Protein 2Q2V (pdb70)

InterPro domains:
  IPR002347 Short-chain dehydrogenase/reductase SDR [PF00106] (6-196)
  IPR002347 Short-chain dehydrogenase/reductase SDR [PR00080] (79-90)
  IPR002347 Short-chain dehydrogenase/reductase SDR [PR00080] (132-140)
  IPR002347 Short-chain dehydrogenase/reductase SDR [PR00080] (152-171)
  IPR002347 Short-chain dehydrogenase/reductase SDR [PR00081] (7-24)
  IPR002347 Short-chain dehydrogenase/reductase SDR [PR00081] (79-90)
  IPR002347 Short-chain dehydrogenase/reductase SDR [PR00081] (126-142)
  IPR002347 Short-chain dehydrogenase/reductase SDR [PR00081] (152-171)
  IPR002347 Short-chain dehydrogenase/reductase SDR [PR00081] (173-190)
  IPR002347 Short-chain dehydrogenase/reductase SDR [PR00081] (217-237)
  IPR011294 3-hydroxybutyrate dehydrogenase [TIGR01963] (6-256)
  IPR020904 Short-chain dehydrogenase/reductase, conserved site [PS00061] (139-167)
  IPR036291 NAD(P)-binding domain superfamily [SSF51735] (1-255)
  IPR050259 Short-chain dehydrogenases/reductases [PTHR42879] (2-255)
  IPR057326 Ketoreductase domain [SM00822] (6-143)

B-factor: mean 18.78, std 4.5, range [2.0, 47.08]

Organism: Pseudomonas putida (NCBI:txid303)

CATH classification: 3.40.50.720

Radius of gyration: 38.0 Å; Cα contacts (8 Å, |Δi|>4): 2394; chains: 4; bounding box: 90×71×118 Å

Nearest PDB structures (foldseek):
  2q2v-assembly2_C  TM=1.004E+00  e=1.497E-51  Pseudomonas putida
  2q2q-assembly3_G  TM=1.002E+00  e=1.071E-48  Pseudomonas putida
  2q2v-assembly1_B  TM=1.001E+00  e=1.370E-48  Pseudomonas putida
  2q2v-assembly2_D  TM=1.002E+00  e=1.330E-47  Pseudomonas putida
  2q2w-assembly1_D  TM=9.743E-01  e=5.627E-48  Pseudomonas putida

Sequence (1003 aa):
TLKGKTALVTGSTSGIGLGIAQVLARAGANIVLNGFGDPAPALAEIARHGVKAVHHPADLSDVAQIEALFALAEREFGGVDILVNNAGIQHVAPVEQFPLESWDKIIALNLSAVFHGTRLALPGMRARNWGRIINIASVHGLVGSTGKAAYVAAKHGVVGLTKVVGLETATSNVTCNAICPGWVLTPLVQKQIDDRAANGGDPLQAQHDLLAEKQPSLAFVTPEHLGELVLFLCSEAGSQVRGAAWNVDGGWLAQTLKGKTALVTGSTSGIGLGIAQVLARAGANIVLNGFGDPAPALAEIARHGVKAVHHPADLSDVAQIEALFALAEREFGGVDILVNNAGIQHVAPVEQFPLESWDKIIALNLSAVFHGTRLALPGMRARNWGRIINIASVHGLVGSTGKAAYVAAKHGVVGLTKVVGLETATSNVTCNAICPGWVLTPLVQKQIDDRAAGDPLQAQHDLLAEKQPSLAFVTPEHLGELVLFLCSEAGSQVRGAAWNVDGGWLAQTLKGKTALVTGSTSGIGLGIAQVLARAGANIVLNGFGDPAPALAEIARHGVKAVHHPADLSDVAQIEALFALAEREFGGVDILVNNAGIQHVAPVEQFPLESWDKIIALNLSAVFHGTRLALPGMRARNWGRIINIASVHGLVGSTGKAAYVAAKHGVVGLTKVVGLETATSNVTCNAICPGWVLTPLVQKQIDDRLQAQHDLLAEKQPSLAFVTPEHLGELVLFLCSEAGSQVRGAAWNVDGGWLAQTLKGKTALVTGSTSGIGLGIAQVLARAGANIVLNGFGDPAPALAEIARHGVKAVHHPADLSDVAQIEALFALAEREFGGVDILVNNAGIQHVAPVEQFPLESWDKIIALNLSAVFHGTRLALPGMRARNWGRIINIASVHGLVGSTGKAAYVAAKHGVVGLTKVVGLETATSNVTCNAICPGWVLTPLVQKQIDDRQAQHDLLAEKQPSLAFVTPEHLGELVLFLCSEAGSQVRGAAWNVDGGWLAQ

Solvent-accessible surface area: 38113 Å² total; per-residue (Å²): 131,5,167,52,55,8,0,0,0,8,30,0,26,62,18,32,1,29,7,0,0,48,2,0,1,121,13,18,0,36,0,0,0,3,6,155,59,106,39,59,81,7,46,58,69,0,53,167,51,69,15,146,24,28,30,35,82,2,43,21,38,56,58,68,60,2,75,41,0,17,43,18,0,109,167,102,44,47,5,5,16,0,0,0,7,14,26,64,62,72,68,94,13,68,112,142,122,16,48,148,143,16,102,91,78,2,38,24,19,1,43,40,10,5,101,29,2,9,84,57,6,22,87,27,0,100,90,100,75,55,0,6,0,2,1,9,4,7,2,6,2,69,55,51,25,138,18,48,29,0,33,23,39,0,5,72,26,1,7,29,38,0,78,76,8,0,52,108,0,2,103,17,76,0,2,1,2,1,0,0,7,12,59,9,57,31,77,133,15,63,121,79,8,72,77,124,38,95,134,65,34,86,66,107,94,3,29,61,79,51,0,67,142,56,0,28,9,52,27,17,0,41,23,88,22,0,0,55,0,0,31,18,1,5,35,134,7,0,30,18,0,10,5,2,26,3,14,2,0,0,0,22,36,14,144,149,7,139,70,56,8,0,0,0,6,15,0,32,58,23,32,0,37,12,0,0,54,4,0,0,110,11,16,0,40,0,0,0,2,10,136,59,94,44,20,59,1,20,1,60,0,4,123,62,14,7,46,4,22,35,30,88,3,42,12,45,57,54,68,67,2,76,48,0,7,43,30,0,89,173,41,39,46,0,6,19,0,0,0,8,20,21,28,61,38,65,78,13,80,109,139,128,14,53,151,125,14,104,92,64,2,37,32,14,2,45,39,7,9,94,31,2,7,90,49,6,24,83,21,0,105,87,96,103,48,0,4,0,2,0,10,3,7,2,6,3,80,56,46,26,135,18,12,29,0,22,21,42,0,10,77,24,1,6,30,35,0,81,76,9,0,50,109,0,2,109,26,70,0,2,0,3,1,0,0,8,9,23,5,80,18,97,61,7,64,133,27,0,75,97,103,19,124,99,88,79,127,100,6,40,77,50,7,8,41,106,65,0,23,10,79,32,34,1,54,34,90,19,0,0,48,0,0,35,19,1,6,43,127,8,0,17,16,0,9,5,3,28,3,14,1,0,0,0,16,37,12,147,128,6,179,65,58,3,0,0,0,6,15,0,22,58,22,33,0,34,5,0,0,42,0,0,0,125,10,14,0,28,0,0,0,2,8,135,63,102,32,57,78,0,52,67,46,0,55,170,66,75,17,141,27,36,30,42,84,4,47,10,38,59,58,68,64,2,78,44,0,14,49,39,0,98,203,95,39,48,4,7,20,0,0,0,10,18,23,30,66,38,70,76,14,64,108,155,130,14,59,150,115,17,103,78,64,1,40,28,18,2,42,40,8,10,99,28,1,8,88,57,6,22,84,20,0,100,84,98,100,46,0,3,0,1,1,9,3,7,2,7,3,79,57,44,28,135,16,11,25,0,20,24,40,0,10,75,25,2,5,30,36,1,79,74,9,0,52,108,0,2,103,28,91,0,1,0,2,1,0,0,8,9,18,5,80,18,96,62,7,71,130,27,19,103,105,122,171,140,27,36,89,52,2,10,50,102,54,0,25,10,73,34,38,1,52,35,75,19,0,0,52,0,0,31,18,1,4,34,117,6,0,24,24,0,6,5,3,28,3,14,3,0,0,0,14,36,12,147,142,4,103,73,56,4,0,0,0,6,18,0,18,62,24,32,0,35,3,0,0,46,2,0,1,135,14,11,0,15,0,0,0,2,9,134,72,92,38,63,87,4,42,21,71,0,3,97,62,3,11,24,8,31,35,32,85,2,51,10,57,58,59,68,63,2,75,49,0,7,62,32,0,85,206,57,33,49,2,4,19,0,0,0,7,19,21,26,70,37,67,76,15,67,108,148,130,21,53,155,110,8,103,85,95,2,38,28,23,2,44,40,8,9,101,32,2,7,87,50,6,23,85,14,0,102,90,106,65,55,0,6,0,1,1,9,3,7,2,7,2,71,56,49,23,135,17,14,28,0,20,24,42,0,10,73,26,1,6,30,38,0,79,76,8,0,52,111,0,2,105,18,80,0,2,0,2,1,0,0,8,8,23,5,78,21,98,63,8,68,127,23,17,104,115,134,176,28,74,90,61,6,10,49,99,65,0,24,8,77,33,37,2,46,23,84,39,0,0,56,0,0,37,18,1,5,36,129,7,0,18,17,0,9,5,3,27,2,14,3,0,0,0,15,38,12,140

Structure (mmCIF, N/CA/C/O backbone):
data_2Q2V
#
_entry.id   2Q2V
#
_cell.length_a   115.328
_cell.length_b   58.176
_cell.length_c   119.382
_cell.angle_alpha   90.000
_cell.angle_beta   92.300
_cell.angle_gamma   90.000
#
_symmetry.space_group_name_H-M   'C 1 2 1'
#
loop_
_entity.id
_entity.type
_entity.pdbx_description
1 polymer 'Beta-D-hydroxybutyrate dehydrogenase'
2 non-polymer NICOTINAMIDE-ADENINE-DINUCLEOTIDE
3 water water
#
loop_
_atom_site.group_PDB
_atom_site.id
_atom_site.type_symbol
_atom_site.label_atom_id
_atom_site.label_alt_id
_atom_site.label_comp_id
_atom_site.label_asym_id
_atom_site.label_entity_id
_atom_site.label_seq_id
_atom_site.pdbx_PDB_ins_code
_atom_site.Cartn_x
_atom_site.Cartn_y
_atom_site.Cartn_z
_atom_site.occupancy
_atom_site.B_iso_or_equiv
_atom_site.auth_seq_id
_atom_site.auth_comp_id
_atom_site.auth_asym_id
_atom_site.auth_atom_id
_atom_site.pdbx_PDB_model_num
ATOM 1 N N . THR A 1 1 ? 23.198 4.694 -0.113 1.00 34.41 2 THR A N 1
ATOM 2 C CA . THR A 1 1 ? 24.684 4.899 -0.023 1.00 34.07 2 THR A CA 1
ATOM 3 C C . THR A 1 1 ? 25.164 5.665 -1.266 1.00 32.35 2 THR A C 1
ATOM 4 O O . THR A 1 1 ? 25.634 6.823 -1.192 1.00 32.44 2 THR A O 1
ATOM 8 N N . LEU A 1 2 ? 25.037 5.011 -2.416 1.00 29.97 3 LEU A N 1
ATOM 9 C CA . LEU A 1 2 ? 25.407 5.619 -3.691 1.00 28.24 3 LEU A CA 1
ATOM 10 C C . LEU A 1 2 ? 24.204 5.919 -4.569 1.00 27.03 3 LEU A C 1
ATOM 11 O O . LEU A 1 2 ? 24.332 6.047 -5.795 1.00 25.72 3 LEU A O 1
ATOM 16 N N . LYS A 1 3 ? 23.027 6.046 -3.958 1.00 25.65 4 LYS A N 1
ATOM 17 C CA . LYS A 1 3 ? 21.887 6.489 -4.733 1.00 25.80 4 LYS A CA 1
ATOM 18 C C . LYS A 1 3 ? 22.202 7.799 -5.459 1.00 24.89 4 LYS A C 1
ATOM 19 O O . LYS A 1 3 ? 22.750 8.723 -4.873 1.00 26.39 4 LYS A O 1
ATOM 25 N N . GLY A 1 4 ? 21.882 7.854 -6.737 1.00 24.32 5 GLY A N 1
ATOM 26 C CA . GLY A 1 4 ? 22.166 9.023 -7.557 1.00 24.20 5 GLY A CA 1
ATOM 27 C C . GLY A 1 4 ? 23.539 8.980 -8.232 1.00 24.11 5 GLY A C 1
ATOM 28 O O . GLY A 1 4 ? 23.870 9.899 -8.992 1.00 24.71 5 GLY A O 1
ATOM 29 N N . LYS A 1 5 ? 24.357 7.961 -7.943 1.00 21.93 6 LYS A N 1
ATOM 30 C CA . LYS A 1 5 ? 25.678 7.889 -8.609 1.00 21.01 6 LYS A CA 1
ATOM 31 C C . LYS A 1 5 ? 25.671 6.924 -9.805 1.00 18.92 6 LYS A C 1
ATOM 32 O O . LYS A 1 5 ? 24.839 6.044 -9.875 1.00 18.60 6 LYS A O 1
ATOM 38 N N . THR A 1 6 ? 26.621 7.096 -10.720 1.00 18.77 7 THR A N 1
ATOM 39 C CA . THR A 1 6 ? 26.840 6.128 -11.806 1.00 18.01 7 THR A CA 1
ATOM 40 C C . THR A 1 6 ? 28.251 5.608 -11.724 1.00 16.69 7 THR A C 1
ATOM 41 O O . THR A 1 6 ? 29.192 6.399 -11.644 1.00 15.27 7 THR A O 1
ATOM 45 N N . ALA A 1 7 ? 28.390 4.279 -11.729 1.00 15.02 8 ALA A N 1
ATOM 46 C CA . ALA A 1 7 ? 29.704 3.636 -11.735 1.00 15.68 8 ALA A CA 1
ATOM 47 C C . ALA A 1 7 ? 29.920 2.889 -13.059 1.00 15.42 8 ALA A C 1
ATOM 48 O O . ALA A 1 7 ? 28.993 2.232 -13.563 1.00 16.25 8 ALA A O 1
ATOM 50 N N . LEU A 1 8 ? 31.099 3.045 -13.638 1.00 14.61 9 LEU A N 1
ATOM 51 C CA . LEU A 1 8 ? 31.496 2.256 -14.822 1.00 15.21 9 LEU A CA 1
ATOM 52 C C . LEU A 1 8 ? 32.545 1.283 -14.313 1.00 15.37 9 LEU A C 1
ATOM 53 O O . LEU A 1 8 ? 33.511 1.710 -13.696 1.00 16.61 9 LEU A O 1
ATOM 58 N N . VAL A 1 9 ? 32.348 -0.015 -14.551 1.00 16.11 10 VAL A N 1
ATOM 59 C CA . VAL A 1 9 ? 33.303 -1.028 -14.084 1.00 16.09 10 VAL A CA 1
ATOM 60 C C . VAL A 1 9 ? 33.773 -1.788 -15.345 1.00 15.72 10 VAL A C 1
ATOM 61 O O . VAL A 1 9 ? 32.966 -2.406 -16.048 1.00 15.80 10 VAL A O 1
ATOM 65 N N . THR A 1 10 ? 35.058 -1.728 -15.660 1.00 15.83 11 THR A N 1
ATOM 66 C CA . THR A 1 10 ? 35.558 -2.468 -16.830 1.00 16.77 11 THR A CA 1
ATOM 67 C C . THR A 1 10 ? 35.682 -3.953 -16.493 1.00 17.38 11 THR A C 1
ATOM 68 O O . THR A 1 10 ? 35.923 -4.293 -15.340 1.00 17.03 11 THR A O 1
ATOM 72 N N . GLY A 1 11 ? 35.510 -4.820 -17.493 1.00 17.33 12 GLY A N 1
ATOM 73 C CA . GLY A 1 11 ? 35.622 -6.305 -17.316 1.00 18.13 12 GLY A CA 1
ATOM 74 C C . GLY A 1 11 ? 34.617 -6.785 -16.278 1.00 19.15 12 GLY A C 1
ATOM 75 O O . GLY A 1 11 ? 34.982 -7.492 -15.309 1.00 19.22 12 GLY A O 1
ATOM 76 N N . SER A 1 12 ? 33.360 -6.359 -16.444 1.00 19.21 13 SER A N 1
ATOM 77 C CA . SER A 1 12 ? 32.342 -6.613 -15.402 1.00 20.28 13 SER A CA 1
ATOM 78 C C . SER A 1 12 ? 31.202 -7.517 -15.838 1.00 20.45 13 SER A C 1
ATOM 79 O O . SER A 1 12 ? 30.145 -7.561 -15.184 1.00 20.67 13 SER A O 1
ATOM 82 N N . THR A 1 13 ? 31.408 -8.273 -16.913 1.00 20.42 14 THR A N 1
ATOM 83 C CA . THR A 1 13 ? 30.418 -9.255 -17.300 1.00 21.91 14 THR A CA 1
ATOM 84 C C . THR A 1 13 ? 30.624 -10.571 -16.571 1.00 22.09 14 THR A C 1
ATOM 85 O O . THR A 1 13 ? 29.843 -11.501 -16.744 1.00 22.75 14 THR A O 1
ATOM 89 N N . SER A 1 14 ? 31.696 -10.665 -15.797 1.00 23.03 15 SER A N 1
ATOM 90 C CA . SER A 1 14 ? 31.972 -11.855 -14.978 1.00 23.26 15 SER A CA 1
ATOM 91 C C . SER A 1 14 ? 32.988 -11.551 -13.874 1.00 23.13 15 SER A C 1
ATOM 92 O O . SER A 1 14 ? 33.626 -10.465 -13.858 1.00 22.93 15 SER A O 1
ATOM 95 N N . GLY A 1 15 ? 33.136 -12.490 -12.934 1.00 22.40 16 GLY A N 1
ATOM 96 C CA . GLY A 1 15 ? 34.219 -12.438 -11.933 1.00 20.83 16 GLY A CA 1
ATOM 97 C C . GLY A 1 15 ? 34.341 -11.179 -11.077 1.00 20.34 16 GLY A C 1
ATOM 98 O O . GLY A 1 15 ? 33.353 -10.672 -10.537 1.00 19.32 16 GLY A O 1
ATOM 99 N N . ILE A 1 16 ? 35.572 -10.700 -10.915 1.00 19.12 17 ILE A N 1
ATOM 100 C CA . ILE A 1 16 ? 35.850 -9.564 -10.037 1.00 19.20 17 ILE A CA 1
ATOM 101 C C . ILE A 1 16 ? 35.017 -8.338 -10.431 1.00 17.85 17 ILE A C 1
ATOM 102 O O . ILE A 1 16 ? 34.367 -7.738 -9.572 1.00 16.40 17 ILE A O 1
ATOM 107 N N . GLY A 1 17 ? 35.031 -7.986 -11.732 1.00 17.91 18 GLY A N 1
ATOM 108 C CA . GLY A 1 17 ? 34.260 -6.810 -12.215 1.00 17.52 18 GLY A CA 1
ATOM 109 C C . GLY A 1 17 ? 32.782 -6.909 -11.887 1.00 17.40 18 GLY A C 1
ATOM 110 O O . GLY A 1 17 ? 32.170 -5.964 -11.396 1.00 16.44 18 GLY A O 1
ATOM 111 N N . LEU A 1 18 ? 32.194 -8.074 -12.159 1.00 17.93 19 LEU A N 1
ATOM 112 C CA . LEU A 1 18 ? 30.789 -8.271 -11.870 1.00 18.29 19 LEU A CA 1
ATOM 113 C C . LEU A 1 18 ? 30.489 -8.198 -10.360 1.00 17.57 19 LEU A C 1
ATOM 114 O O . LEU A 1 18 ? 29.494 -7.592 -9.937 1.00 16.23 19 LEU A O 1
ATOM 119 N N . GLY A 1 19 ? 31.347 -8.822 -9.555 1.00 17.59 20 GLY A N 1
ATOM 120 C CA . GLY A 1 19 ? 31.175 -8.782 -8.102 1.00 17.53 20 GLY A CA 1
ATOM 121 C C . GLY A 1 19 ? 31.151 -7.355 -7.573 1.00 16.82 20 GLY A C 1
ATOM 122 O O . GLY A 1 19 ? 30.275 -7.015 -6.747 1.00 16.50 20 GLY A O 1
ATOM 123 N N . ILE A 1 20 ? 32.114 -6.534 -8.027 1.00 14.96 21 ILE A N 1
ATOM 124 C CA . ILE A 1 20 ? 32.183 -5.113 -7.666 1.00 15.76 21 ILE A CA 1
ATOM 125 C C . ILE A 1 20 ? 30.940 -4.372 -8.146 1.00 15.72 21 ILE A C 1
ATOM 126 O O . ILE A 1 20 ? 30.298 -3.645 -7.373 1.00 16.08 21 ILE A O 1
ATOM 131 N N . ALA A 1 21 ? 30.585 -4.568 -9.420 1.00 14.82 22 ALA A N 1
ATOM 132 C CA . ALA A 1 21 ? 29.352 -3.996 -9.949 1.00 15.35 22 ALA A CA 1
ATOM 133 C C . ALA A 1 21 ? 28.107 -4.290 -9.086 1.00 15.51 22 ALA A C 1
ATOM 134 O O . ALA A 1 21 ? 27.290 -3.391 -8.828 1.00 13.38 22 ALA A O 1
ATOM 136 N N . GLN A 1 22 ? 27.957 -5.559 -8.675 1.00 16.57 23 GLN A N 1
ATOM 137 C CA . GLN A 1 22 ? 26.821 -6.020 -7.854 1.00 17.61 23 GLN A CA 1
ATOM 138 C C . GLN A 1 22 ? 26.775 -5.272 -6.523 1.00 16.98 23 GLN A C 1
ATOM 139 O O . GLN A 1 22 ? 25.709 -4.830 -6.100 1.00 16.70 23 GLN A O 1
ATOM 145 N N . VAL A 1 23 ? 27.921 -5.131 -5.854 1.00 16.20 24 VAL A N 1
ATOM 146 C CA . VAL A 1 23 ? 27.948 -4.410 -4.552 1.00 16.43 24 VAL A CA 1
ATOM 147 C C . VAL A 1 23 ? 27.536 -2.946 -4.731 1.00 15.48 24 VAL A C 1
ATOM 148 O O . VAL A 1 23 ? 26.744 -2.414 -3.973 1.00 15.40 24 VAL A O 1
ATOM 152 N N . LEU A 1 24 ? 28.042 -2.319 -5.792 1.00 16.23 25 LEU A N 1
ATOM 153 C CA . LEU A 1 24 ? 27.698 -0.929 -6.069 1.00 16.60 25 LEU A CA 1
ATOM 154 C C . LEU A 1 24 ? 26.208 -0.755 -6.425 1.00 16.00 25 LEU A C 1
ATOM 155 O O . LEU A 1 24 ? 25.578 0.258 -6.036 1.00 15.36 25 LEU A O 1
ATOM 160 N N . ALA A 1 25 ? 25.650 -1.745 -7.123 1.00 15.92 26 ALA A N 1
ATOM 161 C CA . ALA A 1 25 ? 24.239 -1.726 -7.522 1.00 15.73 26 ALA A CA 1
ATOM 162 C C . ALA A 1 25 ? 23.354 -1.810 -6.277 1.00 16.51 26 ALA A C 1
ATOM 163 O O . ALA A 1 25 ? 22.296 -1.177 -6.180 1.00 16.34 26 ALA A O 1
ATOM 165 N N . ARG A 1 26 ? 23.757 -2.673 -5.360 1.00 17.53 27 ARG A N 1
ATOM 166 C CA . ARG A 1 26 ? 23.010 -2.874 -4.139 1.00 19.26 27 ARG A CA 1
ATOM 167 C C . ARG A 1 26 ? 23.021 -1.612 -3.317 1.00 18.61 27 ARG A C 1
ATOM 168 O O . ARG A 1 26 ? 22.033 -1.303 -2.637 1.00 18.84 27 ARG A O 1
ATOM 176 N N . ALA A 1 27 ? 24.116 -0.870 -3.440 1.00 17.67 28 ALA A N 1
ATOM 177 C CA . ALA A 1 27 ? 24.289 0.428 -2.808 1.00 18.28 28 ALA A CA 1
ATOM 178 C C . ALA A 1 27 ? 23.509 1.537 -3.505 1.00 17.66 28 ALA A C 1
ATOM 179 O O . ALA A 1 27 ? 23.446 2.648 -3.013 1.00 18.01 28 ALA A O 1
ATOM 181 N N . GLY A 1 28 ? 22.913 1.253 -4.660 1.00 17.68 29 GLY A N 1
ATOM 182 C CA . GLY A 1 28 ? 22.055 2.242 -5.340 1.00 17.04 29 GLY A CA 1
ATOM 183 C C . GLY A 1 28 ? 22.591 2.924 -6.583 1.00 16.71 29 GLY A C 1
ATOM 184 O O . GLY A 1 28 ? 21.881 3.751 -7.187 1.00 16.15 29 GLY A O 1
ATOM 185 N N . ALA A 1 29 ? 23.798 2.535 -7.008 1.00 16.13 30 ALA A N 1
ATOM 186 C CA . ALA A 1 29 ? 24.419 3.108 -8.206 1.00 16.35 30 ALA A CA 1
ATOM 187 C C . ALA A 1 29 ? 23.904 2.448 -9.467 1.00 16.51 30 ALA A C 1
ATOM 188 O O . ALA A 1 29 ? 23.783 1.219 -9.527 1.00 16.53 30 ALA A O 1
ATOM 190 N N . ASN A 1 30 ? 23.635 3.275 -10.476 1.00 16.60 31 ASN A N 1
ATOM 191 C CA . ASN A 1 30 ? 23.535 2.814 -11.867 1.00 16.66 31 ASN A CA 1
ATOM 192 C C . ASN A 1 30 ? 24.872 2.316 -12.374 1.00 16.80 31 ASN A C 1
ATOM 193 O O . ASN A 1 30 ? 25.936 2.844 -11.974 1.00 16.90 31 ASN A O 1
ATOM 198 N N . ILE A 1 31 ? 24.850 1.316 -13.264 1.00 15.01 32 ILE A N 1
ATOM 199 C CA . ILE A 1 31 ? 26.090 0.635 -13.666 1.00 15.13 32 ILE A CA 1
ATOM 200 C C . ILE A 1 31 ? 26.281 0.666 -15.184 1.00 15.28 32 ILE A C 1
ATOM 201 O O . ILE A 1 31 ? 25.340 0.428 -15.941 1.00 13.26 32 ILE A O 1
ATOM 206 N N . VAL A 1 32 ? 27.502 1.009 -15.600 1.00 14.40 33 VAL A N 1
ATOM 207 C CA . VAL A 1 32 ? 27.929 0.801 -16.974 1.00 14.95 33 VAL A CA 1
ATOM 208 C C . VAL A 1 32 ? 28.862 -0.406 -16.955 1.00 14.82 33 VAL A C 1
ATOM 209 O O . VAL A 1 32 ? 29.922 -0.358 -16.346 1.00 15.30 33 VAL A O 1
ATOM 213 N N . LEU A 1 33 ? 28.380 -1.490 -17.539 1.00 15.49 34 LEU A N 1
ATOM 214 C CA . LEU A 1 33 ? 29.077 -2.781 -17.585 1.00 15.32 34 LEU A CA 1
ATOM 215 C C . LEU A 1 33 ? 29.900 -2.815 -18.869 1.00 15.87 34 LEU A C 1
ATOM 216 O O . LEU A 1 33 ? 29.544 -2.177 -19.860 1.00 14.75 34 LEU A O 1
ATOM 221 N N . ASN A 1 34 ? 30.955 -3.624 -18.879 1.00 15.31 35 ASN A N 1
ATOM 222 C CA . ASN A 1 34 ? 31.761 -3.753 -20.081 1.00 16.28 35 ASN A CA 1
ATOM 223 C C . ASN A 1 34 ? 32.288 -5.170 -20.062 1.00 17.14 35 ASN A C 1
ATOM 224 O O . ASN A 1 34 ? 32.617 -5.672 -18.986 1.00 17.47 35 ASN A O 1
ATOM 229 N N . GLY A 1 35 ? 32.413 -5.791 -21.228 1.00 17.90 36 GLY A N 1
ATOM 230 C CA . GLY A 1 35 ? 33.041 -7.111 -21.280 1.00 20.69 36 GLY A CA 1
ATOM 231 C C . GLY A 1 35 ? 32.475 -8.008 -22.352 1.00 22.78 36 GLY A C 1
ATOM 232 O O . GLY A 1 35 ? 31.544 -7.640 -23.062 1.00 21.65 36 GLY A O 1
ATOM 233 N N . PHE A 1 36 ? 33.072 -9.191 -22.466 1.00 24.50 37 PHE A N 1
ATOM 234 C CA . PHE A 1 36 ? 32.723 -10.141 -23.513 1.00 26.68 37 PHE A CA 1
ATOM 235 C C . PHE A 1 36 ? 31.446 -10.897 -23.122 1.00 25.73 37 PHE A C 1
ATOM 236 O O . PHE A 1 36 ? 31.061 -10.924 -21.927 1.00 25.82 37 PHE A O 1
ATOM 244 N N . GLY A 1 37 ? 30.778 -11.474 -24.119 1.00 25.12 38 GLY A N 1
ATOM 245 C CA . GLY A 1 37 ? 29.584 -12.295 -23.893 1.00 24.60 38 GLY A CA 1
ATOM 246 C C . GLY A 1 37 ? 28.251 -11.610 -24.138 1.00 24.69 38 GLY A C 1
ATOM 247 O O . GLY A 1 37 ? 28.164 -10.382 -24.336 1.00 24.27 38 GLY A O 1
ATOM 248 N N . ASP A 1 38 ? 27.199 -12.424 -24.164 1.00 23.69 39 ASP A N 1
ATOM 249 C CA . ASP A 1 38 ? 25.835 -11.946 -24.179 1.00 23.88 39 ASP A CA 1
ATOM 250 C C . ASP A 1 38 ? 25.753 -11.109 -22.903 1.00 23.61 39 ASP A C 1
ATOM 251 O O . ASP A 1 38 ? 26.154 -11.583 -21.844 1.00 23.18 39 ASP A O 1
ATOM 256 N N . PRO A 1 39 ? 25.323 -9.846 -22.995 1.00 23.47 40 PRO A N 1
ATOM 257 C CA . PRO A 1 39 ? 25.328 -9.142 -21.701 1.00 24.23 40 PRO A CA 1
ATOM 258 C C . PRO A 1 39 ? 23.960 -9.214 -20.983 1.00 24.11 40 PRO A C 1
ATOM 259 O O . PRO A 1 39 ? 23.823 -8.675 -19.878 1.00 22.98 40 PRO A O 1
ATOM 263 N N . ALA A 1 40 ? 22.973 -9.863 -21.608 1.00 23.70 41 ALA A N 1
ATOM 264 C CA . ALA A 1 40 ? 21.609 -9.886 -21.053 1.00 24.09 41 ALA A CA 1
ATOM 265 C C . ALA A 1 40 ? 21.589 -10.460 -19.629 1.00 24.04 41 ALA A C 1
ATOM 266 O O . ALA A 1 40 ? 20.973 -9.848 -18.749 1.00 23.98 41 ALA A O 1
ATOM 268 N N . PRO A 1 41 ? 22.271 -11.603 -19.388 1.00 24.09 42 PRO A N 1
ATOM 269 C CA . PRO A 1 41 ? 22.398 -12.109 -18.006 1.00 23.86 42 PRO A CA 1
ATOM 270 C C . PRO A 1 41 ? 23.061 -11.160 -17.004 1.00 23.36 42 PRO A C 1
ATOM 271 O O . PRO A 1 41 ? 22.484 -10.931 -15.943 1.00 23.51 42 PRO A O 1
ATOM 275 N N . ALA A 1 42 ? 24.247 -10.631 -17.334 1.00 22.91 43 ALA A N 1
ATOM 276 C CA . ALA A 1 42 ? 24.917 -9.599 -16.553 1.00 21.72 43 ALA A CA 1
ATOM 277 C C . ALA A 1 42 ? 24.061 -8.344 -16.284 1.00 20.92 43 ALA A C 1
ATOM 278 O O . ALA A 1 42 ? 24.011 -7.876 -15.134 1.00 19.89 43 ALA A O 1
ATOM 280 N N . LEU A 1 43 ? 23.394 -7.823 -17.315 1.00 19.20 44 LEU A N 1
ATOM 281 C CA . LEU A 1 43 ? 22.506 -6.648 -17.140 1.00 18.49 44 LEU A CA 1
ATOM 282 C C . LEU A 1 43 ? 21.374 -6.972 -16.175 1.00 17.62 44 LEU A C 1
ATOM 283 O O . LEU A 1 43 ? 20.954 -6.137 -15.404 1.00 16.29 44 LEU A O 1
ATOM 288 N N . ALA A 1 44 ? 20.854 -8.197 -16.279 1.00 17.47 45 ALA A N 1
ATOM 289 C CA . ALA A 1 44 ? 19.712 -8.633 -15.491 1.00 18.18 45 ALA A CA 1
ATOM 290 C C . ALA A 1 44 ? 20.159 -8.824 -14.033 1.00 18.20 45 ALA A C 1
ATOM 291 O O . ALA A 1 44 ? 19.407 -8.488 -13.106 1.00 18.87 45 ALA A O 1
ATOM 293 N N . GLU A 1 45 ? 21.368 -9.340 -13.837 1.00 18.01 46 GLU A N 1
ATOM 294 C CA . GLU A 1 45 ? 21.951 -9.485 -12.493 1.00 19.97 46 GLU A CA 1
ATOM 295 C C . GLU A 1 45 ? 22.098 -8.123 -11.789 1.00 19.53 46 GLU A C 1
ATOM 296 O O . GLU A 1 45 ? 22.015 -8.050 -10.568 1.00 20.68 46 GLU A O 1
ATOM 302 N N . ILE A 1 46 ? 22.346 -7.063 -12.562 1.00 17.92 47 ILE A N 1
ATOM 303 C CA . ILE A 1 46 ? 22.428 -5.694 -12.027 1.00 15.70 47 ILE A CA 1
ATOM 304 C C . ILE A 1 46 ? 21.016 -5.103 -11.825 1.00 14.93 47 ILE A C 1
ATOM 305 O O . ILE A 1 46 ? 20.686 -4.638 -10.718 1.00 14.81 47 ILE A O 1
ATOM 310 N N . ALA A 1 47 ? 20.185 -5.160 -12.873 1.00 12.93 48 ALA A N 1
ATOM 311 C CA . ALA A 1 47 ? 18.827 -4.559 -12.866 1.00 13.42 48 ALA A CA 1
ATOM 312 C C . ALA A 1 47 ? 17.927 -5.133 -11.791 1.00 13.21 48 ALA A C 1
ATOM 313 O O . ALA A 1 47 ? 17.035 -4.440 -11.282 1.00 14.03 48 ALA A O 1
ATOM 315 N N . ARG A 1 48 ? 18.131 -6.410 -11.433 1.00 13.40 49 ARG A N 1
ATOM 316 C CA . ARG A 1 48 ? 17.303 -6.980 -10.352 1.00 12.81 49 ARG A CA 1
ATOM 317 C C . ARG A 1 48 ? 17.566 -6.312 -8.976 1.00 13.58 49 ARG A C 1
ATOM 318 O O . ARG A 1 48 ? 16.789 -6.473 -8.040 1.00 13.98 49 ARG A O 1
ATOM 326 N N . HIS A 1 49 ? 18.655 -5.578 -8.867 1.00 13.79 50 HIS A N 1
ATOM 327 C CA . HIS A 1 49 ? 18.888 -4.730 -7.679 1.00 16.06 50 HIS A CA 1
ATOM 328 C C . HIS A 1 49 ? 18.115 -3.390 -7.672 1.00 15.69 50 HIS A C 1
ATOM 329 O O . HIS A 1 49 ? 18.157 -2.663 -6.687 1.00 16.57 50 HIS A O 1
ATOM 336 N N . GLY A 1 50 ? 17.355 -3.102 -8.726 1.00 14.65 51 GLY A N 1
ATOM 337 C CA . GLY A 1 50 ? 16.493 -1.895 -8.772 1.00 14.07 51 GLY A CA 1
ATOM 338 C C . GLY A 1 50 ? 17.315 -0.653 -9.149 1.00 14.75 51 GLY A C 1
ATOM 339 O O . GLY A 1 50 ? 17.142 0.437 -8.584 1.00 14.23 51 GLY A O 1
ATOM 340 N N . VAL A 1 51 ? 18.209 -0.837 -10.102 1.00 12.45 52 VAL A N 1
ATOM 341 C CA . VAL A 1 51 ? 19.083 0.199 -10.582 1.00 14.33 52 VAL A CA 1
ATOM 342 C C . VAL A 1 51 ? 19.060 0.078 -12.100 1.00 14.10 52 VAL A C 1
ATOM 343 O O . VAL A 1 51 ? 18.570 -0.937 -12.616 1.00 13.88 52 VAL A O 1
ATOM 347 N N . LYS A 1 52 ? 19.531 1.111 -12.805 1.00 14.70 53 LYS A N 1
ATOM 348 C CA . LYS A 1 52 ? 19.603 1.094 -14.280 1.00 15.64 53 LYS A CA 1
ATOM 349 C C . LYS A 1 52 ? 20.990 0.595 -14.693 1.00 15.22 53 LYS A C 1
ATOM 350 O O . LYS A 1 52 ? 21.972 0.841 -13.978 1.00 14.62 53 LYS A O 1
ATOM 356 N N . ALA A 1 53 ? 21.065 -0.154 -15.800 1.00 14.21 54 ALA A N 1
ATOM 357 C CA . ALA A 1 53 ? 22.376 -0.585 -16.307 1.00 14.20 54 ALA A CA 1
ATOM 358 C C . ALA A 1 53 ? 22.418 -0.544 -17.830 1.00 14.50 54 ALA A C 1
ATOM 359 O O . ALA A 1 53 ? 21.371 -0.661 -18.499 1.00 15.13 54 ALA A O 1
ATOM 361 N N . VAL A 1 54 ? 23.618 -0.366 -18.367 1.00 14.14 55 VAL A N 1
ATOM 362 C CA . VAL A 1 54 ? 23.853 -0.495 -19.799 1.00 13.82 55 VAL A CA 1
ATOM 363 C C . VAL A 1 54 ? 25.158 -1.266 -19.946 1.00 13.91 55 VAL A C 1
ATOM 364 O O . VAL A 1 54 ? 25.912 -1.403 -18.972 1.00 14.05 55 VAL A O 1
ATOM 368 N N . HIS A 1 55 ? 25.445 -1.736 -21.156 1.00 13.02 56 HIS A N 1
ATOM 369 C CA . HIS A 1 55 ? 26.666 -2.488 -21.365 1.00 14.14 56 HIS A CA 1
ATOM 370 C C . HIS A 1 55 ? 27.319 -2.054 -22.669 1.00 14.04 56 HIS A C 1
ATOM 371 O O . HIS A 1 55 ? 26.637 -1.758 -23.649 1.00 13.83 56 HIS A O 1
ATOM 378 N N . HIS A 1 56 ? 28.638 -2.079 -22.691 1.00 15.06 57 HIS A N 1
ATOM 379 C CA . HIS A 1 56 ? 29.371 -1.879 -23.955 1.00 15.90 57 HIS A CA 1
ATOM 380 C C . HIS A 1 56 ? 30.453 -2.937 -24.087 1.00 14.79 57 HIS A C 1
ATOM 381 O O . HIS A 1 56 ? 31.189 -3.167 -23.102 1.00 13.98 57 HIS A O 1
ATOM 388 N N . PRO A 1 57 ? 30.557 -3.590 -25.267 1.00 15.11 58 PRO A N 1
ATOM 389 C CA . PRO A 1 57 ? 31.539 -4.696 -25.412 1.00 15.02 58 PRO A CA 1
ATOM 390 C C . PRO A 1 57 ? 33.008 -4.308 -25.655 1.00 14.96 58 PRO A C 1
ATOM 391 O O . PRO A 1 57 ? 33.843 -5.187 -25.976 1.00 14.71 58 PRO A O 1
ATOM 395 N N . ALA A 1 58 ? 33.335 -3.030 -25.491 1.00 14.92 59 ALA A N 1
ATOM 396 C CA . ALA A 1 58 ? 34.689 -2.548 -25.799 1.00 15.83 59 ALA A CA 1
ATOM 397 C C . ALA A 1 58 ? 35.841 -3.476 -25.382 1.00 16.45 59 ALA A C 1
ATOM 398 O O . ALA A 1 58 ? 35.988 -3.839 -24.208 1.00 15.61 59 ALA A O 1
ATOM 400 N N . ASP A 1 59 ? 36.686 -3.780 -26.366 1.00 17.04 60 ASP A N 1
ATOM 401 C CA . ASP A 1 59 ? 38.031 -4.336 -26.152 1.00 18.09 60 ASP A CA 1
ATOM 402 C C . ASP A 1 59 ? 38.948 -3.157 -25.802 1.00 17.72 60 ASP A C 1
ATOM 403 O O . ASP A 1 59 ? 39.254 -2.314 -26.659 1.00 16.97 60 ASP A O 1
ATOM 408 N N . LEU A 1 60 ? 39.398 -3.132 -24.545 1.00 18.05 61 LEU A N 1
ATOM 409 C CA . LEU A 1 60 ? 40.112 -2.005 -23.997 1.00 19.50 61 LEU A CA 1
ATOM 410 C C . LEU A 1 60 ? 41.567 -1.912 -24.463 1.00 19.15 61 LEU A C 1
ATOM 411 O O . LEU A 1 60 ? 42.256 -0.958 -24.110 1.00 18.96 61 LEU A O 1
ATOM 416 N N . SER A 1 61 ? 42.017 -2.857 -25.296 1.00 20.38 62 SER A N 1
ATOM 417 C CA . SER A 1 61 ? 43.317 -2.697 -25.978 1.00 19.50 62 SER A CA 1
ATOM 418 C C . SER A 1 61 ? 43.170 -1.786 -27.227 1.00 20.18 62 SER A C 1
ATOM 419 O O . SER A 1 61 ? 44.182 -1.395 -27.857 1.00 19.28 62 SER A O 1
ATOM 422 N N . ASP A 1 62 ? 41.928 -1.459 -27.596 1.00 19.12 63 ASP A N 1
ATOM 423 C CA . ASP A 1 62 ? 41.665 -0.637 -28.770 1.00 19.77 63 ASP A CA 1
ATOM 424 C C . ASP A 1 62 ? 41.159 0.703 -28.248 1.00 19.20 63 ASP A C 1
ATOM 425 O O . ASP A 1 62 ? 40.079 0.790 -27.660 1.00 18.59 63 ASP A O 1
ATOM 430 N N . VAL A 1 63 ? 41.948 1.737 -28.445 1.00 18.75 64 VAL A N 1
ATOM 431 C CA . VAL A 1 63 ? 41.613 3.039 -27.851 1.00 18.92 64 VAL A CA 1
ATOM 432 C C . VAL A 1 63 ? 40.297 3.630 -28.358 1.00 18.32 64 VAL A C 1
ATOM 433 O O . VAL A 1 63 ? 39.528 4.255 -27.582 1.00 19.00 64 VAL A O 1
ATOM 437 N N . ALA A 1 64 ? 40.027 3.418 -29.641 1.00 17.68 65 ALA A N 1
ATOM 438 C CA . ALA A 1 64 ? 38.769 3.799 -30.255 1.00 17.22 65 ALA A CA 1
ATOM 439 C C . ALA A 1 64 ? 37.583 3.147 -29.532 1.00 16.49 65 ALA A C 1
ATOM 440 O O . ALA A 1 64 ? 36.531 3.762 -29.367 1.00 15.74 65 ALA A O 1
ATOM 442 N N . GLN A 1 65 ? 37.768 1.906 -29.102 1.00 14.86 66 GLN A N 1
ATOM 443 C CA . GLN A 1 65 ? 36.687 1.194 -28.450 1.00 15.21 66 GLN A CA 1
ATOM 444 C C . GLN A 1 65 ? 36.552 1.717 -27.030 1.00 14.18 66 GLN A C 1
ATOM 445 O O . GLN A 1 65 ? 35.440 1.842 -26.515 1.00 13.06 66 GLN A O 1
ATOM 451 N N . ILE A 1 66 ? 37.671 2.046 -26.387 1.00 16.13 67 ILE A N 1
ATOM 452 C CA . ILE A 1 66 ? 37.517 2.630 -25.043 1.00 17.24 67 ILE A CA 1
ATOM 453 C C . ILE A 1 66 ? 36.760 3.954 -25.107 1.00 17.27 67 ILE A C 1
ATOM 454 O O . ILE A 1 66 ? 35.897 4.223 -24.283 1.00 16.02 67 ILE A O 1
ATOM 459 N N . GLU A 1 67 ? 37.060 4.728 -26.133 1.00 17.91 68 GLU A N 1
ATOM 460 C CA . GLU A 1 67 ? 36.331 5.985 -26.397 1.00 18.07 68 GLU A CA 1
ATOM 461 C C . GLU A 1 67 ? 34.824 5.800 -26.582 1.00 17.67 68 GLU A C 1
ATOM 462 O O . GLU A 1 67 ? 34.019 6.555 -25.978 1.00 15.72 68 GLU A O 1
ATOM 468 N N . ALA A 1 68 ? 34.459 4.763 -27.341 1.00 16.15 69 ALA A N 1
ATOM 469 C CA . ALA A 1 68 ? 33.064 4.360 -27.556 1.00 16.05 69 ALA A CA 1
ATOM 470 C C . ALA A 1 68 ? 32.359 3.977 -26.249 1.00 15.26 69 ALA A C 1
ATOM 471 O O . ALA A 1 68 ? 31.170 4.306 -26.043 1.00 14.58 69 ALA A O 1
ATOM 473 N N . LEU A 1 69 ? 33.080 3.267 -25.401 1.00 15.53 70 LEU A N 1
ATOM 474 C CA . LEU A 1 69 ? 32.552 2.846 -24.088 1.00 15.26 70 LEU A CA 1
ATOM 475 C C . LEU A 1 69 ? 32.212 4.087 -23.213 1.00 15.51 70 LEU A C 1
ATOM 476 O O . LEU A 1 69 ? 31.150 4.143 -22.573 1.00 15.32 70 LEU A O 1
ATOM 481 N N . PHE A 1 70 ? 33.117 5.064 -23.184 1.00 15.76 71 PHE A N 1
ATOM 482 C CA . PHE A 1 70 ? 32.874 6.297 -22.414 1.00 15.93 71 PHE A CA 1
ATOM 483 C C . PHE A 1 70 ? 31.854 7.215 -23.063 1.00 16.42 71 PHE A C 1
ATOM 484 O O . PHE A 1 70 ? 31.104 7.946 -22.378 1.00 15.92 71 PHE A O 1
ATOM 492 N N . ALA A 1 71 ? 31.829 7.209 -24.390 1.00 15.55 72 ALA A N 1
ATOM 493 C CA . ALA A 1 71 ? 30.788 7.959 -25.099 1.00 15.81 72 ALA A CA 1
ATOM 494 C C . ALA A 1 71 ? 29.408 7.368 -24.762 1.00 15.21 72 ALA A C 1
ATOM 495 O O . ALA A 1 71 ? 28.428 8.112 -24.563 1.00 14.99 72 ALA A O 1
ATOM 497 N N . LEU A 1 72 ? 29.308 6.040 -24.676 1.00 14.94 73 LEU A N 1
ATOM 498 C CA . LEU A 1 72 ? 28.043 5.427 -24.227 1.00 15.16 73 LEU A CA 1
ATOM 499 C C . LEU A 1 72 ? 27.670 5.877 -22.799 1.00 14.80 73 LEU A C 1
ATOM 500 O O . LEU A 1 72 ? 26.503 6.234 -22.512 1.00 15.47 73 LEU A O 1
ATOM 505 N N . ALA A 1 73 ? 28.631 5.857 -21.895 1.00 14.32 74 ALA A N 1
ATOM 506 C CA . ALA A 1 73 ? 28.356 6.307 -20.514 1.00 14.92 74 ALA A CA 1
ATOM 507 C C . ALA A 1 73 ? 27.866 7.771 -20.462 1.00 16.42 74 ALA A C 1
ATOM 508 O O . ALA A 1 73 ? 26.988 8.155 -19.654 1.00 15.57 74 ALA A O 1
ATOM 510 N N . GLU A 1 74 ? 28.469 8.605 -21.301 1.00 16.81 75 GLU A N 1
ATOM 511 C CA . GLU A 1 74 ? 28.087 10.013 -21.353 1.00 18.71 75 GLU A CA 1
ATOM 512 C C . GLU A 1 74 ? 26.661 10.158 -21.869 1.00 17.46 75 GLU A C 1
ATOM 513 O O . GLU A 1 74 ? 25.868 10.931 -21.305 1.00 17.17 75 GLU A O 1
ATOM 519 N N . ARG A 1 75 ? 26.326 9.422 -22.941 1.00 16.99 76 ARG A N 1
ATOM 520 C CA . ARG A 1 75 ? 24.986 9.481 -23.540 1.00 17.49 76 ARG A CA 1
ATOM 521 C C . ARG A 1 75 ? 23.864 8.984 -22.639 1.00 17.00 76 ARG A C 1
ATOM 522 O O . ARG A 1 75 ? 22.764 9.573 -22.612 1.00 15.52 76 ARG A O 1
ATOM 530 N N . GLU A 1 76 ? 24.125 7.892 -21.921 1.00 16.77 77 GLU A N 1
ATOM 531 C CA . GLU A 1 76 ? 23.041 7.207 -21.207 1.00 18.78 77 GLU A CA 1
ATOM 532 C C . GLU A 1 76 ? 22.936 7.678 -19.757 1.00 17.88 77 GLU A C 1
ATOM 533 O O . GLU A 1 76 ? 21.830 7.726 -19.189 1.00 16.55 77 GLU A O 1
ATOM 539 N N . PHE A 1 77 ? 24.071 8.045 -19.174 1.00 16.87 78 PHE A N 1
ATOM 540 C CA . PHE A 1 77 ? 24.096 8.430 -17.767 1.00 18.04 78 PHE A CA 1
ATOM 541 C C . PHE A 1 77 ? 24.672 9.808 -17.467 1.00 18.27 78 PHE A C 1
ATOM 542 O O . PHE A 1 77 ? 24.720 10.215 -16.289 1.00 19.13 78 PHE A O 1
ATOM 550 N N . GLY A 1 78 ? 25.124 10.515 -18.494 1.00 17.55 79 GLY A N 1
ATOM 551 C CA . GLY A 1 78 ? 25.687 11.844 -18.300 1.00 18.94 79 GLY A CA 1
ATOM 552 C C . GLY A 1 78 ? 27.061 11.821 -17.681 1.00 20.53 79 GLY A C 1
ATOM 553 O O . GLY A 1 78 ? 27.493 12.792 -17.075 1.00 21.97 79 GLY A O 1
ATOM 554 N N . GLY A 1 79 ? 27.763 10.709 -17.814 1.00 19.84 80 GLY A N 1
ATOM 555 C CA . GLY A 1 79 ? 29.128 10.627 -17.300 1.00 21.19 80 GLY A CA 1
ATOM 556 C C . GLY A 1 79 ? 29.212 9.755 -16.065 1.00 21.11 80 GLY A C 1
ATOM 557 O O . GLY A 1 79 ? 28.202 9.461 -15.423 1.00 21.30 80 GLY A O 1
ATOM 558 N N . VAL A 1 80 ? 30.432 9.373 -15.755 1.00 20.66 81 VAL A N 1
ATOM 559 C CA . VAL A 1 80 ? 30.766 8.443 -14.707 1.00 21.55 81 VAL A CA 1
ATOM 560 C C . VAL A 1 80 ? 31.122 9.208 -13.423 1.00 19.88 81 VAL A C 1
ATOM 561 O O . VAL A 1 80 ? 32.045 10.030 -13.446 1.00 18.52 81 VAL A O 1
ATOM 565 N N . ASP A 1 81 ? 30.428 8.909 -12.318 1.00 18.42 82 ASP A N 1
ATOM 566 C CA . ASP A 1 81 ? 30.891 9.402 -11.017 1.00 18.37 82 ASP A CA 1
ATOM 567 C C . ASP A 1 81 ? 31.995 8.549 -10.421 1.00 17.62 82 ASP A C 1
ATOM 568 O O . ASP A 1 81 ? 32.840 9.058 -9.661 1.00 17.18 82 ASP A O 1
ATOM 573 N N . ILE A 1 82 ? 31.947 7.241 -10.697 1.00 16.75 83 ILE A N 1
ATOM 574 C CA . ILE A 1 82 ? 32.848 6.285 -10.055 1.00 16.18 83 ILE A CA 1
ATOM 575 C C . ILE A 1 82 ? 33.375 5.407 -11.188 1.00 16.58 83 ILE A C 1
ATOM 576 O O . ILE A 1 82 ? 32.582 4.803 -11.916 1.00 17.49 83 ILE A O 1
ATOM 581 N N . LEU A 1 83 ? 34.686 5.399 -11.384 1.00 14.71 84 LEU A N 1
ATOM 582 C CA . LEU A 1 83 ? 35.282 4.554 -12.393 1.00 15.45 84 LEU A CA 1
ATOM 583 C C . LEU A 1 83 ? 36.104 3.455 -11.715 1.00 15.35 84 LEU A C 1
ATOM 584 O O . LEU A 1 83 ? 37.020 3.759 -10.921 1.00 16.32 84 LEU A O 1
ATOM 589 N N . VAL A 1 84 ? 35.791 2.200 -12.048 1.00 15.19 85 VAL A N 1
ATOM 590 C CA . VAL A 1 84 ? 36.599 1.056 -11.588 1.00 15.94 85 VAL A CA 1
ATOM 591 C C . VAL A 1 84 ? 37.345 0.462 -12.776 1.00 16.06 85 VAL A C 1
ATOM 592 O O . VAL A 1 84 ? 36.747 -0.177 -13.615 1.00 14.84 85 VAL A O 1
ATOM 596 N N . ASN A 1 85 ? 38.655 0.712 -12.823 1.00 16.63 86 ASN A N 1
ATOM 597 C CA . ASN A 1 85 ? 39.507 0.132 -13.866 1.00 17.16 86 ASN A CA 1
ATOM 598 C C . ASN A 1 85 ? 39.956 -1.276 -13.450 1.00 18.10 86 ASN A C 1
ATOM 599 O O . ASN A 1 85 ? 40.833 -1.448 -12.565 1.00 18.18 86 ASN A O 1
ATOM 604 N N . ASN A 1 86 ? 39.311 -2.262 -14.067 1.00 18.15 87 ASN A N 1
ATOM 605 C CA . ASN A 1 86 ? 39.500 -3.678 -13.706 1.00 18.96 87 ASN A CA 1
ATOM 606 C C . ASN A 1 86 ? 39.944 -4.536 -14.887 1.00 20.51 87 ASN A C 1
ATOM 607 O O . ASN A 1 86 ? 39.330 -4.508 -15.956 1.00 19.65 87 ASN A O 1
ATOM 612 N N . ALA A 1 87 ? 41.007 -5.324 -14.771 1.00 23.56 88 ALA A N 1
ATOM 613 C CA . ALA A 1 87 ? 41.557 -5.760 -16.092 1.00 27.05 88 ALA A CA 1
ATOM 614 C C . ALA A 1 87 ? 42.024 -7.119 -16.489 1.00 29.46 88 ALA A C 1
ATOM 615 O O . ALA A 1 87 ? 42.875 -7.780 -15.878 1.00 31.16 88 ALA A O 1
ATOM 617 N N . GLY A 1 88 ? 41.491 -7.467 -17.647 1.00 31.34 89 GLY A N 1
ATOM 618 C CA . GLY A 1 88 ? 42.202 -8.310 -18.585 1.00 30.31 89 GLY A CA 1
ATOM 619 C C . GLY A 1 88 ? 42.821 -9.569 -18.024 1.00 29.77 89 GLY A C 1
ATOM 620 O O . GLY A 1 88 ? 42.094 -10.506 -17.634 1.00 32.40 89 GLY A O 1
ATOM 621 N N . ILE A 1 89 ? 44.156 -9.593 -17.947 1.00 27.30 90 ILE A N 1
ATOM 622 C CA . ILE A 1 89 ? 44.834 -10.716 -18.601 1.00 24.30 90 ILE A CA 1
ATOM 623 C C . ILE A 1 89 ? 46.267 -11.037 -18.137 1.00 22.14 90 ILE A C 1
ATOM 624 O O . ILE A 1 89 ? 47.018 -10.142 -17.736 1.00 20.62 90 ILE A O 1
ATOM 629 N N . GLN A 1 90 ? 46.638 -12.314 -18.275 1.00 21.34 91 GLN A N 1
ATOM 630 C CA . GLN A 1 90 ? 47.885 -12.851 -17.756 1.00 21.11 91 GLN A CA 1
ATOM 631 C C . GLN A 1 90 ? 48.546 -13.777 -18.776 1.00 20.41 91 GLN A C 1
ATOM 632 O O . GLN A 1 90 ? 47.865 -14.380 -19.624 1.00 18.92 91 GLN A O 1
ATOM 638 N N . HIS A 1 91 ? 49.877 -13.869 -18.707 1.00 19.27 92 HIS A N 1
ATOM 639 C CA . HIS A 1 91 ? 50.613 -14.832 -19.487 1.00 19.09 92 HIS A CA 1
ATOM 640 C C . HIS A 1 91 ? 51.903 -15.166 -18.760 1.00 18.00 92 HIS A C 1
ATOM 641 O O . HIS A 1 91 ? 52.609 -14.276 -18.322 1.00 16.87 92 HIS A O 1
ATOM 648 N N . VAL A 1 92 ? 52.216 -16.454 -18.665 1.00 17.63 93 VAL A N 1
ATOM 649 C CA . VAL A 1 92 ? 53.384 -16.871 -17.897 1.00 17.37 93 VAL A CA 1
ATOM 650 C C . VAL A 1 92 ? 54.486 -17.430 -18.797 1.00 16.93 93 VAL A C 1
ATOM 651 O O . VAL A 1 92 ? 54.254 -18.362 -19.588 1.00 15.25 93 VAL A O 1
ATOM 655 N N . ALA A 1 93 ? 55.685 -16.841 -18.701 1.00 15.93 94 ALA A N 1
ATOM 656 C CA . ALA A 1 93 ? 56.838 -17.338 -19.448 1.00 16.18 94 ALA A CA 1
ATOM 657 C C . ALA A 1 93 ? 58.068 -16.650 -18.903 1.00 15.48 94 ALA A C 1
ATOM 658 O O . ALA A 1 93 ? 57.951 -15.535 -18.408 1.00 15.33 94 ALA A O 1
ATOM 660 N N . PRO A 1 94 ? 59.240 -17.307 -18.984 1.00 16.68 95 PRO A N 1
ATOM 661 C CA . PRO A 1 94 ? 60.467 -16.595 -18.600 1.00 16.77 95 PRO A CA 1
ATOM 662 C C . PRO A 1 94 ? 60.663 -15.339 -19.467 1.00 16.36 95 PRO A C 1
ATOM 663 O O . PRO A 1 94 ? 60.293 -15.314 -20.673 1.00 14.40 95 PRO A O 1
ATOM 667 N N . VAL A 1 95 ? 61.285 -14.328 -18.879 1.00 15.47 96 VAL A N 1
ATOM 668 C CA . VAL A 1 95 ? 61.417 -13.046 -19.537 1.00 15.25 96 VAL A CA 1
ATOM 669 C C . VAL A 1 95 ? 62.020 -13.209 -20.949 1.00 16.17 96 VAL A C 1
ATOM 670 O O . VAL A 1 95 ? 61.493 -12.615 -21.907 1.00 15.28 96 VAL A O 1
ATOM 674 N N . GLU A 1 96 ? 63.050 -14.060 -21.102 1.00 15.80 97 GLU A N 1
ATOM 675 C CA . GLU A 1 96 ? 63.723 -14.148 -22.390 1.00 17.67 97 GLU A CA 1
ATOM 676 C C . GLU A 1 96 ? 62.917 -14.886 -23.460 1.00 17.65 97 GLU A C 1
ATOM 677 O O . GLU A 1 96 ? 63.303 -14.898 -24.617 1.00 18.05 97 GLU A O 1
ATOM 683 N N . GLN A 1 97 ? 61.824 -15.527 -23.047 1.00 16.90 98 GLN A N 1
ATOM 684 C CA . GLN A 1 97 ? 60.967 -16.255 -23.976 1.00 18.66 98 GLN A CA 1
ATOM 685 C C . GLN A 1 97 ? 59.561 -15.648 -23.929 1.00 16.72 98 GLN A C 1
ATOM 686 O O . GLN A 1 97 ? 58.604 -16.230 -24.457 1.00 15.71 98 GLN A O 1
ATOM 692 N N . PHE A 1 98 ? 59.442 -14.482 -23.283 1.00 15.71 99 PHE A N 1
ATOM 693 C CA . PHE A 1 98 ? 58.122 -13.856 -23.131 1.00 16.23 99 PHE A CA 1
ATOM 694 C C . PHE A 1 98 ? 57.700 -13.330 -24.511 1.00 16.96 99 PHE A C 1
ATOM 695 O O . PHE A 1 98 ? 58.401 -12.524 -25.107 1.00 17.12 99 PHE A O 1
ATOM 703 N N . PRO A 1 99 ? 56.553 -13.796 -25.022 1.00 17.27 100 PRO A N 1
ATOM 704 C CA . PRO A 1 99 ? 56.141 -13.396 -26.378 1.00 18.28 100 PRO A CA 1
ATOM 705 C C . PRO A 1 99 ? 55.895 -11.890 -26.503 1.00 17.96 100 PRO A C 1
ATOM 706 O O . PRO A 1 99 ? 55.307 -11.266 -25.616 1.00 17.27 100 PRO A O 1
ATOM 710 N N . LEU A 1 100 ? 56.338 -11.329 -27.618 1.00 17.83 101 LEU A N 1
ATOM 711 C CA . LEU A 1 100 ? 56.227 -9.899 -27.825 1.00 18.74 101 LEU A CA 1
ATOM 712 C C . LEU A 1 100 ? 54.767 -9.486 -27.875 1.00 17.93 101 LEU A C 1
ATOM 713 O O . LEU A 1 100 ? 54.380 -8.491 -27.299 1.00 16.24 101 LEU A O 1
ATOM 718 N N . GLU A 1 101 ? 53.919 -10.273 -28.526 1.00 17.96 102 GLU A N 1
ATOM 719 C CA . GLU A 1 101 ? 52.523 -9.859 -28.606 1.00 18.57 102 GLU A CA 1
ATOM 720 C C . GLU A 1 101 ? 51.847 -9.920 -27.242 1.00 17.86 102 GLU A C 1
ATOM 721 O O . GLU A 1 101 ? 50.913 -9.189 -26.961 1.00 17.44 102 GLU A O 1
ATOM 727 N N . SER A 1 102 ? 52.317 -10.814 -26.385 1.00 16.77 103 SER A N 1
ATOM 728 C CA . SER A 1 102 ? 51.692 -10.956 -25.087 1.00 17.05 103 SER A CA 1
ATOM 729 C C . SER A 1 102 ? 52.149 -9.825 -24.149 1.00 15.67 103 SER A C 1
ATOM 730 O O . SER A 1 102 ? 51.367 -9.286 -23.353 1.00 14.48 103 SER A O 1
ATOM 733 N N . TRP A 1 103 ? 53.401 -9.409 -24.281 1.00 14.34 104 TRP A N 1
ATOM 734 C CA . TRP A 1 103 ? 53.893 -8.240 -23.537 1.00 15.28 104 TRP A CA 1
ATOM 735 C C . TRP A 1 103 ? 53.006 -7.037 -23.919 1.00 14.99 104 TRP A C 1
ATOM 736 O O . TRP A 1 103 ? 52.514 -6.319 -23.050 1.00 15.15 104 TRP A O 1
ATOM 747 N N . ASP A 1 104 ? 52.798 -6.835 -25.223 1.00 15.58 105 ASP A N 1
ATOM 748 C CA . ASP A 1 104 ? 52.089 -5.642 -25.722 1.00 15.92 105 ASP A CA 1
ATOM 749 C C . ASP A 1 104 ? 50.637 -5.679 -25.310 1.00 16.77 105 ASP A C 1
ATOM 750 O O . ASP A 1 104 ? 50.066 -4.656 -24.934 1.00 16.39 105 ASP A O 1
ATOM 755 N N . LYS A 1 105 ? 50.046 -6.866 -25.350 1.00 15.67 106 LYS A N 1
ATOM 756 C CA . LYS A 1 105 ? 48.636 -6.963 -24.946 1.00 15.81 106 LYS A CA 1
ATOM 757 C C . LYS A 1 105 ? 48.432 -6.744 -23.460 1.00 15.78 106 LYS A C 1
ATOM 758 O O . LYS A 1 105 ? 47.540 -6.000 -23.046 1.00 14.91 106 LYS A O 1
ATOM 764 N N . ILE A 1 106 ? 49.274 -7.367 -22.649 1.00 15.35 107 ILE A N 1
ATOM 765 C CA . ILE A 1 106 ? 49.170 -7.202 -21.180 1.00 15.62 107 ILE A CA 1
ATOM 766 C C . ILE A 1 106 ? 49.401 -5.746 -20.760 1.00 16.78 107 ILE A C 1
ATOM 767 O O . ILE A 1 106 ? 48.662 -5.204 -19.919 1.00 17.35 107 ILE A O 1
ATOM 772 N N . ILE A 1 107 ? 50.409 -5.096 -21.351 1.00 16.67 108 ILE A N 1
ATOM 773 C CA . ILE A 1 107 ? 50.606 -3.649 -21.122 1.00 15.90 108 ILE A CA 1
ATOM 774 C C . ILE A 1 107 ? 49.368 -2.841 -21.550 1.00 16.60 108 ILE A C 1
ATOM 775 O O . ILE A 1 107 ? 48.881 -1.984 -20.798 1.00 16.86 108 ILE A O 1
ATOM 780 N N . ALA A 1 108 ? 48.864 -3.114 -22.748 1.00 16.82 109 ALA A N 1
ATOM 781 C CA . ALA A 1 108 ? 47.701 -2.357 -23.270 1.00 17.18 109 ALA A CA 1
ATOM 782 C C . ALA A 1 108 ? 46.473 -2.476 -22.353 1.00 18.16 109 ALA A C 1
ATOM 783 O O . ALA A 1 108 ? 45.777 -1.474 -22.064 1.00 18.62 109 ALA A O 1
ATOM 785 N N . LEU A 1 109 ? 46.169 -3.693 -21.920 1.00 17.94 110 LEU A N 1
ATOM 786 C CA . LEU A 1 109 ? 44.943 -3.904 -21.113 1.00 18.00 110 LEU A CA 1
ATOM 787 C C . LEU A 1 109 ? 45.108 -3.597 -19.639 1.00 18.87 110 LEU A C 1
ATOM 788 O O . LEU A 1 109 ? 44.219 -2.957 -19.034 1.00 18.10 110 LEU A O 1
ATOM 793 N N . ASN A 1 110 ? 46.240 -4.008 -19.055 1.00 17.61 111 ASN A N 1
ATOM 794 C CA . ASN A 1 110 ? 46.412 -3.864 -17.625 1.00 18.00 111 ASN A CA 1
ATOM 795 C C . ASN A 1 110 ? 46.946 -2.492 -17.233 1.00 17.60 111 ASN A C 1
ATOM 796 O O . ASN A 1 110 ? 46.779 -2.082 -16.098 1.00 19.09 111 ASN A O 1
ATOM 801 N N . LEU A 1 111 ? 47.608 -1.804 -18.161 1.00 16.80 112 LEU A N 1
ATOM 802 C CA . LEU A 1 111 ? 48.200 -0.498 -17.851 1.00 17.15 112 LEU A CA 1
ATOM 803 C C . LEU A 1 111 ? 47.605 0.638 -18.665 1.00 16.89 112 LEU A C 1
ATOM 804 O O . LEU A 1 111 ? 47.003 1.562 -18.082 1.00 17.41 112 LEU A O 1
ATOM 809 N N . SER A 1 112 ? 47.758 0.615 -19.994 1.00 17.16 113 SER A N 1
ATOM 810 C CA . SER A 1 112 ? 47.329 1.772 -20.792 1.00 17.03 113 SER A CA 1
ATOM 811 C C . SER A 1 112 ? 45.823 2.026 -20.711 1.00 17.08 113 SER A C 1
ATOM 812 O O . SER A 1 112 ? 45.389 3.191 -20.747 1.00 17.29 113 SER A O 1
ATOM 815 N N . ALA A 1 113 ? 45.033 0.959 -20.575 1.00 17.10 114 ALA A N 1
ATOM 816 C CA . ALA A 1 113 ? 43.556 1.132 -20.502 1.00 17.02 114 ALA A CA 1
ATOM 817 C C . ALA A 1 113 ? 43.208 2.002 -19.287 1.00 16.67 114 ALA A C 1
ATOM 818 O O . ALA A 1 113 ? 42.201 2.726 -19.309 1.00 16.11 114 ALA A O 1
ATOM 820 N N . VAL A 1 114 ? 44.061 1.936 -18.249 1.00 17.14 115 VAL A N 1
ATOM 821 C CA . VAL A 1 114 ? 43.828 2.696 -17.022 1.00 17.66 115 VAL A CA 1
ATOM 822 C C . VAL A 1 114 ? 44.058 4.170 -17.302 1.00 16.68 115 VAL A C 1
ATOM 823 O O . VAL A 1 114 ? 43.271 5.025 -16.870 1.00 16.13 115 VAL A O 1
ATOM 827 N N . PHE A 1 115 ? 45.135 4.476 -18.015 1.00 15.86 116 PHE A N 1
ATOM 828 C CA . PHE A 1 115 ? 45.339 5.868 -18.439 1.00 16.78 116 PHE A CA 1
ATOM 829 C C . PHE A 1 115 ? 44.142 6.398 -19.284 1.00 16.80 116 PHE A C 1
ATOM 830 O O . PHE A 1 115 ? 43.663 7.512 -19.071 1.00 16.19 116 PHE A O 1
ATOM 838 N N . HIS A 1 116 ? 43.713 5.629 -20.275 1.00 17.50 117 HIS A N 1
ATOM 839 C CA . HIS A 1 116 ? 42.637 6.061 -21.141 1.00 17.13 117 HIS A CA 1
ATOM 840 C C . HIS A 1 116 ? 41.311 6.227 -20.371 1.00 17.86 117 HIS A C 1
ATOM 841 O O . HIS A 1 116 ? 40.634 7.239 -20.545 1.00 17.42 117 HIS A O 1
ATOM 848 N N . GLY A 1 117 ? 40.943 5.253 -19.533 1.00 17.25 118 GLY A N 1
ATOM 849 C CA . GLY A 1 117 ? 39.733 5.400 -18.708 1.00 17.21 118 GLY A CA 1
ATOM 850 C C . GLY A 1 117 ? 39.798 6.675 -17.856 1.00 17.64 118 GLY A C 1
ATOM 851 O O . GLY A 1 117 ? 38.831 7.445 -17.776 1.00 16.51 118 GLY A O 1
ATOM 852 N N . THR A 1 118 ? 40.948 6.865 -17.216 1.00 17.53 119 THR A N 1
ATOM 853 C CA . THR A 1 118 ? 41.224 8.017 -16.341 1.00 18.17 119 THR A CA 1
ATOM 854 C C . THR A 1 118 ? 41.110 9.349 -17.080 1.00 17.97 119 THR A C 1
ATOM 855 O O . THR A 1 118 ? 40.322 10.228 -16.643 1.00 17.98 119 THR A O 1
ATOM 859 N N . ARG A 1 119 ? 41.810 9.498 -18.217 1.00 17.13 120 ARG A N 1
ATOM 860 C CA . ARG A 1 119 ? 41.712 10.751 -19.007 1.00 16.74 120 ARG A CA 1
ATOM 861 C C . ARG A 1 119 ? 40.285 11.020 -19.497 1.00 17.02 120 ARG A C 1
ATOM 862 O O . ARG A 1 119 ? 39.835 12.191 -19.602 1.00 16.59 120 ARG A O 1
ATOM 870 N N . LEU A 1 120 ? 39.545 9.949 -19.783 1.00 16.54 121 LEU A N 1
ATOM 871 C CA . LEU A 1 120 ? 38.151 10.113 -20.238 1.00 16.93 121 LEU A CA 1
ATOM 872 C C . LEU A 1 120 ? 37.127 10.453 -19.123 1.00 17.85 121 LEU A C 1
ATOM 873 O O . LEU A 1 120 ? 36.140 11.186 -19.365 1.00 17.63 121 LEU A O 1
ATOM 878 N N . ALA A 1 121 ? 37.348 9.924 -17.923 1.00 18.35 122 ALA A N 1
ATOM 879 C CA . ALA A 1 121 ? 36.421 10.144 -16.788 1.00 18.32 122 ALA A CA 1
ATOM 880 C C . ALA A 1 121 ? 36.710 11.410 -15.992 1.00 18.61 122 ALA A C 1
ATOM 881 O O . ALA A 1 121 ? 35.792 12.003 -15.415 1.00 18.28 122 ALA A O 1
ATOM 883 N N . LEU A 1 122 ? 37.981 11.807 -15.934 1.00 17.02 123 LEU A N 1
ATOM 884 C CA . LEU A 1 122 ? 38.372 12.853 -14.969 1.00 17.80 123 LEU A CA 1
ATOM 885 C C . LEU A 1 122 ? 37.765 14.252 -15.230 1.00 16.79 123 LEU A C 1
ATOM 886 O O . LEU A 1 122 ? 37.334 14.905 -14.285 1.00 16.38 123 LEU A O 1
ATOM 891 N N . PRO A 1 123 ? 37.692 14.710 -16.504 1.00 16.69 124 PRO A N 1
ATOM 892 C CA . PRO A 1 123 ? 37.125 16.052 -16.734 1.00 17.09 124 PRO A CA 1
ATOM 893 C C . PRO A 1 123 ? 35.725 16.245 -16.122 1.00 17.12 124 PRO A C 1
ATOM 894 O O . PRO A 1 123 ? 35.473 17.265 -15.500 1.00 16.68 124 PRO A O 1
ATOM 898 N N . GLY A 1 124 ? 34.849 15.250 -16.284 1.00 17.44 125 GLY A N 1
ATOM 899 C CA . GLY A 1 124 ? 33.482 15.304 -15.756 1.00 17.40 125 GLY A CA 1
ATOM 900 C C . GLY A 1 124 ? 33.410 15.232 -14.231 1.00 17.01 125 GLY A C 1
ATOM 901 O O . GLY A 1 124 ? 32.549 15.864 -13.616 1.00 17.70 125 GLY A O 1
ATOM 902 N N . MET A 1 125 ? 34.284 14.437 -13.637 1.00 16.83 126 MET A N 1
ATOM 903 C CA . MET A 1 125 ? 34.464 14.362 -12.176 1.00 16.95 126 MET A CA 1
ATOM 904 C C . MET A 1 125 ? 34.875 15.670 -11.585 1.00 16.38 126 MET A C 1
ATOM 905 O O . MET A 1 125 ? 34.275 16.126 -10.598 1.00 17.30 126 MET A O 1
ATOM 910 N N . ARG A 1 126 ? 35.870 16.314 -12.199 1.00 16.80 127 ARG A N 1
ATOM 911 C CA . ARG A 1 126 ? 36.267 17.667 -11.748 1.00 17.06 127 ARG A CA 1
ATOM 912 C C . ARG A 1 126 ? 35.137 18.649 -11.914 1.00 16.91 127 ARG A C 1
ATOM 913 O O . ARG A 1 126 ? 34.880 19.479 -11.009 1.00 17.00 127 ARG A O 1
ATOM 921 N N . ALA A 1 127 ? 34.450 18.576 -13.048 1.00 16.75 128 ALA A N 1
ATOM 922 C CA . ALA A 1 127 ? 33.382 19.528 -13.325 1.00 18.07 128 ALA A CA 1
ATOM 923 C C . ALA A 1 127 ? 32.275 19.407 -12.264 1.00 18.84 128 ALA A C 1
ATOM 924 O O . ALA A 1 127 ? 31.767 20.433 -11.788 1.00 19.21 128 ALA A O 1
ATOM 926 N N . ARG A 1 128 ? 31.940 18.176 -11.872 1.00 17.67 129 ARG A N 1
ATOM 927 C CA . ARG A 1 128 ? 30.942 17.941 -10.856 1.00 19.89 129 ARG A CA 1
ATOM 928 C C . ARG A 1 128 ? 31.461 18.052 -9.430 1.00 19.72 129 ARG A C 1
ATOM 929 O O . ARG A 1 128 ? 30.677 17.899 -8.479 1.00 19.88 129 ARG A O 1
ATOM 937 N N . ASN A 1 129 ? 32.761 18.331 -9.304 1.00 19.42 130 ASN A N 1
ATOM 938 C CA . ASN A 1 129 ? 33.575 18.258 -8.059 1.00 19.80 130 ASN A CA 1
ATOM 939 C C . ASN A 1 129 ? 33.197 17.110 -7.156 1.00 19.01 130 ASN A C 1
ATOM 940 O O . ASN A 1 129 ? 32.960 17.284 -5.968 1.00 18.54 130 ASN A O 1
ATOM 945 N N . TRP A 1 130 ? 33.204 15.916 -7.745 1.00 17.88 131 TRP A N 1
ATOM 946 C CA . TRP A 1 130 ? 33.081 14.692 -6.975 1.00 17.39 131 TRP A CA 1
ATOM 947 C C . TRP A 1 130 ? 33.482 13.552 -7.886 1.00 17.13 131 TRP A C 1
ATOM 948 O O . TRP A 1 130 ? 33.069 13.476 -9.046 1.00 16.44 131 TRP A O 1
ATOM 959 N N . GLY A 1 131 ? 34.318 12.670 -7.388 1.00 15.86 132 GLY A N 1
ATOM 960 C CA . GLY A 1 131 ? 34.617 11.513 -8.223 1.00 17.43 132 GLY A CA 1
ATOM 961 C C . GLY A 1 131 ? 35.493 10.556 -7.484 1.00 16.51 132 GLY A C 1
ATOM 962 O O . GLY A 1 131 ? 36.180 10.948 -6.517 1.00 16.83 132 GLY A O 1
ATOM 963 N N . ARG A 1 132 ? 35.462 9.313 -7.947 1.00 16.20 133 ARG A N 1
ATOM 964 C CA . ARG A 1 132 ? 36.306 8.244 -7.419 1.00 16.55 133 ARG A CA 1
ATOM 965 C C . ARG A 1 132 ? 36.821 7.424 -8.602 1.00 17.61 133 ARG A C 1
ATOM 966 O O . ARG A 1 132 ? 36.038 6.932 -9.450 1.00 18.36 133 ARG A O 1
ATOM 974 N N . ILE A 1 133 ? 38.141 7.286 -8.671 1.00 16.93 134 ILE A N 1
ATOM 975 C CA . ILE A 1 133 ? 38.740 6.371 -9.604 1.00 16.37 134 ILE A CA 1
ATOM 976 C C . ILE A 1 133 ? 39.420 5.294 -8.781 1.00 17.07 134 ILE A C 1
ATOM 977 O O . ILE A 1 133 ? 40.308 5.601 -7.982 1.00 17.83 134 ILE A O 1
ATOM 982 N N . ILE A 1 134 ? 39.023 4.039 -8.999 1.00 16.45 135 ILE A N 1
ATOM 983 C CA . ILE A 1 134 ? 39.571 2.915 -8.257 1.00 17.10 135 ILE A CA 1
ATOM 984 C C . ILE A 1 134 ? 40.186 1.925 -9.240 1.00 16.07 135 ILE A C 1
ATOM 985 O O . ILE A 1 134 ? 39.499 1.395 -10.087 1.00 17.94 135 ILE A O 1
ATOM 990 N N . ASN A 1 135 ? 41.487 1.721 -9.139 1.00 16.06 136 ASN A N 1
ATOM 991 C CA . ASN A 1 135 ? 42.233 0.849 -10.054 1.00 17.03 136 ASN A CA 1
ATOM 992 C C . ASN A 1 135 ? 42.450 -0.505 -9.403 1.00 16.44 136 ASN A C 1
ATOM 993 O O . ASN A 1 135 ? 43.059 -0.602 -8.301 1.00 17.08 136 ASN A O 1
ATOM 998 N N . ILE A 1 136 ? 41.929 -1.554 -10.016 1.00 16.94 137 ILE A N 1
ATOM 999 C CA . ILE A 1 136 ? 42.129 -2.888 -9.454 1.00 16.22 137 ILE A CA 1
ATOM 1000 C C . ILE A 1 136 ? 43.492 -3.347 -9.984 1.00 17.01 137 ILE A C 1
ATOM 1001 O O . ILE A 1 136 ? 43.637 -3.726 -11.173 1.00 16.97 137 ILE A O 1
ATOM 1006 N N . ALA A 1 137 ? 44.500 -3.237 -9.116 1.00 16.42 138 ALA A N 1
ATOM 1007 C CA . ALA A 1 137 ? 45.876 -3.612 -9.510 1.00 17.30 138 ALA A CA 1
ATOM 1008 C C . ALA A 1 137 ? 46.092 -5.059 -9.077 1.00 17.22 138 ALA A C 1
ATOM 1009 O O . ALA A 1 137 ? 45.375 -5.920 -9.553 1.00 18.86 138 ALA A O 1
ATOM 1011 N N . SER A 1 138 ? 47.000 -5.338 -8.139 1.00 17.53 139 SER A N 1
ATOM 1012 C CA . SER A 1 138 ? 47.389 -6.698 -7.779 1.00 17.62 139 SER A CA 1
ATOM 1013 C C . SER A 1 138 ? 48.507 -6.581 -6.744 1.00 17.57 139 SER A C 1
ATOM 1014 O O . SER A 1 138 ? 49.229 -5.565 -6.717 1.00 16.68 139 SER A O 1
ATOM 1017 N N . VAL A 1 139 ? 48.685 -7.632 -5.956 1.00 17.52 140 VAL A N 1
ATOM 1018 C CA . VAL A 1 139 ? 49.961 -7.792 -5.200 1.00 17.50 140 VAL A CA 1
ATOM 1019 C C . VAL A 1 139 ? 51.164 -7.626 -6.128 1.00 18.08 140 VAL A C 1
ATOM 1020 O O . VAL A 1 139 ? 52.211 -7.130 -5.696 1.00 17.64 140 VAL A O 1
ATOM 1024 N N . HIS A 1 140 ? 50.987 -8.006 -7.406 1.00 17.26 141 HIS A N 1
ATOM 1025 C CA . HIS A 1 140 ? 52.029 -7.859 -8.430 1.00 17.55 141 HIS A CA 1
ATOM 1026 C C . HIS A 1 140 ? 52.276 -6.434 -8.923 1.00 17.36 141 HIS A C 1
ATOM 1027 O O . HIS A 1 140 ? 53.160 -6.223 -9.759 1.00 18.26 141 HIS A O 1
ATOM 1034 N N . GLY A 1 141 ? 51.519 -5.462 -8.398 1.00 17.89 142 GLY A N 1
ATOM 1035 C CA . GLY A 1 141 ? 51.861 -4.036 -8.505 1.00 17.29 142 GLY A CA 1
ATOM 1036 C C . GLY A 1 141 ? 52.886 -3.541 -7.456 1.00 19.00 142 GLY A C 1
ATOM 1037 O O . GLY A 1 141 ? 53.377 -2.414 -7.547 1.00 18.73 142 GLY A O 1
ATOM 1038 N N . LEU A 1 142 ? 53.186 -4.409 -6.477 1.00 18.58 143 LEU A N 1
ATOM 1039 C CA . LEU A 1 142 ? 54.094 -4.144 -5.346 1.00 18.61 143 LEU A CA 1
ATOM 1040 C C . LEU A 1 142 ? 55.285 -5.132 -5.242 1.00 18.43 143 LEU A C 1
ATOM 1041 O O . LEU A 1 142 ? 56.314 -4.784 -4.672 1.00 17.79 143 LEU A O 1
ATOM 1046 N N . VAL A 1 143 ? 55.139 -6.369 -5.754 1.00 17.42 144 VAL A N 1
ATOM 1047 C CA . VAL A 1 143 ? 56.240 -7.353 -5.746 1.00 17.05 144 VAL A CA 1
ATOM 1048 C C . VAL A 1 143 ? 56.261 -8.127 -7.061 1.00 17.25 144 VAL A C 1
ATOM 1049 O O . VAL A 1 143 ? 55.289 -8.058 -7.818 1.00 17.44 144 VAL A O 1
ATOM 1053 N N . GLY A 1 144 ? 57.330 -8.894 -7.325 1.00 17.18 145 GLY A N 1
ATOM 1054 C CA . GLY A 1 144 ? 57.379 -9.735 -8.535 1.00 16.90 145 GLY A CA 1
ATOM 1055 C C . GLY A 1 144 ? 57.117 -11.199 -8.194 1.00 18.09 145 GLY A C 1
ATOM 1056 O O . GLY A 1 144 ? 57.040 -11.541 -7.015 1.00 17.84 145 GLY A O 1
ATOM 1057 N N . SER A 1 145 ? 56.898 -12.004 -9.245 1.00 17.30 146 SER A N 1
ATOM 1058 C CA . SER A 1 145 ? 56.915 -13.471 -9.240 1.00 17.44 146 SER A CA 1
ATOM 1059 C C . SER A 1 145 ? 57.634 -13.856 -10.508 1.00 16.77 146 SER A C 1
ATOM 1060 O O . SER A 1 145 ? 57.594 -13.108 -11.496 1.00 17.18 146 SER A O 1
ATOM 1063 N N . THR A 1 146 ? 58.251 -15.027 -10.500 1.00 16.98 147 THR A N 1
ATOM 1064 C CA . THR A 1 146 ? 58.799 -15.598 -11.717 1.00 17.09 147 THR A CA 1
ATOM 1065 C C . THR A 1 146 ? 57.709 -15.817 -12.786 1.00 17.11 147 THR A C 1
ATOM 1066 O O . THR A 1 146 ? 56.560 -16.203 -12.480 1.00 16.91 147 THR A O 1
ATOM 1070 N N . GLY A 1 147 ? 58.098 -15.594 -14.034 1.00 16.83 148 GLY A N 1
ATOM 1071 C CA . GLY A 1 147 ? 57.268 -15.901 -15.194 1.00 16.02 148 GLY A CA 1
ATOM 1072 C C . GLY A 1 147 ? 56.248 -14.849 -15.524 1.00 15.93 148 GLY A C 1
ATOM 1073 O O . GLY A 1 147 ? 55.532 -14.974 -16.533 1.00 15.46 148 GLY A O 1
ATOM 1074 N N . LYS A 1 148 ? 56.178 -13.786 -14.713 1.00 15.52 149 LYS A N 1
ATOM 1075 C CA . LYS A 1 148 ? 55.134 -12.786 -14.896 1.00 16.23 149 LYS A CA 1
ATOM 1076 C C . LYS A 1 148 ? 55.672 -11.391 -15.301 1.00 16.40 149 LYS A C 1
ATOM 1077 O O . LYS A 1 148 ? 55.116 -10.384 -14.874 1.00 14.98 149 LYS A O 1
ATOM 1083 N N . ALA A 1 149 ? 56.718 -11.329 -16.149 1.00 16.08 150 ALA A N 1
ATOM 1084 C CA . ALA A 1 149 ? 57.333 -10.027 -16.501 1.00 16.16 150 ALA A CA 1
ATOM 1085 C C . ALA A 1 149 ? 56.315 -8.905 -16.865 1.00 16.37 150 ALA A C 1
ATOM 1086 O O . ALA A 1 149 ? 56.371 -7.761 -16.335 1.00 15.21 150 ALA A O 1
ATOM 1088 N N . ALA A 1 150 ? 55.445 -9.203 -17.827 1.00 16.01 151 ALA A N 1
ATOM 1089 C CA . ALA A 1 150 ? 54.569 -8.142 -18.351 1.00 15.87 151 ALA A CA 1
ATOM 1090 C C . ALA A 1 150 ? 53.515 -7.733 -17.340 1.00 15.32 151 ALA A C 1
ATOM 1091 O O . ALA A 1 150 ? 53.176 -6.549 -17.212 1.00 14.33 151 ALA A O 1
ATOM 1093 N N . TYR A 1 151 ? 52.971 -8.727 -16.647 1.00 16.05 152 TYR A N 1
ATOM 1094 C CA . TYR A 1 151 ? 51.881 -8.472 -15.701 1.00 16.25 152 TYR A CA 1
ATOM 1095 C C . TYR A 1 151 ? 52.399 -7.663 -14.517 1.00 16.42 152 TYR A C 1
ATOM 1096 O O . TYR A 1 151 ? 51.776 -6.688 -14.101 1.00 15.73 152 TYR A O 1
ATOM 1105 N N . VAL A 1 152 ? 53.557 -8.058 -13.985 1.00 15.68 153 VAL A N 1
ATOM 1106 C CA . VAL A 1 152 ? 54.180 -7.294 -12.875 1.00 15.36 153 VAL A CA 1
ATOM 1107 C C . VAL A 1 152 ? 54.534 -5.891 -13.316 1.00 15.04 153 VAL A C 1
ATOM 1108 O O . VAL A 1 152 ? 54.237 -4.944 -12.601 1.00 16.05 153 VAL A O 1
ATOM 1112 N N . ALA A 1 153 ? 55.131 -5.751 -14.505 1.00 14.53 154 ALA A N 1
ATOM 1113 C CA . ALA A 1 153 ? 55.422 -4.400 -15.020 1.00 15.05 154 ALA A CA 1
ATOM 1114 C C . ALA A 1 153 ? 54.150 -3.562 -15.119 1.00 15.17 154 ALA A C 1
ATOM 1115 O O . ALA A 1 153 ? 54.140 -2.431 -14.672 1.00 14.88 154 ALA A O 1
ATOM 1117 N N . ALA A 1 154 ? 53.116 -4.115 -15.771 1.00 15.64 155 ALA A N 1
ATOM 1118 C CA . ALA A 1 154 ? 51.864 -3.415 -15.996 1.00 15.21 155 ALA A CA 1
ATOM 1119 C C . ALA A 1 154 ? 51.224 -3.016 -14.661 1.00 16.73 155 ALA A C 1
ATOM 1120 O O . ALA A 1 154 ? 50.859 -1.845 -14.486 1.00 16.79 155 ALA A O 1
ATOM 1122 N N . LYS A 1 155 ? 51.120 -3.962 -13.733 1.00 16.35 156 LYS A N 1
ATOM 1123 C CA . LYS A 1 155 ? 50.497 -3.676 -12.413 1.00 17.16 156 LYS A CA 1
ATOM 1124 C C . LYS A 1 155 ? 51.316 -2.660 -11.559 1.00 17.14 156 LYS A C 1
ATOM 1125 O O . LYS A 1 155 ? 50.763 -1.771 -10.907 1.00 15.36 156 LYS A O 1
ATOM 1131 N N . HIS A 1 156 ? 52.640 -2.768 -11.590 1.00 16.66 157 HIS A N 1
ATOM 1132 C CA . HIS A 1 156 ? 53.483 -1.720 -10.966 1.00 16.12 157 HIS A CA 1
ATOM 1133 C C . HIS A 1 156 ? 53.208 -0.348 -11.626 1.00 15.97 157 HIS A C 1
ATOM 1134 O O . HIS A 1 156 ? 53.057 0.671 -10.950 1.00 15.87 157 HIS A O 1
ATOM 1141 N N . GLY A 1 157 ? 53.107 -0.334 -12.952 1.00 16.33 158 GLY A N 1
ATOM 1142 C CA . GLY A 1 157 ? 52.775 0.912 -13.671 1.00 16.28 158 GLY A CA 1
ATOM 1143 C C . GLY A 1 157 ? 51.470 1.527 -13.195 1.00 16.09 158 GLY A C 1
ATOM 1144 O O . GLY A 1 157 ? 51.354 2.757 -13.066 1.00 16.05 158 GLY A O 1
ATOM 1145 N N . VAL A 1 158 ? 50.479 0.682 -12.951 1.00 15.65 159 VAL A N 1
ATOM 1146 C CA . VAL A 1 158 ? 49.180 1.123 -12.437 1.00 16.01 159 VAL A CA 1
ATOM 1147 C C . VAL A 1 158 ? 49.285 1.753 -11.063 1.00 15.62 159 VAL A C 1
ATOM 1148 O O . VAL A 1 158 ? 48.674 2.801 -10.774 1.00 15.51 159 VAL A O 1
ATOM 1152 N N . VAL A 1 159 ? 50.039 1.103 -10.192 1.00 15.37 160 VAL A N 1
ATOM 1153 C CA . VAL A 1 159 ? 50.324 1.679 -8.866 1.00 16.79 160 VAL A CA 1
ATOM 1154 C C . VAL A 1 159 ? 50.996 3.067 -8.976 1.00 16.27 160 VAL A C 1
ATOM 1155 O O . VAL A 1 159 ? 50.597 4.021 -8.279 1.00 17.47 160 VAL A O 1
ATOM 1159 N N . GLY A 1 160 ? 51.978 3.197 -9.857 1.00 16.59 161 GLY A N 1
ATOM 1160 C CA . GLY A 1 160 ? 52.591 4.508 -10.125 1.00 15.65 161 GLY A CA 1
ATOM 1161 C C . GLY A 1 160 ? 51.621 5.538 -10.679 1.00 16.56 161 GLY A C 1
ATOM 1162 O O . GLY A 1 160 ? 51.538 6.645 -10.177 1.00 15.51 161 GLY A O 1
ATOM 1163 N N . LEU A 1 161 ? 50.898 5.177 -11.735 1.00 16.54 162 LEU A N 1
ATOM 1164 C CA . LEU A 1 161 ? 49.874 6.062 -12.324 1.00 17.71 162 LEU A CA 1
ATOM 1165 C C . LEU A 1 161 ? 48.852 6.539 -11.269 1.00 17.49 162 LEU A C 1
ATOM 1166 O O . LEU A 1 161 ? 48.492 7.739 -11.230 1.00 17.30 162 LEU A O 1
ATOM 1171 N N . THR A 1 162 ? 48.375 5.599 -10.454 1.00 17.47 163 THR A N 1
ATOM 1172 C CA . THR A 1 162 ? 47.479 5.918 -9.315 1.00 17.70 163 THR A CA 1
ATOM 1173 C C . THR A 1 162 ? 48.048 7.041 -8.436 1.00 17.49 163 THR A C 1
ATOM 1174 O O . THR A 1 162 ? 47.342 8.003 -8.074 1.00 17.63 163 THR A O 1
ATOM 1178 N N . LYS A 1 163 ? 49.330 6.923 -8.067 1.00 17.48 164 LYS A N 1
ATOM 1179 C CA . LYS A 1 163 ? 49.963 8.008 -7.281 1.00 17.63 164 LYS A CA 1
ATOM 1180 C C . LYS A 1 163 ? 49.911 9.363 -7.983 1.00 17.20 164 LYS A C 1
ATOM 1181 O O . LYS A 1 163 ? 49.541 10.335 -7.353 1.00 17.27 164 LYS A O 1
ATOM 1187 N N . VAL A 1 164 ? 50.299 9.428 -9.262 1.00 16.42 165 VAL A N 1
ATOM 1188 C CA . VAL A 1 164 ? 50.274 10.708 -9.994 1.00 15.73 165 VAL A CA 1
ATOM 1189 C C . VAL A 1 164 ? 48.841 11.266 -10.002 1.00 15.86 165 VAL A C 1
ATOM 1190 O O . VAL A 1 164 ? 48.650 12.445 -9.772 1.00 15.34 165 VAL A O 1
ATOM 1194 N N . VAL A 1 165 ? 47.866 10.424 -10.321 1.00 15.77 166 VAL A N 1
ATOM 1195 C CA . VAL A 1 165 ? 46.456 10.887 -10.383 1.00 16.58 166 VAL A CA 1
ATOM 1196 C C . VAL A 1 165 ? 45.952 11.305 -9.006 1.00 16.52 166 VAL A C 1
ATOM 1197 O O . VAL A 1 165 ? 45.291 12.371 -8.882 1.00 16.84 166 VAL A O 1
ATOM 1201 N N . GLY A 1 166 ? 46.313 10.540 -7.965 1.00 16.48 167 GLY A N 1
ATOM 1202 C CA . GLY A 1 166 ? 45.966 10.920 -6.582 1.00 15.37 167 GLY A CA 1
ATOM 1203 C C . GLY A 1 166 ? 46.520 12.308 -6.246 1.00 16.69 167 GLY A C 1
ATOM 1204 O O . GLY A 1 166 ? 45.837 13.128 -5.593 1.00 17.73 167 GLY A O 1
ATOM 1205 N N . LEU A 1 167 ? 47.745 12.596 -6.682 1.00 15.29 168 LEU A N 1
ATOM 1206 C CA . LEU A 1 167 ? 48.386 13.913 -6.391 1.00 15.40 168 LEU A CA 1
ATOM 1207 C C . LEU A 1 167 ? 47.762 15.030 -7.189 1.00 15.29 168 LEU A C 1
ATOM 1208 O O . LEU A 1 167 ? 47.516 16.124 -6.648 1.00 14.56 168 LEU A O 1
ATOM 1213 N N . GLU A 1 168 ? 47.490 14.747 -8.475 1.00 15.19 169 GLU A N 1
ATOM 1214 C CA . GLU A 1 168 ? 46.928 15.768 -9.380 1.00 16.25 169 GLU A CA 1
ATOM 1215 C C . GLU A 1 168 ? 45.542 16.190 -8.921 1.00 16.62 169 GLU A C 1
ATOM 1216 O O . GLU A 1 168 ? 45.153 17.338 -9.130 1.00 17.21 169 GLU A O 1
ATOM 1222 N N . THR A 1 169 ? 44.814 15.247 -8.327 1.00 16.04 170 THR A N 1
ATOM 1223 C CA . THR A 1 169 ? 43.439 15.524 -7.873 1.00 17.29 170 THR A CA 1
ATOM 1224 C C . THR A 1 169 ? 43.355 15.817 -6.380 1.00 16.44 170 THR A C 1
ATOM 1225 O O . THR A 1 169 ? 42.249 15.991 -5.851 1.00 15.00 170 THR A O 1
ATOM 1229 N N . ALA A 1 170 ? 44.501 15.937 -5.716 1.00 16.04 171 ALA A N 1
ATOM 1230 C CA . ALA A 1 170 ? 44.488 16.074 -4.241 1.00 17.13 171 ALA A CA 1
ATOM 1231 C C . ALA A 1 170 ? 43.720 17.305 -3.725 1.00 17.86 171 ALA A C 1
ATOM 1232 O O . ALA A 1 170 ? 43.082 17.224 -2.689 1.00 19.00 171 ALA A O 1
ATOM 1234 N N . THR A 1 171 ? 43.770 18.439 -4.427 1.00 18.63 172 THR A N 1
ATOM 1235 C CA . THR A 1 171 ? 43.087 19.633 -3.944 1.00 19.46 172 THR A CA 1
ATOM 1236 C C . THR A 1 171 ? 41.600 19.651 -4.296 1.00 20.05 172 THR A C 1
ATOM 1237 O O . THR A 1 171 ? 40.901 20.621 -4.004 1.00 22.83 172 THR A O 1
ATOM 1241 N N . SER A 1 172 ? 41.101 18.558 -4.858 1.00 19.42 173 SER A N 1
ATOM 1242 C CA . SER A 1 172 ? 39.733 18.490 -5.326 1.00 18.83 173 SER A CA 1
ATOM 1243 C C . SER A 1 172 ? 39.019 17.408 -4.523 1.00 19.09 173 SER A C 1
ATOM 1244 O O . SER A 1 172 ? 39.642 16.705 -3.721 1.00 19.15 173 SER A O 1
ATOM 1247 N N . ASN A 1 173 ? 37.724 17.268 -4.767 1.00 17.57 174 ASN A N 1
ATOM 1248 C CA . ASN A 1 173 ? 36.941 16.174 -4.180 1.00 18.13 174 ASN A CA 1
ATOM 1249 C C . ASN A 1 173 ? 37.006 14.873 -4.982 1.00 17.76 174 ASN A C 1
ATOM 1250 O O . ASN A 1 173 ? 36.206 13.950 -4.761 1.00 20.76 174 ASN A O 1
ATOM 1255 N N . VAL A 1 174 ? 37.901 14.819 -5.962 1.00 15.82 175 VAL A N 1
ATOM 1256 C CA . VAL A 1 174 ? 38.115 13.611 -6.717 1.00 15.18 175 VAL A CA 1
ATOM 1257 C C . VAL A 1 174 ? 39.292 12.834 -6.127 1.00 15.49 175 VAL A C 1
ATOM 1258 O O . VAL A 1 174 ? 40.323 13.434 -5.840 1.00 16.75 175 VAL A O 1
ATOM 1262 N N . THR A 1 175 ? 39.133 11.534 -5.883 1.00 15.27 176 THR A N 1
ATOM 1263 C CA . THR A 1 175 ? 40.282 10.740 -5.409 1.00 16.47 176 THR A CA 1
ATOM 1264 C C . THR A 1 175 ? 40.593 9.659 -6.419 1.00 16.69 176 THR A C 1
ATOM 1265 O O . THR A 1 175 ? 39.707 9.267 -7.216 1.00 17.56 176 THR A O 1
ATOM 1269 N N . CYS A 1 176 ? 41.827 9.149 -6.377 1.00 16.86 177 CYS A N 1
ATOM 1270 C CA . CYS A 1 176 ? 42.215 7.989 -7.166 1.00 16.04 177 CYS A CA 1
ATOM 1271 C C . CYS A 1 176 ? 43.097 7.099 -6.323 1.00 16.54 177 CYS A C 1
ATOM 1272 O O . CYS A 1 176 ? 44.087 7.599 -5.759 1.00 16.39 177 CYS A O 1
ATOM 1275 N N . ASN A 1 177 ? 42.725 5.810 -6.201 1.00 16.15 178 ASN A N 1
ATOM 1276 C CA . ASN A 1 177 ? 43.451 4.852 -5.370 1.00 16.65 178 ASN A CA 1
ATOM 1277 C C . ASN A 1 177 ? 43.510 3.500 -6.080 1.00 16.82 178 ASN A C 1
ATOM 1278 O O . ASN A 1 177 ? 42.851 3.312 -7.105 1.00 16.87 178 ASN A O 1
ATOM 1283 N N . ALA A 1 178 ? 44.285 2.563 -5.547 1.00 15.96 179 ALA A N 1
ATOM 1284 C CA . ALA A 1 178 ? 44.387 1.242 -6.146 1.00 16.58 179 ALA A CA 1
ATOM 1285 C C . ALA A 1 178 ? 44.110 0.251 -5.048 1.00 17.23 179 ALA A C 1
ATOM 1286 O O . ALA A 1 178 ? 44.447 0.491 -3.883 1.00 18.95 179 ALA A O 1
ATOM 1288 N N . ILE A 1 179 ? 43.495 -0.857 -5.419 1.00 16.54 180 ILE A N 1
ATOM 1289 C CA . ILE A 1 179 ? 43.377 -2.014 -4.532 1.00 16.26 180 ILE A CA 1
ATOM 1290 C C . ILE A 1 179 ? 44.244 -3.083 -5.154 1.00 17.14 180 ILE A C 1
ATOM 1291 O O . ILE A 1 179 ? 44.208 -3.284 -6.392 1.00 17.49 180 ILE A O 1
ATOM 1296 N N . CYS A 1 180 ? 45.014 -3.769 -4.315 1.00 17.17 181 CYS A N 1
ATOM 1297 C CA . CYS A 1 180 ? 45.984 -4.749 -4.791 1.00 16.81 181 CYS A CA 1
ATOM 1298 C C . CYS A 1 180 ? 45.641 -6.124 -4.215 1.00 16.64 181 CYS A C 1
ATOM 1299 O O . CYS A 1 180 ? 46.087 -6.492 -3.110 1.00 16.74 181 CYS A O 1
ATOM 1302 N N . PRO A 1 181 ? 44.804 -6.884 -4.928 1.00 17.18 182 PRO A N 1
ATOM 1303 C CA . PRO A 1 181 ? 44.392 -8.202 -4.407 1.00 16.29 182 PRO A CA 1
ATOM 1304 C C . PRO A 1 181 ? 45.467 -9.268 -4.607 1.00 16.10 182 PRO A C 1
ATOM 1305 O O . PRO A 1 181 ? 46.252 -9.197 -5.572 1.00 16.11 182 PRO A O 1
ATOM 1309 N N . GLY A 1 182 ? 45.495 -10.214 -3.681 1.00 16.95 183 GLY A N 1
ATOM 1310 C CA . GLY A 1 182 ? 46.241 -11.467 -3.863 1.00 16.69 183 GLY A CA 1
ATOM 1311 C C . GLY A 1 182 ? 45.385 -12.418 -4.691 1.00 16.87 183 GLY A C 1
ATOM 1312 O O . GLY A 1 182 ? 44.750 -12.014 -5.680 1.00 17.16 183 GLY A O 1
ATOM 1313 N N . TRP A 1 183 ? 45.390 -13.691 -4.324 1.00 16.89 184 TRP A N 1
ATOM 1314 C CA . TRP A 1 183 ? 44.599 -14.686 -5.020 1.00 17.78 184 TRP A CA 1
ATOM 1315 C C . TRP A 1 183 ? 43.138 -14.387 -4.794 1.00 17.61 184 TRP A C 1
ATOM 1316 O O . TRP A 1 183 ? 42.695 -14.292 -3.650 1.00 17.97 184 TRP A O 1
ATOM 1327 N N . VAL A 1 184 ? 42.381 -14.307 -5.877 1.00 16.76 185 VAL A N 1
ATOM 1328 C CA . VAL A 1 184 ? 40.940 -14.043 -5.795 1.00 16.55 185 VAL A CA 1
ATOM 1329 C C . VAL A 1 184 ? 40.194 -15.225 -6.419 1.00 16.60 185 VAL A C 1
ATOM 1330 O O . VAL A 1 184 ? 40.635 -15.816 -7.435 1.00 15.31 185 VAL A O 1
ATOM 1334 N N . LEU A 1 185 ? 39.072 -15.604 -5.815 1.00 16.57 186 LEU A N 1
ATOM 1335 C CA . LEU A 1 185 ? 38.262 -16.632 -6.438 1.00 16.55 186 LEU A CA 1
ATOM 1336 C C . LEU A 1 185 ? 37.533 -16.074 -7.649 1.00 16.73 186 LEU A C 1
ATOM 1337 O O . LEU A 1 185 ? 36.498 -15.419 -7.509 1.00 16.99 186 LEU A O 1
ATOM 1342 N N . THR A 1 186 ? 38.109 -16.304 -8.833 1.00 16.43 187 THR A N 1
ATOM 1343 C CA . THR A 1 186 ? 37.524 -15.859 -10.105 1.00 16.50 187 THR A CA 1
ATOM 1344 C C . THR A 1 186 ? 36.922 -17.083 -10.821 1.00 16.03 187 THR A C 1
ATOM 1345 O O . THR A 1 186 ? 37.170 -18.222 -10.401 1.00 15.41 187 THR A O 1
ATOM 1349 N N . PRO A 1 187 ? 36.121 -16.869 -11.893 1.00 16.71 188 PRO A N 1
ATOM 1350 C CA . PRO A 1 187 ? 35.635 -18.072 -12.591 1.00 15.95 188 PRO A CA 1
ATOM 1351 C C . PRO A 1 187 ? 36.761 -18.971 -13.120 1.00 16.68 188 PRO A C 1
ATOM 1352 O O . PRO A 1 187 ? 36.621 -20.180 -13.050 1.00 15.36 188 PRO A O 1
ATOM 1356 N N . LEU A 1 188 ? 37.862 -18.378 -13.608 1.00 16.40 189 LEU A N 1
ATOM 1357 C CA . LEU A 1 188 ? 39.012 -19.152 -14.088 1.00 16.11 189 LEU A CA 1
ATOM 1358 C C . LEU A 1 188 ? 39.652 -19.977 -12.957 1.00 15.18 189 LEU A C 1
ATOM 1359 O O . LEU A 1 188 ? 40.039 -21.129 -13.162 1.00 13.45 189 LEU A O 1
ATOM 1364 N N . VAL A 1 189 ? 39.777 -19.382 -11.770 1.00 15.29 190 VAL A N 1
ATOM 1365 C CA . VAL A 1 189 ? 40.413 -20.092 -10.662 1.00 14.95 190 VAL A CA 1
ATOM 1366 C C . VAL A 1 189 ? 39.446 -21.196 -10.231 1.00 15.12 190 VAL A C 1
ATOM 1367 O O . VAL A 1 189 ? 39.859 -22.323 -9.938 1.00 14.77 190 VAL A O 1
ATOM 1371 N N . GLN A 1 190 ? 38.153 -20.865 -10.208 1.00 14.80 191 GLN A N 1
ATOM 1372 C CA . GLN A 1 190 ? 37.122 -21.829 -9.849 1.00 14.61 191 GLN A CA 1
ATOM 1373 C C . GLN A 1 190 ? 37.117 -23.001 -10.835 1.00 15.67 191 GLN A C 1
ATOM 1374 O O . GLN A 1 190 ? 36.921 -24.158 -10.428 1.00 15.85 191 GLN A O 1
ATOM 1380 N N . LYS A 1 191 ? 37.305 -22.693 -12.123 1.00 15.54 192 LYS A N 1
ATOM 1381 C CA . LYS A 1 191 ? 37.465 -23.726 -13.149 1.00 15.43 192 LYS A CA 1
ATOM 1382 C C . LYS A 1 191 ? 38.654 -24.675 -12.860 1.00 16.00 192 LYS A C 1
ATOM 1383 O O . LYS A 1 191 ? 38.517 -25.903 -12.979 1.00 15.14 192 LYS A O 1
ATOM 1389 N N . GLN A 1 192 ? 39.790 -24.117 -12.461 1.00 16.97 193 GLN A N 1
ATOM 1390 C CA . GLN A 1 192 ? 40.963 -24.935 -12.107 1.00 18.93 193 GLN A CA 1
ATOM 1391 C C . GLN A 1 192 ? 40.605 -25.914 -11.000 1.00 19.06 193 GLN A C 1
ATOM 1392 O O . GLN A 1 192 ? 40.859 -27.123 -11.115 1.00 19.00 193 GLN A O 1
ATOM 1398 N N . ILE A 1 193 ? 39.994 -25.376 -9.944 1.00 18.78 194 ILE A N 1
ATOM 1399 C CA . ILE A 1 193 ? 39.473 -26.186 -8.831 1.00 18.97 194 ILE A CA 1
ATOM 1400 C C . ILE A 1 193 ? 38.428 -27.229 -9.300 1.00 18.65 194 ILE A C 1
ATOM 1401 O O . ILE A 1 193 ? 38.535 -28.419 -8.957 1.00 18.00 194 ILE A O 1
ATOM 1406 N N . ASP A 1 194 ? 37.424 -26.789 -10.070 1.00 18.24 195 ASP A N 1
ATOM 1407 C CA . ASP A 1 194 ? 36.391 -27.711 -10.562 1.00 18.02 195 ASP A CA 1
ATOM 1408 C C . ASP A 1 194 ? 36.998 -28.841 -11.388 1.00 17.98 195 ASP A C 1
ATOM 1409 O O . ASP A 1 194 ? 36.550 -30.027 -11.300 1.00 17.75 195 ASP A O 1
ATOM 1414 N N . ASP A 1 195 ? 38.021 -28.488 -12.176 1.00 18.42 196 ASP A N 1
ATOM 1415 C CA . ASP A 1 195 ? 38.727 -29.456 -13.033 1.00 19.31 196 ASP A CA 1
ATOM 1416 C C . ASP A 1 195 ? 39.432 -30.526 -12.176 1.00 19.67 196 ASP A C 1
ATOM 1417 O O . ASP A 1 195 ? 39.442 -31.722 -12.523 1.00 19.48 196 ASP A O 1
ATOM 1422 N N . ARG A 1 196 ? 39.999 -30.095 -11.047 1.00 19.60 197 ARG A N 1
ATOM 1423 C CA . ARG A 1 196 ? 40.531 -31.033 -10.059 1.00 19.72 197 ARG A CA 1
ATOM 1424 C C . ARG A 1 196 ? 39.459 -31.972 -9.486 1.00 19.36 197 ARG A C 1
ATOM 1425 O O . ARG A 1 196 ? 39.626 -33.190 -9.533 1.00 18.73 197 ARG A O 1
ATOM 1433 N N . ALA A 1 197 ? 38.367 -31.400 -8.972 1.00 18.60 198 ALA A N 1
ATOM 1434 C CA . ALA A 1 197 ? 37.194 -32.172 -8.484 1.00 18.42 198 ALA A CA 1
ATOM 1435 C C . ALA A 1 197 ? 36.580 -33.142 -9.528 1.00 17.73 198 ALA A C 1
ATOM 1436 O O . ALA A 1 197 ? 36.217 -34.275 -9.206 1.00 18.84 198 ALA A O 1
ATOM 1438 N N . ALA A 1 198 ? 36.459 -32.701 -10.777 1.00 17.22 199 A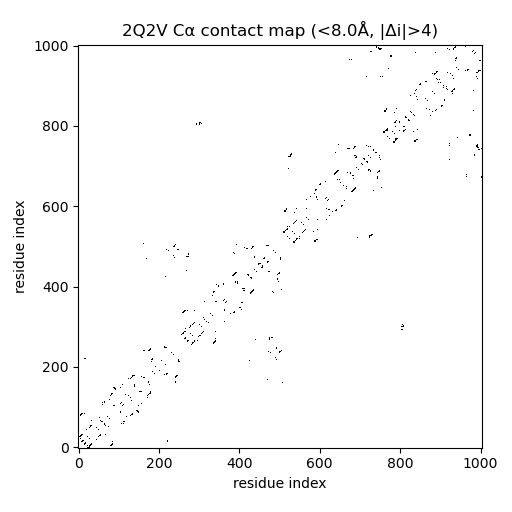LA A N 1
ATOM 1439 C CA . ALA A 1 198 ? 35.979 -33.577 -11.867 1.00 15.98 199 ALA A CA 1
ATOM 1440 C C . ALA A 1 198 ? 36.869 -34.819 -12.074 1.00 15.90 199 ALA A C 1
ATOM 1441 O O . ALA A 1 198 ? 36.377 -35.897 -12.474 1.00 14.13 199 ALA A O 1
ATOM 1443 N N . ASN A 1 199 ? 38.172 -34.666 -11.801 1.00 15.48 200 ASN A N 1
ATOM 1444 C CA . ASN A 1 199 ? 39.118 -35.801 -11.812 1.00 15.95 200 ASN A CA 1
ATOM 1445 C C . ASN A 1 199 ? 38.947 -36.671 -10.543 1.00 15.78 200 ASN A C 1
ATOM 1446 O O . ASN A 1 199 ? 39.391 -37.831 -10.482 1.00 14.50 200 ASN A O 1
ATOM 1451 N N . GLY A 1 200 ? 38.289 -36.095 -9.529 1.00 16.23 201 GLY A N 1
ATOM 1452 C CA . GLY A 1 200 ? 38.008 -36.806 -8.266 1.00 16.04 201 GLY A CA 1
ATOM 1453 C C . GLY A 1 200 ? 38.678 -36.220 -7.029 1.00 16.16 201 GLY A C 1
ATOM 1454 O O . GLY A 1 200 ? 38.342 -36.578 -5.911 1.00 16.22 201 GLY A O 1
ATOM 1455 N N . GLY A 1 201 ? 39.635 -35.322 -7.235 1.00 16.29 202 GLY A N 1
ATOM 1456 C CA . GLY A 1 201 ? 40.321 -34.635 -6.137 1.00 16.47 202 GLY A CA 1
ATOM 1457 C C . GLY A 1 201 ? 39.436 -33.722 -5.285 1.00 16.15 202 GLY A C 1
ATOM 1458 O O . GLY A 1 201 ? 38.318 -33.331 -5.672 1.00 15.32 202 GLY A O 1
ATOM 1459 N N . ASP A 1 202 ? 39.935 -33.396 -4.106 1.00 15.39 203 ASP A N 1
ATOM 1460 C CA . ASP A 1 202 ? 39.164 -32.605 -3.175 1.00 15.87 203 ASP A CA 1
ATOM 1461 C C . ASP A 1 202 ? 39.318 -31.090 -3.482 1.00 15.55 203 ASP A C 1
ATOM 1462 O O . ASP A 1 202 ? 40.450 -30.577 -3.569 1.00 14.51 203 ASP A O 1
ATOM 1467 N N . PRO A 1 203 ? 38.184 -30.378 -3.644 1.00 16.02 204 PRO A N 1
ATOM 1468 C CA . PRO A 1 203 ? 38.198 -28.937 -3.979 1.00 15.95 204 PRO A CA 1
ATOM 1469 C C . PRO A 1 203 ? 38.972 -28.065 -2.990 1.00 15.69 204 PRO A C 1
ATOM 1470 O O . PRO A 1 203 ? 39.694 -27.149 -3.409 1.00 16.05 204 PRO A O 1
ATOM 1474 N N . LEU A 1 204 ? 38.816 -28.321 -1.692 1.00 15.60 205 LEU A N 1
ATOM 1475 C CA . LEU A 1 204 ? 39.556 -27.531 -0.684 1.00 15.60 205 LEU A CA 1
ATOM 1476 C C . LEU A 1 204 ? 41.041 -27.804 -0.730 1.00 14.40 205 LEU A C 1
ATOM 1477 O O . LEU A 1 204 ? 41.834 -26.896 -0.553 1.00 13.62 205 LEU A O 1
ATOM 1482 N N . GLN A 1 205 ? 41.406 -29.053 -0.994 1.00 13.35 206 GLN A N 1
ATOM 1483 C CA . GLN A 1 205 ? 42.810 -29.409 -1.173 1.00 13.64 206 GLN A CA 1
ATOM 1484 C C . GLN A 1 205 ? 43.413 -28.690 -2.373 1.00 13.13 206 GLN A C 1
ATOM 1485 O O . GLN A 1 205 ? 44.523 -28.175 -2.269 1.00 12.98 206 GLN A O 1
ATOM 1491 N N . ALA A 1 206 ? 42.697 -28.682 -3.507 1.00 12.97 207 ALA A N 1
ATOM 1492 C CA . ALA A 1 206 ? 43.114 -27.922 -4.704 1.00 13.70 207 ALA A CA 1
ATOM 1493 C C . ALA A 1 206 ? 43.376 -26.429 -4.410 1.00 13.94 207 ALA A C 1
ATOM 1494 O O . ALA A 1 206 ? 44.382 -25.874 -4.872 1.00 12.89 207 ALA A O 1
ATOM 1496 N N . GLN A 1 207 ? 42.468 -25.792 -3.656 1.00 14.34 208 GLN A N 1
ATOM 1497 C CA . GLN A 1 207 ? 42.665 -24.413 -3.160 1.00 15.57 208 GLN A CA 1
ATOM 1498 C C . GLN A 1 207 ? 43.932 -24.267 -2.302 1.00 16.21 208 GLN A C 1
ATOM 1499 O O . GLN A 1 207 ? 44.779 -23.387 -2.533 1.00 15.32 208 GLN A O 1
ATOM 1505 N N . HIS A 1 208 ? 44.081 -25.143 -1.324 1.00 16.41 209 HIS A N 1
ATOM 1506 C CA . HIS A 1 208 ? 45.260 -25.068 -0.452 1.00 17.66 209 HIS A CA 1
ATOM 1507 C C . HIS A 1 208 ? 46.535 -25.270 -1.298 1.00 17.07 209 HIS A C 1
ATOM 1508 O O . HIS A 1 208 ? 47.531 -24.569 -1.094 1.00 17.45 209 HIS A O 1
ATOM 1515 N N . ASP A 1 209 ? 46.490 -26.163 -2.282 1.00 16.15 210 ASP A N 1
ATOM 1516 C CA . ASP A 1 209 ? 47.645 -26.351 -3.178 1.00 16.65 210 ASP A CA 1
ATOM 1517 C C . ASP A 1 209 ? 47.986 -25.087 -3.997 1.00 16.65 210 ASP A C 1
ATOM 1518 O O . ASP A 1 209 ? 49.156 -24.778 -4.218 1.00 16.20 210 ASP A O 1
ATOM 1523 N N . LEU A 1 210 ? 46.958 -24.399 -4.490 1.00 16.61 211 LEU A N 1
ATOM 1524 C CA . LEU A 1 210 ? 47.145 -23.218 -5.337 1.00 17.05 211 LEU A CA 1
ATOM 1525 C C . LEU A 1 210 ? 47.721 -22.038 -4.513 1.00 16.90 211 LEU A C 1
ATOM 1526 O O . LEU A 1 210 ? 48.622 -21.332 -4.973 1.00 16.33 211 LEU A O 1
ATOM 1531 N N . LEU A 1 211 ? 47.222 -21.891 -3.280 1.00 15.59 212 LEU A N 1
ATOM 1532 C CA . LEU A 1 211 ? 47.543 -20.743 -2.425 1.00 16.15 212 LEU A CA 1
ATOM 1533 C C . LEU A 1 211 ? 48.787 -20.884 -1.546 1.00 15.89 212 LEU A C 1
ATOM 1534 O O . LEU A 1 211 ? 49.308 -19.899 -1.040 1.00 15.83 212 LEU A O 1
ATOM 1539 N N . ALA A 1 212 ? 49.228 -22.111 -1.329 1.00 17.69 213 ALA A N 1
ATOM 1540 C CA . ALA A 1 212 ? 50.275 -22.417 -0.319 1.00 19.41 213 ALA A CA 1
ATOM 1541 C C . ALA A 1 212 ? 51.548 -21.581 -0.490 1.00 20.23 213 ALA A C 1
ATOM 1542 O O . ALA A 1 212 ? 52.120 -21.067 0.491 1.00 21.34 213 ALA A O 1
ATOM 1544 N N . GLU A 1 213 ? 52.002 -21.439 -1.729 1.00 21.08 214 GLU A N 1
ATOM 1545 C CA . GLU A 1 213 ? 53.259 -20.724 -1.974 1.00 21.15 214 GLU A CA 1
ATOM 1546 C C . GLU A 1 213 ? 53.229 -19.232 -1.586 1.00 19.74 214 GLU A C 1
ATOM 1547 O O . GLU A 1 213 ? 54.177 -18.735 -0.954 1.00 20.55 214 GLU A O 1
ATOM 1553 N N . LYS A 1 214 ? 52.138 -18.534 -1.886 1.00 17.36 215 LYS A N 1
ATOM 1554 C CA . LYS A 1 214 ? 52.158 -17.076 -1.890 1.00 17.20 215 LYS A CA 1
ATOM 1555 C C . LYS A 1 214 ? 51.227 -16.403 -0.851 1.00 16.69 215 LYS A C 1
ATOM 1556 O O . LYS A 1 214 ? 51.447 -15.246 -0.465 1.00 16.78 215 LYS A O 1
ATOM 1562 N N . GLN A 1 215 ? 50.211 -17.147 -0.427 1.00 16.82 216 GLN A N 1
ATOM 1563 C CA . GLN A 1 215 ? 49.092 -16.576 0.329 1.00 16.00 216 GLN A CA 1
ATOM 1564 C C . GLN A 1 215 ? 48.923 -17.319 1.660 1.00 16.33 216 GLN A C 1
ATOM 1565 O O . GLN A 1 215 ? 48.256 -18.357 1.748 1.00 17.07 216 GLN A O 1
ATOM 1571 N N . PRO A 1 216 ? 49.620 -16.830 2.706 1.00 17.29 217 PRO A N 1
ATOM 1572 C CA . PRO A 1 216 ? 49.626 -17.479 4.027 1.00 16.25 217 PRO A CA 1
ATOM 1573 C C . PRO A 1 216 ? 48.241 -17.914 4.587 1.00 15.65 217 PRO A C 1
ATOM 1574 O O . PRO A 1 216 ? 48.146 -18.955 5.242 1.00 14.69 217 PRO A O 1
ATOM 1578 N N . SER A 1 217 ? 47.182 -17.149 4.331 1.00 15.61 218 SER A N 1
ATOM 1579 C CA . SER A 1 217 ? 45.851 -17.485 4.884 1.00 14.87 218 SER A CA 1
ATOM 1580 C C . SER A 1 217 ? 45.267 -18.747 4.284 1.00 14.58 218 SER A C 1
ATOM 1581 O O . SER A 1 217 ? 44.340 -19.358 4.864 1.00 12.76 218 SER A O 1
ATOM 1584 N N . LEU A 1 218 ? 45.776 -19.142 3.115 1.00 14.62 219 LEU A N 1
ATOM 1585 C CA . LEU A 1 218 ? 45.224 -20.295 2.366 1.00 15.22 219 LEU A CA 1
ATOM 1586 C C . LEU A 1 218 ? 43.741 -20.083 2.028 1.00 16.08 219 LEU A C 1
ATOM 1587 O O . LEU A 1 218 ? 43.010 -21.020 1.724 1.00 16.41 219 LEU A O 1
ATOM 1592 N N . ALA A 1 219 ? 43.302 -18.837 2.089 1.00 16.02 220 ALA A N 1
ATOM 1593 C CA . ALA A 1 219 ? 41.902 -18.499 1.852 1.00 16.36 220 ALA A CA 1
ATOM 1594 C C . ALA A 1 219 ? 41.810 -17.452 0.770 1.00 16.12 220 ALA A C 1
ATOM 1595 O O . ALA A 1 219 ? 42.614 -16.527 0.733 1.00 16.01 220 ALA A O 1
ATOM 1597 N N . PHE A 1 220 ? 40.807 -17.570 -0.098 1.00 16.55 221 PHE A N 1
ATOM 1598 C CA . PHE A 1 220 ? 40.631 -16.571 -1.170 1.00 16.69 221 PHE A CA 1
ATOM 1599 C C . PHE A 1 220 ? 40.083 -15.230 -0.699 1.00 16.57 221 PHE A C 1
ATOM 1600 O O . PHE A 1 220 ? 39.228 -15.159 0.217 1.00 17.86 221 PHE A O 1
ATOM 1608 N N . VAL A 1 221 ? 40.551 -14.187 -1.374 1.00 15.60 222 VAL A N 1
ATOM 1609 C CA . VAL A 1 221 ? 39.844 -12.923 -1.437 1.00 15.89 222 VAL A CA 1
ATOM 1610 C C . VAL A 1 221 ? 38.661 -13.132 -2.413 1.00 16.14 222 VAL A C 1
ATOM 1611 O O . VAL A 1 221 ? 38.809 -13.822 -3.407 1.00 16.67 222 VAL A O 1
ATOM 1615 N N . THR A 1 222 ? 37.505 -12.557 -2.132 1.00 15.54 223 THR A N 1
ATOM 1616 C CA . THR A 1 222 ? 36.361 -12.731 -3.021 1.00 16.03 223 THR A CA 1
ATOM 1617 C C . THR A 1 222 ? 36.011 -11.425 -3.749 1.00 16.43 223 THR A C 1
ATOM 1618 O O . THR A 1 222 ? 36.329 -10.322 -3.281 1.00 15.67 223 THR A O 1
ATOM 1622 N N . PRO A 1 223 ? 35.373 -11.547 -4.932 1.00 15.23 224 PRO A N 1
ATOM 1623 C CA . PRO A 1 223 ? 34.836 -10.331 -5.547 1.00 15.31 224 PRO A CA 1
ATOM 1624 C C . PRO A 1 223 ? 33.924 -9.547 -4.606 1.00 15.84 224 PRO A C 1
ATOM 1625 O O . PRO A 1 223 ? 33.976 -8.328 -4.614 1.00 16.32 224 PRO A O 1
ATOM 1629 N N . GLU A 1 224 ? 33.141 -10.220 -3.764 1.00 15.86 225 GLU A N 1
ATOM 1630 C CA . GLU A 1 224 ? 32.303 -9.453 -2.836 1.00 17.21 225 GLU A CA 1
ATOM 1631 C C . GLU A 1 224 ? 33.163 -8.591 -1.889 1.00 17.37 225 GLU A C 1
ATOM 1632 O O . GLU A 1 224 ? 32.847 -7.408 -1.679 1.00 16.93 225 GLU A O 1
ATOM 1638 N N . HIS A 1 225 ? 34.244 -9.180 -1.345 1.00 17.05 226 HIS A N 1
ATOM 1639 C CA . HIS A 1 225 ? 35.165 -8.436 -0.445 1.00 17.37 226 HIS A CA 1
ATOM 1640 C C . HIS A 1 225 ? 35.688 -7.176 -1.164 1.00 16.68 226 HIS A C 1
ATOM 1641 O O . HIS A 1 225 ? 35.783 -6.092 -0.586 1.00 17.25 226 HIS A O 1
ATOM 1648 N N . LEU A 1 226 ? 36.105 -7.345 -2.418 1.00 16.28 227 LEU A N 1
ATOM 1649 C CA . LEU A 1 226 ? 36.652 -6.213 -3.186 1.00 16.55 227 LEU A CA 1
ATOM 1650 C C . LEU A 1 226 ? 35.599 -5.149 -3.473 1.00 16.38 227 LEU A C 1
ATOM 1651 O O . LEU A 1 226 ? 35.917 -3.942 -3.471 1.00 16.37 227 LEU A O 1
ATOM 1656 N N . GLY A 1 227 ? 34.378 -5.590 -3.790 1.00 14.97 228 GLY A N 1
ATOM 1657 C CA . GLY A 1 227 ? 33.265 -4.635 -3.976 1.00 14.65 228 GLY A CA 1
ATOM 1658 C C . GLY A 1 227 ? 32.993 -3.823 -2.723 1.00 14.45 228 GLY A C 1
ATOM 1659 O O . GLY A 1 227 ? 32.764 -2.586 -2.791 1.00 14.75 228 GLY A O 1
ATOM 1660 N N . GLU A 1 228 ? 33.005 -4.497 -1.569 1.00 15.25 229 GLU A N 1
ATOM 1661 C CA . GLU A 1 228 ? 32.832 -3.791 -0.293 1.00 15.65 229 GLU A CA 1
ATOM 1662 C C . GLU A 1 228 ? 33.949 -2.748 -0.039 1.00 15.69 229 GLU A C 1
ATOM 1663 O O . GLU A 1 228 ? 33.690 -1.686 0.510 1.00 16.22 229 GLU A O 1
ATOM 1669 N N . LEU A 1 229 ? 35.169 -3.048 -0.437 1.00 15.84 230 LEU A N 1
ATOM 1670 C CA . LEU A 1 229 ? 36.254 -2.076 -0.312 1.00 17.37 230 LEU A CA 1
ATOM 1671 C C . LEU A 1 229 ? 36.062 -0.907 -1.256 1.00 17.33 230 LEU A C 1
ATOM 1672 O O . LEU A 1 229 ? 36.276 0.224 -0.889 1.00 17.47 230 LEU A O 1
ATOM 1677 N N . VAL A 1 230 ? 35.720 -1.195 -2.510 1.00 18.14 231 VAL A N 1
ATOM 1678 C CA . VAL A 1 230 ? 35.372 -0.119 -3.449 1.00 17.39 231 VAL A CA 1
ATOM 1679 C C . VAL A 1 230 ? 34.302 0.783 -2.829 1.00 18.07 231 VAL A C 1
ATOM 1680 O O . VAL A 1 230 ? 34.417 2.032 -2.850 1.00 17.58 231 VAL A O 1
ATOM 1684 N N . LEU A 1 231 ? 33.269 0.156 -2.248 1.00 17.19 232 LEU A N 1
ATOM 1685 C CA . LEU A 1 231 ? 32.181 0.891 -1.629 1.00 18.17 232 LEU A CA 1
ATOM 1686 C C . LEU A 1 231 ? 32.709 1.813 -0.504 1.00 17.33 232 LEU A C 1
ATOM 1687 O O . LEU A 1 231 ? 32.354 3.002 -0.446 1.00 16.21 232 LEU A O 1
ATOM 1692 N N . PHE A 1 232 ? 33.609 1.282 0.327 1.00 17.09 233 PHE A N 1
ATOM 1693 C CA . PHE A 1 232 ? 34.263 2.096 1.339 1.00 17.13 233 PHE A CA 1
ATOM 1694 C C . PHE A 1 232 ? 35.010 3.299 0.736 1.00 16.80 233 PHE A C 1
ATOM 1695 O O . PHE A 1 232 ? 34.896 4.430 1.200 1.00 17.46 233 PHE A O 1
ATOM 1703 N N . LEU A 1 233 ? 35.783 3.046 -0.301 1.00 16.68 234 LEU A N 1
ATOM 1704 C CA . LEU A 1 233 ? 36.545 4.130 -0.914 1.00 17.30 234 LEU A CA 1
ATOM 1705 C C . LEU A 1 233 ? 35.656 5.203 -1.521 1.00 17.87 234 LEU A C 1
ATOM 1706 O O . LEU A 1 233 ? 36.091 6.345 -1.654 1.00 17.48 234 LEU A O 1
ATOM 1711 N N . CYS A 1 234 ? 34.415 4.840 -1.879 1.00 17.04 235 CYS A N 1
ATOM 1712 C CA . CYS A 1 234 ? 33.458 5.819 -2.420 1.00 18.02 235 CYS A CA 1
ATOM 1713 C C . CYS A 1 234 ? 32.714 6.571 -1.330 1.00 17.85 235 CYS A C 1
ATOM 1714 O O . CYS A 1 234 ? 31.918 7.489 -1.641 1.00 18.74 235 CYS A O 1
ATOM 1717 N N . SER A 1 235 ? 32.908 6.178 -0.062 1.00 16.27 236 SER A N 1
ATOM 1718 C CA . SER A 1 235 ? 32.202 6.810 1.037 1.00 17.05 236 SER A CA 1
ATOM 1719 C C . SER A 1 235 ? 32.870 8.129 1.428 1.00 17.04 236 SER A C 1
ATOM 1720 O O . SER A 1 235 ? 33.973 8.426 0.998 1.00 17.02 236 SER A O 1
ATOM 1723 N N . GLU A 1 236 ? 32.208 8.901 2.272 1.00 16.82 237 GLU A N 1
ATOM 1724 C CA . GLU A 1 236 ? 32.818 10.113 2.814 1.00 18.22 237 GLU A CA 1
ATOM 1725 C C . GLU A 1 236 ? 34.131 9.833 3.549 1.00 17.96 237 GLU A C 1
ATOM 1726 O O . GLU A 1 236 ? 35.078 10.662 3.509 1.00 17.10 237 GLU A O 1
ATOM 1732 N N . ALA A 1 237 ? 34.203 8.662 4.204 1.00 17.31 238 ALA A N 1
ATOM 1733 C CA . ALA A 1 237 ? 35.431 8.239 4.906 1.00 17.76 238 ALA A CA 1
ATOM 1734 C C . ALA A 1 237 ? 36.610 7.994 3.983 1.00 17.22 238 ALA A C 1
ATOM 1735 O O . ALA A 1 237 ? 37.780 7.983 4.413 1.00 16.46 238 ALA A O 1
ATOM 1737 N N . GLY A 1 238 ? 36.334 7.836 2.690 1.00 16.76 239 GLY A N 1
ATOM 1738 C CA . GLY A 1 238 ? 37.420 7.685 1.729 1.00 16.23 239 GLY A CA 1
ATOM 1739 C C . GLY A 1 238 ? 37.912 9.024 1.185 1.00 16.29 239 GLY A C 1
ATOM 1740 O O . GLY A 1 238 ? 38.770 9.053 0.299 1.00 15.97 239 GLY A O 1
ATOM 1741 N N . SER A 1 239 ? 37.375 10.134 1.692 1.00 15.84 240 SER A N 1
ATOM 1742 C CA . SER A 1 239 ? 37.635 11.432 1.019 1.00 16.39 240 SER A CA 1
ATOM 1743 C C . SER A 1 239 ? 39.110 11.865 1.027 1.00 17.10 240 SER A C 1
ATOM 1744 O O . SER A 1 239 ? 39.532 12.646 0.158 1.00 18.45 240 SER A O 1
ATOM 1747 N N . GLN A 1 240 ? 39.871 11.446 2.040 1.00 16.45 241 GLN A N 1
ATOM 1748 C CA . GLN A 1 240 ? 41.301 11.785 2.087 1.00 16.31 241 GLN A CA 1
ATOM 1749 C C . GLN A 1 240 ? 42.182 10.576 1.844 1.00 15.88 241 GLN A C 1
ATOM 1750 O O . GLN A 1 240 ? 43.382 10.599 2.121 1.00 16.03 241 GLN A O 1
ATOM 1756 N N . VAL A 1 241 ? 41.600 9.505 1.311 1.00 16.03 242 VAL A N 1
ATOM 1757 C CA . VAL A 1 241 ? 42.418 8.389 0.790 1.00 13.85 242 VAL A CA 1
ATOM 1758 C C . VAL A 1 241 ? 42.762 8.767 -0.644 1.00 15.67 242 VAL A C 1
ATOM 1759 O O . VAL A 1 241 ? 41.845 8.848 -1.491 1.00 15.67 242 VAL A O 1
ATOM 1763 N N . ARG A 1 242 ? 44.054 9.014 -0.922 1.00 14.59 243 ARG A N 1
ATOM 1764 C CA . ARG A 1 242 ? 44.482 9.595 -2.179 1.00 15.52 243 ARG A CA 1
ATOM 1765 C C . ARG A 1 242 ? 45.825 9.012 -2.592 1.00 15.52 243 ARG A C 1
ATOM 1766 O O . ARG A 1 242 ? 46.814 9.095 -1.836 1.00 15.99 243 ARG A O 1
ATOM 1774 N N . GLY A 1 243 ? 45.844 8.434 -3.780 1.00 16.53 244 GLY A N 1
ATOM 1775 C CA . GLY A 1 243 ? 47.042 7.828 -4.362 1.00 17.54 244 GLY A CA 1
ATOM 1776 C C . GLY A 1 243 ? 47.594 6.621 -3.609 1.00 19.21 244 GLY A C 1
ATOM 1777 O O . GLY A 1 243 ? 48.797 6.306 -3.718 1.00 18.76 244 GLY A O 1
ATOM 1778 N N . ALA A 1 244 ? 46.708 5.942 -2.880 1.00 18.62 245 ALA A N 1
ATOM 1779 C CA . ALA A 1 244 ? 47.051 4.825 -2.027 1.00 19.33 245 ALA A CA 1
ATOM 1780 C C . ALA A 1 244 ? 47.002 3.522 -2.837 1.00 19.46 245 ALA A C 1
ATOM 1781 O O . ALA A 1 244 ? 46.385 3.478 -3.892 1.00 19.13 245 ALA A O 1
ATOM 1783 N N . ALA A 1 245 ? 47.625 2.457 -2.341 1.00 19.51 246 ALA A N 1
ATOM 1784 C CA . ALA A 1 245 ? 47.569 1.159 -3.006 1.00 19.33 246 ALA A CA 1
ATOM 1785 C C . ALA A 1 245 ? 47.345 0.141 -1.879 1.00 20.53 246 ALA A C 1
ATOM 1786 O O . ALA A 1 245 ? 48.284 -0.289 -1.199 1.00 23.02 246 ALA A O 1
ATOM 1788 N N . TRP A 1 246 ? 46.086 -0.183 -1.609 1.00 18.83 247 TRP A N 1
ATOM 1789 C CA . TRP A 1 246 ? 45.766 -0.907 -0.415 1.00 17.05 247 TRP A CA 1
ATOM 1790 C C . TRP A 1 246 ? 45.669 -2.377 -0.756 1.00 17.67 247 TRP A C 1
ATOM 1791 O O . TRP A 1 246 ? 44.884 -2.753 -1.631 1.00 18.20 247 TRP A O 1
ATOM 1802 N N . ASN A 1 247 ? 46.450 -3.207 -0.076 1.00 17.62 248 ASN A N 1
ATOM 1803 C CA . ASN A 1 247 ? 46.471 -4.640 -0.391 1.00 17.75 248 ASN A CA 1
ATOM 1804 C C . ASN A 1 247 ? 45.467 -5.459 0.388 1.00 17.59 248 ASN A C 1
ATOM 1805 O O . ASN A 1 247 ? 45.329 -5.289 1.611 1.00 17.47 248 ASN A O 1
ATOM 1810 N N . VAL A 1 248 ? 44.797 -6.388 -0.314 1.00 17.22 249 VAL A N 1
ATOM 1811 C CA . VAL A 1 248 ? 43.853 -7.298 0.305 1.00 17.34 249 VAL A CA 1
ATOM 1812 C C . VAL A 1 248 ? 44.357 -8.664 -0.173 1.00 17.18 249 VAL A C 1
ATOM 1813 O O . VAL A 1 248 ? 44.091 -9.024 -1.317 1.00 16.78 249 VAL A O 1
ATOM 1817 N N . ASP A 1 249 ? 45.129 -9.385 0.653 1.00 15.92 250 ASP A N 1
ATOM 1818 C CA . ASP A 1 249 ? 46.015 -10.426 0.053 1.00 15.75 250 ASP A CA 1
ATOM 1819 C C . ASP A 1 249 ? 46.325 -11.617 0.936 1.00 14.71 250 ASP A C 1
ATOM 1820 O O . ASP A 1 249 ? 47.259 -12.383 0.649 1.00 15.10 250 ASP A O 1
ATOM 1825 N N . GLY A 1 250 ? 45.542 -11.806 2.005 1.00 14.48 251 GLY A N 1
ATOM 1826 C CA . GLY A 1 250 ? 45.735 -12.967 2.895 1.00 15.32 251 GLY A CA 1
ATOM 1827 C C . GLY A 1 250 ? 47.172 -13.092 3.435 1.00 15.03 251 GLY A C 1
ATOM 1828 O O . GLY A 1 250 ? 47.607 -14.186 3.778 1.00 15.31 251 GLY A O 1
ATOM 1829 N N . GLY A 1 251 ? 47.890 -11.976 3.518 1.00 15.16 252 GLY A N 1
ATOM 1830 C CA . GLY A 1 251 ? 49.281 -11.952 4.044 1.00 15.45 252 GLY A CA 1
ATOM 1831 C C . GLY A 1 251 ? 50.399 -11.968 3.008 1.00 16.23 252 GLY A C 1
ATOM 1832 O O . GLY A 1 251 ? 51.574 -11.959 3.360 1.00 16.00 252 GLY A O 1
ATOM 1833 N N . TRP A 1 252 ? 50.050 -11.972 1.711 1.00 15.45 253 TRP A N 1
ATOM 1834 C CA . TRP A 1 252 ? 51.091 -12.061 0.644 1.00 15.29 253 TRP A CA 1
ATOM 1835 C C . TRP A 1 252 ? 52.238 -11.094 0.819 1.00 16.15 253 TRP A C 1
ATOM 1836 O O . TRP A 1 252 ? 53.389 -11.495 0.769 1.00 16.74 253 TRP A O 1
ATOM 1847 N N . LEU A 1 253 ? 51.931 -9.804 1.007 1.00 15.27 254 LEU A N 1
ATOM 1848 C CA . LEU A 1 253 ? 52.966 -8.781 1.047 1.00 15.98 254 LEU A CA 1
ATOM 1849 C C . LEU A 1 253 ? 53.619 -8.615 2.448 1.00 15.78 254 LEU A C 1
ATOM 1850 O O . LEU A 1 253 ? 54.621 -7.882 2.577 1.00 16.10 254 LEU A O 1
ATOM 1855 N N . ALA A 1 254 ? 53.018 -9.189 3.477 1.00 15.63 255 ALA A N 1
ATOM 1856 C CA . ALA A 1 254 ? 53.532 -9.047 4.869 1.00 16.06 255 ALA A CA 1
ATOM 1857 C C . ALA A 1 254 ? 54.885 -9.792 5.038 1.00 17.40 255 ALA A C 1
ATOM 1858 O O . ALA A 1 254 ? 55.683 -9.423 5.904 1.00 17.33 255 ALA A O 1
ATOM 1860 N N . GLN A 1 255 ? 55.135 -10.792 4.170 1.00 17.11 256 GLN A N 1
ATOM 1861 C CA . GLN A 1 255 ? 56.372 -11.574 4.190 1.00 17.79 256 GLN A CA 1
ATOM 1862 C C . GLN A 1 255 ? 57.233 -11.225 2.988 1.00 18.27 256 GLN A C 1
ATOM 1863 O O . GLN A 1 255 ? 56.833 -10.463 2.107 1.00 17.93 256 GLN A O 1
ATOM 1870 N N . THR B 1 1 ? 25.492 -4.197 14.387 1.00 26.31 2 THR B N 1
ATOM 1871 C CA . THR B 1 1 ? 26.595 -4.605 13.409 1.00 27.46 2 THR B CA 1
ATOM 1872 C C . THR B 1 1 ? 27.896 -5.073 14.098 1.00 25.51 2 THR B C 1
ATOM 1873 O O . THR B 1 1 ? 28.430 -6.135 13.742 1.00 26.75 2 THR B O 1
ATOM 1877 N N . LEU B 1 2 ? 28.376 -4.300 15.077 1.00 22.71 3 LEU B N 1
ATOM 1878 C CA . LEU B 1 2 ? 29.312 -4.825 16.077 1.00 22.01 3 LEU B CA 1
ATOM 1879 C C . LEU B 1 2 ? 28.584 -5.219 17.353 1.00 21.60 3 LEU B C 1
ATOM 1880 O O . LEU B 1 2 ? 29.183 -5.498 18.381 1.00 21.92 3 LEU B O 1
ATOM 1885 N N . LYS B 1 3 ? 27.263 -5.300 17.272 1.00 21.87 4 LYS B N 1
ATOM 1886 C CA . LYS B 1 3 ? 26.481 -5.812 18.361 1.00 22.31 4 LYS B CA 1
ATOM 1887 C C . LYS B 1 3 ? 26.980 -7.188 18.814 1.00 21.32 4 LYS B C 1
ATOM 1888 O O . LYS B 1 3 ? 27.118 -8.124 18.005 1.00 21.47 4 LYS B O 1
ATOM 1894 N N . GLY B 1 4 ? 27.243 -7.318 20.105 1.00 21.73 5 GLY B N 1
ATOM 1895 C CA . GLY B 1 4 ? 27.766 -8.567 20.655 1.00 21.37 5 GLY B CA 1
ATOM 1896 C C . GLY B 1 4 ? 29.288 -8.635 20.695 1.00 22.09 5 GLY B C 1
ATOM 1897 O O . GLY B 1 4 ? 29.858 -9.675 21.059 1.00 22.66 5 GLY B O 1
ATOM 1898 N N . LYS B 1 5 ? 29.947 -7.535 20.329 1.00 20.10 6 LYS B N 1
ATOM 1899 C CA . LYS B 1 5 ? 31.399 -7.464 20.341 1.00 20.42 6 LYS B CA 1
ATOM 1900 C C . LYS B 1 5 ? 31.885 -6.426 21.349 1.00 19.26 6 LYS B C 1
ATOM 1901 O O . LYS B 1 5 ? 31.150 -5.481 21.690 1.00 18.96 6 LYS B O 1
ATOM 1907 N N . THR B 1 6 ? 33.102 -6.624 21.833 1.00 18.22 7 THR B N 1
ATOM 1908 C CA . THR B 1 6 ? 33.712 -5.720 22.812 1.00 17.69 7 THR B CA 1
ATOM 1909 C C . THR B 1 6 ? 34.976 -5.134 22.186 1.00 16.92 7 THR B C 1
ATOM 1910 O O . THR B 1 6 ? 35.867 -5.875 21.757 1.00 16.40 7 THR B O 1
ATOM 1914 N N . ALA B 1 7 ? 35.065 -3.806 22.129 1.00 15.15 8 ALA B N 1
ATOM 1915 C CA . ALA B 1 7 ? 36.285 -3.190 21.591 1.00 16.57 8 ALA B CA 1
ATOM 1916 C C . ALA B 1 7 ? 37.021 -2.460 22.721 1.00 16.15 8 ALA B C 1
ATOM 1917 O O . ALA B 1 7 ? 36.394 -1.805 23.563 1.00 16.06 8 ALA B O 1
ATOM 1919 N N . LEU B 1 8 ? 38.342 -2.576 22.722 1.00 15.54 9 LEU B N 1
ATOM 1920 C CA . LEU B 1 8 ? 39.168 -1.805 23.639 1.00 16.02 9 LEU B CA 1
ATOM 1921 C C . LEU B 1 8 ? 39.937 -0.829 22.763 1.00 15.50 9 LEU B C 1
ATOM 1922 O O . LEU B 1 8 ? 40.568 -1.244 21.781 1.00 15.98 9 LEU B O 1
ATOM 1927 N N . VAL B 1 9 ? 39.877 0.459 23.093 1.00 15.21 10 VAL B N 1
ATOM 1928 C CA . VAL B 1 9 ? 40.672 1.456 22.315 1.00 15.87 10 VAL B CA 1
ATOM 1929 C C . VAL B 1 9 ? 41.580 2.156 23.300 1.00 15.30 10 VAL B C 1
ATOM 1930 O O . VAL B 1 9 ? 41.099 2.902 24.162 1.00 16.35 10 VAL B O 1
ATOM 1934 N N . THR B 1 10 ? 42.886 1.947 23.184 1.00 16.57 11 THR B N 1
ATOM 1935 C CA . THR B 1 10 ? 43.824 2.637 24.083 1.00 15.85 11 THR B CA 1
ATOM 1936 C C . THR B 1 10 ? 43.839 4.126 23.744 1.00 17.19 11 THR B C 1
ATOM 1937 O O . THR B 1 10 ? 43.621 4.495 22.602 1.00 16.71 11 THR B O 1
ATOM 1941 N N . GLY B 1 11 ? 44.063 4.976 24.737 1.00 16.81 12 GLY B N 1
ATOM 1942 C CA . GLY B 1 11 ? 44.148 6.419 24.491 1.00 17.72 12 GLY B CA 1
ATOM 1943 C C . GLY B 1 11 ? 42.922 6.948 23.784 1.00 17.12 12 GLY B C 1
ATOM 1944 O O . GLY B 1 11 ? 43.044 7.607 22.774 1.00 15.42 12 GLY B O 1
ATOM 1945 N N . SER B 1 12 ? 41.742 6.700 24.376 1.00 17.03 13 SER B N 1
ATOM 1946 C CA . SER B 1 12 ? 40.464 7.024 23.720 1.00 16.98 13 SER B CA 1
ATOM 1947 C C . SER B 1 12 ? 39.735 8.125 24.447 1.00 17.74 13 SER B C 1
ATOM 1948 O O . SER B 1 12 ? 38.532 8.329 24.258 1.00 18.76 13 SER B O 1
ATOM 1951 N N . THR B 1 13 ? 40.449 8.807 25.340 1.00 17.83 14 THR B N 1
ATOM 1952 C CA . THR B 1 13 ? 39.862 9.924 26.060 1.00 19.82 14 THR B CA 1
ATOM 1953 C C . THR B 1 13 ? 39.952 11.222 25.242 1.00 20.67 14 THR B C 1
ATOM 1954 O O . THR B 1 13 ? 39.330 12.225 25.591 1.00 23.09 14 THR B O 1
ATOM 1958 N N . SER B 1 14 ? 40.679 11.206 24.134 1.00 20.67 15 SER B N 1
ATOM 1959 C CA . SER B 1 14 ? 40.637 12.360 23.221 1.00 21.00 15 SER B CA 1
ATOM 1960 C C . SER B 1 14 ? 41.114 12.004 21.823 1.00 20.24 15 SER B C 1
ATOM 1961 O O . SER B 1 14 ? 41.494 10.849 21.561 1.00 19.52 15 SER B O 1
ATOM 1964 N N . GLY B 1 15 ? 41.075 12.995 20.933 1.00 18.82 16 GLY B N 1
ATOM 1965 C CA . GLY B 1 15 ? 41.570 12.831 19.563 1.00 18.40 16 GLY B CA 1
ATOM 1966 C C . GLY B 1 15 ? 41.079 11.623 18.774 1.00 17.73 16 GLY B C 1
ATOM 1967 O O . GLY B 1 15 ? 39.883 11.299 18.747 1.00 17.92 16 GLY B O 1
ATOM 1968 N N . ILE B 1 16 ? 42.012 10.969 18.100 1.00 17.40 17 ILE B N 1
ATOM 1969 C CA . ILE B 1 16 ? 41.697 9.872 17.207 1.00 17.92 17 ILE B CA 1
ATOM 1970 C C . ILE B 1 16 ? 41.044 8.698 17.936 1.00 18.14 17 ILE B C 1
ATOM 1971 O O . ILE B 1 16 ? 40.025 8.172 17.488 1.00 18.06 17 ILE B O 1
ATOM 1976 N N . GLY B 1 17 ? 41.622 8.304 19.069 1.00 18.02 18 GLY B N 1
ATOM 1977 C CA . GLY B 1 17 ? 41.091 7.163 19.819 1.00 17.84 18 GLY B CA 1
ATOM 1978 C C . GLY B 1 17 ? 39.640 7.401 20.223 1.00 17.54 18 GLY B C 1
ATOM 1979 O O . GLY B 1 17 ? 38.818 6.516 20.133 1.00 17.81 18 GLY B O 1
ATOM 1980 N N . LEU B 1 18 ? 39.317 8.605 20.647 1.00 17.83 19 LEU B N 1
ATOM 1981 C CA . LEU B 1 18 ? 37.920 8.913 20.989 1.00 17.70 19 LEU B CA 1
ATOM 1982 C C . LEU B 1 18 ? 37.002 8.871 19.753 1.00 17.29 19 LEU B C 1
ATOM 1983 O O . LEU B 1 18 ? 35.884 8.349 19.816 1.00 17.32 19 LEU B O 1
ATOM 1988 N N . GLY B 1 19 ? 37.465 9.444 18.653 1.00 17.62 20 GLY B N 1
ATOM 1989 C CA . GLY B 1 19 ? 36.774 9.332 17.355 1.00 16.89 20 GLY B CA 1
ATOM 1990 C C . GLY B 1 19 ? 36.508 7.880 16.942 1.00 16.10 20 GLY B C 1
ATOM 1991 O O . GLY B 1 19 ? 35.381 7.540 16.542 1.00 17.46 20 GLY B O 1
ATOM 1992 N N . ILE B 1 20 ? 37.507 7.021 17.093 1.00 16.33 21 ILE B N 1
ATOM 1993 C CA . ILE B 1 20 ? 37.362 5.604 16.719 1.00 16.18 21 ILE B CA 1
ATOM 1994 C C . ILE B 1 20 ? 36.362 4.916 17.635 1.00 16.55 21 ILE B C 1
ATOM 1995 O O . ILE B 1 20 ? 35.489 4.213 17.182 1.00 16.81 21 ILE B O 1
ATOM 2000 N N . ALA B 1 21 ? 36.534 5.110 18.938 1.00 16.11 22 ALA B N 1
ATOM 2001 C CA . ALA B 1 21 ? 35.626 4.552 19.923 1.00 16.28 22 ALA B CA 1
ATOM 2002 C C . ALA B 1 21 ? 34.169 4.908 19.655 1.00 16.12 22 ALA B C 1
ATOM 2003 O O . ALA B 1 21 ? 33.301 4.044 19.769 1.00 15.94 22 ALA B O 1
ATOM 2005 N N . GLN B 1 22 ? 33.907 6.171 19.304 1.00 15.90 23 GLN B N 1
ATOM 2006 C CA . GLN B 1 22 ? 32.557 6.682 18.970 1.00 17.41 23 GLN B CA 1
ATOM 2007 C C . GLN B 1 22 ? 31.923 5.903 17.811 1.00 16.50 23 GLN B C 1
ATOM 2008 O O . GLN B 1 22 ? 30.736 5.530 17.852 1.00 16.04 23 GLN B O 1
ATOM 2014 N N . VAL B 1 23 ? 32.730 5.628 16.779 1.00 15.81 24 VAL B N 1
ATOM 2015 C CA . VAL B 1 23 ? 32.195 4.988 15.581 1.00 15.46 24 VAL B CA 1
ATOM 2016 C C . VAL B 1 23 ? 31.897 3.522 15.909 1.00 15.86 24 VAL B C 1
ATOM 2017 O O . VAL B 1 23 ? 30.907 2.971 15.453 1.00 14.80 24 VAL B O 1
ATOM 2021 N N . LEU B 1 24 ? 32.774 2.897 16.685 1.00 16.37 25 LEU B N 1
ATOM 2022 C CA . LEU B 1 24 ? 32.579 1.487 17.070 1.00 16.92 25 LEU B CA 1
ATOM 2023 C C . LEU B 1 24 ? 31.355 1.341 17.987 1.00 16.42 25 LEU B C 1
ATOM 2024 O O . LEU B 1 24 ? 30.596 0.393 17.836 1.00 16.06 25 LEU B O 1
ATOM 2029 N N . ALA B 1 25 ? 31.152 2.298 18.898 1.00 15.38 26 ALA B N 1
ATOM 2030 C CA . ALA B 1 25 ? 29.970 2.304 19.767 1.00 15.68 26 ALA B CA 1
ATOM 2031 C C . ALA B 1 25 ? 28.717 2.483 18.916 1.00 15.55 26 ALA B C 1
ATOM 2032 O O . ALA B 1 25 ? 27.683 1.798 19.096 1.00 14.12 26 ALA B O 1
ATOM 2034 N N . ARG B 1 26 ? 28.807 3.425 17.976 1.00 15.37 27 ARG B N 1
ATOM 2035 C CA . ARG B 1 26 ? 27.651 3.695 17.111 1.00 16.27 27 ARG B CA 1
ATOM 2036 C C . ARG B 1 26 ? 27.261 2.418 16.360 1.00 15.51 27 ARG B C 1
ATOM 2037 O O . ARG B 1 26 ? 26.077 2.153 16.154 1.00 14.68 27 ARG B O 1
ATOM 2045 N N . ALA B 1 27 ? 28.277 1.630 15.983 1.00 16.11 28 ALA B N 1
ATOM 2046 C CA . ALA B 1 27 ? 28.130 0.306 15.367 1.00 16.29 28 ALA B CA 1
ATOM 2047 C C . ALA B 1 27 ? 27.615 -0.798 16.295 1.00 17.18 28 ALA B C 1
ATOM 2048 O O . ALA B 1 27 ? 27.240 -1.889 15.834 1.00 16.73 28 ALA B O 1
ATOM 2050 N N . GLY B 1 28 ? 27.584 -0.525 17.605 1.00 17.25 29 GLY B N 1
ATOM 2051 C CA . GLY B 1 28 ? 26.980 -1.453 18.568 1.00 16.13 29 GLY B CA 1
ATOM 2052 C C . GLY B 1 28 ? 27.945 -2.168 19.511 1.00 15.86 29 GLY B C 1
ATOM 2053 O O . GLY B 1 28 ? 27.498 -2.953 20.328 1.00 14.05 29 GLY B O 1
ATOM 2054 N N . ALA B 1 29 ? 29.255 -1.878 19.422 1.00 14.47 30 ALA B N 1
ATOM 2055 C CA . ALA B 1 29 ? 30.225 -2.553 20.288 1.00 15.30 30 ALA B CA 1
ATOM 2056 C C . ALA B 1 29 ? 30.188 -1.939 21.681 1.00 14.86 30 ALA B C 1
ATOM 2057 O O . ALA B 1 29 ? 30.054 -0.712 21.838 1.00 14.65 30 ALA B O 1
ATOM 2059 N N . ASN B 1 30 ? 30.325 -2.779 22.695 1.00 15.18 31 ASN B N 1
ATOM 2060 C CA . ASN B 1 30 ? 30.629 -2.254 24.015 1.00 15.68 31 ASN B CA 1
ATOM 2061 C C . ASN B 1 30 ? 32.095 -1.839 24.008 1.00 15.71 31 ASN B C 1
ATOM 2062 O O . ASN B 1 30 ? 32.922 -2.425 23.280 1.00 15.18 31 ASN B O 1
ATOM 2067 N N . ILE B 1 31 ? 32.427 -0.832 24.809 1.00 15.98 32 ILE B N 1
ATOM 2068 C CA . ILE B 1 31 ? 33.742 -0.191 24.705 1.00 15.48 32 ILE B CA 1
ATOM 2069 C C . ILE B 1 31 ? 34.487 -0.178 26.037 1.00 15.51 32 ILE B C 1
ATOM 2070 O O . ILE B 1 31 ? 33.919 0.197 27.076 1.00 14.42 32 ILE B O 1
ATOM 2075 N N . VAL B 1 32 ? 35.769 -0.548 25.984 1.00 14.46 33 VAL B N 1
ATOM 2076 C CA . VAL B 1 32 ? 36.690 -0.267 27.105 1.00 15.10 33 VAL B CA 1
ATOM 2077 C C . VAL B 1 32 ? 37.506 0.931 26.666 1.00 15.19 33 VAL B C 1
ATOM 2078 O O . VAL B 1 32 ? 38.242 0.850 25.671 1.00 15.41 33 VAL B O 1
ATOM 2082 N N . LEU B 1 33 ? 37.298 2.049 27.368 1.00 15.07 34 LEU B N 1
ATOM 2083 C CA . LEU B 1 33 ? 38.061 3.287 27.149 1.00 16.61 34 LEU B CA 1
ATOM 2084 C C . LEU B 1 33 ? 39.332 3.285 27.989 1.00 16.56 34 LEU B C 1
ATOM 2085 O O . LEU B 1 33 ? 39.446 2.524 28.969 1.00 17.25 34 LEU B O 1
ATOM 2090 N N . ASN B 1 34 ? 40.274 4.163 27.636 1.00 16.68 35 ASN B N 1
ATOM 2091 C CA . ASN B 1 34 ? 41.540 4.253 28.377 1.00 16.81 35 ASN B CA 1
ATOM 2092 C C . ASN B 1 34 ? 42.204 5.579 28.072 1.00 16.85 35 ASN B C 1
ATOM 2093 O O . ASN B 1 34 ? 41.931 6.174 27.033 1.00 18.00 35 ASN B O 1
ATOM 2098 N N . GLY B 1 35 ? 43.071 6.057 28.963 1.00 17.28 36 GLY B N 1
ATOM 2099 C CA . GLY B 1 35 ? 43.774 7.320 28.698 1.00 17.60 36 GLY B CA 1
ATOM 2100 C C . GLY B 1 35 ? 43.544 8.332 29.803 1.00 18.71 36 GLY B C 1
ATOM 2101 O O . GLY B 1 35 ? 42.694 8.154 30.731 1.00 18.12 36 GLY B O 1
ATOM 2102 N N . PHE B 1 36 ? 44.347 9.391 29.742 1.00 20.14 37 PHE B N 1
ATOM 2103 C CA . PHE B 1 36 ? 44.433 10.357 30.830 1.00 20.59 37 PHE B CA 1
ATOM 2104 C C . PHE B 1 36 ? 43.324 11.398 30.750 1.00 21.35 37 PHE B C 1
ATOM 2105 O O . PHE B 1 36 ? 42.646 11.526 29.734 1.00 20.59 37 PHE B O 1
ATOM 2113 N N . GLY B 1 37 ? 43.157 12.165 31.821 1.00 22.45 38 GLY B N 1
ATOM 2114 C CA . GLY B 1 37 ? 42.074 13.161 31.880 1.00 24.02 38 GLY B CA 1
ATOM 2115 C C . GLY B 1 37 ? 40.777 12.589 32.411 1.00 24.69 38 GLY B C 1
ATOM 2116 O O . GLY B 1 37 ? 40.683 11.377 32.659 1.00 24.94 38 GLY B O 1
ATOM 2117 N N . ASP B 1 38 ? 39.777 13.467 32.591 1.00 25.14 39 ASP B N 1
ATOM 2118 C CA . ASP B 1 38 ? 38.474 13.095 33.161 1.00 25.56 39 ASP B CA 1
ATOM 2119 C C . ASP B 1 38 ? 37.829 12.075 32.220 1.00 24.76 39 ASP B C 1
ATOM 2120 O O . ASP B 1 38 ? 37.706 12.345 31.035 1.00 25.01 39 ASP B O 1
ATOM 2125 N N . PRO B 1 39 ? 37.496 10.873 32.717 1.00 24.33 40 PRO B N 1
ATOM 2126 C CA . PRO B 1 39 ? 36.891 9.966 31.732 1.00 23.97 40 PRO B CA 1
ATOM 2127 C C . PRO B 1 39 ? 35.394 10.244 31.449 1.00 23.69 40 PRO B C 1
ATOM 2128 O O . PRO B 1 39 ? 34.881 9.830 30.409 1.00 22.97 40 PRO B O 1
ATOM 2132 N N . ALA B 1 40 ? 34.709 10.959 32.341 1.00 23.04 41 ALA B N 1
ATOM 2133 C CA . ALA B 1 40 ? 33.249 11.148 32.204 1.00 22.39 41 ALA B CA 1
ATOM 2134 C C . ALA B 1 40 ? 32.765 11.616 30.809 1.00 22.16 41 ALA B C 1
ATOM 2135 O O . ALA B 1 40 ? 31.781 11.080 30.313 1.00 22.00 41 ALA B O 1
ATOM 2137 N N . PRO B 1 41 ? 33.425 12.632 30.201 1.00 21.60 42 PRO B N 1
ATOM 2138 C CA . PRO B 1 41 ? 33.072 13.120 28.870 1.00 21.16 42 PRO B CA 1
ATOM 2139 C C . PRO B 1 41 ? 33.154 12.023 27.810 1.00 19.89 42 PRO B C 1
ATOM 2140 O O . PRO B 1 41 ? 32.243 11.902 26.978 1.00 19.59 42 PRO B O 1
ATOM 2144 N N . ALA B 1 42 ? 34.223 11.232 27.847 1.00 17.97 43 ALA B N 1
ATOM 2145 C CA . ALA B 1 42 ? 34.391 10.152 26.878 1.00 17.65 43 ALA B CA 1
ATOM 2146 C C . ALA B 1 42 ? 33.323 9.080 27.123 1.00 16.91 43 ALA B C 1
ATOM 2147 O O . ALA B 1 42 ? 32.704 8.612 26.185 1.00 16.06 43 ALA B O 1
ATOM 2149 N N . LEU B 1 43 ? 33.086 8.751 28.396 1.00 15.98 44 LEU B N 1
ATOM 2150 C CA . LEU B 1 43 ? 32.060 7.784 28.778 1.00 16.01 44 LEU B CA 1
ATOM 2151 C C . LEU B 1 43 ? 30.697 8.235 28.236 1.00 15.95 44 LEU B C 1
ATOM 2152 O O . LEU B 1 43 ? 29.943 7.436 27.651 1.00 15.64 44 LEU B O 1
ATOM 2157 N N . ALA B 1 44 ? 30.387 9.520 28.408 1.00 15.36 45 ALA B N 1
ATOM 2158 C CA . ALA B 1 44 ? 29.108 10.045 27.920 1.00 15.97 45 ALA B CA 1
ATOM 2159 C C . ALA B 1 44 ? 29.045 10.027 26.394 1.00 15.87 45 ALA B C 1
ATOM 2160 O O . ALA B 1 44 ? 28.009 9.725 25.858 1.00 16.45 45 ALA B O 1
ATOM 2162 N N . GLU B 1 45 ? 30.151 10.302 25.699 1.00 16.73 46 GLU B N 1
ATOM 2163 C CA . GLU B 1 45 ? 30.154 10.274 24.228 1.00 18.19 46 GLU B CA 1
ATOM 2164 C C . GLU B 1 45 ? 29.857 8.871 23.687 1.00 18.56 46 GLU B C 1
ATOM 2165 O O . GLU B 1 45 ? 29.091 8.717 22.710 1.00 18.28 46 GLU B O 1
ATOM 2171 N N . ILE B 1 46 ? 30.434 7.854 24.335 1.00 17.20 47 ILE B N 1
ATOM 2172 C CA . ILE B 1 46 ? 30.192 6.462 23.906 1.00 17.50 47 ILE B CA 1
ATOM 2173 C C . ILE B 1 46 ? 28.786 5.969 24.268 1.00 17.29 47 ILE B C 1
ATOM 2174 O O . ILE B 1 46 ? 28.092 5.412 23.429 1.00 17.32 47 ILE B O 1
ATOM 2179 N N . ALA B 1 47 ? 28.348 6.214 25.498 1.00 17.56 48 ALA B N 1
ATOM 2180 C CA . ALA B 1 47 ? 27.116 5.634 25.985 1.00 18.87 48 ALA B CA 1
ATOM 2181 C C . ALA B 1 47 ? 25.878 6.290 25.353 1.00 19.09 48 ALA B C 1
ATOM 2182 O O . ALA B 1 47 ? 24.788 5.709 25.377 1.00 19.20 48 ALA B O 1
ATOM 2184 N N . ARG B 1 48 ? 26.040 7.477 24.747 1.00 19.43 49 ARG B N 1
ATOM 2185 C CA . ARG B 1 48 ? 24.927 8.101 23.984 1.00 19.61 49 ARG B CA 1
ATOM 2186 C C . ARG B 1 48 ? 24.482 7.169 22.849 1.00 18.39 49 ARG B C 1
ATOM 2187 O O . ARG B 1 48 ? 23.395 7.295 22.330 1.00 16.71 49 ARG B O 1
ATOM 2195 N N . HIS B 1 49 ? 25.361 6.250 22.451 1.00 18.23 50 HIS B N 1
ATOM 2196 C CA . HIS B 1 49 ? 25.062 5.293 21.379 1.00 17.79 50 HIS B CA 1
ATOM 2197 C C . HIS B 1 49 ? 24.358 4.047 21.872 1.00 17.80 50 HIS B C 1
ATOM 2198 O O . HIS B 1 49 ? 24.102 3.124 21.080 1.00 19.40 50 HIS B O 1
ATOM 2205 N N . GLY B 1 50 ? 24.023 4.021 23.159 1.00 17.10 51 GLY B N 1
ATOM 2206 C CA . GLY B 1 50 ? 23.128 2.970 23.691 1.00 16.34 51 GLY B CA 1
ATOM 2207 C C . GLY B 1 50 ? 23.916 1.671 23.835 1.00 16.58 51 GLY B C 1
ATOM 2208 O O . GLY B 1 50 ? 23.446 0.576 23.496 1.00 15.49 51 GLY B O 1
ATOM 2209 N N . VAL B 1 51 ? 25.130 1.823 24.352 1.00 14.84 52 VAL B N 1
ATOM 2210 C CA . VAL B 1 51 ? 26.073 0.752 24.508 1.00 15.01 52 VAL B CA 1
ATOM 2211 C C . VAL B 1 51 ? 26.679 0.957 25.900 1.00 15.22 52 VAL B C 1
ATOM 2212 O O . VAL B 1 51 ? 26.520 2.036 26.483 1.00 13.84 52 VAL B O 1
ATOM 2216 N N . LYS B 1 52 ? 27.285 -0.089 26.456 1.00 15.62 53 LYS B N 1
ATOM 2217 C CA . LYS B 1 52 ? 27.972 -0.005 27.763 1.00 17.30 53 LYS B CA 1
ATOM 2218 C C . LYS B 1 52 ? 29.442 0.424 27.550 1.00 16.95 53 LYS B C 1
ATOM 2219 O O . LYS B 1 52 ? 30.098 -0.015 26.584 1.00 17.74 53 LYS B O 1
ATOM 2225 N N . ALA B 1 53 ? 29.959 1.292 28.420 1.00 16.16 54 ALA B N 1
ATOM 2226 C CA . ALA B 1 53 ? 31.370 1.673 28.372 1.00 15.58 54 ALA B CA 1
ATOM 2227 C C . ALA B 1 53 ? 31.965 1.696 29.774 1.00 15.87 54 ALA B C 1
ATOM 2228 O O . ALA B 1 53 ? 31.289 2.064 30.712 1.00 14.81 54 ALA B O 1
ATOM 2230 N N . VAL B 1 54 ? 33.236 1.327 29.894 1.00 15.85 55 VAL B N 1
ATOM 2231 C CA . VAL B 1 54 ? 33.971 1.502 31.158 1.00 17.06 55 VAL B CA 1
ATOM 2232 C C . VAL B 1 54 ? 35.273 2.191 30.808 1.00 17.09 55 VAL B C 1
ATOM 2233 O O . VAL B 1 54 ? 35.776 2.047 29.677 1.00 16.92 55 VAL B O 1
ATOM 2237 N N . HIS B 1 55 ? 35.837 2.941 31.741 1.00 16.37 56 HIS B N 1
ATOM 2238 C CA . HIS B 1 55 ? 37.150 3.513 31.471 1.00 16.69 56 HIS B CA 1
ATOM 2239 C C . HIS B 1 55 ? 38.106 2.859 32.450 1.00 17.42 56 HIS B C 1
ATOM 2240 O O . HIS B 1 55 ? 37.769 2.679 33.633 1.00 16.53 56 HIS B O 1
ATOM 2247 N N . HIS B 1 56 ? 39.277 2.488 31.961 1.00 18.07 57 HIS B N 1
ATOM 2248 C CA . HIS B 1 56 ? 40.326 2.009 32.854 1.00 19.16 57 HIS B CA 1
ATOM 2249 C C . HIS B 1 56 ? 41.545 2.935 32.691 1.00 19.80 57 HIS B C 1
ATOM 2250 O O . HIS B 1 56 ? 42.014 3.190 31.574 1.00 17.58 57 HIS B O 1
ATOM 2257 N N . PRO B 1 57 ? 42.071 3.448 33.806 1.00 20.80 58 PRO B N 1
ATOM 2258 C CA . PRO B 1 57 ? 43.091 4.500 33.663 1.00 21.41 58 PRO B CA 1
ATOM 2259 C C . PRO B 1 57 ? 44.547 4.041 33.450 1.00 22.22 58 PRO B C 1
ATOM 2260 O O . PRO B 1 57 ? 45.457 4.844 33.623 1.00 22.96 58 PRO B O 1
ATOM 2264 N N . ALA B 1 58 ? 44.768 2.793 33.055 1.00 22.56 59 ALA B N 1
ATOM 2265 C CA . ALA B 1 58 ? 46.138 2.266 32.854 1.00 21.49 59 ALA B CA 1
ATOM 2266 C C . ALA B 1 58 ? 47.087 3.216 32.102 1.00 21.97 59 ALA B C 1
ATOM 2267 O O . ALA B 1 58 ? 46.776 3.717 31.014 1.00 21.22 59 ALA B O 1
ATOM 2269 N N . ASP B 1 59 ? 48.261 3.458 32.700 1.00 21.20 60 ASP B N 1
ATOM 2270 C CA . ASP B 1 59 ? 49.356 4.132 32.032 1.00 20.74 60 ASP B CA 1
ATOM 2271 C C . ASP B 1 59 ? 50.060 3.023 31.256 1.00 20.83 60 ASP B C 1
ATOM 2272 O O . ASP B 1 59 ? 50.682 2.144 31.867 1.00 18.98 60 ASP B O 1
ATOM 2277 N N . LEU B 1 60 ? 49.936 3.044 29.930 1.00 21.92 61 LEU B N 1
ATOM 2278 C CA . LEU B 1 60 ? 50.516 1.976 29.096 1.00 22.07 61 LEU B CA 1
ATOM 2279 C C . LEU B 1 60 ? 52.049 1.936 29.009 1.00 23.34 61 LEU B C 1
ATOM 2280 O O . LEU B 1 60 ? 52.580 1.090 28.288 1.00 24.39 61 LEU B O 1
ATOM 2285 N N . SER B 1 61 ? 52.739 2.861 29.703 1.00 23.74 62 SER B N 1
ATOM 2286 C CA . SER B 1 61 ? 54.188 2.813 30.018 1.00 24.66 62 SER B CA 1
ATOM 2287 C C . SER B 1 61 ? 54.508 1.600 30.871 1.00 23.97 62 SER B C 1
ATOM 2288 O O . SER B 1 61 ? 55.653 1.138 30.936 1.00 23.64 62 SER B O 1
ATOM 2291 N N . ASP B 1 62 ? 53.501 1.159 31.608 1.00 22.93 63 ASP B N 1
ATOM 2292 C CA . ASP B 1 62 ? 53.715 0.223 32.686 1.00 23.40 63 ASP B CA 1
ATOM 2293 C C . ASP B 1 62 ? 53.016 -1.066 32.354 1.00 22.77 63 ASP B C 1
ATOM 2294 O O . ASP B 1 62 ? 51.780 -1.150 32.351 1.00 21.43 63 ASP B O 1
ATOM 2299 N N . VAL B 1 63 ? 53.817 -2.078 32.074 1.00 21.87 64 VAL B N 1
ATOM 2300 C CA . VAL B 1 63 ? 53.281 -3.373 31.682 1.00 22.51 64 VAL B CA 1
ATOM 2301 C C . VAL B 1 63 ? 52.310 -3.990 32.687 1.00 21.69 64 VAL B C 1
ATOM 2302 O O . VAL B 1 63 ? 51.316 -4.571 32.273 1.00 21.65 64 VAL B O 1
ATOM 2306 N N . ALA B 1 64 ? 52.561 -3.841 33.992 1.00 20.97 65 ALA B N 1
ATOM 2307 C CA . ALA B 1 64 ? 51.620 -4.373 34.970 1.00 21.26 65 ALA B CA 1
ATOM 2308 C C . ALA B 1 64 ? 50.243 -3.709 34.831 1.00 21.16 65 ALA B C 1
ATOM 2309 O O . ALA B 1 64 ? 49.225 -4.375 34.946 1.00 21.47 65 ALA B O 1
ATOM 2311 N N . GLN B 1 65 ? 50.226 -2.408 34.559 1.00 21.06 66 GLN B N 1
ATOM 2312 C CA . GLN B 1 65 ? 48.955 -1.700 34.365 1.00 21.36 66 GLN B CA 1
ATOM 2313 C C . GLN B 1 65 ? 48.225 -2.150 33.075 1.00 20.99 66 GLN B C 1
ATOM 2314 O O . GLN B 1 65 ? 47.005 -2.305 33.044 1.00 20.22 66 GLN B O 1
ATOM 2320 N N . ILE B 1 66 ? 48.986 -2.390 32.025 1.00 20.79 67 ILE B N 1
ATOM 2321 C CA . ILE B 1 66 ? 48.405 -2.976 30.814 1.00 20.99 67 ILE B CA 1
ATOM 2322 C C . ILE B 1 66 ? 47.733 -4.315 31.158 1.00 21.18 67 ILE B C 1
ATOM 2323 O O . ILE B 1 66 ? 46.596 -4.561 30.775 1.00 20.42 67 ILE B O 1
ATOM 2328 N N . GLU B 1 67 ? 48.418 -5.175 31.911 1.00 21.23 68 GLU B N 1
ATOM 2329 C CA . GLU B 1 67 ? 47.797 -6.433 32.359 1.00 21.61 68 GLU B CA 1
ATOM 2330 C C . GLU B 1 67 ? 46.503 -6.268 33.176 1.00 21.27 68 GLU B C 1
ATOM 2331 O O . GLU B 1 67 ? 45.528 -7.003 32.970 1.00 21.48 68 GLU B O 1
ATOM 2337 N N . ALA B 1 68 ? 46.484 -5.303 34.090 1.00 21.43 69 ALA B N 1
ATOM 2338 C CA . ALA B 1 68 ? 45.263 -5.018 34.843 1.00 20.77 69 ALA B CA 1
ATOM 2339 C C . ALA B 1 68 ? 44.149 -4.534 33.905 1.00 20.68 69 ALA B C 1
ATOM 2340 O O . ALA B 1 68 ? 42.991 -4.869 34.145 1.00 20.05 69 ALA B O 1
ATOM 2342 N N . LEU B 1 69 ? 44.515 -3.748 32.877 1.00 20.82 70 LEU B N 1
ATOM 2343 C CA . LEU B 1 69 ? 43.558 -3.251 31.842 1.00 21.16 70 LEU B CA 1
ATOM 2344 C C . LEU B 1 69 ? 42.826 -4.398 31.157 1.00 21.49 70 LEU B C 1
ATOM 2345 O O . LEU B 1 69 ? 41.576 -4.421 31.116 1.00 21.41 70 LEU B O 1
ATOM 2350 N N . PHE B 1 70 ? 43.607 -5.338 30.624 1.00 20.70 71 PHE B N 1
ATOM 2351 C CA . PHE B 1 70 ? 43.055 -6.528 30.013 1.00 20.49 71 PHE B CA 1
ATOM 2352 C C . PHE B 1 70 ? 42.308 -7.463 30.968 1.00 20.13 71 PHE B C 1
ATOM 2353 O O . PHE B 1 70 ? 41.353 -8.081 30.570 1.00 20.01 71 PHE B O 1
ATOM 2361 N N . ALA B 1 71 ? 42.722 -7.572 32.230 1.00 20.32 72 ALA B N 1
ATOM 2362 C CA . ALA B 1 71 ? 41.992 -8.412 33.159 1.00 19.78 72 ALA B CA 1
ATOM 2363 C C . ALA B 1 71 ? 40.608 -7.798 33.485 1.00 19.86 72 ALA B C 1
ATOM 2364 O O . ALA B 1 71 ? 39.608 -8.524 33.591 1.00 19.27 72 ALA B O 1
ATOM 2366 N N . LEU B 1 72 ? 40.547 -6.474 33.616 1.00 19.33 73 LEU B N 1
ATOM 2367 C CA . LEU B 1 72 ? 39.256 -5.809 33.779 1.00 21.10 73 LEU B CA 1
ATOM 2368 C C . LEU B 1 72 ? 38.318 -6.056 32.584 1.00 20.88 73 LEU B C 1
ATOM 2369 O O . LEU B 1 72 ? 37.121 -6.290 32.773 1.00 21.30 73 LEU B O 1
ATOM 2374 N N . ALA B 1 73 ? 38.865 -5.985 31.371 1.00 21.31 74 ALA B N 1
ATOM 2375 C CA . ALA B 1 73 ? 38.080 -6.178 30.168 1.00 21.88 74 ALA B CA 1
ATOM 2376 C C . ALA B 1 73 ? 37.502 -7.581 30.216 1.00 23.26 74 ALA B C 1
ATOM 2377 O O . ALA B 1 73 ? 36.339 -7.806 29.842 1.00 22.95 74 ALA B O 1
ATOM 2379 N N . GLU B 1 74 ? 38.312 -8.521 30.708 1.00 23.73 75 GLU B N 1
ATOM 2380 C CA . GLU B 1 74 ? 37.864 -9.891 30.827 1.00 24.68 75 GLU B CA 1
ATOM 2381 C C . GLU B 1 74 ? 36.754 -10.029 31.853 1.00 23.70 75 GLU B C 1
ATOM 2382 O O . GLU B 1 74 ? 35.768 -10.699 31.580 1.00 23.50 75 GLU B O 1
ATOM 2388 N N . ARG B 1 75 ? 36.895 -9.404 33.022 1.00 22.84 76 ARG B N 1
ATOM 2389 C CA . ARG B 1 75 ? 35.847 -9.503 34.042 1.00 23.18 76 ARG B CA 1
ATOM 2390 C C . ARG B 1 75 ? 34.562 -8.710 33.681 1.00 22.18 76 ARG B C 1
ATOM 2391 O O . ARG B 1 75 ? 33.446 -9.163 33.950 1.00 20.93 76 ARG B O 1
ATOM 2399 N N . GLU B 1 76 ? 34.728 -7.554 33.047 1.00 20.67 77 GLU B N 1
ATOM 2400 C CA . GLU B 1 76 ? 33.595 -6.692 32.694 1.00 21.08 77 GLU B CA 1
ATOM 2401 C C . GLU B 1 76 ? 32.768 -7.284 31.545 1.00 20.60 77 GLU B C 1
ATOM 2402 O O . GLU B 1 76 ? 31.528 -7.353 31.629 1.00 19.75 77 GLU B O 1
ATOM 2408 N N . PHE B 1 77 ? 33.462 -7.707 30.487 1.00 20.00 78 PHE B N 1
ATOM 2409 C CA . PHE B 1 77 ? 32.809 -8.006 29.204 1.00 20.40 78 PHE B CA 1
ATOM 2410 C C . PHE B 1 77 ? 33.142 -9.379 28.668 1.00 21.02 78 PHE B C 1
ATOM 2411 O O . PHE B 1 77 ? 32.645 -9.755 27.612 1.00 22.55 78 PHE B O 1
ATOM 2419 N N . GLY B 1 78 ? 33.996 -10.121 29.352 1.00 21.91 79 GLY B N 1
ATOM 2420 C CA . GLY B 1 78 ? 34.344 -11.453 28.861 1.00 22.00 79 GLY B CA 1
ATOM 2421 C C . GLY B 1 78 ? 35.426 -11.423 27.803 1.00 22.56 79 GLY B C 1
ATOM 2422 O O . GLY B 1 78 ? 35.635 -12.410 27.088 1.00 23.48 79 GLY B O 1
ATOM 2423 N N . GLY B 1 79 ? 36.116 -10.287 27.679 1.00 20.96 80 GLY B N 1
ATOM 2424 C CA . GLY B 1 79 ? 37.340 -10.234 26.880 1.00 21.01 80 GLY B CA 1
ATOM 2425 C C . GLY B 1 79 ? 37.218 -9.260 25.732 1.00 19.42 80 GLY B C 1
ATOM 2426 O O . GLY B 1 79 ? 36.140 -8.761 25.465 1.00 21.08 80 GLY B O 1
ATOM 2427 N N . VAL B 1 80 ? 38.323 -8.995 25.054 1.00 18.16 81 VAL B N 1
ATOM 2428 C CA . VAL B 1 80 ? 38.371 -8.008 24.000 1.00 16.41 81 VAL B CA 1
ATOM 2429 C C . VAL B 1 80 ? 38.258 -8.715 22.633 1.00 16.47 81 VAL B C 1
ATOM 2430 O O . VAL B 1 80 ? 39.088 -9.572 22.304 1.00 16.03 81 VAL B O 1
ATOM 2434 N N . ASP B 1 81 ? 37.241 -8.360 21.844 1.00 15.05 82 ASP B N 1
ATOM 2435 C CA . ASP B 1 81 ? 37.134 -8.904 20.467 1.00 15.63 82 ASP B CA 1
ATOM 2436 C C . ASP B 1 81 ? 37.856 -8.027 19.445 1.00 15.35 82 ASP B C 1
ATOM 2437 O O . ASP B 1 81 ? 38.333 -8.522 18.422 1.00 15.90 82 ASP B O 1
ATOM 2442 N N . ILE B 1 82 ? 37.873 -6.712 19.683 1.00 15.01 83 ILE B N 1
ATOM 2443 C CA . ILE B 1 82 ? 38.523 -5.756 18.761 1.00 15.02 83 ILE B CA 1
ATOM 2444 C C . ILE B 1 82 ? 39.467 -4.861 19.566 1.00 15.41 83 ILE B C 1
ATOM 2445 O O . ILE B 1 82 ? 39.033 -4.123 20.453 1.00 14.71 83 ILE B O 1
ATOM 2450 N N . LEU B 1 83 ? 40.769 -4.951 19.291 1.00 13.94 84 LEU B N 1
ATOM 2451 C CA . LEU B 1 83 ? 41.706 -4.169 20.010 1.00 14.25 84 LEU B CA 1
ATOM 2452 C C . LEU B 1 83 ? 42.251 -3.079 19.079 1.00 14.33 84 LEU B C 1
ATOM 2453 O O . LEU B 1 83 ? 42.821 -3.384 18.033 1.00 14.91 84 LEU B O 1
ATOM 2458 N N . VAL B 1 84 ? 42.075 -1.818 19.460 1.00 15.51 85 VAL B N 1
ATOM 2459 C CA . VAL B 1 84 ? 42.710 -0.701 18.736 1.00 16.14 85 VAL B CA 1
ATOM 2460 C C . VAL B 1 84 ? 43.862 -0.136 19.582 1.00 16.63 85 VAL B C 1
ATOM 2461 O O . VAL B 1 84 ? 43.619 0.525 20.621 1.00 16.54 85 VAL B O 1
ATOM 2465 N N . ASN B 1 85 ? 45.097 -0.402 19.140 1.00 16.58 86 ASN B N 1
ATOM 2466 C CA . ASN B 1 85 ? 46.288 0.125 19.801 1.00 16.40 86 ASN B CA 1
ATOM 2467 C C . ASN B 1 85 ? 46.550 1.519 19.260 1.00 17.48 86 ASN B C 1
ATOM 2468 O O . ASN B 1 85 ? 47.166 1.671 18.204 1.00 18.42 86 ASN B O 1
ATOM 2473 N N . ASN B 1 86 ? 45.989 2.512 19.964 1.00 16.86 87 ASN B N 1
ATOM 2474 C CA . ASN B 1 86 ? 45.989 3.909 19.528 1.00 16.96 87 ASN B CA 1
ATOM 2475 C C . ASN B 1 86 ? 46.855 4.875 20.320 1.00 16.31 87 ASN B C 1
ATOM 2476 O O . ASN B 1 86 ? 47.426 5.770 19.707 1.00 17.17 87 ASN B O 1
ATOM 2481 N N . ALA B 1 87 ? 46.958 4.719 21.658 1.00 15.82 88 ALA B N 1
ATOM 2482 C CA . ALA B 1 87 ? 47.661 5.694 22.499 1.00 15.35 88 ALA B CA 1
ATOM 2483 C C . ALA B 1 87 ? 49.053 6.024 21.948 1.00 16.74 88 ALA B C 1
ATOM 2484 O O . ALA B 1 87 ? 49.801 5.122 21.556 1.00 16.02 88 ALA B O 1
ATOM 2486 N N . GLY B 1 88 ? 49.411 7.305 21.974 1.00 16.55 89 GLY B N 1
ATOM 2487 C CA . GLY B 1 88 ? 50.703 7.664 21.418 1.00 15.56 89 GLY B CA 1
ATOM 2488 C C . GLY B 1 88 ? 51.071 9.056 21.824 1.00 15.37 89 GLY B C 1
ATOM 2489 O O . GLY B 1 88 ? 50.206 9.875 22.099 1.00 14.53 89 GLY B O 1
ATOM 2490 N N . ILE B 1 89 ? 52.373 9.327 21.868 1.00 15.45 90 ILE B N 1
ATOM 2491 C CA . ILE B 1 89 ? 52.830 10.653 22.193 1.00 17.38 90 ILE B CA 1
ATOM 2492 C C . ILE B 1 89 ? 53.883 11.078 21.195 1.00 16.61 90 ILE B C 1
ATOM 2493 O O . ILE B 1 89 ? 54.379 10.257 20.417 1.00 17.09 90 ILE B O 1
ATOM 2498 N N . GLN B 1 90 ? 54.212 12.373 21.218 1.00 18.07 91 GLN B N 1
ATOM 2499 C CA . GLN B 1 90 ? 55.172 12.931 20.239 1.00 17.70 91 GLN B CA 1
ATOM 2500 C C . GLN B 1 90 ? 56.190 13.807 20.958 1.00 16.70 91 GLN B C 1
ATOM 2501 O O . GLN B 1 90 ? 55.882 14.429 21.969 1.00 16.57 91 GLN B O 1
ATOM 2507 N N . HIS B 1 91 ? 57.416 13.836 20.443 1.00 16.13 92 HIS B N 1
ATOM 2508 C CA . HIS B 1 91 ? 58.402 14.824 20.876 1.00 17.33 92 HIS B CA 1
ATOM 2509 C C . HIS B 1 91 ? 59.320 15.143 19.678 1.00 16.40 92 HIS B C 1
ATOM 2510 O O . HIS B 1 91 ? 59.881 14.247 19.071 1.00 15.77 92 HIS B O 1
ATOM 2517 N N . VAL B 1 92 ? 59.508 16.442 19.414 1.00 18.00 93 VAL B N 1
ATOM 2518 C CA . VAL B 1 92 ? 60.287 16.883 18.264 1.00 17.38 93 VAL B CA 1
ATOM 2519 C C . VAL B 1 92 ? 61.597 17.554 18.699 1.00 17.26 93 VAL B C 1
ATOM 2520 O O . VAL B 1 92 ? 61.605 18.575 19.450 1.00 15.90 93 VAL B O 1
ATOM 2524 N N . ALA B 1 93 ? 62.705 16.967 18.238 1.00 16.13 94 ALA B N 1
ATOM 2525 C CA . ALA B 1 93 ? 64.076 17.473 18.506 1.00 15.51 94 ALA B CA 1
ATOM 2526 C C . ALA B 1 93 ? 65.050 16.843 17.558 1.00 14.77 94 ALA B C 1
ATOM 2527 O O . ALA B 1 93 ? 64.831 15.724 17.145 1.00 15.23 94 ALA B O 1
ATOM 2529 N N . PRO B 1 94 ? 66.136 17.543 17.199 1.00 15.12 95 PRO B N 1
ATOM 2530 C CA . PRO B 1 94 ? 67.135 16.816 16.377 1.00 15.28 95 PRO B CA 1
ATOM 2531 C C . PRO B 1 94 ? 67.644 15.619 17.146 1.00 15.44 95 PRO B C 1
ATOM 2532 O O . PRO B 1 94 ? 67.762 15.672 18.381 1.00 15.17 95 PRO B O 1
ATOM 2536 N N . VAL B 1 95 ? 68.029 14.584 16.417 1.00 15.53 96 VAL B N 1
ATOM 2537 C CA . VAL B 1 95 ? 68.428 13.311 17.038 1.00 15.35 96 VAL B CA 1
ATOM 2538 C C . VAL B 1 95 ? 69.522 13.464 18.084 1.00 15.19 96 VAL B C 1
ATOM 2539 O O . VAL B 1 95 ? 69.478 12.819 19.159 1.00 14.79 96 VAL B O 1
ATOM 2543 N N . GLU B 1 96 ? 70.513 14.338 17.821 1.00 15.44 97 GLU B N 1
ATOM 2544 C CA . GLU B 1 96 ? 71.624 14.456 18.767 1.00 15.59 97 GLU B CA 1
ATOM 2545 C C . GLU B 1 96 ? 71.302 15.347 19.999 1.00 15.68 97 GLU B C 1
ATOM 2546 O O . GLU B 1 96 ? 72.117 15.472 20.924 1.00 15.44 97 GLU B O 1
ATOM 2552 N N . GLN B 1 97 ? 70.109 15.942 19.988 1.00 15.68 98 GLN B N 1
ATOM 2553 C CA . GLN B 1 97 ? 69.578 16.728 21.092 1.00 17.19 98 GLN B CA 1
ATOM 2554 C C . GLN B 1 97 ? 68.305 16.068 21.681 1.00 16.49 98 GLN B C 1
ATOM 2555 O O . GLN B 1 97 ? 67.586 16.669 22.486 1.00 18.00 98 GLN B O 1
ATOM 2561 N N . PHE B 1 98 ? 68.022 14.841 21.268 1.00 15.29 99 PHE B N 1
ATOM 2562 C CA . PHE B 1 98 ? 66.751 14.182 21.610 1.00 15.26 99 PHE B CA 1
ATOM 2563 C C . PHE B 1 98 ? 66.834 13.666 23.048 1.00 15.99 99 PHE B C 1
ATOM 2564 O O . PHE B 1 98 ? 67.768 12.922 23.378 1.00 16.26 99 PHE B O 1
ATOM 2572 N N . PRO B 1 99 ? 65.921 14.121 23.936 1.00 15.73 100 PRO B N 1
ATOM 2573 C CA . PRO B 1 99 ? 66.133 13.727 25.344 1.00 15.96 100 PRO B CA 1
ATOM 2574 C C . PRO B 1 99 ? 66.094 12.202 25.493 1.00 16.30 100 PRO B C 1
ATOM 2575 O O . PRO B 1 99 ? 65.249 11.557 24.902 1.00 15.47 100 PRO B O 1
ATOM 2579 N N . LEU B 1 100 ? 67.012 11.646 26.273 1.00 15.98 101 LEU B N 1
ATOM 2580 C CA . LEU B 1 100 ? 67.044 10.195 26.424 1.00 18.15 101 LEU B CA 1
ATOM 2581 C C . LEU B 1 100 ? 65.744 9.652 27.006 1.00 17.08 101 LEU B C 1
ATOM 2582 O O . LEU B 1 100 ? 65.282 8.612 26.556 1.00 16.71 101 LEU B O 1
ATOM 2587 N N . GLU B 1 101 ? 65.165 10.350 27.996 1.00 16.93 102 GLU B N 1
ATOM 2588 C CA . GLU B 1 101 ? 63.874 9.935 28.571 1.00 17.54 102 GLU B CA 1
ATOM 2589 C C . GLU B 1 101 ? 62.737 9.971 27.557 1.00 17.10 102 GLU B C 1
ATOM 2590 O O . GLU B 1 101 ? 61.827 9.124 27.638 1.00 16.73 102 GLU B O 1
ATOM 2596 N N . SER B 1 102 ? 62.786 10.906 26.593 1.00 16.15 103 SER B N 1
ATOM 2597 C CA . SER B 1 102 ? 61.783 10.952 25.517 1.00 16.38 103 SER B CA 1
ATOM 2598 C C . SER B 1 102 ? 61.921 9.797 24.546 1.00 16.31 103 SER B C 1
ATOM 2599 O O . SER B 1 102 ? 60.907 9.216 24.108 1.00 16.43 103 SER B O 1
ATOM 2602 N N . TRP B 1 103 ? 63.156 9.465 24.188 1.00 15.52 104 TRP B N 1
ATOM 2603 C CA . TRP B 1 103 ? 63.362 8.280 23.324 1.00 15.62 104 TRP B CA 1
ATOM 2604 C C . TRP B 1 103 ? 62.700 7.078 24.039 1.00 15.20 104 TRP B C 1
ATOM 2605 O O . TRP B 1 103 ? 61.841 6.445 23.465 1.00 16.09 104 TRP B O 1
ATOM 2616 N N . ASP B 1 104 ? 63.039 6.847 25.318 1.00 15.94 105 ASP B N 1
ATOM 2617 C CA . ASP B 1 104 ? 62.582 5.653 26.059 1.00 15.24 105 ASP B CA 1
ATOM 2618 C C . ASP B 1 104 ? 61.049 5.654 26.199 1.00 16.80 105 ASP B C 1
ATOM 2619 O O . ASP B 1 104 ? 60.396 4.612 25.997 1.00 15.83 105 ASP B O 1
ATOM 2624 N N . LYS B 1 105 ? 60.484 6.827 26.488 1.00 16.17 106 LYS B N 1
ATOM 2625 C CA . LYS B 1 105 ? 59.023 6.930 26.702 1.00 17.64 106 LYS B CA 1
ATOM 2626 C C . LYS B 1 105 ? 58.253 6.708 25.391 1.00 16.45 106 LYS B C 1
ATOM 2627 O O . LYS B 1 105 ? 57.253 5.987 25.357 1.00 15.70 106 LYS B O 1
ATOM 2633 N N . ILE B 1 106 ? 58.748 7.288 24.297 1.00 15.76 107 ILE B N 1
ATOM 2634 C CA . ILE B 1 106 ? 58.114 7.095 22.976 1.00 16.43 107 ILE B CA 1
ATOM 2635 C C . ILE B 1 106 ? 58.198 5.638 22.517 1.00 16.33 107 ILE B C 1
ATOM 2636 O O . ILE B 1 106 ? 57.207 5.075 22.017 1.00 16.42 107 ILE B O 1
ATOM 2641 N N . ILE B 1 107 ? 59.378 5.039 22.634 1.00 15.27 108 ILE B N 1
ATOM 2642 C CA . ILE B 1 107 ? 59.515 3.610 22.324 1.00 15.73 108 ILE B CA 1
ATOM 2643 C C . ILE B 1 107 ? 58.559 2.771 23.215 1.00 16.42 108 ILE B C 1
ATOM 2644 O O . ILE B 1 107 ? 57.890 1.874 22.745 1.00 17.25 108 ILE B O 1
ATOM 2649 N N . ALA B 1 108 ? 58.497 3.089 24.497 1.00 16.36 109 ALA B N 1
ATOM 2650 C CA . ALA B 1 108 ? 57.668 2.304 25.438 1.00 16.29 109 ALA B CA 1
ATOM 2651 C C . ALA B 1 108 ? 56.186 2.376 25.129 1.00 16.80 109 ALA B C 1
ATOM 2652 O O . ALA B 1 108 ? 55.453 1.367 25.210 1.00 16.16 109 ALA B O 1
ATOM 2654 N N . LEU B 1 109 ? 55.708 3.568 24.798 1.00 16.85 110 LEU B N 1
ATOM 2655 C CA . LEU B 1 109 ? 54.268 3.726 24.545 1.00 16.54 110 LEU B CA 1
ATOM 2656 C C . LEU B 1 109 ? 53.910 3.477 23.086 1.00 16.63 110 LEU B C 1
ATOM 2657 O O . LEU B 1 109 ? 52.904 2.801 22.794 1.00 15.73 110 LEU B O 1
ATOM 2662 N N . ASN B 1 110 ? 54.665 4.093 22.169 1.00 16.62 111 ASN B N 1
ATOM 2663 C CA . ASN B 1 110 ? 54.291 4.052 20.766 1.00 16.09 111 ASN B CA 1
ATOM 2664 C C . ASN B 1 110 ? 54.638 2.707 20.106 1.00 16.66 111 ASN B C 1
ATOM 2665 O O . ASN B 1 110 ? 54.141 2.410 19.015 1.00 17.12 111 ASN B O 1
ATOM 2670 N N . LEU B 1 111 ? 55.502 1.920 20.737 1.00 16.31 112 LEU B N 1
ATOM 2671 C CA . LEU B 1 111 ? 55.854 0.598 20.181 1.00 15.41 112 LEU B CA 1
ATOM 2672 C C . LEU B 1 111 ? 55.614 -0.533 21.171 1.00 15.79 112 LEU B C 1
ATOM 2673 O O . LEU B 1 111 ? 54.811 -1.446 20.895 1.00 15.68 112 LEU B O 1
ATOM 2678 N N . SER B 1 112 ? 56.296 -0.497 22.324 1.00 16.18 113 SER B N 1
ATOM 2679 C CA . SER B 1 112 ? 56.246 -1.667 23.184 1.00 15.15 113 SER B CA 1
ATOM 2680 C C . SER B 1 112 ? 54.839 -1.921 23.696 1.00 15.75 113 SER B C 1
ATOM 2681 O O . SER B 1 112 ? 54.445 -3.066 23.851 1.00 15.49 113 SER B O 1
ATOM 2684 N N . ALA B 1 113 ? 54.077 -0.851 23.983 1.00 15.60 114 ALA B N 1
ATOM 2685 C CA . ALA B 1 113 ? 52.704 -1.047 24.480 1.00 15.75 114 ALA B CA 1
ATOM 2686 C C . ALA B 1 113 ? 51.778 -1.708 23.454 1.00 16.19 114 ALA B C 1
ATOM 2687 O O . ALA B 1 113 ? 50.814 -2.369 23.846 1.00 16.72 114 ALA B O 1
ATOM 2689 N N . VAL B 1 114 ? 52.067 -1.519 22.165 1.00 15.77 115 VAL B N 1
ATOM 2690 C CA . VAL B 1 114 ? 51.327 -2.159 21.085 1.00 16.34 115 VAL B CA 1
ATOM 2691 C C . VAL B 1 114 ? 51.593 -3.686 21.162 1.00 16.70 115 VAL B C 1
ATOM 2692 O O . VAL B 1 114 ? 50.662 -4.466 21.074 1.00 16.52 115 VAL B O 1
ATOM 2696 N N . PHE B 1 115 ? 52.857 -4.076 21.344 1.00 16.66 116 PHE B N 1
ATOM 2697 C CA . PHE B 1 115 ? 53.239 -5.474 21.537 1.00 17.12 116 PHE B CA 1
ATOM 2698 C C . PHE B 1 115 ? 52.548 -6.056 22.784 1.00 16.45 116 PHE B C 1
ATOM 2699 O O . PHE B 1 115 ? 51.918 -7.119 22.719 1.00 15.75 116 PHE B O 1
ATOM 2707 N N . HIS B 1 116 ? 52.634 -5.343 23.912 1.00 15.36 117 HIS B N 1
ATOM 2708 C CA . HIS B 1 116 ? 51.931 -5.792 25.142 1.00 16.78 117 HIS B CA 1
ATOM 2709 C C . HIS B 1 116 ? 50.420 -5.974 24.996 1.00 17.19 117 HIS B C 1
ATOM 2710 O O . HIS B 1 116 ? 49.896 -6.989 25.432 1.00 17.70 117 HIS B O 1
ATOM 2717 N N . GLY B 1 117 ? 49.732 -5.002 24.399 1.00 16.82 118 GLY B N 1
ATOM 2718 C CA . GLY B 1 117 ? 48.281 -5.132 24.126 1.00 16.45 118 GLY B CA 1
ATOM 2719 C C . GLY B 1 117 ? 47.981 -6.374 23.291 1.00 16.50 118 GLY B C 1
ATOM 2720 O O . GLY B 1 117 ? 47.099 -7.176 23.626 1.00 16.89 118 GLY B O 1
ATOM 2721 N N . THR B 1 118 ? 48.752 -6.522 22.223 1.00 16.22 119 THR B N 1
ATOM 2722 C CA . THR B 1 118 ? 48.631 -7.617 21.256 1.00 17.57 119 THR B CA 1
ATOM 2723 C C . THR B 1 118 ? 48.817 -8.977 21.948 1.00 17.20 119 THR B C 1
ATOM 2724 O O . THR B 1 118 ? 47.983 -9.890 21.779 1.00 16.02 119 THR B O 1
ATOM 2728 N N . ARG B 1 119 ? 49.882 -9.103 22.730 1.00 17.07 120 ARG B N 1
ATOM 2729 C CA . ARG B 1 119 ? 50.163 -10.361 23.406 1.00 17.96 120 ARG B CA 1
ATOM 2730 C C . ARG B 1 119 ? 49.048 -10.731 24.423 1.00 17.75 120 ARG B C 1
ATOM 2731 O O . ARG B 1 119 ? 48.709 -11.914 24.620 1.00 16.44 120 ARG B O 1
ATOM 2739 N N . LEU B 1 120 ? 48.461 -9.710 25.037 1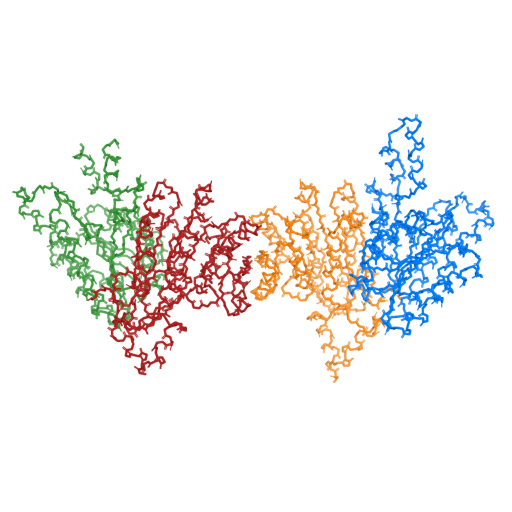.00 16.19 121 LEU B N 1
ATOM 2740 C CA . LEU B 1 120 ? 47.402 -9.939 26.021 1.00 16.99 121 LEU B CA 1
ATOM 2741 C C . LEU B 1 120 ? 46.057 -10.261 25.397 1.00 16.90 121 LEU B C 1
ATOM 2742 O O . LEU B 1 120 ? 45.229 -10.987 25.988 1.00 17.62 121 LEU B O 1
ATOM 2747 N N . ALA B 1 121 ? 45.816 -9.738 24.205 1.00 17.27 122 ALA B N 1
ATOM 2748 C CA . ALA B 1 121 ? 44.502 -9.889 23.570 1.00 18.48 122 ALA B CA 1
ATOM 2749 C C . ALA B 1 121 ? 44.448 -11.136 22.686 1.00 18.51 122 ALA B C 1
ATOM 2750 O O . ALA B 1 121 ? 43.381 -11.715 22.488 1.00 17.51 122 ALA B O 1
ATOM 2752 N N . LEU B 1 122 ? 45.597 -11.527 22.112 1.00 18.01 123 LEU B N 1
ATOM 2753 C CA . LEU B 1 122 ? 45.519 -12.548 21.051 1.00 17.00 123 LEU B CA 1
ATOM 2754 C C . LEU B 1 122 ? 45.011 -13.926 21.549 1.00 15.37 123 LEU B C 1
ATOM 2755 O O . LEU B 1 122 ? 44.244 -14.552 20.833 1.00 15.34 123 LEU B O 1
ATOM 2760 N N . PRO B 1 123 ? 45.453 -14.398 22.730 1.00 15.72 124 PRO B N 1
ATOM 2761 C CA . PRO B 1 123 ? 44.990 -15.723 23.143 1.00 15.08 124 PRO B CA 1
ATOM 2762 C C . PRO B 1 123 ? 43.470 -15.858 23.185 1.00 15.04 124 PRO B C 1
ATOM 2763 O O . PRO B 1 123 ? 42.964 -16.873 22.741 1.00 14.83 124 PRO B O 1
ATOM 2767 N N . GLY B 1 124 ? 42.760 -14.877 23.735 1.00 14.61 125 GLY B N 1
ATOM 2768 C CA . GLY B 1 124 ? 41.287 -14.935 23.814 1.00 14.47 125 GLY B CA 1
ATOM 2769 C C . GLY B 1 124 ? 40.596 -14.803 22.448 1.00 15.58 125 GLY B C 1
ATOM 2770 O O . GLY B 1 124 ? 39.571 -15.432 22.204 1.00 14.82 125 GLY B O 1
ATOM 2771 N N . MET B 1 125 ? 41.152 -13.980 21.567 1.00 15.93 126 MET B N 1
ATOM 2772 C CA . MET B 1 125 ? 40.711 -13.886 20.162 1.00 16.33 126 MET B CA 1
ATOM 2773 C C . MET B 1 125 ? 40.823 -15.232 19.444 1.00 15.93 126 MET B C 1
ATOM 2774 O O . MET B 1 125 ? 39.866 -15.704 18.823 1.00 16.66 126 MET B O 1
ATOM 2779 N N . ARG B 1 126 ? 41.987 -15.858 19.544 1.00 16.25 127 ARG B N 1
ATOM 2780 C CA . ARG B 1 126 ? 42.173 -17.214 19.032 1.00 15.23 127 ARG B CA 1
ATOM 2781 C C . ARG B 1 126 ? 41.167 -18.206 19.621 1.00 17.11 127 ARG B C 1
ATOM 2782 O O . ARG B 1 126 ? 40.533 -18.997 18.877 1.00 15.62 127 ARG B O 1
ATOM 2790 N N . ALA B 1 127 ? 41.037 -18.166 20.948 1.00 16.13 128 ALA B N 1
ATOM 2791 C CA . ALA B 1 127 ? 40.223 -19.116 21.673 1.00 16.57 128 ALA B CA 1
ATOM 2792 C C . ALA B 1 127 ? 38.757 -18.966 21.315 1.00 16.49 128 ALA B C 1
ATOM 2793 O O . ALA B 1 127 ? 38.036 -19.942 21.340 1.00 17.13 128 ALA B O 1
ATOM 2795 N N . ARG B 1 128 ? 38.319 -17.749 20.992 1.00 16.19 129 ARG B N 1
ATOM 2796 C CA . ARG B 1 128 ? 36.929 -17.520 20.618 1.00 16.83 129 ARG B CA 1
ATOM 2797 C C . ARG B 1 128 ? 36.724 -17.446 19.115 1.00 16.24 129 ARG B C 1
ATOM 2798 O O . ARG B 1 128 ? 35.628 -17.101 18.655 1.00 16.36 129 ARG B O 1
ATOM 2806 N N . ASN B 1 129 ? 37.762 -17.778 18.355 1.00 15.08 130 ASN B N 1
ATOM 2807 C CA . ASN B 1 129 ? 37.604 -17.966 16.895 1.00 15.80 130 ASN B CA 1
ATOM 2808 C C . ASN B 1 129 ? 37.289 -16.695 16.109 1.00 16.03 130 ASN B C 1
ATOM 2809 O O . ASN B 1 129 ? 36.697 -16.753 15.027 1.00 15.95 130 ASN B O 1
ATOM 2814 N N . TRP B 1 130 ? 37.710 -15.537 16.621 1.00 16.02 131 TRP B N 1
ATOM 2815 C CA . TRP B 1 130 ? 37.500 -14.279 15.915 1.00 15.92 131 TRP B CA 1
ATOM 2816 C C . TRP B 1 130 ? 38.240 -13.157 16.627 1.00 15.72 131 TRP B C 1
ATOM 2817 O O . TRP B 1 130 ? 38.300 -13.107 17.867 1.00 14.87 131 TRP B O 1
ATOM 2828 N N . GLY B 1 131 ? 38.808 -12.249 15.849 1.00 14.66 132 GLY B N 1
ATOM 2829 C CA . GLY B 1 131 ? 39.403 -11.082 16.446 1.00 16.52 132 GLY B CA 1
ATOM 2830 C C . GLY B 1 131 ? 39.879 -10.091 15.428 1.00 16.68 132 GLY B C 1
ATOM 2831 O O . GLY B 1 131 ? 40.047 -10.430 14.253 1.00 16.29 132 GLY B O 1
ATOM 2832 N N . ARG B 1 132 ? 40.102 -8.859 15.894 1.00 17.29 133 ARG B N 1
ATOM 2833 C CA . ARG B 1 132 ? 40.666 -7.796 15.061 1.00 16.76 133 ARG B CA 1
ATOM 2834 C C . ARG B 1 132 ? 41.614 -7.036 15.966 1.00 17.32 133 ARG B C 1
ATOM 2835 O O . ARG B 1 132 ? 41.204 -6.522 17.024 1.00 17.12 133 ARG B O 1
ATOM 2843 N N . ILE B 1 133 ? 42.877 -6.968 15.545 1.00 17.04 134 ILE B N 1
ATOM 2844 C CA . ILE B 1 133 ? 43.856 -6.077 16.160 1.00 18.17 134 ILE B CA 1
ATOM 2845 C C . ILE B 1 133 ? 44.193 -4.965 15.137 1.00 18.40 134 ILE B C 1
ATOM 2846 O O . ILE B 1 133 ? 44.652 -5.258 14.035 1.00 18.54 134 ILE B O 1
ATOM 2851 N N . ILE B 1 134 ? 43.897 -3.707 15.479 1.00 18.61 135 ILE B N 1
ATOM 2852 C CA . ILE B 1 134 ? 44.173 -2.620 14.538 1.00 19.76 135 ILE B CA 1
ATOM 2853 C C . ILE B 1 134 ? 45.119 -1.661 15.233 1.00 19.65 135 ILE B C 1
ATOM 2854 O O . ILE B 1 134 ? 44.777 -1.086 16.283 1.00 20.34 135 ILE B O 1
ATOM 2859 N N . ASN B 1 135 ? 46.296 -1.493 14.647 1.00 19.00 136 ASN B N 1
ATOM 2860 C CA . ASN B 1 135 ? 47.317 -0.599 15.216 1.00 18.46 136 ASN B CA 1
ATOM 2861 C C . ASN B 1 135 ? 47.252 0.759 14.527 1.00 18.52 136 ASN B C 1
ATOM 2862 O O . ASN B 1 135 ? 47.297 0.838 13.291 1.00 17.34 136 ASN B O 1
ATOM 2867 N N . ILE B 1 136 ? 47.154 1.821 15.314 1.00 18.95 137 ILE B N 1
ATOM 2868 C CA . ILE B 1 136 ? 47.174 3.158 14.714 1.00 17.24 137 ILE B CA 1
ATOM 2869 C C . ILE B 1 136 ? 48.648 3.564 14.593 1.00 17.26 137 ILE B C 1
ATOM 2870 O O . ILE B 1 136 ? 49.256 4.003 15.563 1.00 17.95 137 ILE B O 1
ATOM 2875 N N . ALA B 1 137 ? 49.218 3.377 13.400 1.00 15.88 138 ALA B N 1
ATOM 2876 C CA . ALA B 1 137 ? 50.612 3.715 13.171 1.00 16.79 138 ALA B CA 1
ATOM 2877 C C . ALA B 1 137 ? 50.630 5.182 12.683 1.00 17.05 138 ALA B C 1
ATOM 2878 O O . ALA B 1 137 ? 50.100 6.051 13.383 1.00 18.13 138 ALA B O 1
ATOM 2880 N N . SER B 1 138 ? 51.105 5.443 11.462 1.00 17.41 139 SER B N 1
ATOM 2881 C CA . SER B 1 138 ? 51.202 6.822 10.956 1.00 18.14 139 SER B CA 1
ATOM 2882 C C . SER B 1 138 ? 51.818 6.740 9.577 1.00 17.79 139 SER B C 1
ATOM 2883 O O . SER B 1 138 ? 52.460 5.718 9.261 1.00 18.52 139 SER B O 1
ATOM 2886 N N . VAL B 1 139 ? 51.703 7.814 8.797 1.00 16.63 140 VAL B N 1
ATOM 2887 C CA . VAL B 1 139 ? 52.606 7.955 7.627 1.00 16.52 140 VAL B CA 1
ATOM 2888 C C . VAL B 1 139 ? 54.066 7.793 8.045 1.00 17.36 140 VAL B C 1
ATOM 2889 O O . VAL B 1 139 ? 54.908 7.322 7.246 1.00 16.90 140 VAL B O 1
ATOM 2893 N N . HIS B 1 140 ? 54.344 8.140 9.306 1.00 16.88 141 HIS B N 1
ATOM 2894 C CA . HIS B 1 140 ? 55.709 8.026 9.880 1.00 17.48 141 HIS B CA 1
ATOM 2895 C C . HIS B 1 140 ? 56.127 6.605 10.236 1.00 17.11 141 HIS B C 1
ATOM 2896 O O . HIS B 1 140 ? 57.232 6.374 10.767 1.00 18.10 141 HIS B O 1
ATOM 2903 N N . GLY B 1 141 ? 55.254 5.639 9.942 1.00 17.54 142 GLY B N 1
ATOM 2904 C CA . GLY B 1 141 ? 55.645 4.225 9.933 1.00 16.82 142 GLY B CA 1
ATOM 2905 C C . GLY B 1 141 ? 56.198 3.776 8.590 1.00 16.84 142 GLY B C 1
ATOM 2906 O O . GLY B 1 141 ? 56.648 2.638 8.434 1.00 17.81 142 GLY B O 1
ATOM 2907 N N . LEU B 1 142 ? 56.116 4.668 7.607 1.00 18.65 143 LEU B N 1
ATOM 2908 C CA . LEU B 1 142 ? 56.492 4.389 6.214 1.00 18.27 143 LEU B CA 1
ATOM 2909 C C . LEU B 1 142 ? 57.560 5.345 5.711 1.00 18.13 143 LEU B C 1
ATOM 2910 O O . LEU B 1 142 ? 58.377 4.968 4.849 1.00 17.97 143 LEU B O 1
ATOM 2915 N N . VAL B 1 143 ? 57.528 6.581 6.208 1.00 16.95 144 VAL B N 1
ATOM 2916 C CA . VAL B 1 143 ? 58.565 7.572 5.877 1.00 17.12 144 VAL B CA 1
ATOM 2917 C C . VAL B 1 143 ? 59.055 8.317 7.113 1.00 17.82 144 VAL B C 1
ATOM 2918 O O . VAL B 1 143 ? 58.427 8.237 8.186 1.00 18.16 144 VAL B O 1
ATOM 2922 N N . GLY B 1 144 ? 60.128 9.107 6.957 1.00 18.02 145 GLY B N 1
ATOM 2923 C CA . GLY B 1 144 ? 60.629 9.942 8.065 1.00 18.98 145 GLY B CA 1
ATOM 2924 C C . GLY B 1 144 ? 60.220 11.410 7.948 1.00 18.39 145 GLY B C 1
ATOM 2925 O O . GLY B 1 144 ? 59.715 11.849 6.899 1.00 18.31 145 GLY B O 1
ATOM 2926 N N . SER B 1 145 ? 60.424 12.155 9.035 1.00 17.48 146 SER B N 1
ATOM 2927 C CA . SER B 1 145 ? 60.415 13.634 9.034 1.00 16.71 146 SER B CA 1
ATOM 2928 C C . SER B 1 145 ? 61.567 14.041 9.918 1.00 16.13 146 SER B C 1
ATOM 2929 O O . SER B 1 145 ? 61.951 13.289 10.811 1.00 15.40 146 SER B O 1
ATOM 2932 N N . THR B 1 146 ? 62.098 15.243 9.716 1.00 16.50 147 THR B N 1
ATOM 2933 C CA . THR B 1 146 ? 63.142 15.753 10.602 1.00 17.35 147 THR B CA 1
ATOM 2934 C C . THR B 1 146 ? 62.610 15.950 12.030 1.00 17.00 147 THR B C 1
ATOM 2935 O O . THR B 1 146 ? 61.456 16.320 12.224 1.00 16.76 147 THR B O 1
ATOM 2939 N N . GLY B 1 147 ? 63.468 15.702 13.012 1.00 16.75 148 GLY B N 1
ATOM 2940 C CA . GLY B 1 147 ? 63.139 15.918 14.436 1.00 15.82 148 GLY B CA 1
ATOM 2941 C C . GLY B 1 147 ? 62.291 14.824 15.098 1.00 15.97 148 GLY B C 1
ATOM 2942 O O . GLY B 1 147 ? 61.954 14.926 16.271 1.00 16.61 148 GLY B O 1
ATOM 2943 N N . LYS B 1 148 ? 61.946 13.783 14.359 1.00 16.92 149 LYS B N 1
ATOM 2944 C CA . LYS B 1 148 ? 60.998 12.785 14.865 1.00 16.86 149 LYS B CA 1
ATOM 2945 C C . LYS B 1 148 ? 61.681 11.398 15.002 1.00 15.98 149 LYS B C 1
ATOM 2946 O O . LYS B 1 148 ? 61.060 10.364 14.748 1.00 15.93 149 LYS B O 1
ATOM 2952 N N . ALA B 1 149 ? 62.950 11.385 15.427 1.00 15.96 150 ALA B N 1
ATOM 2953 C CA . ALA B 1 149 ? 63.699 10.108 15.573 1.00 16.24 150 ALA B CA 1
ATOM 2954 C C . ALA B 1 149 ? 62.917 8.996 16.293 1.00 16.55 150 ALA B C 1
ATOM 2955 O O . ALA B 1 149 ? 62.745 7.891 15.746 1.00 16.71 150 ALA B O 1
ATOM 2957 N N . ALA B 1 150 ? 62.488 9.253 17.532 1.00 16.56 151 ALA B N 1
ATOM 2958 C CA . ALA B 1 150 ? 61.842 8.163 18.315 1.00 16.60 151 ALA B CA 1
ATOM 2959 C C . ALA B 1 150 ? 60.499 7.787 17.751 1.00 16.82 151 ALA B C 1
ATOM 2960 O O . ALA B 1 150 ? 60.147 6.593 17.717 1.00 17.02 151 ALA B O 1
ATOM 2962 N N . TYR B 1 151 ? 59.730 8.807 17.366 1.00 15.14 152 TYR B N 1
ATOM 2963 C CA . TYR B 1 151 ? 58.364 8.558 16.869 1.00 16.16 152 TYR B CA 1
ATOM 2964 C C . TYR B 1 151 ? 58.385 7.757 15.561 1.00 16.31 152 TYR B C 1
ATOM 2965 O O . TYR B 1 151 ? 57.685 6.726 15.424 1.00 15.67 152 TYR B O 1
ATOM 2974 N N . VAL B 1 152 ? 59.200 8.207 14.601 1.00 15.89 153 VAL B N 1
ATOM 2975 C CA . VAL B 1 152 ? 59.352 7.448 13.334 1.00 15.59 153 VAL B CA 1
ATOM 2976 C C . VAL B 1 152 ? 59.889 6.033 13.578 1.00 15.97 153 VAL B C 1
ATOM 2977 O O . VAL B 1 152 ? 59.405 5.083 12.963 1.00 16.07 153 VAL B O 1
ATOM 2981 N N . ALA B 1 153 ? 60.896 5.873 14.442 1.00 15.59 154 ALA B N 1
ATOM 2982 C CA . ALA B 1 153 ? 61.353 4.522 14.765 1.00 17.39 154 ALA B CA 1
ATOM 2983 C C . ALA B 1 153 ? 60.214 3.655 15.300 1.00 17.16 154 ALA B C 1
ATOM 2984 O O . ALA B 1 153 ? 60.032 2.494 14.875 1.00 17.35 154 ALA B O 1
ATOM 2986 N N . ALA B 1 154 ? 59.512 4.179 16.303 1.00 18.02 155 ALA B N 1
ATOM 2987 C CA . ALA B 1 154 ? 58.411 3.421 16.935 1.00 17.88 155 ALA B CA 1
ATOM 2988 C C . ALA B 1 154 ? 57.307 3.017 15.933 1.00 18.27 155 ALA B C 1
ATOM 2989 O O . ALA B 1 154 ? 56.829 1.868 15.929 1.00 17.69 155 ALA B O 1
ATOM 2991 N N . LYS B 1 155 ? 56.897 3.989 15.117 1.00 18.25 156 LYS B N 1
ATOM 2992 C CA . LYS B 1 155 ? 55.858 3.790 14.087 1.00 17.27 156 LYS B CA 1
ATOM 2993 C C . LYS B 1 155 ? 56.268 2.808 12.980 1.00 17.06 156 LYS B C 1
ATOM 2994 O O . LYS B 1 155 ? 55.461 1.962 12.594 1.00 17.23 156 LYS B O 1
ATOM 3000 N N . HIS B 1 156 ? 57.510 2.890 12.495 1.00 16.19 157 HIS B N 1
ATOM 3001 C CA . HIS B 1 156 ? 58.062 1.797 11.660 1.00 15.85 157 HIS B CA 1
ATOM 3002 C C . HIS B 1 156 ? 58.041 0.464 12.390 1.00 16.45 157 HIS B C 1
ATOM 3003 O O . HIS B 1 156 ? 57.693 -0.565 11.824 1.00 17.05 157 HIS B O 1
ATOM 3010 N N . GLY B 1 157 ? 58.438 0.470 13.666 1.00 16.68 158 GLY B N 1
ATOM 3011 C CA . GLY B 1 157 ? 58.331 -0.778 14.463 1.00 16.66 158 GLY B CA 1
ATOM 3012 C C . GLY B 1 157 ? 56.923 -1.374 14.474 1.00 16.22 158 GLY B C 1
ATOM 3013 O O . GLY B 1 157 ? 56.734 -2.605 14.341 1.00 16.58 158 GLY B O 1
ATOM 3014 N N . VAL B 1 158 ? 55.937 -0.508 14.646 1.00 16.61 159 VAL B N 1
ATOM 3015 C CA . VAL B 1 158 ? 54.539 -0.919 14.650 1.00 17.25 159 VAL B CA 1
ATOM 3016 C C . VAL B 1 158 ? 54.129 -1.523 13.310 1.00 17.81 159 VAL B C 1
ATOM 3017 O O . VAL B 1 158 ? 53.470 -2.579 13.253 1.00 18.67 159 VAL B O 1
ATOM 3021 N N . VAL B 1 159 ? 54.569 -0.903 12.227 1.00 18.25 160 VAL B N 1
ATOM 3022 C CA . VAL B 1 159 ? 54.251 -1.428 10.915 1.00 18.73 160 VAL B CA 1
ATOM 3023 C C . VAL B 1 159 ? 54.914 -2.828 10.720 1.00 18.79 160 VAL B C 1
ATOM 3024 O O . VAL B 1 159 ? 54.265 -3.754 10.246 1.00 17.76 160 VAL B O 1
ATOM 3028 N N . GLY B 1 160 ? 56.165 -2.994 11.156 1.00 18.59 161 GLY B N 1
ATOM 3029 C CA . GLY B 1 160 ? 56.795 -4.322 11.125 1.00 17.81 161 GLY B CA 1
ATOM 3030 C C . GLY B 1 160 ? 56.108 -5.329 12.044 1.00 18.19 161 GLY B C 1
ATOM 3031 O O . GLY B 1 160 ? 55.871 -6.472 11.656 1.00 17.16 161 GLY B O 1
ATOM 3032 N N . LEU B 1 161 ? 55.838 -4.943 13.288 1.00 18.28 162 LEU B N 1
ATOM 3033 C CA . LEU B 1 161 ? 55.128 -5.851 14.226 1.00 17.92 162 LEU B CA 1
ATOM 3034 C C . LEU B 1 161 ? 53.818 -6.374 13.587 1.00 17.34 162 LEU B C 1
ATOM 3035 O O . LEU B 1 161 ? 53.463 -7.564 13.701 1.00 17.08 162 LEU B O 1
ATOM 3040 N N . THR B 1 162 ? 53.098 -5.442 12.965 1.00 17.64 163 THR B N 1
ATOM 3041 C CA . THR B 1 162 ? 51.810 -5.709 12.301 1.00 17.94 163 THR B CA 1
ATOM 3042 C C . THR B 1 162 ? 51.941 -6.821 11.272 1.00 18.05 163 THR B C 1
ATOM 3043 O O . THR B 1 162 ? 51.107 -7.718 11.203 1.00 17.36 163 THR B O 1
ATOM 3047 N N . LYS B 1 163 ? 53.017 -6.779 10.476 1.00 18.74 164 LYS B N 1
ATOM 3048 C CA . LYS B 1 163 ? 53.265 -7.856 9.507 1.00 16.68 164 LYS B CA 1
ATOM 3049 C C . LYS B 1 163 ? 53.456 -9.197 10.177 1.00 17.39 164 LYS B C 1
ATOM 3050 O O . LYS B 1 163 ? 52.892 -10.184 9.721 1.00 17.80 164 LYS B O 1
ATOM 3056 N N . VAL B 1 164 ? 54.266 -9.259 11.244 1.00 16.56 165 VAL B N 1
ATOM 3057 C CA . VAL B 1 164 ? 54.497 -10.542 11.945 1.00 16.77 165 VAL B CA 1
ATOM 3058 C C . 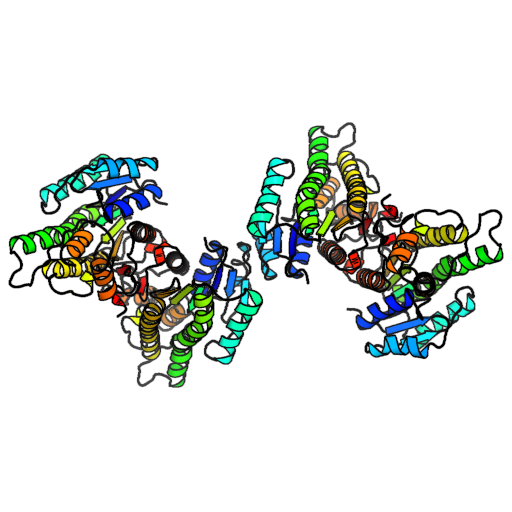VAL B 1 164 ? 53.185 -11.065 12.458 1.00 16.76 165 VAL B C 1
ATOM 3059 O O . VAL B 1 164 ? 52.841 -12.241 12.271 1.00 16.25 165 VAL B O 1
ATOM 3063 N N . VAL B 1 165 ? 52.438 -10.202 13.136 1.00 15.42 166 VAL B N 1
ATOM 3064 C CA . VAL B 1 165 ? 51.218 -10.689 13.769 1.00 15.41 166 VAL B CA 1
ATOM 3065 C C . VAL B 1 165 ? 50.186 -11.116 12.696 1.00 15.78 166 VAL B C 1
ATOM 3066 O O . VAL B 1 165 ? 49.507 -12.138 12.861 1.00 15.81 166 VAL B O 1
ATOM 3070 N N . GLY B 1 166 ? 50.028 -10.295 11.667 1.00 16.71 167 GLY B N 1
ATOM 3071 C CA . GLY B 1 166 ? 49.214 -10.683 10.482 1.00 17.47 167 GLY B CA 1
ATOM 3072 C C . GLY B 1 166 ? 49.567 -12.054 9.858 1.00 17.78 167 GLY B C 1
ATOM 3073 O O . GLY B 1 166 ? 48.657 -12.845 9.512 1.00 18.96 167 GLY B O 1
ATOM 3074 N N . LEU B 1 167 ? 50.861 -12.354 9.709 1.00 16.16 168 LEU B N 1
ATOM 3075 C CA . LEU B 1 167 ? 51.294 -13.685 9.253 1.00 16.05 168 LEU B CA 1
ATOM 3076 C C . LEU B 1 167 ? 50.952 -14.782 10.232 1.00 15.93 168 LEU B C 1
ATOM 3077 O O . LEU B 1 167 ? 50.429 -15.833 9.844 1.00 16.50 168 LEU B O 1
ATOM 3082 N N . GLU B 1 168 ? 51.271 -14.548 11.496 1.00 15.38 169 GLU B N 1
ATOM 3083 C CA . GLU B 1 168 ? 51.101 -15.545 12.526 1.00 16.47 169 GLU B CA 1
ATOM 3084 C C . GLU B 1 168 ? 49.635 -15.957 12.687 1.00 16.15 169 GLU B C 1
ATOM 3085 O O . GLU B 1 168 ? 49.329 -17.117 13.019 1.00 15.71 169 GLU B O 1
ATOM 3091 N N . THR B 1 169 ? 48.749 -14.988 12.468 1.00 15.92 170 THR B N 1
ATOM 3092 C CA . THR B 1 169 ? 47.316 -15.239 12.590 1.00 16.05 170 THR B CA 1
ATOM 3093 C C . THR B 1 169 ? 46.618 -15.543 11.280 1.00 16.14 170 THR B C 1
ATOM 3094 O O . THR B 1 169 ? 45.384 -15.617 11.247 1.00 14.15 170 THR B O 1
ATOM 3098 N N . ALA B 1 170 ? 47.395 -15.775 10.221 1.00 16.07 171 ALA B N 1
ATOM 3099 C CA . ALA B 1 170 ? 46.792 -15.840 8.881 1.00 17.02 171 ALA B CA 1
ATOM 3100 C C . ALA B 1 170 ? 45.864 -17.039 8.697 1.00 17.65 171 ALA B C 1
ATOM 3101 O O . ALA B 1 170 ? 44.913 -16.962 7.931 1.00 17.67 171 ALA B O 1
ATOM 3103 N N . THR B 1 171 ? 46.114 -18.153 9.395 1.00 18.64 172 THR B N 1
ATOM 3104 C CA . THR B 1 171 ? 45.231 -19.307 9.270 1.00 19.11 172 THR B CA 1
ATOM 3105 C C . THR B 1 171 ? 44.060 -19.278 10.280 1.00 19.76 172 THR B C 1
ATOM 3106 O O . THR B 1 171 ? 43.388 -20.289 10.475 1.00 21.55 172 THR B O 1
ATOM 3110 N N . SER B 1 172 ? 43.799 -18.121 10.876 1.00 18.54 173 SER B N 1
ATOM 3111 C CA . SER B 1 172 ? 42.720 -17.990 11.845 1.00 17.76 173 SER B CA 1
ATOM 3112 C C . SER B 1 172 ? 41.728 -16.929 11.399 1.00 17.86 173 SER B C 1
ATOM 3113 O O . SER B 1 172 ? 41.964 -16.248 10.410 1.00 16.41 173 SER B O 1
ATOM 3116 N N . ASN B 1 173 ? 40.619 -16.768 12.140 1.00 16.96 174 ASN B N 1
ATOM 3117 C CA . ASN B 1 173 ? 39.747 -15.613 11.945 1.00 17.54 174 ASN B CA 1
ATOM 3118 C C . ASN B 1 173 ? 40.198 -14.327 12.648 1.00 18.52 174 ASN B C 1
ATOM 3119 O O . ASN B 1 173 ? 39.396 -13.374 12.818 1.00 19.82 174 ASN B O 1
ATOM 3124 N N . VAL B 1 174 ? 41.452 -14.293 13.089 1.00 17.21 175 VAL B N 1
ATOM 3125 C CA . VAL B 1 174 ? 41.956 -13.078 13.694 1.00 15.84 175 VAL B CA 1
ATOM 3126 C C . VAL B 1 174 ? 42.794 -12.366 12.650 1.00 16.60 175 VAL B C 1
ATOM 3127 O O . VAL B 1 174 ? 43.625 -13.001 11.994 1.00 14.84 175 VAL B O 1
ATOM 3131 N N . THR B 1 175 ? 42.585 -11.056 12.487 1.00 15.81 176 THR B N 1
ATOM 3132 C CA . THR B 1 175 ? 43.491 -10.304 11.606 1.00 16.89 176 THR B CA 1
ATOM 3133 C C . THR B 1 175 ? 44.217 -9.264 12.422 1.00 17.64 176 THR B C 1
ATOM 3134 O O . THR B 1 175 ? 43.739 -8.850 13.499 1.00 19.29 176 THR B O 1
ATOM 3138 N N . CYS B 1 176 ? 45.370 -8.822 11.917 1.00 18.56 177 CYS B N 1
ATOM 3139 C CA . CYS B 1 176 ? 46.063 -7.708 12.512 1.00 18.06 177 CYS B CA 1
ATOM 3140 C C . CYS B 1 176 ? 46.572 -6.815 11.385 1.00 18.41 177 CYS B C 1
ATOM 3141 O O . CYS B 1 176 ? 47.244 -7.316 10.455 1.00 17.86 177 CYS B O 1
ATOM 3144 N N . ASN B 1 177 ? 46.228 -5.525 11.465 1.00 18.12 178 ASN B N 1
ATOM 3145 C CA . ASN B 1 177 ? 46.561 -4.555 10.417 1.00 18.59 178 ASN B CA 1
ATOM 3146 C C . ASN B 1 177 ? 46.889 -3.214 11.057 1.00 18.69 178 ASN B C 1
ATOM 3147 O O . ASN B 1 177 ? 46.562 -2.994 12.229 1.00 19.09 178 ASN B O 1
ATOM 3152 N N . ALA B 1 178 ? 47.510 -2.326 10.289 1.00 19.50 179 ALA B N 1
ATOM 3153 C CA . ALA B 1 178 ? 47.807 -0.934 10.761 1.00 18.53 179 ALA B CA 1
ATOM 3154 C C . ALA B 1 178 ? 47.113 0.088 9.882 1.00 19.00 179 ALA B C 1
ATOM 3155 O O . ALA B 1 178 ? 46.989 -0.113 8.675 1.00 20.83 179 ALA B O 1
ATOM 3157 N N . ILE B 1 179 ? 46.647 1.188 10.482 1.00 17.97 180 ILE B N 1
ATOM 3158 C CA . ILE B 1 179 ? 46.120 2.302 9.731 1.00 17.01 180 ILE B CA 1
ATOM 3159 C C . ILE B 1 179 ? 47.153 3.392 9.893 1.00 18.09 180 ILE B C 1
ATOM 3160 O O . ILE B 1 179 ? 47.677 3.602 11.003 1.00 16.45 180 ILE B O 1
ATOM 3165 N N . CYS B 1 180 ? 47.493 4.023 8.772 1.00 17.35 181 CYS B N 1
ATOM 3166 C CA . CYS B 1 180 ? 48.568 5.009 8.747 1.00 17.75 181 CYS B CA 1
ATOM 3167 C C . CYS B 1 180 ? 48.037 6.387 8.377 1.00 17.17 181 CYS B C 1
ATOM 3168 O O . CYS B 1 180 ? 48.012 6.767 7.182 1.00 16.74 181 CYS B O 1
ATOM 3171 N N . PRO B 1 181 ? 47.591 7.154 9.377 1.00 17.63 182 PRO B N 1
ATOM 3172 C CA . PRO B 1 181 ? 47.064 8.471 9.053 1.00 15.97 182 PRO B CA 1
ATOM 3173 C C . PRO B 1 181 ? 48.156 9.497 8.752 1.00 17.25 182 PRO B C 1
ATOM 3174 O O . PRO B 1 181 ? 49.245 9.423 9.318 1.00 16.08 182 PRO B O 1
ATOM 3178 N N . GLY B 1 182 ? 47.798 10.468 7.909 1.00 17.41 183 GLY B N 1
ATOM 3179 C CA . GLY B 1 182 ? 48.527 11.729 7.790 1.00 17.57 183 GLY B CA 1
ATOM 3180 C C . GLY B 1 182 ? 47.971 12.642 8.885 1.00 17.87 183 GLY B C 1
ATOM 3181 O O . GLY B 1 182 ? 47.434 12.152 9.905 1.00 18.06 183 GLY B O 1
ATOM 3182 N N . TRP B 1 183 ? 48.117 13.956 8.706 1.00 17.28 184 TRP B N 1
ATOM 3183 C CA . TRP B 1 183 ? 47.729 14.923 9.713 1.00 17.52 184 TRP B CA 1
ATOM 3184 C C . TRP B 1 183 ? 46.234 14.891 10.026 1.00 17.41 184 TRP B C 1
ATOM 3185 O O . TRP B 1 183 ? 45.390 14.935 9.121 1.00 18.89 184 TRP B O 1
ATOM 3196 N N . VAL B 1 184 ? 45.944 14.834 11.320 1.00 17.28 185 VAL B N 1
ATOM 3197 C CA . VAL B 1 184 ? 44.602 14.909 11.898 1.00 16.54 185 VAL B CA 1
ATOM 3198 C C . VAL B 1 184 ? 44.674 16.011 12.960 1.00 16.26 185 VAL B C 1
ATOM 3199 O O . VAL B 1 184 ? 45.656 16.053 13.753 1.00 15.32 185 VAL B O 1
ATOM 3203 N N . LEU B 1 185 ? 43.687 16.917 12.983 1.00 15.60 186 LEU B N 1
ATOM 3204 C CA . LEU B 1 185 ? 43.745 18.050 13.932 1.00 16.13 186 LEU B CA 1
ATOM 3205 C C . LEU B 1 185 ? 43.367 17.633 15.360 1.00 16.32 186 LEU B C 1
ATOM 3206 O O . LEU B 1 185 ? 42.184 17.644 15.710 1.00 16.10 186 LEU B O 1
ATOM 3211 N N . THR B 1 186 ? 44.384 17.244 16.154 1.00 16.42 187 THR B N 1
ATOM 3212 C CA . THR B 1 186 ? 44.233 16.830 17.560 1.00 16.43 187 THR B CA 1
ATOM 3213 C C . THR B 1 186 ? 45.207 17.680 18.404 1.00 16.31 187 THR B C 1
ATOM 3214 O O . THR B 1 186 ? 46.078 18.351 17.843 1.00 17.33 187 THR B O 1
ATOM 3218 N N . PRO B 1 187 ? 45.098 17.615 19.743 1.00 16.14 188 PRO B N 1
ATOM 3219 C CA . PRO B 1 187 ? 46.097 18.252 20.639 1.00 16.70 188 PRO B CA 1
ATOM 3220 C C . PRO B 1 187 ? 47.572 17.953 20.278 1.00 17.13 188 PRO B C 1
ATOM 3221 O O . PRO B 1 187 ? 48.418 18.832 20.413 1.00 16.94 188 PRO B O 1
ATOM 3225 N N . LEU B 1 188 ? 47.855 16.733 19.821 1.00 17.08 189 LEU B N 1
ATOM 3226 C CA . LEU B 1 188 ? 49.212 16.328 19.414 1.00 18.09 189 LEU B CA 1
ATOM 3227 C C . LEU B 1 188 ? 49.723 17.206 18.249 1.00 18.90 189 LEU B C 1
ATOM 3228 O O . LEU B 1 188 ? 50.893 17.644 18.228 1.00 19.18 189 LEU B O 1
ATOM 3233 N N . VAL B 1 189 ? 48.836 17.455 17.280 1.00 16.85 190 VAL B N 1
ATOM 3234 C CA . VAL B 1 189 ? 49.191 18.289 16.153 1.00 17.48 190 VAL B CA 1
ATOM 3235 C C . VAL B 1 189 ? 49.141 19.772 16.528 1.00 18.06 190 VAL B C 1
ATOM 3236 O O . VAL B 1 189 ? 50.019 20.530 16.125 1.00 17.57 190 VAL B O 1
ATOM 3240 N N . GLN B 1 190 ? 48.152 20.162 17.334 1.00 18.21 191 GLN B N 1
ATOM 3241 C CA . GLN B 1 190 ? 48.075 21.554 17.809 1.00 18.40 191 GLN B CA 1
ATOM 3242 C C . GLN B 1 190 ? 49.374 22.080 18.423 1.00 17.79 191 GLN B C 1
ATOM 3243 O O . GLN B 1 190 ? 49.740 23.251 18.235 1.00 17.52 191 GLN B O 1
ATOM 3249 N N . LYS B 1 191 ? 50.081 21.218 19.148 1.00 16.71 192 LYS B N 1
ATOM 3250 C CA . LYS B 1 191 ? 51.310 21.633 19.807 1.00 16.43 192 LYS B CA 1
ATOM 3251 C C . LYS B 1 191 ? 52.395 21.999 18.787 1.00 15.76 192 LYS B C 1
ATOM 3252 O O . LYS B 1 191 ? 53.195 22.924 18.986 1.00 15.03 192 LYS B O 1
ATOM 3258 N N . GLN B 1 192 ? 52.423 21.234 17.703 1.00 15.51 193 GLN B N 1
ATOM 3259 C CA . GLN B 1 192 ? 53.331 21.482 16.586 1.00 16.14 193 GLN B CA 1
ATOM 3260 C C . GLN B 1 192 ? 52.936 22.763 15.860 1.00 16.33 193 GLN B C 1
ATOM 3261 O O . GLN B 1 192 ? 53.812 23.572 15.487 1.00 15.83 193 GLN B O 1
ATOM 3267 N N . ILE B 1 193 ? 51.626 22.979 15.724 1.00 16.26 194 ILE B N 1
ATOM 3268 C CA . ILE B 1 193 ? 51.144 24.215 15.118 1.00 17.59 194 ILE B CA 1
ATOM 3269 C C . ILE B 1 193 ? 51.537 25.426 15.967 1.00 17.46 194 ILE B C 1
ATOM 3270 O O . ILE B 1 193 ? 52.083 26.417 15.447 1.00 17.64 194 ILE B O 1
ATOM 3275 N N . ASP B 1 194 ? 51.275 25.342 17.276 1.00 17.72 195 ASP B N 1
ATOM 3276 C CA . ASP B 1 194 ? 51.688 26.388 18.228 1.00 17.45 195 ASP B CA 1
ATOM 3277 C C . ASP B 1 194 ? 53.203 26.695 18.229 1.00 18.20 195 ASP B C 1
ATOM 3278 O O . ASP B 1 194 ? 53.609 27.876 18.267 1.00 16.03 195 ASP B O 1
ATOM 3283 N N . ASP B 1 195 ? 54.036 25.648 18.202 1.00 18.28 196 ASP B N 1
ATOM 3284 C CA . ASP B 1 195 ? 55.502 25.833 18.278 1.00 20.05 196 ASP B CA 1
ATOM 3285 C C . ASP B 1 195 ? 56.006 26.492 16.992 1.00 20.98 196 ASP B C 1
ATOM 3286 O O . ASP B 1 195 ? 56.994 27.242 17.008 1.00 20.98 196 ASP B O 1
ATOM 3291 N N . ARG B 1 196 ? 55.319 26.214 15.890 1.00 22.00 197 ARG B N 1
ATOM 3292 C CA . ARG B 1 196 ? 55.557 26.905 14.621 1.00 23.81 197 ARG B CA 1
ATOM 3293 C C . ARG B 1 196 ? 55.078 28.376 14.652 1.00 24.21 197 ARG B C 1
ATOM 3294 O O . ARG B 1 196 ? 55.782 29.280 14.154 1.00 24.32 197 ARG B O 1
ATOM 3302 N N . ALA B 1 197 ? 53.904 28.622 15.241 1.00 24.10 198 ALA B N 1
ATOM 3303 C CA . ALA B 1 197 ? 53.369 29.999 15.354 1.00 24.65 198 ALA B CA 1
ATOM 3304 C C . ALA B 1 197 ? 54.147 30.946 16.296 1.00 25.00 198 ALA B C 1
ATOM 3305 O O . ALA B 1 197 ? 54.091 32.168 16.128 1.00 25.51 198 ALA B O 1
ATOM 3307 N N . ALA B 1 198 ? 54.867 30.394 17.277 1.00 25.24 199 ALA B N 1
ATOM 3308 C CA . ALA B 1 198 ? 55.575 31.212 18.271 1.00 25.46 199 ALA B CA 1
ATOM 3309 C C . ALA B 1 198 ? 56.515 32.229 17.628 1.00 25.41 199 ALA B C 1
ATOM 3310 O O . ALA B 1 198 ? 57.081 33.077 18.322 1.00 25.77 199 ALA B O 1
ATOM 3312 N N . GLY B 1 201 ? 53.128 35.799 14.589 1.00 24.55 202 GLY B N 1
ATOM 3313 C CA . GLY B 1 201 ? 52.843 34.630 13.758 1.00 23.42 202 GLY B CA 1
ATOM 3314 C C . GLY B 1 201 ? 51.382 34.216 13.859 1.00 23.31 202 GLY B C 1
ATOM 3315 O O . GLY B 1 201 ? 50.878 33.966 14.961 1.00 24.32 202 GLY B O 1
ATOM 3316 N N . ASP B 1 202 ? 50.699 34.123 12.718 1.00 21.95 203 ASP B N 1
ATOM 3317 C CA . ASP B 1 202 ? 49.260 33.823 12.702 1.00 20.35 203 ASP B CA 1
ATOM 3318 C C . ASP B 1 202 ? 49.043 32.315 12.868 1.00 18.43 203 ASP B C 1
ATOM 3319 O O . ASP B 1 202 ? 49.529 31.543 12.049 1.00 17.79 203 ASP B O 1
ATOM 3324 N N . PRO B 1 203 ? 48.325 31.892 13.926 1.00 17.00 204 PRO B N 1
ATOM 3325 C CA . PRO B 1 203 ? 48.158 30.450 14.202 1.00 16.60 204 PRO B CA 1
ATOM 3326 C C . PRO B 1 203 ? 47.501 29.665 13.049 1.00 15.49 204 PRO B C 1
ATOM 3327 O O . PRO B 1 203 ? 47.763 28.452 12.855 1.00 15.06 204 PRO B O 1
ATOM 3331 N N . LEU B 1 204 ? 46.648 30.355 12.295 1.00 15.33 205 LEU B N 1
ATOM 3332 C CA . LEU B 1 204 ? 45.964 29.715 11.181 1.00 14.90 205 LEU B CA 1
ATOM 3333 C C . LEU B 1 204 ? 46.904 29.582 9.977 1.00 14.98 205 LEU B C 1
ATOM 3334 O O . LEU B 1 204 ? 46.820 28.600 9.239 1.00 15.01 205 LEU B O 1
ATOM 3339 N N . GLN B 1 205 ? 47.831 30.537 9.816 1.00 15.15 206 GLN B N 1
ATOM 3340 C CA . GLN B 1 205 ? 48.869 30.419 8.784 1.00 15.35 206 GLN B CA 1
ATOM 3341 C C . GLN B 1 205 ? 49.813 29.275 9.117 1.00 14.46 206 GLN B C 1
ATOM 3342 O O . GLN B 1 205 ? 50.175 28.506 8.233 1.00 13.76 206 GLN B O 1
ATOM 3348 N N . ALA B 1 206 ? 50.221 29.182 10.383 1.00 14.54 207 ALA B N 1
ATOM 3349 C CA . ALA B 1 206 ? 51.019 28.033 10.869 1.00 14.93 207 ALA B CA 1
ATOM 3350 C C . ALA B 1 206 ? 50.283 26.723 10.611 1.00 14.71 207 ALA B C 1
ATOM 3351 O O . ALA B 1 206 ? 50.875 25.720 10.202 1.00 14.36 207 ALA B O 1
ATOM 3353 N N . GLN B 1 207 ? 48.972 26.719 10.843 1.00 15.23 208 GLN B N 1
ATOM 3354 C CA . GLN B 1 207 ? 48.204 25.482 10.626 1.00 15.97 208 GLN B CA 1
ATOM 3355 C C . GLN B 1 207 ? 48.222 25.054 9.145 1.00 16.19 208 GLN B C 1
ATOM 3356 O O . GLN B 1 207 ? 48.493 23.879 8.811 1.00 16.91 208 GLN B O 1
ATOM 3362 N N . HIS B 1 208 ? 47.960 26.000 8.267 1.00 15.86 209 HIS B N 1
ATOM 3363 C CA . HIS B 1 208 ? 48.019 25.749 6.844 1.00 16.61 209 HIS B CA 1
ATOM 3364 C C . HIS B 1 208 ? 49.426 25.306 6.371 1.00 16.51 209 HIS B C 1
ATOM 3365 O O . HIS B 1 208 ? 49.560 24.340 5.600 1.00 16.73 209 HIS B O 1
ATOM 3372 N N . ASP B 1 209 ? 50.462 26.013 6.820 1.00 14.80 210 ASP B N 1
ATOM 3373 C CA . ASP B 1 209 ? 51.832 25.705 6.379 1.00 15.16 210 ASP B CA 1
ATOM 3374 C C . ASP B 1 209 ? 52.242 24.303 6.816 1.00 14.65 210 ASP B C 1
ATOM 3375 O O . ASP B 1 209 ? 52.842 23.530 6.050 1.00 13.62 210 ASP B O 1
ATOM 3380 N N . LEU B 1 210 ? 51.888 23.966 8.043 1.00 14.68 211 LEU B N 1
ATOM 3381 C CA . LEU B 1 210 ? 52.148 22.637 8.570 1.00 15.85 211 LEU B CA 1
ATOM 3382 C C . LEU B 1 210 ? 51.492 21.529 7.690 1.00 15.68 211 LEU B C 1
ATOM 3383 O O . LEU B 1 210 ? 52.131 20.530 7.326 1.00 13.59 211 LEU B O 1
ATOM 3388 N N . LEU B 1 211 ? 50.232 21.734 7.342 1.00 17.15 212 LEU B N 1
ATOM 3389 C CA . LEU B 1 211 ? 49.527 20.808 6.464 1.00 18.72 212 LEU B CA 1
ATOM 3390 C C . LEU B 1 211 ? 50.157 20.761 5.059 1.00 20.06 212 LEU B C 1
ATOM 3391 O O . LEU B 1 211 ? 50.508 19.689 4.567 1.00 20.15 212 LEU B O 1
ATOM 3396 N N . ALA B 1 212 ? 50.361 21.934 4.452 1.00 20.38 213 ALA B N 1
ATOM 3397 C CA . ALA B 1 212 ? 50.770 22.042 3.055 1.00 20.86 213 ALA B CA 1
ATOM 3398 C C . ALA B 1 212 ? 52.153 21.426 2.759 1.00 21.46 213 ALA B C 1
ATOM 3399 O O . ALA B 1 212 ? 52.362 20.822 1.682 1.00 21.49 213 ALA B O 1
ATOM 3401 N N . GLU B 1 213 ? 53.064 21.506 3.736 1.00 20.35 214 GLU B N 1
ATOM 3402 C CA . GLU B 1 213 ? 54.399 20.929 3.599 1.00 20.92 214 GLU B CA 1
ATOM 3403 C C . GLU B 1 213 ? 54.391 19.430 3.327 1.00 19.71 214 GLU B C 1
ATOM 3404 O O . GLU B 1 213 ? 55.322 18.924 2.713 1.00 18.95 214 GLU B O 1
ATOM 3410 N N . LYS B 1 214 ? 53.352 18.728 3.789 1.00 18.22 215 LYS B N 1
ATOM 3411 C CA . LYS B 1 214 ? 53.365 17.266 3.807 1.00 17.49 215 LYS B CA 1
ATOM 3412 C C . LYS B 1 214 ? 52.155 16.637 3.146 1.00 16.71 215 LYS B C 1
ATOM 3413 O O . LYS B 1 214 ? 52.204 15.493 2.702 1.00 16.57 215 LYS B O 1
ATOM 3419 N N . GLN B 1 215 ? 51.048 17.364 3.117 1.00 17.09 216 GLN B N 1
ATOM 3420 C CA . GLN B 1 215 ? 49.743 16.723 2.807 1.00 15.83 216 GLN B CA 1
ATOM 3421 C C . GLN B 1 215 ? 49.094 17.456 1.617 1.00 15.92 216 GLN B C 1
ATOM 3422 O O . GLN B 1 215 ? 48.489 18.486 1.804 1.00 15.65 216 GLN B O 1
ATOM 3428 N N . PRO B 1 216 ? 49.296 16.937 0.375 1.00 15.78 217 PRO B N 1
ATOM 3429 C CA . PRO B 1 216 ? 48.896 17.601 -0.877 1.00 15.91 217 PRO B CA 1
ATOM 3430 C C . PRO B 1 216 ? 47.432 18.028 -0.924 1.00 14.10 217 PRO B C 1
ATOM 3431 O O . PRO B 1 216 ? 47.122 19.012 -1.571 1.00 13.43 217 PRO B O 1
ATOM 3435 N N . SER B 1 217 ? 46.539 17.289 -0.251 1.00 13.55 218 SER B N 1
ATOM 3436 C CA . SER B 1 217 ? 45.123 17.640 -0.266 1.00 13.93 218 SER B CA 1
ATOM 3437 C C . SER B 1 217 ? 44.825 18.953 0.438 1.00 13.94 218 SER B C 1
ATOM 3438 O O . SER B 1 217 ? 43.709 19.513 0.312 1.00 13.62 218 SER B O 1
ATOM 3441 N N . LEU B 1 218 ? 45.805 19.455 1.197 1.00 14.85 219 LEU B N 1
ATOM 3442 C CA . LEU B 1 218 ? 45.588 20.677 2.012 1.00 15.54 219 LEU B CA 1
ATOM 3443 C C . LEU B 1 218 ? 44.371 20.558 2.937 1.00 15.11 219 LEU B C 1
ATOM 3444 O O . LEU B 1 218 ? 43.736 21.567 3.307 1.00 14.95 219 LEU B O 1
ATOM 3449 N N . ALA B 1 219 ? 44.056 19.327 3.307 1.00 15.79 220 ALA B N 1
ATOM 3450 C CA . ALA B 1 219 ? 42.912 19.048 4.193 1.00 15.72 220 ALA B CA 1
ATOM 3451 C C . ALA B 1 219 ? 43.341 18.031 5.232 1.00 15.59 220 ALA B C 1
ATOM 3452 O O . ALA B 1 219 ? 44.002 17.051 4.911 1.00 15.82 220 ALA B O 1
ATOM 3454 N N . PHE B 1 220 ? 42.908 18.242 6.484 1.00 17.03 221 PHE B N 1
ATOM 3455 C CA . PHE B 1 220 ? 43.152 17.254 7.545 1.00 15.58 221 PHE B CA 1
ATOM 3456 C C . PHE B 1 220 ? 42.275 15.999 7.393 1.00 15.93 221 PHE B C 1
ATOM 3457 O O . PHE B 1 220 ? 41.143 16.098 6.933 1.00 16.33 221 PHE B O 1
ATOM 3465 N N . VAL B 1 221 ? 42.785 14.859 7.849 1.00 16.35 222 VAL B N 1
ATOM 3466 C CA . VAL B 1 221 ? 42.003 13.617 8.013 1.00 17.21 222 VAL B CA 1
ATOM 3467 C C . VAL B 1 221 ? 41.211 13.744 9.320 1.00 19.01 222 VAL B C 1
ATOM 3468 O O . VAL B 1 221 ? 41.681 14.389 10.266 1.00 19.13 222 VAL B O 1
ATOM 3472 N N . THR B 1 222 ? 40.017 13.157 9.392 1.00 18.46 223 THR B N 1
ATOM 3473 C CA . THR B 1 222 ? 39.241 13.305 10.643 1.00 19.44 223 THR B CA 1
ATOM 3474 C C . THR B 1 222 ? 39.244 11.995 11.432 1.00 19.19 223 THR B C 1
ATOM 3475 O O . THR B 1 222 ? 39.352 10.894 10.812 1.00 19.25 223 THR B O 1
ATOM 3479 N N . PRO B 1 223 ? 39.133 12.088 12.791 1.00 18.86 224 PRO B N 1
ATOM 3480 C CA . PRO B 1 223 ? 38.982 10.872 13.598 1.00 18.54 224 PRO B CA 1
ATOM 3481 C C . PRO B 1 223 ? 37.810 10.018 13.151 1.00 18.02 224 PRO B C 1
ATOM 3482 O O . PRO B 1 223 ? 37.958 8.780 13.126 1.00 18.00 224 PRO B O 1
ATOM 3486 N N . GLU B 1 224 ? 36.678 10.643 12.773 1.00 17.55 225 GLU B N 1
ATOM 3487 C CA . GLU B 1 224 ? 35.522 9.849 12.284 1.00 19.02 225 GLU B CA 1
ATOM 3488 C C . GLU B 1 224 ? 35.875 8.982 11.053 1.00 18.82 225 GLU B C 1
ATOM 3489 O O . GLU B 1 224 ? 35.484 7.793 11.014 1.00 19.79 225 GLU B O 1
ATOM 3495 N N . HIS B 1 225 ? 36.590 9.563 10.081 1.00 18.46 226 HIS B N 1
ATOM 3496 C CA . HIS B 1 225 ? 37.048 8.845 8.867 1.00 19.08 226 HIS B CA 1
ATOM 3497 C C . HIS B 1 225 ? 37.831 7.595 9.293 1.00 17.55 226 HIS B C 1
ATOM 3498 O O . HIS B 1 225 ? 37.688 6.519 8.705 1.00 17.27 226 HIS B O 1
ATOM 3505 N N . LEU B 1 226 ? 38.717 7.772 10.284 1.00 16.95 227 LEU B N 1
ATOM 3506 C CA . LEU B 1 226 ? 39.583 6.686 10.727 1.00 17.07 227 LEU B CA 1
ATOM 3507 C C . LEU B 1 226 ? 38.733 5.614 11.429 1.00 16.49 227 LEU B C 1
ATOM 3508 O O . LEU B 1 226 ? 38.963 4.423 11.239 1.00 16.89 227 LEU B O 1
ATOM 3513 N N . GLY B 1 227 ? 37.785 6.035 12.270 1.00 15.79 228 GLY B N 1
ATOM 3514 C CA . GLY B 1 227 ? 36.842 5.049 12.871 1.00 15.67 228 GLY B CA 1
ATOM 3515 C C . GLY B 1 227 ? 36.037 4.256 11.850 1.00 16.25 228 GLY B C 1
ATOM 3516 O O . GLY B 1 227 ? 35.805 3.041 12.027 1.00 16.31 228 GLY B O 1
ATOM 3517 N N . GLU B 1 228 ? 35.603 4.915 10.776 1.00 15.48 229 GLU B N 1
ATOM 3518 C CA . GLU B 1 228 ? 34.923 4.201 9.681 1.00 15.81 229 GLU B CA 1
ATOM 3519 C C . GLU B 1 228 ? 35.822 3.133 8.996 1.00 14.77 229 GLU B C 1
ATOM 3520 O O . GLU B 1 228 ? 35.361 2.080 8.606 1.00 15.15 229 GLU B O 1
ATOM 3526 N N . LEU B 1 229 ? 37.103 3.431 8.840 1.00 16.62 230 LEU B N 1
ATOM 3527 C CA . LEU B 1 229 ? 38.064 2.421 8.355 1.00 16.78 230 LEU B CA 1
ATOM 3528 C C . LEU B 1 229 ? 38.245 1.236 9.313 1.00 16.47 230 LEU B C 1
ATOM 3529 O O . LEU B 1 229 ? 38.294 0.076 8.863 1.00 15.51 230 LEU B O 1
ATOM 3534 N N . VAL B 1 230 ? 38.386 1.526 10.615 1.00 16.82 231 VAL B N 1
ATOM 3535 C CA . VAL B 1 230 ? 38.413 0.455 11.620 1.00 16.66 231 VAL B CA 1
ATOM 3536 C C . VAL B 1 230 ? 37.158 -0.414 11.477 1.00 16.71 231 VAL B C 1
ATOM 3537 O O . VAL B 1 230 ? 37.219 -1.677 11.475 1.00 17.29 231 VAL B O 1
ATOM 3541 N N . LEU B 1 231 ? 36.007 0.239 11.325 1.00 17.11 232 LEU B N 1
ATOM 3542 C CA . LEU B 1 231 ? 34.762 -0.494 11.185 1.00 17.81 232 LEU B CA 1
ATOM 3543 C C . LEU B 1 231 ? 34.822 -1.381 9.950 1.00 18.16 232 LEU B C 1
ATOM 3544 O O . LEU B 1 231 ? 34.436 -2.555 9.987 1.00 17.01 232 LEU B O 1
ATOM 3549 N N . PHE B 1 232 ? 35.311 -0.828 8.838 1.00 18.05 233 PHE B N 1
ATOM 3550 C CA . PHE B 1 232 ? 35.471 -1.667 7.646 1.00 17.89 233 PHE B CA 1
ATOM 3551 C C . PHE B 1 232 ? 36.398 -2.875 7.913 1.00 17.57 233 PHE B C 1
ATOM 3552 O O . PHE B 1 232 ? 36.121 -4.010 7.510 1.00 18.32 233 PHE B O 1
ATOM 3560 N N . LEU B 1 233 ? 37.530 -2.638 8.559 1.00 17.51 234 LEU B N 1
ATOM 3561 C CA . LEU B 1 233 ? 38.458 -3.744 8.820 1.00 16.69 234 LEU B CA 1
ATOM 3562 C C . LEU B 1 233 ? 37.885 -4.786 9.741 1.00 16.54 234 LEU B C 1
ATOM 3563 O O . LEU B 1 233 ? 38.282 -5.950 9.662 1.00 16.64 234 LEU B O 1
ATOM 3568 N N . CYS B 1 234 ? 36.929 -4.388 10.580 1.00 17.08 235 CYS B N 1
ATOM 3569 C CA . CYS B 1 234 ? 36.165 -5.342 11.405 1.00 17.52 235 CYS B CA 1
ATOM 3570 C C . CYS B 1 234 ? 35.084 -6.126 10.672 1.00 17.69 235 CYS B C 1
ATOM 3571 O O . CYS B 1 234 ? 34.478 -7.036 11.263 1.00 18.20 235 CYS B O 1
ATOM 3574 N N . SER B 1 235 ? 34.798 -5.775 9.414 1.00 16.16 236 SER B N 1
ATOM 3575 C CA . SER B 1 235 ? 33.732 -6.482 8.666 1.00 16.87 236 SER B CA 1
ATOM 3576 C C . SER B 1 235 ? 34.273 -7.771 8.035 1.00 16.78 236 SER B C 1
ATOM 3577 O O . SER B 1 235 ? 35.487 -8.014 7.986 1.00 15.60 236 SER B O 1
ATOM 3580 N N . GLU B 1 236 ? 33.361 -8.586 7.534 1.00 16.99 237 GLU B N 1
ATOM 3581 C CA . GLU B 1 236 ? 33.737 -9.777 6.810 1.00 17.48 237 GLU B CA 1
ATOM 3582 C C . GLU B 1 236 ? 34.648 -9.466 5.595 1.00 16.81 237 GLU B C 1
ATOM 3583 O O . GLU B 1 236 ? 35.484 -10.280 5.219 1.00 15.72 237 GLU B O 1
ATOM 3589 N N . ALA B 1 237 ? 34.451 -8.307 4.970 1.00 17.24 238 ALA B N 1
ATOM 3590 C CA . ALA B 1 237 ? 35.288 -7.866 3.836 1.00 17.49 238 ALA B CA 1
ATOM 3591 C C . ALA B 1 237 ? 36.737 -7.598 4.233 1.00 16.50 238 ALA B C 1
ATOM 3592 O O . ALA B 1 237 ? 37.646 -7.575 3.377 1.00 17.29 238 ALA B O 1
ATOM 3594 N N . GLY B 1 238 ? 36.965 -7.407 5.534 1.00 15.32 239 GLY B N 1
ATOM 3595 C CA . GLY B 1 238 ? 38.304 -7.306 6.084 1.00 15.64 239 GLY B CA 1
ATOM 3596 C C . GLY B 1 238 ? 38.958 -8.647 6.392 1.00 15.02 239 GLY B C 1
ATOM 3597 O O . GLY B 1 238 ? 40.102 -8.666 6.863 1.00 15.03 239 GLY B O 1
ATOM 3598 N N . SER B 1 239 ? 38.239 -9.754 6.159 1.00 14.97 240 SER B N 1
ATOM 3599 C CA . SER B 1 239 ? 38.696 -11.066 6.646 1.00 15.90 240 SER B CA 1
ATOM 3600 C C . SER B 1 239 ? 40.077 -11.485 6.114 1.00 16.70 240 SER B C 1
ATOM 3601 O O . SER B 1 239 ? 40.812 -12.143 6.808 1.00 17.13 240 SER B O 1
ATOM 3604 N N . GLN B 1 240 ? 40.428 -11.081 4.891 1.00 15.52 241 GLN B N 1
ATOM 3605 C CA . GLN B 1 240 ? 41.725 -11.450 4.294 1.00 16.51 241 GLN B CA 1
ATOM 3606 C C . GLN B 1 240 ? 42.651 -10.260 4.120 1.00 16.67 241 GLN B C 1
ATOM 3607 O O . GLN B 1 240 ? 43.637 -10.328 3.362 1.00 16.75 241 GLN B O 1
ATOM 3613 N N . VAL B 1 241 ? 42.309 -9.144 4.773 1.00 16.03 242 VAL B N 1
ATOM 3614 C CA . VAL B 1 241 ? 43.267 -8.041 4.941 1.00 15.69 242 VAL B CA 1
ATOM 3615 C C . VAL B 1 241 ? 44.119 -8.446 6.156 1.00 15.88 242 VAL B C 1
ATOM 3616 O O . VAL B 1 241 ? 43.603 -8.522 7.270 1.00 16.35 242 VAL B O 1
ATOM 3620 N N . ARG B 1 242 ? 45.405 -8.729 5.945 1.00 16.05 243 ARG B N 1
ATOM 3621 C CA . ARG B 1 242 ? 46.241 -9.320 6.991 1.00 15.94 243 ARG B CA 1
ATOM 3622 C C . ARG B 1 242 ? 47.652 -8.754 6.861 1.00 16.99 243 ARG B C 1
ATOM 3623 O O . ARG B 1 242 ? 48.285 -8.874 5.810 1.00 17.22 243 ARG B O 1
ATOM 3631 N N . GLY B 1 243 ? 48.133 -8.175 7.966 1.00 17.44 244 GLY B N 1
ATOM 3632 C CA . GLY B 1 243 ? 49.478 -7.639 8.036 1.00 17.00 244 GLY B CA 1
ATOM 3633 C C . GLY B 1 243 ? 49.709 -6.424 7.168 1.00 17.22 244 GLY B C 1
ATOM 3634 O O . GLY B 1 243 ? 50.857 -6.137 6.802 1.00 17.17 244 GLY B O 1
ATOM 3635 N N . ALA B 1 244 ? 48.635 -5.697 6.864 1.00 17.18 245 ALA B N 1
ATOM 3636 C CA . ALA B 1 244 ? 48.705 -4.562 5.944 1.00 17.10 245 ALA B CA 1
ATOM 3637 C C . ALA B 1 244 ? 48.832 -3.251 6.715 1.00 18.21 245 ALA B C 1
ATOM 3638 O O . ALA B 1 244 ? 48.401 -3.160 7.862 1.00 17.93 245 ALA B O 1
ATOM 3640 N N . ALA B 1 245 ? 49.435 -2.259 6.069 1.00 18.32 246 ALA B N 1
ATOM 3641 C CA . ALA B 1 245 ? 49.523 -0.896 6.569 1.00 19.50 246 ALA B CA 1
ATOM 3642 C C . ALA B 1 245 ? 48.844 0.031 5.544 1.00 20.04 246 ALA B C 1
ATOM 3643 O O . ALA B 1 245 ? 49.424 0.370 4.497 1.00 21.65 246 ALA B O 1
ATOM 3645 N N . TRP B 1 246 ? 47.604 0.418 5.837 1.00 18.46 247 TRP B N 1
ATOM 3646 C CA . TRP B 1 246 ? 46.777 1.158 4.893 1.00 17.63 247 TRP B CA 1
ATOM 3647 C C . TRP B 1 246 ? 46.830 2.631 5.282 1.00 17.99 247 TRP B C 1
ATOM 3648 O O . TRP B 1 246 ? 46.471 3.017 6.404 1.00 18.14 247 TRP B O 1
ATOM 3659 N N . ASN B 1 247 ? 47.353 3.434 4.377 1.00 17.44 248 ASN B N 1
ATOM 3660 C CA . ASN B 1 247 ? 47.395 4.894 4.568 1.00 17.07 248 ASN B CA 1
ATOM 3661 C C . ASN B 1 247 ? 46.138 5.718 4.225 1.00 17.21 248 ASN B C 1
ATOM 3662 O O . ASN B 1 247 ? 45.565 5.606 3.123 1.00 15.70 248 ASN B O 1
ATOM 3667 N N . VAL B 1 248 ? 45.738 6.565 5.170 1.00 16.48 249 VAL B N 1
ATOM 3668 C CA . VAL B 1 248 ? 44.701 7.606 4.943 1.00 16.85 249 VAL B CA 1
ATOM 3669 C C . VAL B 1 248 ? 45.406 8.943 5.182 1.00 16.47 249 VAL B C 1
ATOM 3670 O O . VAL B 1 248 ? 45.536 9.368 6.336 1.00 16.53 249 VAL B O 1
ATOM 3674 N N . ASP B 1 249 ? 45.878 9.604 4.116 1.00 15.30 250 ASP B N 1
ATOM 3675 C CA . ASP B 1 249 ? 46.914 10.612 4.316 1.00 15.55 250 ASP B CA 1
ATOM 3676 C C . ASP B 1 249 ? 46.883 11.833 3.355 1.00 15.97 250 ASP B C 1
ATOM 3677 O O . ASP B 1 249 ? 47.843 12.590 3.323 1.00 15.50 250 ASP B O 1
ATOM 3682 N N . GLY B 1 250 ? 45.768 12.071 2.634 1.00 15.48 251 GLY B N 1
ATOM 3683 C CA . GLY B 1 250 ? 45.684 13.253 1.762 1.00 15.04 251 GLY B CA 1
ATOM 3684 C C . GLY B 1 250 ? 46.795 13.306 0.707 1.00 15.75 251 GLY B C 1
ATOM 3685 O O . GLY B 1 250 ? 47.094 14.381 0.190 1.00 16.10 251 GLY B O 1
ATOM 3686 N N . GLY B 1 251 ? 47.408 12.149 0.408 1.00 14.27 252 GLY B N 1
ATOM 3687 C CA . GLY B 1 251 ? 48.460 12.085 -0.602 1.00 15.44 252 GLY B CA 1
ATOM 3688 C C . GLY B 1 251 ? 49.907 12.116 -0.050 1.00 16.17 252 GLY B C 1
ATOM 3689 O O . GLY B 1 251 ? 50.872 12.103 -0.833 1.00 16.00 252 GLY B O 1
ATOM 3690 N N . TRP B 1 252 ? 50.061 12.114 1.279 1.00 15.06 253 TRP B N 1
ATOM 3691 C CA . TRP B 1 252 ? 51.394 12.209 1.889 1.00 14.98 253 TRP B CA 1
ATOM 3692 C C . TRP B 1 252 ? 52.371 11.197 1.295 1.00 15.52 253 TRP B C 1
ATOM 3693 O O . TRP B 1 252 ? 53.458 11.563 0.894 1.00 15.55 253 TRP B O 1
ATOM 3704 N N . LEU B 1 253 ? 51.990 9.922 1.263 1.00 15.93 254 LEU B N 1
ATOM 3705 C CA . LEU B 1 253 ? 52.920 8.896 0.779 1.00 16.68 254 LEU B CA 1
ATOM 3706 C C . LEU B 1 253 ? 52.978 8.717 -0.742 1.00 16.50 254 LEU B C 1
ATOM 3707 O O . LEU B 1 253 ? 53.842 7.995 -1.236 1.00 16.28 254 LEU B O 1
ATOM 3712 N N . ALA B 1 254 ? 52.051 9.318 -1.468 1.00 16.32 255 ALA B N 1
ATOM 3713 C CA . ALA B 1 254 ? 52.048 9.208 -2.954 1.00 17.06 255 ALA B CA 1
ATOM 3714 C C . ALA B 1 254 ? 53.206 9.969 -3.632 1.00 17.85 255 ALA B C 1
ATOM 3715 O O . ALA B 1 254 ? 53.536 9.690 -4.799 1.00 17.41 255 ALA B O 1
ATOM 3717 N N . GLN B 1 255 ? 53.808 10.933 -2.904 1.00 16.58 256 GLN B N 1
ATOM 3718 C CA . GLN B 1 255 ? 54.917 11.741 -3.443 1.00 17.25 256 GLN B CA 1
ATOM 3719 C C . GLN B 1 255 ? 56.193 11.452 -2.653 1.00 17.71 256 GLN B C 1
ATOM 3720 O O . GLN B 1 255 ? 56.110 10.676 -1.710 1.00 16.79 256 GLN B O 1
ATOM 3727 N N . THR C 1 1 ? 31.689 6.946 55.903 1.00 30.17 2 THR C N 1
ATOM 3728 C CA . THR C 1 1 ? 30.240 7.284 56.054 1.00 29.68 2 THR C CA 1
ATOM 3729 C C . THR C 1 1 ? 29.991 8.177 57.285 1.00 28.87 2 THR C C 1
ATOM 3730 O O . THR C 1 1 ? 29.364 9.243 57.175 1.00 28.80 2 THR C O 1
ATOM 3734 N N . LEU C 1 2 ? 30.477 7.726 58.446 1.00 27.59 3 LEU C N 1
ATOM 3735 C CA . LEU C 1 2 ? 30.098 8.293 59.751 1.00 26.08 3 LEU C CA 1
ATOM 3736 C C . LEU C 1 2 ? 31.296 8.569 60.654 1.00 25.37 3 LEU C C 1
ATOM 3737 O O . LEU C 1 2 ? 31.150 8.729 61.871 1.00 24.06 3 LEU C O 1
ATOM 3742 N N . LYS C 1 3 ? 32.490 8.630 60.066 1.00 24.64 4 LYS C N 1
ATOM 3743 C CA . LYS C 1 3 ? 33.689 8.844 60.882 1.00 24.13 4 LYS C CA 1
ATOM 3744 C C . LYS C 1 3 ? 33.610 10.167 61.633 1.00 23.63 4 LYS C C 1
ATOM 3745 O O . LYS C 1 3 ? 33.177 11.187 61.087 1.00 23.40 4 LYS C O 1
ATOM 3751 N N . GLY C 1 4 ? 34.007 10.135 62.895 1.00 23.28 5 GLY C N 1
ATOM 3752 C CA . GLY C 1 4 ? 33.903 11.314 63.747 1.00 22.93 5 GLY C CA 1
ATOM 3753 C C . GLY C 1 4 ? 32.680 11.243 64.643 1.00 22.38 5 GLY C C 1
ATOM 3754 O O . GLY C 1 4 ? 32.738 11.644 65.801 1.00 22.73 5 GLY C O 1
ATOM 3755 N N . LYS C 1 5 ? 31.572 10.724 64.111 1.00 21.85 6 LYS C N 1
ATOM 3756 C CA . LYS C 1 5 ? 30.347 10.570 64.896 1.00 20.84 6 LYS C CA 1
ATOM 3757 C C . LYS C 1 5 ? 30.439 9.471 65.959 1.00 19.91 6 LYS C C 1
ATOM 3758 O O . LYS C 1 5 ? 31.261 8.553 65.867 1.00 19.02 6 LYS C O 1
ATOM 3764 N N . THR C 1 6 ? 29.554 9.587 66.941 1.00 18.10 7 THR C N 1
ATOM 3765 C CA . THR C 1 6 ? 29.474 8.680 68.058 1.00 17.50 7 THR C CA 1
ATOM 3766 C C . THR C 1 6 ? 28.048 8.133 68.158 1.00 16.83 7 THR C C 1
ATOM 3767 O O . THR C 1 6 ? 27.058 8.897 68.207 1.00 16.40 7 THR C O 1
ATOM 3771 N N . ALA C 1 7 ? 27.952 6.809 68.208 1.00 15.93 8 ALA C N 1
ATOM 3772 C CA . ALA C 1 7 ? 26.671 6.163 68.330 1.00 15.49 8 ALA C CA 1
ATOM 3773 C C . ALA C 1 7 ? 26.552 5.432 69.655 1.00 15.42 8 ALA C C 1
ATOM 3774 O O . ALA C 1 7 ? 27.495 4.790 70.119 1.00 14.76 8 ALA C O 1
ATOM 3776 N N . LEU C 1 8 ? 25.378 5.544 70.258 1.00 14.71 9 LEU C N 1
ATOM 3777 C CA . LEU C 1 8 ? 25.084 4.770 71.440 1.00 14.89 9 LEU C CA 1
ATOM 3778 C C . LEU C 1 8 ? 24.001 3.776 71.043 1.00 14.61 9 LEU C C 1
ATOM 3779 O O . LEU C 1 8 ? 22.905 4.160 70.619 1.00 13.57 9 LEU C O 1
ATOM 3784 N N . VAL C 1 9 ? 24.301 2.493 71.163 1.00 14.22 10 VAL C N 1
ATOM 3785 C CA . VAL C 1 9 ? 23.280 1.494 70.876 1.00 14.94 10 VAL C CA 1
ATOM 3786 C C . VAL C 1 9 ? 22.949 0.760 72.173 1.00 14.17 10 VAL C C 1
ATOM 3787 O O . VAL C 1 9 ? 23.795 0.072 72.715 1.00 14.15 10 VAL C O 1
ATOM 3791 N N . THR C 1 10 ? 21.736 0.916 72.690 1.00 14.50 11 THR C N 1
ATOM 3792 C CA . THR C 1 10 ? 21.368 0.177 73.909 1.00 14.80 11 THR C CA 1
ATOM 3793 C C . THR C 1 10 ? 21.155 -1.305 73.600 1.00 15.09 11 THR C C 1
ATOM 3794 O O . THR C 1 10 ? 20.729 -1.657 72.490 1.00 13.85 11 THR C O 1
ATOM 3798 N N . GLY C 1 11 ? 21.452 -2.155 74.590 1.00 15.31 12 GLY C N 1
ATOM 3799 C CA . GLY C 1 11 ? 21.326 -3.596 74.447 1.00 15.76 12 GLY C CA 1
ATOM 3800 C C . GLY C 1 11 ? 22.033 -4.099 73.211 1.00 16.05 12 GLY C C 1
ATOM 3801 O O . GLY C 1 11 ? 21.427 -4.782 72.409 1.00 16.00 12 GLY C O 1
ATOM 3802 N N . SER C 1 12 ? 23.322 -3.773 73.081 1.00 16.34 13 SER C N 1
ATOM 3803 C CA . SER C 1 12 ? 24.096 -4.106 71.879 1.00 16.29 13 SER C CA 1
ATOM 3804 C C . SER C 1 12 ? 25.144 -5.167 72.178 1.00 16.78 13 SER C C 1
ATOM 3805 O O . SER C 1 12 ? 26.141 -5.305 71.463 1.00 16.49 13 SER C O 1
ATOM 3808 N N . THR C 1 13 ? 24.908 -5.936 73.231 1.00 17.37 14 THR C N 1
ATOM 3809 C CA . THR C 1 13 ? 25.844 -6.997 73.591 1.00 18.39 14 THR C CA 1
ATOM 3810 C C . THR C 1 13 ? 25.495 -8.306 72.874 1.00 18.40 14 THR C C 1
ATOM 3811 O O . THR C 1 13 ? 26.308 -9.237 72.824 1.00 18.28 14 THR C O 1
ATOM 3815 N N . SER C 1 14 ? 24.290 -8.340 72.306 1.00 18.53 15 SER C N 1
ATOM 3816 C CA . SER C 1 14 ? 23.773 -9.498 71.578 1.00 19.21 15 SER C CA 1
ATOM 3817 C C . SER C 1 14 ? 22.657 -9.123 70.581 1.00 18.77 15 SER C C 1
ATOM 3818 O O . SER C 1 14 ? 22.105 -8.006 70.613 1.00 18.40 15 SER C O 1
ATOM 3821 N N . GLY C 1 15 ? 22.317 -10.066 69.695 1.00 18.77 16 GLY C N 1
ATOM 3822 C CA . GLY C 1 15 ? 21.187 -9.892 68.771 1.00 17.93 16 GLY C CA 1
ATOM 3823 C C . GLY C 1 15 ? 21.198 -8.673 67.868 1.00 17.84 16 GLY C C 1
ATOM 3824 O O . GLY C 1 15 ? 22.218 -8.329 67.257 1.00 17.46 16 GLY C O 1
ATOM 3825 N N . ILE C 1 16 ? 20.053 -8.000 67.791 1.00 17.34 17 ILE C N 1
ATOM 3826 C CA . ILE C 1 16 ? 19.859 -6.925 66.837 1.00 17.14 17 ILE C CA 1
ATOM 3827 C C . ILE C 1 16 ? 20.779 -5.733 67.139 1.00 16.60 17 ILE C C 1
ATOM 3828 O O . ILE C 1 16 ? 21.401 -5.178 66.233 1.00 15.74 17 ILE C O 1
ATOM 3833 N N . GLY C 1 17 ? 20.862 -5.361 68.414 1.00 16.85 18 GLY C N 1
ATOM 3834 C CA . GLY C 1 17 ? 21.700 -4.257 68.863 1.00 16.04 18 GLY C CA 1
ATOM 3835 C C . GLY C 1 17 ? 23.156 -4.446 68.475 1.00 17.16 18 GLY C C 1
ATOM 3836 O O . GLY C 1 17 ? 23.820 -3.488 68.086 1.00 15.75 18 GLY C O 1
ATOM 3837 N N . LEU C 1 18 ? 23.654 -5.679 68.580 1.00 16.55 19 LEU C N 1
ATOM 3838 C CA . LEU C 1 18 ? 25.049 -5.949 68.231 1.00 16.75 19 LEU C CA 1
ATOM 3839 C C . LEU C 1 18 ? 25.271 -5.789 66.729 1.00 16.46 19 LEU C C 1
ATOM 3840 O O . LEU C 1 18 ? 26.253 -5.163 66.296 1.00 16.28 19 LEU C O 1
ATOM 3845 N N . GLY C 1 19 ? 24.355 -6.348 65.938 1.00 16.30 20 GLY C N 1
ATOM 3846 C CA . GLY C 1 19 ? 24.399 -6.185 64.484 1.00 15.85 20 GLY C CA 1
ATOM 3847 C C . GLY C 1 19 ? 24.407 -4.733 64.035 1.00 15.72 20 GLY C C 1
ATOM 3848 O O . GLY C 1 19 ? 25.206 -4.337 63.156 1.00 15.88 20 GLY C O 1
ATOM 3849 N N . ILE C 1 20 ? 23.526 -3.931 64.631 1.00 14.82 21 ILE C N 1
ATOM 3850 C CA . ILE C 1 20 ? 23.465 -2.500 64.316 1.00 14.95 21 ILE C CA 1
ATOM 3851 C C . ILE C 1 20 ? 24.767 -1.772 64.679 1.00 15.08 21 ILE C C 1
ATOM 3852 O O . ILE C 1 20 ? 25.290 -0.952 63.879 1.00 14.61 21 ILE C O 1
ATOM 3857 N N . ALA C 1 21 ? 25.282 -2.083 65.873 1.00 14.03 22 ALA C N 1
ATOM 3858 C CA . ALA C 1 21 ? 26.576 -1.557 66.352 1.00 14.01 22 ALA C CA 1
ATOM 3859 C C . ALA C 1 21 ? 27.703 -1.853 65.360 1.00 14.51 22 ALA C C 1
ATOM 3860 O O . ALA C 1 21 ? 28.505 -0.968 65.035 1.00 14.12 22 ALA C O 1
ATOM 3862 N N . GLN C 1 22 ? 27.753 -3.102 64.892 1.00 14.30 23 GLN C N 1
ATOM 3863 C CA . GLN C 1 22 ? 28.803 -3.568 63.964 1.00 16.14 23 GLN C CA 1
ATOM 3864 C C . GLN C 1 22 ? 28.801 -2.791 62.633 1.00 15.08 23 GLN C C 1
ATOM 3865 O O . GLN C 1 22 ? 29.857 -2.385 62.116 1.00 14.74 23 GLN C O 1
ATOM 3871 N N . VAL C 1 23 ? 27.599 -2.596 62.082 1.00 14.31 24 VAL C N 1
ATOM 3872 C CA . VAL C 1 23 ? 27.422 -1.877 60.824 1.00 14.52 24 VAL C CA 1
ATOM 3873 C C . VAL C 1 23 ? 27.806 -0.405 61.008 1.00 14.11 24 VAL C C 1
ATOM 3874 O O . VAL C 1 23 ? 28.473 0.169 60.163 1.00 14.19 24 VAL C O 1
ATOM 3878 N N . LEU C 1 24 ? 27.380 0.191 62.116 1.00 14.72 25 LEU C N 1
ATOM 3879 C CA . LEU C 1 24 ? 27.728 1.589 62.435 1.00 15.75 25 LEU C CA 1
ATOM 3880 C C . LEU C 1 24 ? 29.213 1.758 62.588 1.00 16.01 25 LEU C C 1
ATOM 3881 O O . LEU C 1 24 ? 29.778 2.740 62.086 1.00 16.46 25 LEU C O 1
ATOM 3886 N N . ALA C 1 25 ? 29.854 0.793 63.256 1.00 15.91 26 ALA C N 1
ATOM 3887 C CA . ALA C 1 25 ? 31.297 0.845 63.469 1.00 16.15 26 ALA C CA 1
ATOM 3888 C C . ALA C 1 25 ? 32.043 0.809 62.143 1.00 16.42 26 ALA C C 1
ATOM 3889 O O . ALA C 1 25 ? 32.945 1.592 61.935 1.00 16.76 26 ALA C O 1
ATOM 3891 N N . ARG C 1 26 ? 31.644 -0.101 61.251 1.00 16.93 27 ARG C N 1
ATOM 3892 C CA . ARG C 1 26 ? 32.258 -0.271 59.914 1.00 17.06 27 ARG C CA 1
ATOM 3893 C C . ARG C 1 26 ? 32.211 1.030 59.112 1.00 16.46 27 ARG C C 1
ATOM 3894 O O . ARG C 1 26 ? 33.077 1.290 58.259 1.00 16.30 27 ARG C O 1
ATOM 3902 N N . ALA C 1 27 ? 31.171 1.828 59.385 1.00 16.59 28 ALA C N 1
ATOM 3903 C CA . ALA C 1 27 ? 30.920 3.104 58.711 1.00 16.35 28 ALA C CA 1
ATOM 3904 C C . ALA C 1 27 ? 31.729 4.218 59.352 1.00 16.23 28 ALA C C 1
ATOM 3905 O O . ALA C 1 27 ? 31.717 5.356 58.888 1.00 16.40 28 ALA C O 1
ATOM 3907 N N . GLY C 1 28 ? 32.451 3.871 60.417 1.00 16.31 29 GLY C N 1
ATOM 3908 C CA . GLY C 1 28 ? 33.363 4.801 61.080 1.00 15.70 29 GLY C CA 1
ATOM 3909 C C . GLY C 1 28 ? 32.891 5.482 62.360 1.00 15.56 29 GLY C C 1
ATOM 3910 O O . GLY C 1 28 ? 33.602 6.335 62.896 1.00 14.95 29 GLY C O 1
ATOM 3911 N N . ALA C 1 29 ? 31.713 5.123 62.864 1.00 14.86 30 ALA C N 1
ATOM 3912 C CA . ALA C 1 29 ? 31.250 5.708 64.125 1.00 15.35 30 ALA C CA 1
ATOM 3913 C C . ALA C 1 29 ? 31.939 5.076 65.340 1.00 15.48 30 ALA C C 1
ATOM 3914 O O . ALA C 1 29 ? 32.146 3.869 65.372 1.00 15.50 30 ALA C O 1
ATOM 3916 N N . ASN C 1 30 ? 32.298 5.900 66.326 1.00 15.29 31 ASN C N 1
ATOM 3917 C CA . ASN C 1 30 ? 32.702 5.398 67.637 1.00 15.96 31 ASN C CA 1
ATOM 3918 C C . ASN C 1 30 ? 31.440 4.846 68.265 1.00 15.91 31 ASN C C 1
ATOM 3919 O O . ASN C 1 30 ? 30.350 5.326 67.964 1.00 16.12 31 ASN C O 1
ATOM 3924 N N . ILE C 1 31 ? 31.570 3.847 69.137 1.00 16.54 32 ILE C N 1
ATOM 3925 C CA . ILE C 1 31 ? 30.384 3.173 69.677 1.00 16.57 32 ILE C CA 1
ATOM 3926 C C . ILE C 1 31 ? 30.412 3.105 71.193 1.00 16.61 32 ILE C C 1
ATOM 3927 O O . ILE C 1 31 ? 31.413 2.707 71.787 1.00 16.58 32 ILE C O 1
ATOM 3932 N N . VAL C 1 32 ? 29.296 3.474 71.804 1.00 16.00 33 VAL C N 1
ATOM 3933 C CA . VAL C 1 32 ? 29.055 3.172 73.205 1.00 15.16 33 VAL C CA 1
ATOM 3934 C C . VAL C 1 32 ? 28.108 1.977 73.189 1.00 14.88 33 VAL C C 1
ATOM 3935 O O . VAL C 1 32 ? 26.988 2.088 72.737 1.00 14.94 33 VAL C O 1
ATOM 3939 N N . LEU C 1 33 ? 28.588 0.838 73.677 1.00 15.25 34 LEU C N 1
ATOM 3940 C CA . LEU C 1 33 ? 27.797 -0.375 73.850 1.00 14.75 34 LEU C CA 1
ATOM 3941 C C . LEU C 1 33 ? 27.169 -0.407 75.224 1.00 15.36 34 LEU C C 1
ATOM 3942 O O . LEU C 1 33 ? 27.631 0.281 76.150 1.00 14.77 34 LEU C O 1
ATOM 3947 N N . ASN C 1 34 ? 26.159 -1.257 75.369 1.00 15.43 35 ASN C N 1
ATOM 3948 C CA . ASN C 1 34 ? 25.354 -1.351 76.594 1.00 15.79 35 ASN C CA 1
ATOM 3949 C C . ASN C 1 34 ? 24.707 -2.723 76.581 1.00 17.26 35 ASN C C 1
ATOM 3950 O O . ASN C 1 34 ? 24.534 -3.293 75.513 1.00 17.23 35 ASN C O 1
ATOM 3955 N N . GLY C 1 35 ? 24.370 -3.270 77.749 1.00 18.17 36 GLY C N 1
ATOM 3956 C CA . GLY C 1 35 ? 23.655 -4.546 77.793 1.00 19.21 36 GLY C CA 1
ATOM 3957 C C . GLY C 1 35 ? 24.290 -5.534 78.745 1.00 19.63 36 GLY C C 1
ATOM 3958 O O . GLY C 1 35 ? 25.447 -5.368 79.153 1.00 19.37 36 GLY C O 1
ATOM 3959 N N . PHE C 1 36 ? 23.536 -6.581 79.076 1.00 20.82 37 PHE C N 1
ATOM 3960 C CA . PHE C 1 36 ? 23.945 -7.593 80.043 1.00 22.99 37 PHE C CA 1
ATOM 3961 C C . PHE C 1 36 ? 24.792 -8.689 79.407 1.00 23.94 37 PHE C C 1
ATOM 3962 O O . PHE C 1 36 ? 24.870 -8.774 78.178 1.00 23.97 37 PHE C O 1
ATOM 3970 N N . GLY C 1 37 ? 25.399 -9.530 80.245 1.00 24.79 38 GLY C N 1
ATOM 3971 C CA . GLY C 1 37 ? 26.345 -10.542 79.791 1.00 26.13 38 GLY C CA 1
ATOM 3972 C C . GLY C 1 37 ? 27.719 -9.981 79.428 1.00 26.90 38 GLY C C 1
ATOM 3973 O O . GLY C 1 37 ? 28.005 -8.789 79.620 1.00 27.30 38 GLY C O 1
ATOM 3974 N N . ASP C 1 38 ? 28.555 -10.843 78.868 1.00 27.34 39 ASP C N 1
ATOM 3975 C CA . ASP C 1 38 ? 29.952 -10.524 78.570 1.00 27.50 39 ASP C CA 1
ATOM 3976 C C . ASP C 1 38 ? 30.067 -9.638 77.311 1.00 27.57 39 ASP C C 1
ATOM 3977 O O . ASP C 1 38 ? 29.573 -10.010 76.235 1.00 27.19 39 ASP C O 1
ATOM 3982 N N . PRO C 1 39 ? 30.685 -8.444 77.447 1.00 27.62 40 PRO C N 1
ATOM 3983 C CA . PRO C 1 39 ? 30.758 -7.506 76.320 1.00 27.85 40 PRO C CA 1
ATOM 3984 C C . PRO C 1 39 ? 31.982 -7.704 75.432 1.00 28.15 40 PRO C C 1
ATOM 3985 O O . PRO C 1 39 ? 32.053 -7.122 74.342 1.00 27.80 40 PRO C O 1
ATOM 3989 N N . ALA C 1 40 ? 32.926 -8.524 75.897 1.00 27.85 41 ALA C N 1
ATOM 3990 C CA . ALA C 1 40 ? 34.151 -8.803 75.154 1.00 28.47 41 ALA C CA 1
ATOM 3991 C C . ALA C 1 40 ? 33.918 -9.171 73.678 1.00 28.66 41 ALA C C 1
ATOM 3992 O O . ALA C 1 40 ? 34.608 -8.636 72.804 1.00 28.39 41 ALA C O 1
ATOM 3994 N N . PRO C 1 41 ? 32.952 -10.081 73.392 1.00 29.29 42 PRO C N 1
ATOM 3995 C CA . PRO C 1 41 ? 32.607 -10.374 71.993 1.00 29.64 42 PRO C CA 1
ATOM 3996 C C . PRO C 1 41 ? 32.179 -9.128 71.200 1.00 29.89 42 PRO C C 1
ATOM 3997 O O . PRO C 1 41 ? 32.652 -8.917 70.072 1.00 29.47 42 PRO C O 1
ATOM 4001 N N . ALA C 1 42 ? 31.299 -8.320 71.790 1.00 30.24 43 ALA C N 1
ATOM 4002 C CA . ALA C 1 42 ? 30.904 -7.045 71.199 1.00 30.90 43 ALA C CA 1
ATOM 4003 C C . ALA C 1 42 ? 32.122 -6.142 70.931 1.00 31.51 43 ALA C C 1
ATOM 4004 O O . ALA C 1 42 ? 32.358 -5.742 69.789 1.00 31.72 43 ALA C O 1
ATOM 4006 N N . LEU C 1 43 ? 32.915 -5.883 71.970 1.00 32.26 44 LEU C N 1
ATOM 4007 C CA . LEU C 1 43 ? 34.032 -4.923 71.914 1.00 33.05 44 LEU C CA 1
ATOM 4008 C C . LEU C 1 43 ? 35.126 -5.253 70.893 1.00 33.77 44 LEU C C 1
ATOM 4009 O O . LEU C 1 43 ? 35.668 -4.351 70.244 1.00 33.22 44 LEU C O 1
ATOM 4014 N N . ALA C 1 44 ? 35.443 -6.542 70.762 1.00 34.84 45 ALA C N 1
ATOM 4015 C CA . ALA C 1 44 ? 36.454 -7.013 69.814 1.00 36.13 45 ALA C CA 1
ATOM 4016 C C . ALA C 1 44 ? 35.954 -6.937 68.367 1.00 37.08 45 ALA C C 1
ATOM 4017 O O . ALA C 1 44 ? 36.729 -6.658 67.444 1.00 37.38 45 ALA C O 1
ATOM 4019 N N . GLU C 1 45 ? 34.662 -7.193 68.183 1.00 38.30 46 GLU C N 1
ATOM 4020 C CA . GLU C 1 45 ? 34.026 -7.100 66.873 1.00 39.58 46 GLU C CA 1
ATOM 4021 C C . GLU C 1 45 ? 34.055 -5.668 66.330 1.00 39.86 46 GLU C C 1
ATOM 4022 O O . GLU C 1 45 ? 34.410 -5.451 65.169 1.00 40.46 46 GLU C O 1
ATOM 4028 N N . ILE C 1 46 ? 33.701 -4.695 67.167 1.00 39.54 47 ILE C N 1
ATOM 4029 C CA . ILE C 1 46 ? 33.673 -3.301 66.722 1.00 39.51 47 ILE C CA 1
ATOM 4030 C C . ILE C 1 46 ? 35.029 -2.592 66.792 1.00 39.26 47 ILE C C 1
ATOM 4031 O O . ILE C 1 46 ? 35.272 -1.657 66.030 1.00 39.41 47 ILE C O 1
ATOM 4036 N N . ALA C 1 47 ? 35.912 -3.036 67.684 1.00 38.86 48 ALA C N 1
ATOM 4037 C CA . ALA C 1 47 ? 37.263 -2.473 67.754 1.00 38.96 48 ALA C CA 1
ATOM 4038 C C . ALA C 1 47 ? 38.053 -2.666 66.445 1.00 38.85 48 ALA C C 1
ATOM 4039 O O . ALA C 1 47 ? 38.952 -1.878 66.146 1.00 38.64 48 ALA C O 1
ATOM 4041 N N . ARG C 1 48 ? 37.691 -3.703 65.680 1.00 38.84 49 ARG C N 1
ATOM 4042 C CA . ARG C 1 48 ? 38.279 -4.021 64.361 1.00 39.04 49 ARG C CA 1
ATOM 4043 C C . ARG C 1 48 ? 38.441 -2.804 63.442 1.00 38.25 49 ARG C C 1
ATOM 4044 O O . ARG C 1 48 ? 39.458 -2.644 62.758 1.00 38.12 49 ARG C O 1
ATOM 4052 N N . HIS C 1 49 ? 37.416 -1.956 63.431 1.00 37.73 50 HIS C N 1
ATOM 4053 C CA . HIS C 1 49 ? 37.268 -0.922 62.408 1.00 36.75 50 HIS C CA 1
ATOM 4054 C C . HIS C 1 49 ? 38.095 0.340 62.695 1.00 35.93 50 HIS C C 1
ATOM 4055 O O . HIS C 1 49 ? 37.792 1.416 62.171 1.00 35.99 50 HIS C O 1
ATOM 4062 N N . GLY C 1 50 ? 39.146 0.198 63.509 1.00 34.92 51 GLY C N 1
ATOM 4063 C CA . GLY C 1 50 ? 39.991 1.331 63.913 1.00 33.28 51 GLY C CA 1
ATOM 4064 C C . GLY C 1 50 ? 39.191 2.391 64.654 1.00 32.15 51 GLY C C 1
ATOM 4065 O O . GLY C 1 50 ? 39.573 3.572 64.705 1.00 31.97 51 GLY C O 1
ATOM 4066 N N . VAL C 1 51 ? 38.067 1.957 65.220 1.00 30.51 52 VAL C N 1
ATOM 4067 C CA . VAL C 1 51 ? 37.150 2.855 65.886 1.00 28.96 52 VAL C CA 1
ATOM 4068 C C . VAL C 1 51 ? 37.201 2.602 67.388 1.00 28.02 52 VAL C C 1
ATOM 4069 O O . VAL C 1 51 ? 37.568 1.505 67.813 1.00 27.76 52 VAL C O 1
ATOM 4073 N N . LYS C 1 52 ? 36.847 3.616 68.182 1.00 26.84 53 LYS C N 1
ATOM 4074 C CA . LYS C 1 52 ? 36.858 3.499 69.642 1.00 25.69 53 LYS C CA 1
ATOM 4075 C C . LYS C 1 52 ? 35.549 2.891 70.115 1.00 24.66 53 LYS C C 1
ATOM 4076 O O . LYS C 1 52 ? 34.468 3.250 69.606 1.00 24.24 53 LYS C O 1
ATOM 4082 N N . ALA C 1 53 ? 35.636 1.969 71.075 1.00 23.20 54 ALA C N 1
ATOM 4083 C CA . ALA C 1 53 ? 34.420 1.386 71.662 1.00 22.52 54 ALA C CA 1
ATOM 4084 C C . ALA C 1 53 ? 34.514 1.221 73.162 1.00 21.58 54 ALA C C 1
ATOM 4085 O O . ALA C 1 53 ? 35.554 0.832 73.693 1.00 21.35 54 ALA C O 1
ATOM 4087 N N . VAL C 1 54 ? 33.414 1.510 73.838 1.00 20.46 55 VAL C N 1
ATOM 4088 C CA . VAL C 1 54 ? 33.356 1.351 75.279 1.00 20.22 55 VAL C CA 1
ATOM 4089 C C . VAL C 1 54 ? 32.027 0.681 75.603 1.00 19.88 55 VAL C C 1
ATOM 4090 O O . VAL C 1 54 ? 31.079 0.791 74.830 1.00 19.50 55 VAL C O 1
ATOM 4094 N N . HIS C 1 55 ? 31.949 -0.027 76.725 1.00 19.22 56 HIS C N 1
ATOM 4095 C CA . HIS C 1 55 ? 30.672 -0.618 77.138 1.00 19.85 56 HIS C CA 1
ATOM 4096 C C . HIS C 1 55 ? 30.310 -0.161 78.541 1.00 20.24 56 HIS C C 1
ATOM 4097 O O . HIS C 1 55 ? 31.185 0.081 79.344 1.00 20.03 56 HIS C O 1
ATOM 4104 N N . HIS C 1 56 ? 29.019 -0.018 78.821 1.00 21.26 57 HIS C N 1
ATOM 4105 C CA . HIS C 1 56 ? 28.534 0.224 80.188 1.00 22.39 57 HIS C CA 1
ATOM 4106 C C . HIS C 1 56 ? 27.378 -0.751 80.425 1.00 21.79 57 HIS C C 1
ATOM 4107 O O . HIS C 1 56 ? 26.507 -0.858 79.571 1.00 21.14 57 HIS C O 1
ATOM 4114 N N . PRO C 1 57 ? 27.378 -1.459 81.580 1.00 21.75 58 PRO C N 1
ATOM 4115 C CA . PRO C 1 57 ? 26.348 -2.444 81.988 1.00 21.51 58 PRO C CA 1
ATOM 4116 C C . PRO C 1 57 ? 24.953 -1.911 82.398 1.00 21.09 58 PRO C C 1
ATOM 4117 O O . PRO C 1 57 ? 24.109 -2.714 82.802 1.00 20.99 58 PRO C O 1
ATOM 4121 N N . ALA C 1 58 ? 24.702 -0.608 82.287 1.00 19.89 59 ALA C N 1
ATOM 4122 C CA . ALA C 1 58 ? 23.461 0.003 82.802 1.00 19.33 59 ALA C CA 1
ATOM 4123 C C . ALA C 1 58 ? 22.189 -0.788 82.565 1.00 19.47 59 ALA C C 1
ATOM 4124 O O . ALA C 1 58 ? 21.880 -1.199 81.442 1.00 18.56 59 ALA C O 1
ATOM 4126 N N . ASP C 1 59 ? 21.435 -0.949 83.639 1.00 19.18 60 ASP C N 1
ATOM 4127 C CA . ASP C 1 59 ? 20.105 -1.513 83.595 1.00 19.16 60 ASP C CA 1
ATOM 4128 C C . ASP C 1 59 ? 19.202 -0.338 83.262 1.00 19.75 60 ASP C C 1
ATOM 4129 O O . ASP C 1 59 ? 19.067 0.588 84.064 1.00 19.39 60 ASP C O 1
ATOM 4134 N N . LEU C 1 60 ? 18.611 -0.353 82.064 1.00 20.31 61 LEU C N 1
ATOM 4135 C CA . LEU C 1 60 ? 17.867 0.811 81.593 1.00 20.41 61 LEU C CA 1
ATOM 4136 C C . LEU C 1 60 ? 16.443 0.866 82.142 1.00 20.20 61 LEU C C 1
ATOM 4137 O O . LEU C 1 60 ? 15.708 1.791 81.837 1.00 20.71 61 LEU C O 1
ATOM 4142 N N . SER C 1 61 ? 16.052 -0.110 82.961 1.00 21.13 62 SER C N 1
ATOM 4143 C CA . SER C 1 61 ? 14.842 0.050 83.804 1.00 21.51 62 SER C CA 1
ATOM 4144 C C . SER C 1 61 ? 15.079 0.982 85.019 1.00 21.88 62 SER C C 1
ATOM 4145 O O . SER C 1 61 ? 14.140 1.360 85.716 1.00 22.80 62 SER C O 1
ATOM 4148 N N . ASP C 1 62 ? 16.342 1.346 85.241 1.00 21.24 63 ASP C N 1
ATOM 4149 C CA . ASP C 1 62 ? 16.748 2.265 86.297 1.00 20.91 63 ASP C CA 1
ATOM 4150 C C . ASP C 1 62 ? 17.163 3.609 85.677 1.00 20.49 63 ASP C C 1
ATOM 4151 O O . ASP C 1 62 ? 18.202 3.718 84.999 1.00 19.80 63 ASP C O 1
ATOM 4156 N N . VAL C 1 63 ? 16.357 4.637 85.920 1.00 21.17 64 VAL C N 1
ATOM 4157 C CA . VAL C 1 63 ? 16.623 5.979 85.338 1.00 21.20 64 VAL C CA 1
ATOM 4158 C C . VAL C 1 63 ? 17.982 6.563 85.749 1.00 20.43 64 VAL C C 1
ATOM 4159 O O . VAL C 1 63 ? 18.623 7.286 84.964 1.00 20.69 64 VAL C O 1
ATOM 4163 N N . ALA C 1 64 ? 18.448 6.225 86.960 1.00 20.43 65 ALA C N 1
ATOM 4164 C CA . ALA C 1 64 ? 19.758 6.656 87.418 1.00 18.90 65 ALA C CA 1
ATOM 4165 C C . ALA C 1 64 ? 20.855 6.047 86.563 1.00 18.67 65 ALA C C 1
ATOM 4166 O O . ALA C 1 64 ? 21.846 6.725 86.242 1.00 17.40 65 ALA C O 1
ATOM 4168 N N . GLN C 1 65 ? 20.667 4.771 86.206 1.00 18.03 66 GLN C N 1
ATOM 4169 C CA . GLN C 1 65 ? 21.636 4.022 85.394 1.00 18.58 66 GLN C CA 1
ATOM 4170 C C . GLN C 1 65 ? 21.698 4.477 83.946 1.00 18.30 66 GLN C C 1
ATOM 4171 O O . GLN C 1 65 ? 22.792 4.556 83.382 1.00 18.28 66 GLN C O 1
ATOM 4177 N N . ILE C 1 66 ? 20.539 4.803 83.366 1.00 18.75 67 ILE C N 1
ATOM 4178 C CA . ILE C 1 66 ? 20.478 5.465 82.046 1.00 18.84 67 ILE C CA 1
ATOM 4179 C C . ILE C 1 66 ? 21.273 6.777 82.062 1.00 18.91 67 ILE C C 1
ATOM 4180 O O . ILE C 1 66 ? 22.123 7.014 81.193 1.00 18.49 67 ILE C O 1
ATOM 4185 N N . GLU C 1 67 ? 21.010 7.624 83.057 1.00 18.87 68 GLU C N 1
ATOM 4186 C CA . GLU C 1 67 ? 21.753 8.882 83.162 1.00 19.92 68 GLU C CA 1
ATOM 4187 C C . GLU C 1 67 ? 23.269 8.655 83.248 1.00 19.44 68 GLU C C 1
ATOM 4188 O O . GLU C 1 67 ? 24.048 9.421 82.655 1.00 18.89 68 GLU C O 1
ATOM 4194 N N . ALA C 1 68 ? 23.675 7.600 83.967 1.00 19.04 69 ALA C N 1
ATOM 4195 C CA . ALA C 1 68 ? 25.097 7.255 84.143 1.00 18.45 69 ALA C CA 1
ATOM 4196 C C . ALA C 1 68 ? 25.703 6.722 82.851 1.00 18.34 69 ALA C C 1
ATOM 4197 O O . ALA C 1 68 ? 26.882 6.979 82.552 1.00 18.42 69 ALA C O 1
ATOM 4199 N N . LEU C 1 69 ? 24.893 5.980 82.095 1.00 17.94 70 LEU C N 1
ATOM 4200 C CA . LEU C 1 69 ? 25.268 5.528 80.766 1.00 18.39 70 LEU C CA 1
ATOM 4201 C C . LEU C 1 69 ? 25.515 6.722 79.841 1.00 18.70 70 LEU C C 1
ATOM 4202 O O . LEU C 1 69 ? 26.539 6.780 79.168 1.00 18.85 70 LEU C O 1
ATOM 4207 N N . PHE C 1 70 ? 24.591 7.682 79.828 1.00 19.52 71 PHE C N 1
ATOM 4208 C CA . PHE C 1 70 ? 24.784 8.878 79.024 1.00 20.41 71 PHE C CA 1
ATOM 4209 C C . PHE C 1 70 ? 25.959 9.725 79.481 1.00 20.47 71 PHE C C 1
ATOM 4210 O O . PHE C 1 70 ? 26.695 10.268 78.651 1.00 21.05 71 PHE C O 1
ATOM 4218 N N . ALA C 1 71 ? 26.152 9.814 80.792 1.00 20.69 72 ALA C N 1
ATOM 4219 C CA . ALA C 1 71 ? 27.325 10.488 81.359 1.00 20.80 72 ALA C CA 1
ATOM 4220 C C . ALA C 1 71 ? 28.644 9.865 80.870 1.00 21.14 72 ALA C C 1
ATOM 4221 O O . ALA C 1 71 ? 29.594 10.591 80.553 1.00 21.26 72 ALA C O 1
ATOM 4223 N N . LEU C 1 72 ? 28.705 8.532 80.804 1.00 20.96 73 LEU C N 1
ATOM 4224 C CA . LEU C 1 72 ? 29.887 7.843 80.269 1.00 21.40 73 LEU C CA 1
ATOM 4225 C C . LEU C 1 72 ? 30.138 8.186 78.798 1.00 21.45 73 LEU C C 1
ATOM 4226 O O . LEU C 1 72 ? 31.270 8.466 78.408 1.00 20.68 73 LEU C O 1
ATOM 4231 N N . ALA C 1 73 ? 29.077 8.144 77.991 1.00 22.37 74 ALA C N 1
ATOM 4232 C CA . ALA C 1 73 ? 29.141 8.560 76.587 1.00 23.15 74 ALA C CA 1
ATOM 4233 C C . ALA C 1 73 ? 29.668 9.997 76.453 1.00 24.37 74 ALA C C 1
ATOM 4234 O O . ALA C 1 73 ? 30.522 10.290 75.597 1.00 23.79 74 ALA C O 1
ATOM 4236 N N . GLU C 1 74 ? 29.142 10.878 77.305 1.00 25.93 75 GLU C N 1
ATOM 4237 C CA . GLU C 1 74 ? 29.572 12.279 77.378 1.00 27.70 75 GLU C CA 1
ATOM 4238 C C . GLU C 1 74 ? 31.075 12.396 77.653 1.00 27.84 75 GLU C C 1
ATOM 4239 O O . GLU C 1 74 ? 31.778 13.162 76.988 1.00 28.20 75 GLU C O 1
ATOM 4245 N N . ARG C 1 75 ? 31.569 11.634 78.625 1.00 27.90 76 ARG C N 1
ATOM 4246 C CA . ARG C 1 75 ? 32.984 11.705 79.013 1.00 28.16 76 ARG C CA 1
ATOM 4247 C C . ARG C 1 75 ? 33.911 11.064 77.976 1.00 27.71 76 ARG C C 1
ATOM 4248 O O . ARG C 1 75 ? 34.948 11.631 77.641 1.00 27.62 76 ARG C O 1
ATOM 4256 N N . GLU C 1 76 ? 33.526 9.896 77.463 1.00 26.90 77 GLU C N 1
ATOM 4257 C CA . GLU C 1 76 ? 34.371 9.144 76.535 1.00 26.85 77 GLU C CA 1
ATOM 4258 C C . GLU C 1 76 ? 34.478 9.771 75.139 1.00 26.57 77 GLU C C 1
ATOM 4259 O O . GLU C 1 76 ? 35.571 9.850 74.553 1.00 26.10 77 GLU C O 1
ATOM 4265 N N . PHE C 1 77 ? 33.344 10.232 74.627 1.00 26.07 78 PHE C N 1
ATOM 4266 C CA . PHE C 1 77 ? 33.261 10.653 73.241 1.00 26.29 78 PHE C CA 1
ATOM 4267 C C . PHE C 1 77 ? 32.682 12.062 73.063 1.00 26.15 78 PHE C C 1
ATOM 4268 O O . PHE C 1 77 ? 32.523 12.514 71.931 1.00 26.44 78 PHE C O 1
ATOM 4276 N N . GLY C 1 78 ? 32.336 12.738 74.159 1.00 25.75 79 GLY C N 1
ATOM 4277 C CA . GLY C 1 78 ? 31.810 14.111 74.077 1.00 25.94 79 GLY C CA 1
ATOM 4278 C C . GLY C 1 78 ? 30.376 14.315 73.589 1.00 25.81 79 GLY C C 1
ATOM 4279 O O . GLY C 1 78 ? 29.991 15.431 73.225 1.00 26.49 79 GLY C O 1
ATOM 4280 N N . GLY C 1 79 ? 29.581 13.252 73.593 1.00 25.43 80 GLY C N 1
ATOM 4281 C CA . GLY C 1 79 ? 28.161 13.346 73.238 1.00 24.20 80 GLY C CA 1
ATOM 4282 C C . GLY C 1 79 ? 27.701 12.355 72.187 1.00 22.96 80 GLY C C 1
ATOM 4283 O O . GLY C 1 79 ? 28.475 11.953 71.311 1.00 23.33 80 GLY C O 1
ATOM 4284 N N . VAL C 1 80 ? 26.431 11.973 72.273 1.00 21.30 81 VAL C N 1
ATOM 4285 C CA . VAL C 1 80 ? 25.835 11.002 71.361 1.00 19.83 81 VAL C CA 1
ATOM 4286 C C . VAL C 1 80 ? 25.248 11.717 70.133 1.00 19.44 81 VAL C C 1
ATOM 4287 O O . VAL C 1 80 ? 24.383 12.612 70.259 1.00 18.38 81 VAL C O 1
ATOM 4291 N N . ASP C 1 81 ? 25.745 11.347 68.948 1.00 17.61 82 ASP C N 1
ATOM 4292 C CA . ASP C 1 81 ? 25.229 11.917 67.690 1.00 15.92 82 ASP C CA 1
ATOM 4293 C C . ASP C 1 81 ? 24.104 11.033 67.155 1.00 15.39 82 ASP C C 1
ATOM 4294 O O . ASP C 1 81 ? 23.109 11.540 66.615 1.00 16.14 82 ASP C O 1
ATOM 4299 N N . ILE C 1 82 ? 24.258 9.715 67.337 1.00 14.11 83 ILE C N 1
ATOM 4300 C CA . ILE C 1 82 ? 23.292 8.694 66.902 1.00 13.39 83 ILE C CA 1
ATOM 4301 C C . ILE C 1 82 ? 22.897 7.855 68.119 1.00 13.78 83 ILE C C 1
ATOM 4302 O O . ILE C 1 82 ? 23.738 7.221 68.734 1.00 12.97 83 ILE C O 1
ATOM 4307 N N . LEU C 1 83 ? 21.612 7.883 68.467 1.00 14.64 84 LEU C N 1
ATOM 4308 C CA . LEU C 1 83 ? 21.090 7.066 69.559 1.00 15.03 84 LEU C CA 1
ATOM 4309 C C . LEU C 1 83 ? 20.220 6.004 68.944 1.00 14.93 84 LEU C C 1
ATOM 4310 O O . LEU C 1 83 ? 19.223 6.337 68.303 1.00 15.42 84 LEU C O 1
ATOM 4315 N N . VAL C 1 84 ? 20.587 4.735 69.134 1.00 15.84 85 VAL C N 1
ATOM 4316 C CA . VAL C 1 84 ? 19.704 3.626 68.787 1.00 15.90 85 VAL C CA 1
ATOM 4317 C C . VAL C 1 84 ? 19.119 3.047 70.082 1.00 15.99 85 VAL C C 1
ATOM 4318 O O . VAL C 1 84 ? 19.817 2.344 70.807 1.00 15.21 85 VAL C O 1
ATOM 4322 N N . ASN C 1 85 ? 17.848 3.340 70.354 1.00 16.06 86 ASN C N 1
ATOM 4323 C CA . ASN C 1 85 ? 17.115 2.721 71.481 1.00 16.47 86 ASN C CA 1
ATOM 4324 C C . ASN C 1 85 ? 16.589 1.334 71.106 1.00 16.06 86 ASN C C 1
ATOM 4325 O O . ASN C 1 85 ? 15.512 1.178 70.451 1.00 16.21 86 ASN C O 1
ATOM 4330 N N . ASN C 1 86 ? 17.382 0.333 71.506 1.00 15.37 87 ASN C N 1
ATOM 4331 C CA . ASN C 1 86 ? 17.181 -1.043 71.078 1.00 16.38 87 ASN C CA 1
ATOM 4332 C C . ASN C 1 86 ? 16.849 -2.028 72.199 1.00 16.90 87 ASN C C 1
ATOM 4333 O O . ASN C 1 86 ? 16.164 -3.005 71.935 1.00 18.40 87 ASN C O 1
ATOM 4338 N N . ALA C 1 87 ? 17.358 -1.812 73.417 1.00 17.25 88 ALA C N 1
ATOM 4339 C CA . ALA C 1 87 ? 17.190 -2.809 74.504 1.00 17.72 88 ALA C CA 1
ATOM 4340 C C . ALA C 1 87 ? 15.724 -3.205 74.692 1.00 17.70 88 ALA C C 1
ATOM 4341 O O . ALA C 1 87 ? 14.830 -2.352 74.730 1.00 18.87 88 ALA C O 1
ATOM 4343 N N . GLY C 1 88 ? 15.483 -4.498 74.862 1.00 18.63 89 GLY C N 1
ATOM 4344 C CA . GLY C 1 88 ? 14.109 -4.928 75.051 1.00 18.13 89 GLY C CA 1
ATOM 4345 C C . GLY C 1 88 ? 13.982 -6.322 75.588 1.00 17.59 89 GLY C C 1
ATOM 4346 O O . GLY C 1 88 ? 14.898 -7.136 75.454 1.00 16.79 89 GLY C O 1
ATOM 4347 N N . ILE C 1 89 ? 12.811 -6.602 76.164 1.00 16.47 90 ILE C N 1
ATOM 4348 C CA . ILE C 1 89 ? 12.529 -7.937 76.710 1.00 16.37 90 ILE C CA 1
ATOM 4349 C C . ILE C 1 89 ? 11.111 -8.377 76.366 1.00 16.11 90 ILE C C 1
ATOM 4350 O O . ILE C 1 89 ? 10.308 -7.577 75.899 1.00 16.13 90 ILE C O 1
ATOM 4355 N N . GLN C 1 90 ? 10.830 -9.662 76.568 1.00 16.96 91 GLN C N 1
ATOM 4356 C CA . GLN C 1 90 ? 9.564 -10.272 76.159 1.00 17.30 91 GLN C CA 1
ATOM 4357 C C . GLN C 1 90 ? 9.066 -11.156 77.293 1.00 16.66 91 GLN C C 1
ATOM 4358 O O . GLN C 1 90 ? 9.852 -11.753 78.030 1.00 16.59 91 GLN C O 1
ATOM 4364 N N . HIS C 1 91 ? 7.750 -11.182 77.454 1.00 16.30 92 HIS C N 1
ATOM 4365 C CA . HIS C 1 91 ? 7.109 -12.146 78.313 1.00 15.93 92 HIS C CA 1
ATOM 4366 C C . HIS C 1 91 ? 5.755 -12.469 77.736 1.00 16.41 92 HIS C C 1
ATOM 4367 O O . HIS C 1 91 ? 4.938 -11.546 77.512 1.00 16.10 92 HIS C O 1
ATOM 4374 N N . VAL C 1 92 ? 5.493 -13.767 77.528 1.00 15.22 93 VAL C N 1
ATOM 4375 C CA . VAL C 1 92 ? 4.255 -14.183 76.853 1.00 16.10 93 VAL C CA 1
ATOM 4376 C C . VAL C 1 92 ? 3.296 -14.864 77.842 1.00 15.98 93 VAL C C 1
ATOM 4377 O O . VAL C 1 92 ? 3.615 -15.907 78.436 1.00 15.11 93 VAL C O 1
ATOM 4381 N N . ALA C 1 93 ? 2.127 -14.262 78.028 1.00 15.85 94 ALA C N 1
ATOM 4382 C CA . ALA C 1 93 ? 1.108 -14.791 78.940 1.00 16.47 94 ALA C CA 1
ATOM 4383 C C . ALA C 1 93 ? -0.218 -14.097 78.621 1.00 16.68 94 ALA C C 1
ATOM 4384 O O . ALA C 1 93 ? -0.202 -12.958 78.154 1.00 16.93 94 ALA C O 1
ATOM 4386 N N . PRO C 1 94 ? -1.363 -14.788 78.829 1.00 17.82 95 PRO C N 1
ATOM 4387 C CA . PRO C 1 94 ? -2.674 -14.149 78.609 1.00 17.90 95 PRO C CA 1
ATOM 4388 C C . PRO C 1 94 ? -2.790 -12.935 79.498 1.00 18.42 95 PRO C C 1
ATOM 4389 O O . PRO C 1 94 ? -2.217 -12.939 80.587 1.00 17.90 95 PRO C O 1
ATOM 4393 N N . VAL C 1 95 ? -3.524 -11.907 79.054 1.00 18.07 96 VAL C N 1
ATOM 4394 C CA . VAL C 1 95 ? -3.599 -10.631 79.781 1.00 18.72 96 VAL C CA 1
ATOM 4395 C C . VAL C 1 95 ? -3.987 -10.758 81.257 1.00 18.31 96 VAL C C 1
ATOM 4396 O O . VAL C 1 95 ? -3.398 -10.090 82.111 1.00 18.33 96 VAL C O 1
ATOM 4400 N N . GLU C 1 96 ? -4.956 -11.624 81.565 1.00 17.36 97 GLU C N 1
ATOM 4401 C CA . GLU C 1 96 ? -5.397 -11.800 82.948 1.00 17.03 97 GLU C CA 1
ATOM 4402 C C . GLU C 1 96 ? -4.470 -12.721 83.777 1.00 17.41 97 GLU C C 1
ATOM 4403 O O . GLU C 1 96 ? -4.685 -12.912 84.960 1.00 17.24 97 GLU C O 1
ATOM 4409 N N . GLN C 1 97 ? -3.454 -13.292 83.131 1.00 18.16 98 GLN C N 1
ATOM 4410 C CA . GLN C 1 97 ? -2.466 -14.157 83.774 1.00 19.24 98 GLN C CA 1
ATOM 4411 C C . GLN C 1 97 ? -1.095 -13.462 83.760 1.00 18.18 98 GLN C C 1
ATOM 4412 O O . GLN C 1 97 ? -0.089 -14.030 84.181 1.00 18.58 98 GLN C O 1
ATOM 4418 N N . PHE C 1 98 ? -1.047 -12.234 83.274 1.00 16.09 99 PHE C N 1
ATOM 4419 C CA . PHE C 1 98 ? 0.233 -11.604 82.983 1.00 16.43 99 PHE C CA 1
ATOM 4420 C C . PHE C 1 98 ? 0.853 -11.079 84.282 1.00 16.82 99 PHE C C 1
ATOM 4421 O O . PHE C 1 98 ? 0.199 -10.300 85.000 1.00 16.81 99 PHE C O 1
ATOM 4429 N N . PRO C 1 99 ? 2.100 -11.531 84.622 1.00 17.47 100 PRO C N 1
ATOM 4430 C CA . PRO C 1 99 ? 2.592 -11.139 85.965 1.00 17.33 100 PRO C CA 1
ATOM 4431 C C . PRO C 1 99 ? 2.738 -9.615 86.043 1.00 17.19 100 PRO C C 1
ATOM 4432 O O . PRO C 1 99 ? 3.217 -8.982 85.086 1.00 17.12 100 PRO C O 1
ATOM 4436 N N . LEU C 1 100 ? 2.277 -9.019 87.136 1.00 17.37 101 LEU C N 1
ATOM 4437 C CA . LEU C 1 100 ? 2.280 -7.551 87.239 1.00 17.96 101 LEU C CA 1
ATOM 4438 C C . LEU C 1 100 ? 3.688 -6.990 87.156 1.00 17.84 101 LEU C C 1
ATOM 4439 O O . LEU C 1 100 ? 3.885 -5.905 86.609 1.00 17.96 101 LEU C O 1
ATOM 4444 N N . GLU C 1 101 ? 4.670 -7.715 87.708 1.00 18.20 102 GLU C N 1
ATOM 4445 C CA . GLU C 1 101 ? 6.041 -7.214 87.685 1.00 19.61 102 GLU C CA 1
ATOM 4446 C C . GLU C 1 101 ? 6.570 -7.224 86.258 1.00 18.81 102 GLU C C 1
ATOM 4447 O O . GLU C 1 101 ? 7.344 -6.363 85.866 1.00 18.52 102 GLU C O 1
ATOM 4453 N N . SER C 1 102 ? 6.095 -8.187 85.478 1.00 18.72 103 SER C N 1
ATOM 4454 C CA . SER C 1 102 ? 6.462 -8.285 84.081 1.00 18.73 103 SER C CA 1
ATOM 4455 C C . SER C 1 102 ? 5.814 -7.170 83.237 1.00 17.99 103 SER C C 1
ATOM 4456 O O . SER C 1 102 ? 6.462 -6.627 82.318 1.00 16.82 103 SER C O 1
ATOM 4459 N N . TRP C 1 103 ? 4.565 -6.793 83.555 1.00 17.08 104 TRP C N 1
ATOM 4460 C CA . TRP C 1 103 ? 3.990 -5.593 82.897 1.00 16.65 104 TRP C CA 1
ATOM 4461 C C . TRP C 1 103 ? 4.925 -4.393 83.133 1.00 16.29 104 TRP C C 1
ATOM 4462 O O . TRP C 1 103 ? 5.358 -3.722 82.182 1.00 14.96 104 TRP C O 1
ATOM 4473 N N . ASP C 1 104 ? 5.245 -4.154 84.400 1.00 15.84 105 ASP C N 1
ATOM 4474 C CA . ASP C 1 104 ? 6.049 -3.008 84.788 1.00 16.49 105 ASP C CA 1
ATOM 4475 C C . ASP C 1 104 ? 7.461 -3.033 84.188 1.00 16.70 105 ASP C C 1
ATOM 4476 O O . ASP C 1 104 ? 7.945 -2.014 83.721 1.00 16.16 105 ASP C O 1
ATOM 4481 N N . LYS C 1 105 ? 8.102 -4.189 84.190 1.00 16.21 106 LYS C N 1
ATOM 4482 C CA . LYS C 1 105 ? 9.446 -4.318 83.614 1.00 17.34 106 LYS C CA 1
ATOM 4483 C C . LYS C 1 105 ? 9.484 -4.044 82.114 1.00 16.50 106 LYS C C 1
ATOM 4484 O O . LYS C 1 105 ? 10.349 -3.299 81.622 1.00 17.23 106 LYS C O 1
ATOM 4490 N N . ILE C 1 106 ? 8.516 -4.602 81.384 1.00 15.97 107 ILE C N 1
ATOM 4491 C CA . ILE C 1 106 ? 8.414 -4.361 79.937 1.00 15.10 107 ILE C CA 1
ATOM 4492 C C . ILE C 1 106 ? 8.103 -2.893 79.586 1.00 15.22 107 ILE C C 1
ATOM 4493 O O . ILE C 1 106 ? 8.736 -2.318 78.694 1.00 14.20 107 ILE C O 1
ATOM 4498 N N . ILE C 1 107 ? 7.173 -2.276 80.316 1.00 14.74 108 ILE C N 1
ATOM 4499 C CA . ILE C 1 107 ? 6.898 -0.846 80.093 1.00 15.57 108 ILE C CA 1
ATOM 4500 C C . ILE C 1 107 ? 8.170 -0.018 80.394 1.00 15.85 108 ILE C C 1
ATOM 4501 O O . ILE C 1 107 ? 8.521 0.883 79.634 1.00 16.99 108 ILE C O 1
ATOM 4506 N N . ALA C 1 108 ? 8.850 -0.329 81.494 1.00 15.21 109 ALA C N 1
ATOM 4507 C CA . ALA C 1 108 ? 10.045 0.441 81.915 1.00 15.93 109 ALA C CA 1
ATOM 4508 C C . ALA C 1 108 ? 11.167 0.403 80.855 1.00 16.31 109 ALA C C 1
ATOM 4509 O O . ALA C 1 108 ? 11.720 1.452 80.477 1.00 15.97 109 ALA C O 1
ATOM 4511 N N . LEU C 1 109 ? 11.476 -0.799 80.367 1.00 15.80 110 LEU C N 1
ATOM 4512 C CA . LEU C 1 109 ? 12.566 -0.996 79.400 1.00 17.52 110 LEU C CA 1
ATOM 4513 C C . LEU C 1 109 ? 12.146 -0.675 77.978 1.00 17.63 110 LEU C C 1
ATOM 4514 O O . LEU C 1 109 ? 12.826 0.070 77.265 1.00 18.10 110 LEU C O 1
ATOM 4519 N N . ASN C 1 110 ? 11.039 -1.288 77.560 1.00 17.56 111 ASN C N 1
ATOM 4520 C CA . ASN C 1 110 ? 10.640 -1.271 76.173 1.00 17.75 111 ASN C CA 1
ATOM 4521 C C . ASN C 1 110 ? 10.009 0.075 75.804 1.00 18.37 111 ASN C C 1
ATOM 4522 O O . ASN C 1 110 ? 9.974 0.437 74.629 1.00 19.30 111 ASN C O 1
ATOM 4527 N N . LEU C 1 111 ? 9.514 0.823 76.795 1.00 18.07 112 LEU C N 1
ATOM 4528 C CA . LEU C 1 111 ? 8.937 2.141 76.505 1.00 17.21 112 LEU C CA 1
ATOM 4529 C C . LEU C 1 111 ? 9.637 3.314 77.230 1.00 17.35 112 LEU C C 1
ATOM 4530 O O . LEU C 1 111 ? 10.250 4.186 76.599 1.00 17.01 112 LEU C O 1
ATOM 4535 N N . SER C 1 112 ? 9.568 3.340 78.561 1.00 17.59 113 SER C N 1
ATOM 4536 C CA . SER C 1 112 ? 10.099 4.490 79.284 1.00 16.70 113 SER C CA 1
ATOM 4537 C C . SER C 1 112 ? 11.588 4.733 79.020 1.00 17.01 113 SER C C 1
ATOM 4538 O O . SER C 1 112 ? 12.001 5.888 78.920 1.00 16.30 113 SER C O 1
ATOM 4541 N N . ALA C 1 113 ? 12.388 3.672 78.890 1.00 16.52 114 ALA C N 1
ATOM 4542 C CA . ALA C 1 113 ? 13.827 3.877 78.639 1.00 17.03 114 ALA C CA 1
ATOM 4543 C C . ALA C 1 113 ? 14.039 4.670 77.353 1.00 16.54 114 ALA C C 1
ATOM 4544 O O . ALA C 1 113 ? 15.039 5.394 77.237 1.00 16.87 114 ALA C O 1
ATOM 4546 N N . VAL C 1 114 ? 13.108 4.520 76.393 1.00 16.34 115 VAL C N 1
ATOM 4547 C CA . VAL C 1 114 ? 13.186 5.225 75.130 1.00 16.28 115 VAL C CA 1
ATOM 4548 C C . VAL C 1 114 ? 12.985 6.736 75.346 1.00 17.08 115 VAL C C 1
ATOM 4549 O O . VAL C 1 114 ? 13.705 7.549 74.762 1.00 16.39 115 VAL C O 1
ATOM 4553 N N . PHE C 1 115 ? 12.002 7.106 76.174 1.00 16.76 116 PHE C N 1
ATOM 4554 C CA . PHE C 1 115 ? 11.788 8.511 76.537 1.00 16.61 116 PHE C CA 1
ATOM 4555 C C . PHE C 1 115 ? 13.011 9.048 77.248 1.00 16.78 116 PHE C C 1
ATOM 4556 O O . PHE C 1 115 ? 13.441 10.185 76.970 1.00 16.51 116 PHE C O 1
ATOM 4564 N N . HIS C 1 116 ? 13.559 8.263 78.197 1.00 16.21 117 HIS C N 1
ATOM 4565 C CA . HIS C 1 116 ? 14.724 8.731 78.948 1.00 16.32 117 HIS C CA 1
ATOM 4566 C C . HIS C 1 116 ? 15.988 8.915 78.083 1.00 16.32 117 HIS C C 1
ATOM 4567 O O . HIS C 1 116 ? 16.660 9.929 78.207 1.00 16.23 117 HIS C O 1
ATOM 4574 N N . GLY C 1 117 ? 16.300 7.939 77.230 1.00 17.46 118 GLY C N 1
ATOM 4575 C CA . GLY C 1 117 ? 17.411 8.091 76.277 1.00 16.70 118 GLY C CA 1
ATOM 4576 C C . GLY C 1 117 ? 17.212 9.314 75.393 1.00 17.04 118 GLY C C 1
ATOM 4577 O O . GLY C 1 117 ? 18.136 10.109 75.196 1.00 16.52 118 GLY C O 1
ATOM 4578 N N . THR C 1 118 ? 16.001 9.471 74.855 1.00 16.87 119 THR C N 1
ATOM 4579 C CA . THR C 1 118 ? 15.679 10.640 74.008 1.00 18.05 119 THR C CA 1
ATOM 4580 C C . THR C 1 118 ? 15.889 11.991 74.725 1.00 17.21 119 THR C C 1
ATOM 4581 O O . THR C 1 118 ? 16.602 12.888 74.227 1.00 17.13 119 THR C O 1
ATOM 4585 N N . ARG C 1 119 ? 15.297 12.145 75.900 1.00 17.43 120 ARG C N 1
ATOM 4586 C CA . ARG C 1 119 ? 15.425 13.429 76.603 1.00 17.24 120 ARG C CA 1
ATOM 4587 C C . ARG C 1 119 ? 16.875 13.750 76.973 1.00 17.60 120 ARG C C 1
ATOM 4588 O O . ARG C 1 119 ? 17.237 14.919 77.080 1.00 16.45 120 ARG C O 1
ATOM 4596 N N . LEU C 1 120 ? 17.699 12.716 77.153 1.00 17.29 121 LEU C N 1
ATOM 4597 C CA . LEU C 1 120 ? 19.095 12.915 77.566 1.00 17.07 121 LEU C CA 1
ATOM 4598 C C . LEU C 1 120 ? 19.999 13.241 76.373 1.00 17.43 121 LEU C C 1
ATOM 4599 O O . LEU C 1 120 ? 21.010 13.968 76.524 1.00 15.99 121 LEU C O 1
ATOM 4604 N N . ALA C 1 121 ? 19.635 12.711 75.205 1.00 16.11 122 ALA C N 1
ATOM 4605 C CA . ALA C 1 121 ? 20.443 12.866 73.977 1.00 16.92 122 ALA C CA 1
ATOM 4606 C C . ALA C 1 121 ? 20.068 14.098 73.157 1.00 16.53 122 ALA C C 1
ATOM 4607 O O . ALA C 1 121 ? 20.919 14.703 72.511 1.00 17.69 122 ALA C O 1
ATOM 4609 N N . LEU C 1 122 ? 18.799 14.477 73.185 1.00 16.87 123 LEU C N 1
ATOM 4610 C CA . LEU C 1 122 ? 18.311 15.554 72.307 1.00 17.18 123 LEU C CA 1
ATOM 4611 C C . LEU C 1 122 ? 18.989 16.912 72.488 1.00 17.06 123 LEU C C 1
ATOM 4612 O O . LEU C 1 122 ? 19.366 17.546 71.489 1.00 17.42 123 LEU C O 1
ATOM 4617 N N . PRO C 1 123 ? 19.144 17.382 73.741 1.00 17.85 124 PRO C N 1
ATOM 4618 C CA . PRO C 1 123 ? 19.721 18.727 73.880 1.00 17.89 124 PRO C CA 1
ATOM 4619 C C . PRO C 1 123 ? 21.102 18.855 73.205 1.00 18.30 124 PRO C C 1
ATOM 4620 O O . PRO C 1 123 ? 21.372 19.865 72.541 1.00 18.91 124 PRO C O 1
ATOM 4624 N N . GLY C 1 124 ? 21.946 17.836 73.325 1.00 18.51 125 GLY C N 1
ATOM 4625 C CA . GLY C 1 124 ? 23.266 17.859 72.682 1.00 18.03 125 GLY C CA 1
ATOM 4626 C C . GLY C 1 124 ? 23.224 17.756 71.166 1.00 18.16 125 GLY C C 1
ATOM 4627 O O . GLY C 1 124 ? 24.049 18.370 70.471 1.00 19.03 125 GLY C O 1
ATOM 4628 N N . MET C 1 125 ? 22.275 16.986 70.635 1.00 18.49 126 MET C N 1
ATOM 4629 C CA . MET C 1 125 ? 22.112 16.886 69.182 1.00 18.41 126 MET C CA 1
ATOM 4630 C C . MET C 1 125 ? 21.634 18.218 68.615 1.00 19.16 126 MET C C 1
ATOM 4631 O O . MET C 1 125 ? 22.173 18.713 67.606 1.00 19.53 126 MET C O 1
ATOM 4636 N N . ARG C 1 126 ? 20.636 18.807 69.275 1.00 18.94 127 ARG C N 1
ATOM 4637 C CA . ARG C 1 126 ? 20.174 20.164 68.941 1.00 19.08 127 ARG C CA 1
ATOM 4638 C C . ARG C 1 126 ? 21.295 21.209 68.977 1.00 19.06 127 ARG C C 1
ATOM 4639 O O . ARG C 1 126 ? 21.372 22.079 68.098 1.00 18.46 127 ARG C O 1
ATOM 4647 N N . ALA C 1 127 ? 22.152 21.145 69.996 1.00 18.92 128 ALA C N 1
ATOM 4648 C CA . ALA C 1 127 ? 23.259 22.101 70.135 1.00 18.67 128 ALA C CA 1
ATOM 4649 C C . ALA C 1 127 ? 24.309 21.966 69.020 1.00 18.78 128 ALA C C 1
ATOM 4650 O O . ALA C 1 127 ? 24.872 22.965 68.560 1.00 17.73 128 ALA C O 1
ATOM 4652 N N . ARG C 1 128 ? 24.568 20.728 68.607 1.00 18.48 129 ARG C N 1
ATOM 4653 C CA . ARG C 1 128 ? 25.507 20.433 67.521 1.00 19.02 129 ARG C CA 1
ATOM 4654 C C . ARG C 1 128 ? 24.871 20.536 66.138 1.00 18.36 129 ARG C C 1
ATOM 4655 O O . ARG C 1 128 ? 25.581 20.423 65.140 1.00 19.27 129 ARG C O 1
ATOM 4663 N N . ASN C 1 129 ? 23.556 20.747 66.073 1.00 17.53 130 ASN C N 1
ATOM 4664 C CA . ASN C 1 129 ? 22.820 20.865 64.792 1.00 17.42 130 ASN C CA 1
ATOM 4665 C C . ASN C 1 129 ? 22.850 19.623 63.910 1.00 17.29 130 ASN C C 1
ATOM 4666 O O . ASN C 1 129 ? 22.812 19.711 62.659 1.00 16.51 130 ASN C O 1
ATOM 4671 N N . TRP C 1 130 ? 22.909 18.465 64.567 1.00 15.58 131 TRP C N 1
ATOM 4672 C CA . TRP C 1 130 ? 22.870 17.203 63.881 1.00 15.58 131 TRP C CA 1
ATOM 4673 C C . TRP C 1 130 ? 22.556 16.099 64.883 1.00 15.56 131 TRP C C 1
ATOM 4674 O O . TRP C 1 130 ? 23.117 16.063 65.996 1.00 15.64 131 TRP C O 1
ATOM 4685 N N . GLY C 1 131 ? 21.656 15.201 64.491 1.00 14.63 132 GLY C N 1
ATOM 4686 C CA . GLY C 1 131 ? 21.396 14.006 65.312 1.00 14.80 132 GLY C CA 1
ATOM 4687 C C . GLY C 1 131 ? 20.516 12.999 64.607 1.00 15.47 132 GLY C C 1
ATOM 4688 O O . GLY C 1 131 ? 19.794 13.344 63.651 1.00 16.45 132 GLY C O 1
ATOM 4689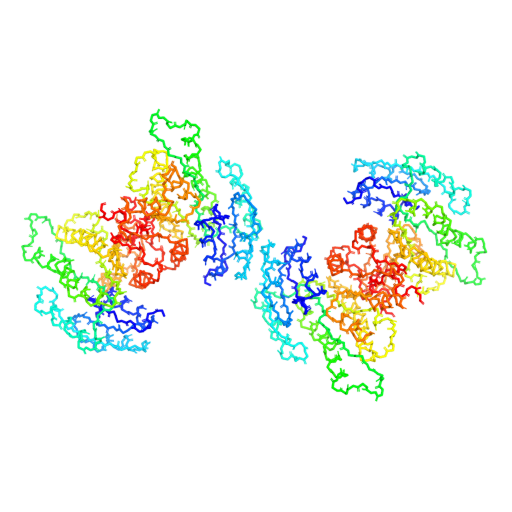 N N . ARG C 1 132 ? 20.589 11.745 65.061 1.00 15.32 133 ARG C N 1
ATOM 4690 C CA . ARG C 1 132 ? 19.673 10.707 64.624 1.00 15.66 133 ARG C CA 1
ATOM 4691 C C . ARG C 1 132 ? 19.279 9.926 65.863 1.00 15.32 133 ARG C C 1
ATOM 4692 O O . ARG C 1 132 ? 20.150 9.470 66.616 1.00 15.51 133 ARG C O 1
ATOM 4700 N N . ILE C 1 133 ? 17.968 9.804 66.087 1.00 15.51 134 ILE C N 1
ATOM 4701 C CA . ILE C 1 133 ? 17.446 8.883 67.108 1.00 15.19 134 ILE C CA 1
ATOM 4702 C C . ILE C 1 133 ? 16.640 7.827 66.412 1.00 15.78 134 ILE C C 1
ATOM 4703 O O . ILE C 1 133 ? 15.650 8.143 65.713 1.00 15.03 134 ILE C O 1
ATOM 4708 N N . ILE C 1 134 ? 17.075 6.578 66.573 1.00 16.22 135 ILE C N 1
ATOM 4709 C CA . ILE C 1 134 ? 16.420 5.449 65.915 1.00 17.82 135 ILE C CA 1
ATOM 4710 C C . ILE C 1 134 ? 15.960 4.456 66.984 1.00 18.04 135 ILE C C 1
ATOM 4711 O O . ILE C 1 134 ? 16.760 3.914 67.773 1.00 18.31 135 ILE C O 1
ATOM 4716 N N . ASN C 1 135 ? 14.654 4.264 67.018 1.00 18.19 136 ASN C N 1
ATOM 4717 C CA . ASN C 1 135 ? 14.002 3.402 67.971 1.00 17.59 136 ASN C CA 1
ATOM 4718 C C . ASN C 1 135 ? 13.738 2.040 67.326 1.00 18.58 136 ASN C C 1
ATOM 4719 O O . ASN C 1 135 ? 13.166 1.954 66.243 1.00 18.43 136 ASN C O 1
ATOM 4724 N N . ILE C 1 136 ? 14.168 0.972 67.972 1.00 17.96 137 ILE C N 1
ATOM 4725 C CA . ILE C 1 136 ? 13.895 -0.343 67.405 1.00 18.10 137 ILE C CA 1
ATOM 4726 C C . ILE C 1 136 ? 12.596 -0.797 68.015 1.00 18.35 137 ILE C C 1
ATOM 4727 O O . ILE C 1 136 ? 12.577 -1.233 69.179 1.00 19.31 137 ILE C O 1
ATOM 4732 N N . ALA C 1 137 ? 11.514 -0.646 67.243 1.00 18.16 138 ALA C N 1
ATOM 4733 C CA . ALA C 1 137 ? 10.178 -1.013 67.729 1.00 18.44 138 ALA C CA 1
ATOM 4734 C C . ALA C 1 137 ? 9.954 -2.479 67.348 1.00 17.84 138 ALA C C 1
ATOM 4735 O O . ALA C 1 137 ? 10.719 -3.349 67.755 1.00 18.29 138 ALA C O 1
ATOM 4737 N N . SER C 1 138 ? 8.918 -2.740 66.548 1.00 18.67 139 SER C N 1
ATOM 4738 C CA . SER C 1 138 ? 8.535 -4.104 66.136 1.00 18.49 139 SER C CA 1
ATOM 4739 C C . SER C 1 138 ? 7.288 -3.976 65.265 1.00 17.64 139 SER C C 1
ATOM 4740 O O . SER C 1 138 ? 6.612 -2.953 65.285 1.00 19.15 139 SER C O 1
ATOM 4743 N N . VAL C 1 139 ? 6.973 -5.033 64.538 1.00 18.20 140 VAL C N 1
ATOM 4744 C CA . VAL C 1 139 ? 5.680 -5.188 63.903 1.00 17.39 140 VAL C CA 1
ATOM 4745 C C . VAL C 1 139 ? 4.622 -5.048 64.994 1.00 17.70 140 VAL C C 1
ATOM 4746 O O . VAL C 1 139 ? 3.520 -4.599 64.733 1.00 17.08 140 VAL C O 1
ATOM 4750 N N . HIS C 1 140 ? 4.992 -5.438 66.219 1.00 17.48 141 HIS C N 1
ATOM 4751 C CA . HIS C 1 140 ? 4.101 -5.338 67.381 1.00 17.21 141 HIS C CA 1
ATOM 4752 C C . HIS C 1 140 ? 3.909 -3.920 67.913 1.00 17.52 141 HIS C C 1
ATOM 4753 O O . HIS C 1 140 ? 3.183 -3.701 68.895 1.00 16.44 141 HIS C O 1
ATOM 4760 N N . GLY C 1 141 ? 4.546 -2.948 67.251 1.00 17.98 142 GLY C N 1
ATOM 4761 C CA . GLY C 1 141 ? 4.162 -1.541 67.409 1.00 17.26 142 GLY C CA 1
ATOM 4762 C C . GLY C 1 141 ? 3.050 -1.077 66.477 1.00 18.38 142 GLY C C 1
ATOM 4763 O O . GLY C 1 141 ? 2.568 0.074 66.555 1.00 19.14 142 GLY C O 1
ATOM 4764 N N . LEU C 1 142 ? 2.647 -1.960 65.575 1.00 18.88 143 LEU C N 1
ATOM 4765 C CA . LEU C 1 142 ? 1.649 -1.644 64.571 1.00 19.12 143 LEU C CA 1
ATOM 4766 C C . LEU C 1 142 ? 0.452 -2.594 64.611 1.00 19.03 143 LEU C C 1
ATOM 4767 O O . LEU C 1 142 ? -0.635 -2.229 64.135 1.00 18.57 143 LEU C O 1
ATOM 4772 N N . VAL C 1 143 ? 0.683 -3.816 65.109 1.00 17.44 144 VAL C N 1
ATOM 4773 C CA . VAL C 1 143 ? -0.367 -4.845 65.253 1.00 16.93 144 VAL C CA 1
ATOM 4774 C C . VAL C 1 143 ? -0.150 -5.640 66.542 1.00 17.37 144 VAL C C 1
ATOM 4775 O O . VAL C 1 143 ? 0.915 -5.555 67.161 1.00 16.43 144 VAL C O 1
ATOM 4779 N N . GLY C 1 144 ? -1.147 -6.431 66.929 1.00 16.25 145 GLY C N 1
ATOM 4780 C CA . GLY C 1 144 ? -1.064 -7.200 68.174 1.00 17.17 145 GLY C CA 1
ATOM 4781 C C . GLY C 1 144 ? -0.792 -8.662 67.844 1.00 16.91 145 GLY C C 1
ATOM 4782 O O . GLY C 1 144 ? -0.862 -9.050 66.682 1.00 16.14 145 GLY C O 1
ATOM 4783 N N . SER C 1 145 ? -0.432 -9.454 68.862 1.00 16.44 146 SER C N 1
ATOM 4784 C CA . SER C 1 145 ? -0.503 -10.917 68.809 1.00 17.33 146 SER C CA 1
ATOM 4785 C C . SER C 1 145 ? -1.006 -11.315 70.198 1.00 16.31 146 SER C C 1
ATOM 4786 O O . SER C 1 145 ? -0.862 -10.535 71.158 1.00 16.79 146 SER C O 1
ATOM 4789 N N . THR C 1 146 ? -1.561 -12.514 70.316 1.00 16.94 147 THR C N 1
ATOM 4790 C CA . THR C 1 146 ? -2.014 -13.034 71.596 1.00 16.32 147 THR C CA 1
ATOM 4791 C C . THR C 1 146 ? -0.832 -13.244 72.547 1.00 17.17 147 THR C C 1
ATOM 4792 O O . THR C 1 146 ? 0.285 -13.572 72.114 1.00 16.44 147 THR C O 1
ATOM 4796 N N . GLY C 1 147 ? -1.082 -13.052 73.844 1.00 17.60 148 GLY C N 1
ATOM 4797 C CA . GLY C 1 147 ? -0.073 -13.309 74.870 1.00 16.35 148 GLY C CA 1
ATOM 4798 C C . GLY C 1 147 ? 0.939 -12.184 75.046 1.00 16.65 148 GLY C C 1
ATOM 4799 O O . GLY C 1 147 ? 1.783 -12.264 75.942 1.00 17.22 148 GLY C O 1
ATOM 4800 N N . LYS C 1 148 ? 0.859 -11.133 74.224 1.00 16.65 149 LYS C N 1
ATOM 4801 C CA . LYS C 1 148 ? 1.899 -10.100 74.227 1.00 16.69 149 LYS C CA 1
ATOM 4802 C C . LYS C 1 148 ? 1.441 -8.708 74.697 1.00 16.83 149 LYS C C 1
ATOM 4803 O O . LYS C 1 148 ? 1.963 -7.689 74.233 1.00 17.86 149 LYS C O 1
ATOM 4809 N N . ALA C 1 149 ? 0.535 -8.682 75.680 1.00 16.47 150 ALA C N 1
ATOM 4810 C CA . ALA C 1 149 ? -0.094 -7.435 76.139 1.00 15.76 150 ALA C CA 1
ATOM 4811 C C . ALA C 1 149 ? 0.919 -6.324 76.394 1.00 16.06 150 ALA C C 1
ATOM 4812 O O . ALA C 1 149 ? 0.810 -5.236 75.830 1.00 15.56 150 ALA C O 1
ATOM 4814 N N . ALA C 1 150 ? 1.891 -6.591 77.263 1.00 16.77 151 ALA C N 1
ATOM 4815 C CA . ALA C 1 150 ? 2.820 -5.534 77.689 1.00 16.59 151 ALA C CA 1
ATOM 4816 C C . ALA C 1 150 ? 3.728 -5.104 76.556 1.00 16.13 151 ALA C C 1
ATOM 4817 O O . ALA C 1 150 ? 4.061 -3.905 76.395 1.00 15.38 151 ALA C O 1
ATOM 4819 N N . TYR C 1 151 ? 4.160 -6.091 75.777 1.00 16.23 152 TYR C N 1
ATOM 4820 C CA . TYR C 1 151 ? 5.125 -5.826 74.709 1.00 16.88 152 TYR C CA 1
ATOM 4821 C C . TYR C 1 151 ? 4.506 -5.024 73.581 1.00 16.57 152 TYR C C 1
ATOM 4822 O O . TYR C 1 151 ? 5.087 -4.047 73.090 1.00 16.54 152 TYR C O 1
ATOM 4831 N N . VAL C 1 152 ? 3.308 -5.427 73.183 1.00 17.44 153 VAL C N 1
ATOM 4832 C CA . VAL C 1 152 ? 2.543 -4.704 72.162 1.00 16.75 153 VAL C CA 1
ATOM 4833 C C . VAL C 1 152 ? 2.190 -3.300 72.646 1.00 17.02 153 VAL C C 1
ATOM 4834 O O . VAL C 1 152 ? 2.311 -2.340 71.883 1.00 16.67 153 VAL C O 1
ATOM 4838 N N . ALA C 1 153 ? 1.762 -3.165 73.909 1.00 16.24 154 ALA C N 1
ATOM 4839 C CA . ALA C 1 153 ? 1.489 -1.842 74.437 1.00 17.05 154 ALA C CA 1
ATOM 4840 C C . ALA C 1 153 ? 2.755 -0.956 74.332 1.00 18.00 154 ALA C C 1
ATOM 4841 O O . ALA C 1 153 ? 2.726 0.186 73.806 1.00 18.44 154 ALA C O 1
ATOM 4843 N N . ALA C 1 154 ? 3.871 -1.493 74.826 1.00 17.90 155 ALA C N 1
ATOM 4844 C CA . ALA C 1 154 ? 5.145 -0.766 74.833 1.00 18.18 155 ALA C CA 1
ATOM 4845 C C . ALA C 1 154 ? 5.605 -0.362 73.423 1.00 18.14 155 ALA C C 1
ATOM 4846 O O . ALA C 1 154 ? 5.997 0.776 73.211 1.00 17.87 155 ALA C O 1
ATOM 4848 N N . LYS C 1 155 ? 5.564 -1.304 72.482 1.00 17.96 156 LYS C N 1
ATOM 4849 C CA . LYS C 1 155 ? 6.034 -1.061 71.114 1.00 17.44 156 LYS C CA 1
ATOM 4850 C C . LYS C 1 155 ? 5.146 -0.072 70.371 1.00 17.25 156 LYS C C 1
ATOM 4851 O O . LYS C 1 155 ? 5.643 0.808 69.667 1.00 17.76 156 LYS C O 1
ATOM 4857 N N . HIS C 1 156 ? 3.830 -0.180 70.549 1.00 16.42 157 HIS C N 1
ATOM 4858 C CA . HIS C 1 156 ? 2.936 0.890 70.061 1.00 15.87 157 HIS C CA 1
ATOM 4859 C C . HIS C 1 156 ? 3.315 2.220 70.675 1.00 15.68 157 HIS C C 1
ATOM 4860 O O . HIS C 1 156 ? 3.367 3.225 69.968 1.00 15.39 157 HIS C O 1
ATOM 4867 N N . GLY C 1 157 ? 3.608 2.224 71.988 1.00 16.32 158 GLY C N 1
ATOM 4868 C CA . GLY C 1 157 ? 3.993 3.458 72.688 1.00 16.34 158 GLY C CA 1
ATOM 4869 C C . GLY C 1 157 ? 5.234 4.075 72.068 1.00 16.27 158 GLY C C 1
ATOM 4870 O O . GLY C 1 157 ? 5.319 5.277 71.948 1.00 17.65 158 GLY C O 1
ATOM 4871 N N . VAL C 1 158 ? 6.201 3.233 71.705 1.00 16.23 159 VAL C N 1
ATOM 4872 C CA . VAL C 1 158 ? 7.435 3.683 71.046 1.00 16.72 159 VAL C CA 1
ATOM 4873 C C . VAL C 1 158 ? 7.141 4.339 69.688 1.00 16.88 159 VAL C C 1
ATOM 4874 O O . VAL C 1 158 ? 7.672 5.423 69.357 1.00 17.81 159 VAL C O 1
ATOM 4878 N N . VAL C 1 159 ? 6.297 3.679 68.895 1.00 17.14 160 VAL C N 1
ATOM 4879 C CA . VAL C 1 159 ? 5.912 4.221 67.604 1.00 17.03 160 VAL C CA 1
ATOM 4880 C C . VAL C 1 159 ? 5.250 5.602 67.749 1.00 17.23 160 VAL C C 1
ATOM 4881 O O . VAL C 1 159 ? 5.558 6.542 67.004 1.00 16.26 160 VAL C O 1
ATOM 4885 N N . GLY C 1 160 ? 4.366 5.741 68.723 1.00 15.99 161 GLY C N 1
ATOM 4886 C CA . GLY C 1 160 ? 3.762 7.062 69.018 1.00 16.50 161 GLY C CA 1
ATOM 4887 C C . GLY C 1 160 ? 4.780 8.082 69.552 1.00 17.09 161 GLY C C 1
ATOM 4888 O O . GLY C 1 160 ? 4.804 9.234 69.120 1.00 16.74 161 GLY C O 1
ATOM 4889 N N . LEU C 1 161 ? 5.634 7.667 70.483 1.00 16.94 162 LEU C N 1
ATOM 4890 C CA . LEU C 1 161 ? 6.698 8.561 70.971 1.00 17.06 162 LEU C CA 1
ATOM 4891 C C . LEU C 1 161 ? 7.582 9.073 69.808 1.00 16.63 162 LEU C C 1
ATOM 4892 O O . LEU C 1 161 ? 7.944 10.273 69.735 1.00 16.80 162 LEU C O 1
ATOM 4897 N N . THR C 1 162 ? 7.944 8.147 68.926 1.00 16.29 163 THR C N 1
ATOM 4898 C CA . THR C 1 162 ? 8.716 8.429 67.721 1.00 16.91 163 THR C CA 1
ATOM 4899 C C . THR C 1 162 ? 8.087 9.550 66.876 1.00 16.73 163 THR C C 1
ATOM 4900 O O . THR C 1 162 ? 8.774 10.453 66.422 1.00 16.45 163 THR C O 1
ATOM 4904 N N . LYS C 1 163 ? 6.775 9.498 66.678 1.00 17.33 164 LYS C N 1
ATOM 4905 C CA . LYS C 1 163 ? 6.061 10.576 65.963 1.00 16.51 164 LYS C CA 1
ATOM 4906 C C . LYS C 1 163 ? 6.193 11.940 66.653 1.00 16.28 164 LYS C C 1
ATOM 4907 O O . LYS C 1 163 ? 6.544 12.960 66.021 1.00 15.62 164 LYS C O 1
ATOM 4913 N N . VAL C 1 164 ? 5.922 11.966 67.955 1.00 15.72 165 VAL C N 1
ATOM 4914 C CA . VAL C 1 164 ? 6.064 13.221 68.715 1.00 15.68 165 VAL C CA 1
ATOM 4915 C C . VAL C 1 164 ? 7.484 13.820 68.574 1.00 16.06 165 VAL C C 1
ATOM 4916 O O . VAL C 1 164 ? 7.632 15.015 68.333 1.00 14.47 165 VAL C O 1
ATOM 4920 N N . VAL C 1 165 ? 8.504 12.973 68.745 1.00 15.27 166 VAL C N 1
ATOM 4921 C CA . VAL C 1 165 ? 9.875 13.462 68.741 1.00 16.28 166 VAL C CA 1
ATOM 4922 C C . VAL C 1 165 ? 10.202 13.907 67.334 1.00 15.72 166 VAL C C 1
ATOM 4923 O O . VAL C 1 165 ? 10.786 14.976 67.139 1.00 15.84 166 VAL C O 1
ATOM 4927 N N . GLY C 1 166 ? 9.743 13.131 66.354 1.00 16.57 167 GLY C N 1
ATOM 4928 C CA . GLY C 1 166 ? 9.988 13.473 64.950 1.00 16.94 167 GLY C CA 1
ATOM 4929 C C . GLY C 1 166 ? 9.386 14.800 64.552 1.00 17.25 167 GLY C C 1
ATOM 4930 O O . GLY C 1 166 ? 9.962 15.538 63.733 1.00 18.09 167 GLY C O 1
ATOM 4931 N N . LEU C 1 167 ? 8.218 15.096 65.110 1.00 17.05 168 LEU C N 1
ATOM 4932 C CA . LEU C 1 167 ? 7.567 16.406 64.912 1.00 16.64 168 LEU C CA 1
ATOM 4933 C C . LEU C 1 167 ? 8.294 17.553 65.602 1.00 16.00 168 LEU C C 1
ATOM 4934 O O . LEU C 1 167 ? 8.507 18.630 65.009 1.00 16.98 168 LEU C O 1
ATOM 4939 N N . GLU C 1 168 ? 8.680 17.319 66.855 1.00 16.52 169 GLU C N 1
ATOM 4940 C CA . GLU C 1 168 ? 9.324 18.350 67.668 1.00 16.16 169 GLU C CA 1
ATOM 4941 C C . GLU C 1 168 ? 10.665 18.779 67.087 1.00 16.73 169 GLU C C 1
ATOM 4942 O O . GLU C 1 168 ? 11.057 19.945 67.216 1.00 16.28 169 GLU C O 1
ATOM 4948 N N . THR C 1 169 ? 11.331 17.849 66.410 1.00 16.29 170 THR C N 1
ATOM 4949 C CA . THR C 1 169 ? 12.650 18.101 65.839 1.00 16.19 170 THR C CA 1
ATOM 4950 C C . THR C 1 169 ? 12.594 18.374 64.325 1.00 16.37 170 THR C C 1
ATOM 4951 O O . THR C 1 169 ? 13.656 18.471 63.670 1.00 15.48 170 THR C O 1
ATOM 4955 N N . ALA C 1 170 ? 11.382 18.493 63.776 1.00 16.01 171 ALA C N 1
ATOM 4956 C CA . ALA C 1 170 ? 11.220 18.528 62.308 1.00 16.55 171 ALA C CA 1
ATOM 4957 C C . ALA C 1 170 ? 11.936 19.695 61.613 1.00 16.91 171 ALA C C 1
ATOM 4958 O O . ALA C 1 170 ? 12.462 19.544 60.503 1.00 17.34 171 ALA C O 1
ATOM 4960 N N . THR C 1 171 ? 11.968 20.854 62.265 1.00 17.59 172 THR C N 1
ATOM 4961 C CA . THR C 1 171 ? 12.661 22.020 61.713 1.00 18.60 172 THR C CA 1
ATOM 4962 C C . THR C 1 171 ? 14.182 22.057 61.972 1.00 18.90 172 THR C C 1
ATOM 4963 O O . THR C 1 171 ? 14.853 23.060 61.642 1.00 19.75 172 THR C O 1
ATOM 4967 N N . SER C 1 172 ? 14.714 20.978 62.532 1.00 17.52 173 SER C N 1
ATOM 4968 C CA . SER C 1 172 ? 16.119 20.878 62.879 1.00 17.82 173 SER C CA 1
ATOM 4969 C C . SER C 1 172 ? 16.793 19.819 62.022 1.00 17.60 173 SER C C 1
ATOM 4970 O O . SER C 1 172 ? 16.116 19.073 61.314 1.00 17.81 173 SER C O 1
ATOM 4973 N N . ASN C 1 173 ? 18.122 19.725 62.127 1.00 17.61 174 ASN C N 1
ATOM 4974 C CA . ASN C 1 173 ? 18.880 18.595 61.542 1.00 18.22 174 ASN C CA 1
ATOM 4975 C C . ASN C 1 173 ? 18.927 17.309 62.370 1.00 18.61 174 ASN C C 1
ATOM 4976 O O . ASN C 1 173 ? 19.735 16.405 62.084 1.00 18.89 174 ASN C O 1
ATOM 4981 N N . VAL C 1 174 ? 18.060 17.223 63.374 1.00 17.57 175 VAL C N 1
ATOM 4982 C CA . VAL C 1 174 ? 17.851 15.991 64.120 1.00 16.98 175 VAL C CA 1
ATOM 4983 C C . VAL C 1 174 ? 16.592 15.303 63.589 1.00 17.38 175 VAL C C 1
ATOM 4984 O O . VAL C 1 174 ? 15.535 15.944 63.440 1.00 16.91 175 VAL C O 1
ATOM 4988 N N . THR C 1 175 ? 16.707 14.012 63.275 1.00 16.70 176 THR C N 1
ATOM 4989 C CA . THR C 1 175 ? 15.536 13.192 62.960 1.00 17.04 176 THR C CA 1
ATOM 4990 C C . THR C 1 175 ? 15.280 12.158 64.048 1.00 17.41 176 THR C C 1
ATOM 4991 O O . THR C 1 175 ? 16.206 11.772 64.766 1.00 17.47 176 THR C O 1
ATOM 4995 N N . CYS C 1 176 ? 14.024 11.732 64.186 1.00 18.04 177 CYS C N 1
ATOM 4996 C CA . CYS C 1 176 ? 13.685 10.575 65.024 1.00 17.62 177 CYS C CA 1
ATOM 4997 C C . CYS C 1 176 ? 12.740 9.651 64.252 1.00 17.38 177 CYS C C 1
ATOM 4998 O O . CYS C 1 176 ? 11.703 10.102 63.729 1.00 17.43 177 CYS C O 1
ATOM 5001 N N . ASN C 1 177 ? 13.115 8.371 64.155 1.00 17.05 178 ASN C N 1
ATOM 5002 C CA . ASN C 1 177 ? 12.330 7.367 63.413 1.00 17.28 178 ASN C CA 1
ATOM 5003 C C . ASN C 1 177 ? 12.365 6.030 64.137 1.00 17.00 178 ASN C C 1
ATOM 5004 O O . ASN C 1 177 ? 13.253 5.819 64.971 1.00 17.08 178 ASN C O 1
ATOM 5009 N N . ALA C 1 178 ? 11.422 5.140 63.823 1.00 17.20 179 ALA C N 1
ATOM 5010 C CA . ALA C 1 178 ? 11.417 3.770 64.338 1.00 17.63 179 ALA C CA 1
ATOM 5011 C C . ALA C 1 178 ? 11.615 2.748 63.224 1.00 18.30 179 ALA C C 1
ATOM 5012 O O . ALA C 1 178 ? 11.172 2.947 62.087 1.00 18.31 179 ALA C O 1
ATOM 5014 N N . ILE C 1 179 ? 12.255 1.633 63.566 1.00 17.79 180 ILE C N 1
ATOM 5015 C CA . ILE C 1 179 ? 12.330 0.517 62.651 1.00 18.01 180 ILE C CA 1
ATOM 5016 C C . ILE C 1 179 ? 11.486 -0.575 63.285 1.00 18.19 180 ILE C C 1
ATOM 5017 O O . ILE C 1 179 ? 11.618 -0.847 64.479 1.00 18.77 180 ILE C O 1
ATOM 5022 N N . CYS C 1 180 ? 10.619 -1.188 62.479 1.00 18.13 181 CYS C N 1
ATOM 5023 C CA . CYS C 1 180 ? 9.712 -2.218 62.961 1.00 18.43 181 CYS C CA 1
ATOM 5024 C C . CYS C 1 180 ? 10.025 -3.606 62.365 1.00 17.68 181 CYS C C 1
ATOM 5025 O O . CYS C 1 180 ? 9.461 -3.976 61.329 1.00 18.36 181 CYS C O 1
ATOM 5028 N N . PRO C 1 181 ? 10.929 -4.377 63.007 1.00 17.78 182 PRO C N 1
ATOM 5029 C CA . PRO C 1 181 ? 11.221 -5.732 62.493 1.00 17.32 182 PRO C CA 1
ATOM 5030 C C . PRO C 1 181 ? 10.115 -6.750 62.753 1.00 17.34 182 PRO C C 1
ATOM 5031 O O . PRO C 1 181 ? 9.410 -6.657 63.763 1.00 17.32 182 PRO C O 1
ATOM 5035 N N . GLY C 1 182 ? 9.973 -7.683 61.816 1.00 16.81 183 GLY C N 1
ATOM 5036 C CA . GLY C 1 182 ? 9.339 -8.974 62.082 1.00 18.00 183 GLY C CA 1
ATOM 5037 C C . GLY C 1 182 ? 10.337 -9.905 62.763 1.00 18.21 183 GLY C C 1
ATOM 5038 O O . GLY C 1 182 ? 11.255 -9.444 63.458 1.00 17.18 183 GLY C O 1
ATOM 5039 N N . TRP C 1 183 ? 10.157 -11.217 62.585 1.00 17.72 184 TRP C N 1
ATOM 5040 C CA . TRP C 1 183 ? 10.985 -12.171 63.270 1.00 18.25 184 TRP C CA 1
ATOM 5041 C C . TRP C 1 183 ? 12.464 -12.091 62.847 1.00 17.66 184 TRP C C 1
ATOM 5042 O O . TRP C 1 183 ? 12.783 -12.038 61.643 1.00 18.37 184 TRP C O 1
ATOM 5053 N N . VAL C 1 184 ? 13.323 -12.069 63.859 1.00 17.08 185 VAL C N 1
ATOM 5054 C CA . VAL C 1 184 ? 14.796 -12.143 63.761 1.00 16.56 185 VAL C CA 1
ATOM 5055 C C . VAL C 1 184 ? 15.247 -13.249 64.716 1.00 16.74 185 VAL C C 1
ATOM 5056 O O . VAL C 1 184 ? 14.769 -13.290 65.856 1.00 16.78 185 VAL C O 1
ATOM 5060 N N . LEU C 1 185 ? 16.161 -14.133 64.292 1.00 16.05 186 LEU C N 1
ATOM 5061 C CA . LEU C 1 185 ? 16.545 -15.243 65.173 1.00 16.11 186 LEU C CA 1
ATOM 5062 C C . LEU C 1 185 ? 17.575 -14.797 66.223 1.00 16.09 186 LEU C C 1
ATOM 5063 O O . LEU C 1 185 ? 18.781 -14.787 65.981 1.00 16.41 186 LEU C O 1
ATOM 5068 N N . THR C 1 186 ? 17.071 -14.391 67.380 1.00 15.78 187 THR C N 1
ATOM 5069 C CA . THR C 1 186 ? 17.912 -13.996 68.500 1.00 15.71 187 THR C CA 1
ATOM 5070 C C . THR C 1 186 ? 17.432 -14.835 69.679 1.00 16.16 187 THR C C 1
ATOM 5071 O O . THR C 1 186 ? 16.412 -15.499 69.552 1.00 16.72 187 THR C O 1
ATOM 5075 N N . PRO C 1 187 ? 18.129 -14.779 70.836 1.00 16.41 188 PRO C N 1
ATOM 5076 C CA . PRO C 1 187 ? 17.644 -15.495 72.033 1.00 16.89 188 PRO C CA 1
ATOM 5077 C C . PRO C 1 187 ? 16.190 -15.198 72.456 1.00 17.13 188 PRO C C 1
ATOM 5078 O O . PRO C 1 187 ? 15.491 -16.099 72.949 1.00 16.73 188 PRO C O 1
ATOM 5082 N N . LEU C 1 188 ? 15.740 -13.963 72.241 1.00 17.12 189 LEU C N 1
ATOM 5083 C CA . LEU C 1 188 ? 14.358 -13.582 72.497 1.00 17.43 189 LEU C CA 1
ATOM 5084 C C . LEU C 1 188 ? 13.349 -14.458 71.729 1.00 17.98 189 LEU C C 1
ATOM 5085 O O . LEU C 1 188 ? 12.304 -14.838 72.274 1.00 18.34 189 LEU C O 1
ATOM 5090 N N . VAL C 1 189 ? 13.649 -14.760 70.466 1.00 17.75 190 VAL C N 1
ATOM 5091 C CA . VAL C 1 189 ? 12.742 -15.573 69.655 1.00 18.23 190 VAL C CA 1
ATOM 5092 C C . VAL C 1 189 ? 12.945 -17.072 69.930 1.00 18.10 190 VAL C C 1
ATOM 5093 O O . VAL C 1 189 ? 11.973 -17.835 69.967 1.00 17.80 190 VAL C O 1
ATOM 5097 N N . GLN C 1 190 ? 14.198 -17.472 70.149 1.00 18.14 191 GLN C N 1
ATOM 5098 C CA . GLN C 1 190 ? 14.545 -18.877 70.398 1.00 18.06 191 GLN C CA 1
ATOM 5099 C C . GLN C 1 190 ? 13.737 -19.454 71.559 1.00 17.66 191 GLN C C 1
ATOM 5100 O O . GLN C 1 190 ? 13.359 -20.631 71.534 1.00 17.35 191 GLN C O 1
ATOM 5106 N N . LYS C 1 191 ? 13.481 -18.614 72.561 1.00 16.75 192 LYS C N 1
ATOM 5107 C CA . LYS C 1 191 ? 12.688 -18.987 73.727 1.00 16.46 192 LYS C CA 1
ATOM 5108 C C . LYS C 1 191 ? 11.238 -19.320 73.366 1.00 16.24 192 LYS C C 1
ATOM 5109 O O . LYS C 1 191 ? 10.652 -20.270 73.906 1.00 15.85 192 LYS C O 1
ATOM 5115 N N . GLN C 1 192 ? 10.669 -18.551 72.443 1.00 15.44 193 GLN C N 1
ATOM 5116 C CA . GLN C 1 192 ? 9.308 -18.794 71.990 1.00 15.72 193 GLN C CA 1
ATOM 5117 C C . GLN C 1 192 ? 9.191 -20.083 71.166 1.00 15.96 193 GLN C C 1
ATOM 5118 O O . GLN C 1 192 ? 8.182 -20.796 71.257 1.00 15.99 193 GLN C O 1
ATOM 5124 N N . ILE C 1 193 ? 10.227 -20.372 70.377 1.00 16.04 194 ILE C N 1
ATOM 5125 C CA . ILE C 1 193 ? 10.355 -21.654 69.668 1.00 16.38 194 ILE C CA 1
ATOM 5126 C C . ILE C 1 193 ? 10.436 -22.809 70.679 1.00 16.79 194 ILE C C 1
ATOM 5127 O O . ILE C 1 193 ? 9.653 -23.756 70.616 1.00 16.28 194 ILE C O 1
ATOM 5132 N N . ASP C 1 194 ? 11.375 -22.690 71.616 1.00 17.34 195 ASP C N 1
ATOM 5133 C CA . ASP C 1 194 ? 11.500 -23.608 72.724 1.00 18.80 195 ASP C CA 1
ATOM 5134 C C . ASP C 1 194 ? 10.145 -23.870 73.386 1.00 19.58 195 ASP C C 1
ATOM 5135 O O . ASP C 1 194 ? 9.777 -25.024 73.607 1.00 19.19 195 ASP C O 1
ATOM 5140 N N . ASP C 1 195 ? 9.387 -22.806 73.648 1.00 20.94 196 ASP C N 1
ATOM 5141 C CA . ASP C 1 195 ? 8.062 -22.930 74.271 1.00 22.38 196 ASP C CA 1
ATOM 5142 C C . ASP C 1 195 ? 6.946 -23.255 73.264 1.00 23.03 196 ASP C C 1
ATOM 5143 O O . ASP C 1 195 ? 5.767 -23.015 73.544 1.00 23.31 196 ASP C O 1
ATOM 5148 N N . ARG C 1 196 ? 7.313 -23.797 72.103 1.00 23.57 197 ARG C N 1
ATOM 5149 C CA . ARG C 1 196 ? 6.334 -24.183 71.081 1.00 24.38 197 ARG C CA 1
ATOM 5150 C C . ARG C 1 196 ? 6.439 -25.681 70.785 1.00 24.22 197 ARG C C 1
ATOM 5151 O O . ARG C 1 196 ? 6.383 -26.508 71.693 1.00 24.09 197 ARG C O 1
ATOM 5159 N N . LEU C 1 204 ? 12.409 -28.187 64.781 1.00 21.98 205 LEU C N 1
ATOM 5160 C CA . LEU C 1 204 ? 12.430 -27.172 63.727 1.00 22.36 205 LEU C CA 1
ATOM 5161 C C . LEU C 1 204 ? 11.038 -26.908 63.126 1.00 22.23 205 LEU C C 1
ATOM 5162 O O . LEU C 1 204 ? 10.798 -25.843 62.537 1.00 22.33 205 LEU C O 1
ATOM 5167 N N . GLN C 1 205 ? 10.126 -27.874 63.280 1.00 22.23 206 GLN C N 1
ATOM 5168 C CA . GLN C 1 205 ? 8.733 -27.715 62.837 1.00 22.02 206 GLN C CA 1
ATOM 5169 C C . GLN C 1 205 ? 7.992 -26.605 63.607 1.00 21.65 206 GLN C C 1
ATOM 5170 O O . GLN C 1 205 ? 7.078 -25.977 63.059 1.00 21.15 206 GLN C O 1
ATOM 5176 N N . ALA C 1 206 ? 8.394 -26.385 64.865 1.00 21.17 207 ALA C N 1
ATOM 5177 C CA . ALA C 1 206 ? 7.942 -25.238 65.679 1.00 20.96 207 ALA C CA 1
ATOM 5178 C C . ALA C 1 206 ? 8.507 -23.889 65.184 1.00 20.82 207 ALA C C 1
ATOM 5179 O O . ALA C 1 206 ? 7.801 -22.873 65.189 1.00 20.18 207 ALA C O 1
ATOM 5181 N N . GLN C 1 207 ? 9.772 -23.891 64.759 1.00 20.39 208 GLN C N 1
ATOM 5182 C CA . GLN C 1 207 ? 10.375 -22.712 64.152 1.00 20.42 208 GLN C CA 1
ATOM 5183 C C . GLN C 1 207 ? 9.730 -22.350 62.809 1.00 20.63 208 GLN C C 1
ATOM 5184 O O . GLN C 1 207 ? 9.562 -21.166 62.503 1.00 21.34 208 GLN C O 1
ATOM 5190 N N . HIS C 1 208 ? 9.388 -23.358 62.008 1.00 20.08 209 HIS C N 1
ATOM 5191 C CA . HIS C 1 208 ? 8.683 -23.118 60.750 1.00 19.88 209 HIS C CA 1
ATOM 5192 C C . HIS C 1 208 ? 7.273 -22.631 61.047 1.00 19.27 209 HIS C C 1
ATOM 5193 O O . HIS C 1 208 ? 6.801 -21.684 60.421 1.00 19.24 209 HIS C O 1
ATOM 5200 N N . ASP C 1 209 ? 6.626 -23.312 61.994 1.00 18.30 210 ASP C N 1
ATOM 5201 C CA . ASP C 1 209 ? 5.332 -22.949 62.560 1.00 17.86 210 ASP C CA 1
ATOM 5202 C C . ASP C 1 209 ? 5.359 -21.478 63.011 1.00 16.89 210 ASP C C 1
ATOM 5203 O O . ASP C 1 209 ? 4.408 -20.739 62.764 1.00 16.61 210 ASP C O 1
ATOM 5208 N N . LEU C 1 210 ? 6.451 -21.063 63.650 1.00 16.30 211 LEU C N 1
ATOM 5209 C CA . LEU C 1 210 ? 6.561 -19.698 64.180 1.00 16.35 211 LEU C CA 1
ATOM 5210 C C . LEU C 1 210 ? 6.661 -18.652 63.052 1.00 16.31 211 LEU C C 1
ATOM 5211 O O . LEU C 1 210 ? 5.906 -17.681 63.024 1.00 15.97 211 LEU C O 1
ATOM 5216 N N . LEU C 1 211 ? 7.585 -18.881 62.125 1.00 16.17 212 LEU C N 1
ATOM 5217 C CA . LEU C 1 211 ? 7.661 -18.131 60.879 1.00 17.09 212 LEU C CA 1
ATOM 5218 C C . LEU C 1 211 ? 6.353 -18.164 60.084 1.00 17.84 212 LEU C C 1
ATOM 5219 O O . LEU C 1 211 ? 5.807 -17.114 59.784 1.00 17.78 212 LEU C O 1
ATOM 5224 N N . ALA C 1 212 ? 5.837 -19.364 59.794 1.00 19.83 213 ALA C N 1
ATOM 5225 C CA . ALA C 1 212 ? 4.690 -19.547 58.878 1.00 21.10 213 ALA C CA 1
ATOM 5226 C C . ALA C 1 212 ? 3.436 -18.794 59.309 1.00 21.49 213 ALA C C 1
ATOM 5227 O O . ALA C 1 212 ? 2.701 -18.258 58.479 1.00 22.59 213 ALA C O 1
ATOM 5229 N N . GLU C 1 213 ? 3.207 -18.761 60.615 1.00 22.36 214 GLU C N 1
ATOM 5230 C CA . GLU C 1 213 ? 2.056 -18.103 61.236 1.00 22.72 214 GLU C CA 1
ATOM 5231 C C . GLU C 1 213 ? 1.965 -16.617 60.932 1.00 21.71 214 GLU C C 1
ATOM 5232 O O . GLU C 1 213 ? 0.875 -16.060 60.784 1.00 22.31 214 GLU C O 1
ATOM 5238 N N . LYS C 1 214 ? 3.115 -15.969 60.870 1.00 20.12 215 LYS C N 1
ATOM 5239 C CA . LYS C 1 214 ? 3.174 -14.505 60.913 1.00 18.72 215 LYS C CA 1
ATOM 5240 C C . LYS C 1 214 ? 3.918 -13.872 59.758 1.00 17.64 215 LYS C C 1
ATOM 5241 O O . LYS C 1 214 ? 3.659 -12.689 59.396 1.00 17.71 215 LYS C O 1
ATOM 5247 N N . GLN C 1 215 ? 4.863 -14.615 59.197 1.00 16.47 216 GLN C N 1
ATOM 5248 C CA . GLN C 1 215 ? 5.882 -14.007 58.295 1.00 16.54 216 GLN C CA 1
ATOM 5249 C C . GLN C 1 215 ? 5.915 -14.710 56.924 1.00 15.61 216 GLN C C 1
ATOM 5250 O O . GLN C 1 215 ? 6.618 -15.723 56.768 1.00 15.69 216 GLN C O 1
ATOM 5256 N N . PRO C 1 216 ? 5.120 -14.199 55.943 1.00 14.89 217 PRO C N 1
ATOM 5257 C CA . PRO C 1 216 ? 4.884 -14.860 54.639 1.00 15.50 217 PRO C CA 1
ATOM 5258 C C . PRO C 1 216 ? 6.150 -15.312 53.877 1.00 14.84 217 PRO C C 1
ATOM 5259 O O . PRO C 1 216 ? 6.121 -16.354 53.231 1.00 15.13 217 PRO C O 1
ATOM 5263 N N . SER C 1 217 ? 7.261 -14.568 53.976 1.00 15.30 218 SER C N 1
ATOM 5264 C CA . SER C 1 217 ? 8.510 -15.014 53.306 1.00 14.84 218 SER C CA 1
ATOM 5265 C C . SER C 1 217 ? 9.079 -16.320 53.826 1.00 14.98 218 SER C C 1
ATOM 5266 O O . SER C 1 217 ? 9.898 -16.974 53.141 1.00 14.08 218 SER C O 1
ATOM 5269 N N . LEU C 1 218 ? 8.667 -16.697 55.031 1.00 15.76 219 LEU C N 1
ATOM 5270 C CA . LEU C 1 218 ? 9.215 -17.889 55.699 1.00 15.79 219 LEU C CA 1
ATOM 5271 C C . LEU C 1 218 ? 10.741 -17.788 55.840 1.00 16.44 219 LEU C C 1
ATOM 5272 O O . LEU C 1 218 ? 11.457 -18.820 55.842 1.00 15.20 219 LEU C O 1
ATOM 5277 N N . ALA C 1 219 ? 11.225 -16.553 55.954 1.00 16.05 220 ALA C N 1
ATOM 5278 C CA . ALA C 1 219 ? 12.652 -16.297 56.175 1.00 17.09 220 ALA C CA 1
ATOM 5279 C C . ALA C 1 219 ? 12.749 -15.219 57.249 1.00 16.78 220 ALA C C 1
ATOM 5280 O O . ALA C 1 219 ? 11.926 -14.315 57.290 1.00 17.12 220 ALA C O 1
ATOM 5282 N N . PHE C 1 220 ? 13.738 -15.350 58.135 1.00 16.69 221 PHE C N 1
ATOM 5283 C CA . PHE C 1 220 ? 14.047 -14.319 59.139 1.00 16.21 221 PHE C CA 1
ATOM 5284 C C . PHE C 1 220 ? 14.699 -13.080 58.511 1.00 16.33 221 PHE C C 1
ATOM 5285 O O . PHE C 1 220 ? 15.465 -13.183 57.538 1.00 15.75 221 PHE C O 1
ATOM 5293 N N . VAL C 1 221 ? 14.428 -11.939 59.141 1.00 15.33 222 VAL C N 1
ATOM 5294 C CA . VAL C 1 221 ? 15.131 -10.690 58.932 1.00 15.73 222 VAL C CA 1
ATOM 5295 C C . VAL C 1 221 ? 16.430 -10.839 59.736 1.00 16.67 222 VAL C C 1
ATOM 5296 O O . VAL C 1 221 ? 16.468 -11.611 60.702 1.00 16.61 222 VAL C O 1
ATOM 5300 N N . THR C 1 222 ? 17.503 -10.167 59.334 1.00 16.09 223 THR C N 1
ATOM 5301 C CA . THR C 1 222 ? 18.796 -10.340 60.046 1.00 17.09 223 THR C CA 1
ATOM 5302 C C . THR C 1 222 ? 19.256 -9.042 60.690 1.00 17.35 223 THR C C 1
ATOM 5303 O O . THR C 1 222 ? 18.931 -7.962 60.182 1.00 18.08 223 THR C O 1
ATOM 5307 N N . PRO C 1 223 ? 20.004 -9.125 61.824 1.00 17.23 224 PRO C N 1
ATOM 5308 C CA . PRO C 1 223 ? 20.631 -7.923 62.410 1.00 16.88 224 PRO C CA 1
ATOM 5309 C C . PRO C 1 223 ? 21.382 -7.090 61.380 1.00 16.56 224 PRO C C 1
ATOM 5310 O O . PRO C 1 223 ? 21.306 -5.858 61.410 1.00 17.06 224 PRO C O 1
ATOM 5314 N N . GLU C 1 224 ? 22.028 -7.748 60.424 1.00 16.99 225 GLU C N 1
ATOM 5315 C CA . GLU C 1 224 ? 22.815 -7.025 59.400 1.00 17.58 225 GLU C CA 1
ATOM 5316 C C . GLU C 1 224 ? 21.883 -6.192 58.452 1.00 17.95 225 GLU C C 1
ATOM 5317 O O . GLU C 1 224 ? 22.178 -5.020 58.159 1.00 17.82 225 GLU C O 1
ATOM 5323 N N . HIS C 1 225 ? 20.752 -6.775 58.023 1.00 17.21 226 HIS C N 1
ATOM 5324 C CA . HIS C 1 225 ? 19.717 -6.009 57.300 1.00 17.55 226 HIS C CA 1
ATOM 5325 C C . HIS C 1 225 ? 19.349 -4.736 58.078 1.00 16.47 226 HIS C C 1
ATOM 5326 O O . HIS C 1 225 ? 19.372 -3.626 57.519 1.00 16.52 226 HIS C O 1
ATOM 5333 N N . LEU C 1 226 ? 18.989 -4.915 59.355 1.00 15.99 227 LEU C N 1
ATOM 5334 C CA . LEU C 1 226 ? 18.550 -3.812 60.238 1.00 15.78 227 LEU C CA 1
ATOM 5335 C C . LEU C 1 226 ? 19.638 -2.714 60.411 1.00 16.24 227 LEU C C 1
ATOM 5336 O O . LEU C 1 226 ? 19.357 -1.499 60.322 1.00 16.13 227 LEU C O 1
ATOM 5341 N N . GLY C 1 227 ? 20.877 -3.150 60.634 1.00 16.63 228 GLY C N 1
ATOM 5342 C CA . GLY C 1 227 ? 22.041 -2.252 60.649 1.00 16.65 228 GLY C CA 1
ATOM 5343 C C . GLY C 1 227 ? 22.211 -1.454 59.375 1.00 16.47 228 GLY C C 1
ATOM 5344 O O . GLY C 1 227 ? 22.458 -0.245 59.424 1.00 16.80 228 GLY C O 1
ATOM 5345 N N . GLU C 1 228 ? 22.084 -2.105 58.223 1.00 15.97 229 GLU C N 1
ATOM 5346 C CA . GLU C 1 228 ? 22.147 -1.372 56.954 1.00 16.41 229 GLU C CA 1
ATOM 5347 C C . GLU C 1 228 ? 21.028 -0.320 56.810 1.00 16.02 229 GLU C C 1
ATOM 5348 O O . GLU C 1 228 ? 21.250 0.763 56.257 1.00 15.50 229 GLU C O 1
ATOM 5354 N N . LEU C 1 229 ? 19.836 -0.630 57.324 1.00 16.09 230 LEU C N 1
ATOM 5355 C CA . LEU C 1 229 ? 18.766 0.367 57.377 1.00 16.83 230 LEU C CA 1
ATOM 5356 C C . LEU C 1 229 ? 19.065 1.536 58.340 1.00 16.63 230 LEU C C 1
ATOM 5357 O O . LEU C 1 229 ? 18.794 2.699 58.001 1.00 15.68 230 LEU C O 1
ATOM 5362 N N . VAL C 1 230 ? 19.559 1.229 59.543 1.00 17.08 231 VAL C N 1
ATOM 5363 C CA . VAL C 1 230 ? 19.996 2.299 60.476 1.00 16.45 231 VAL C CA 1
ATOM 5364 C C . VAL C 1 230 ? 21.005 3.207 59.781 1.00 16.39 231 VAL C C 1
ATOM 5365 O O . VAL C 1 230 ? 20.911 4.432 59.848 1.00 16.12 231 VAL C O 1
ATOM 5369 N N . LEU C 1 231 ? 21.958 2.599 59.091 1.00 15.79 232 LEU C N 1
ATOM 5370 C CA . LEU C 1 231 ? 22.969 3.332 58.346 1.00 16.42 232 LEU C CA 1
ATOM 5371 C C . LEU C 1 231 ? 22.323 4.244 57.293 1.00 16.27 232 LEU C C 1
ATOM 5372 O O . LEU C 1 231 ? 22.713 5.408 57.117 1.00 15.62 232 LEU C O 1
ATOM 5377 N N . PHE C 1 232 ? 21.317 3.722 56.593 1.00 16.50 233 PHE C N 1
ATOM 5378 C CA . PHE C 1 232 ? 20.585 4.568 55.627 1.00 16.38 233 PHE C CA 1
ATOM 5379 C C . PHE C 1 232 ? 19.926 5.770 56.321 1.00 15.82 233 PHE C C 1
ATOM 5380 O O . PHE C 1 232 ? 20.003 6.924 55.829 1.00 15.67 233 PHE C O 1
ATOM 5388 N N . LEU C 1 233 ? 19.266 5.512 57.452 1.00 15.04 234 LEU C N 1
ATOM 5389 C CA . LEU C 1 233 ? 18.622 6.590 58.185 1.00 15.60 234 LEU C CA 1
ATOM 5390 C C . LEU C 1 233 ? 19.628 7.637 58.699 1.00 16.21 234 LEU C C 1
ATOM 5391 O O . LEU C 1 233 ? 19.279 8.821 58.840 1.00 16.32 234 LEU C O 1
ATOM 5396 N N . CYS C 1 234 ? 20.889 7.232 58.883 1.00 16.36 235 CYS C N 1
ATOM 5397 C CA . CYS C 1 234 ? 21.936 8.177 59.335 1.00 15.76 235 CYS C CA 1
ATOM 5398 C C . CYS C 1 234 ? 22.522 9.002 58.211 1.00 16.60 235 CYS C C 1
ATOM 5399 O O . CYS C 1 234 ? 23.184 10.024 58.471 1.00 16.16 235 CYS C O 1
ATOM 5402 N N . SER C 1 235 ? 22.282 8.571 56.962 1.00 16.42 236 SER C N 1
ATOM 5403 C CA . SER C 1 235 ? 22.825 9.273 55.776 1.00 17.07 236 SER C CA 1
ATOM 5404 C C . SER C 1 235 ? 22.066 10.579 55.474 1.00 17.32 236 SER C C 1
ATOM 5405 O O . SER C 1 235 ? 20.990 10.832 56.048 1.00 17.21 236 SER C O 1
ATOM 5408 N N . GLU C 1 236 ? 22.611 11.388 54.569 1.00 16.85 237 GLU C N 1
ATOM 5409 C CA . GLU C 1 236 ? 21.896 12.568 54.101 1.00 17.30 237 GLU C CA 1
ATOM 5410 C C . GLU C 1 236 ? 20.538 12.230 53.498 1.00 16.29 237 GLU C C 1
ATOM 5411 O O . GLU C 1 236 ? 19.611 13.021 53.614 1.00 16.32 237 GLU C O 1
ATOM 5417 N N . ALA C 1 237 ? 20.422 11.041 52.895 1.00 15.84 238 ALA C N 1
ATOM 5418 C CA . ALA C 1 237 ? 19.164 10.564 52.333 1.00 15.18 238 ALA C CA 1
ATOM 5419 C C . ALA C 1 237 ? 18.057 10.339 53.382 1.00 15.66 238 ALA C C 1
ATOM 5420 O O . ALA C 1 237 ? 16.857 10.268 53.042 1.00 16.53 238 ALA C O 1
ATOM 5422 N N . GLY C 1 238 ? 18.445 10.249 54.654 1.00 15.58 239 GLY C N 1
ATOM 5423 C CA . GLY C 1 238 ? 17.490 10.165 55.740 1.00 15.03 239 GLY C CA 1
ATOM 5424 C C . GLY C 1 238 ? 17.090 11.499 56.333 1.00 16.19 239 GLY C C 1
ATOM 5425 O O . GLY C 1 238 ? 16.323 11.522 57.306 1.00 16.38 239 GLY C O 1
ATOM 5426 N N . SER C 1 239 ? 17.625 12.604 55.789 1.00 16.48 240 SER C N 1
ATOM 5427 C CA . SER C 1 239 ? 17.434 13.934 56.397 1.00 17.59 240 SER C CA 1
ATOM 5428 C C . SER C 1 239 ? 15.957 14.362 56.519 1.00 18.05 240 SER C C 1
ATOM 5429 O O . SER C 1 239 ? 15.616 15.119 57.415 1.00 17.38 240 SER C O 1
ATOM 5432 N N . GLN C 1 240 ? 15.094 13.875 55.615 1.00 17.85 241 GLN C N 1
ATOM 5433 C CA . GLN C 1 240 ? 13.666 14.194 55.684 1.00 17.50 241 GLN C CA 1
ATOM 5434 C C . GLN C 1 240 ? 12.790 12.996 56.017 1.00 17.52 241 GLN C C 1
ATOM 5435 O O . GLN C 1 240 ? 11.565 13.052 55.866 1.00 16.59 241 GLN C O 1
ATOM 5441 N N . VAL C 1 241 ? 13.410 11.914 56.492 1.00 16.48 242 VAL C N 1
ATOM 5442 C CA . VAL C 1 241 ? 12.641 10.833 57.085 1.00 15.72 242 VAL C CA 1
ATOM 5443 C C . VAL C 1 241 ? 12.424 11.242 58.544 1.00 16.41 242 VAL C C 1
ATOM 5444 O O . VAL C 1 241 ? 13.404 11.350 59.307 1.00 15.62 242 VAL C O 1
ATOM 5448 N N . ARG C 1 242 ? 11.152 11.473 58.929 1.00 15.92 243 ARG C N 1
ATOM 5449 C CA . ARG C 1 242 ? 10.855 12.057 60.248 1.00 17.70 243 ARG C CA 1
ATOM 5450 C C . ARG C 1 242 ? 9.584 11.509 60.872 1.00 16.93 243 ARG C C 1
ATOM 5451 O O . ARG C 1 242 ? 8.509 11.689 60.322 1.00 16.50 243 ARG C O 1
ATOM 5459 N N . GLY C 1 243 ? 9.730 10.930 62.070 1.00 16.64 244 GLY C N 1
ATOM 5460 C CA . GLY C 1 243 ? 8.616 10.343 62.795 1.00 16.35 244 GLY C CA 1
ATOM 5461 C C . GLY C 1 243 ? 7.977 9.129 62.133 1.00 17.30 244 GLY C C 1
ATOM 5462 O O . GLY C 1 243 ? 6.808 8.819 62.403 1.00 17.60 244 GLY C O 1
ATOM 5463 N N . ALA C 1 244 ? 8.751 8.443 61.293 1.00 17.13 245 ALA C N 1
ATOM 5464 C CA . ALA C 1 244 ? 8.297 7.284 60.556 1.00 17.97 245 ALA C CA 1
ATOM 5465 C C . ALA C 1 244 ? 8.535 5.987 61.341 1.00 18.14 245 ALA C C 1
ATOM 5466 O O . ALA C 1 244 ? 9.369 5.925 62.248 1.00 18.21 245 ALA C O 1
ATOM 5468 N N . ALA C 1 245 ? 7.782 4.970 60.968 1.00 18.20 246 ALA C N 1
ATOM 5469 C CA . ALA C 1 245 ? 7.908 3.623 61.526 1.00 17.94 246 ALA C CA 1
ATOM 5470 C C . ALA C 1 245 ? 8.035 2.653 60.360 1.00 18.66 246 ALA C C 1
ATOM 5471 O O . ALA C 1 245 ? 7.025 2.182 59.794 1.00 20.11 246 ALA C O 1
ATOM 5473 N N . TRP C 1 246 ? 9.268 2.372 59.947 1.00 16.40 247 TRP C N 1
ATOM 5474 C CA . TRP C 1 246 ? 9.435 1.580 58.739 1.00 16.88 247 TRP C CA 1
ATOM 5475 C C . TRP C 1 246 ? 9.576 0.101 59.111 1.00 17.10 247 TRP C C 1
ATOM 5476 O O . TRP C 1 246 ? 10.438 -0.257 59.913 1.00 17.02 247 TRP C O 1
ATOM 5487 N N . ASN C 1 247 ? 8.744 -0.745 58.499 1.00 17.46 248 ASN C N 1
ATOM 5488 C CA . ASN C 1 247 ? 8.747 -2.194 58.750 1.00 17.65 248 ASN C CA 1
ATOM 5489 C C . ASN C 1 247 ? 9.623 -3.020 57.800 1.00 17.47 248 ASN C C 1
ATOM 5490 O O . ASN C 1 247 ? 9.567 -2.866 56.557 1.00 17.27 248 ASN C O 1
ATOM 5495 N N . VAL C 1 248 ? 10.387 -3.938 58.401 1.00 17.77 249 VAL C N 1
ATOM 5496 C CA . VAL C 1 248 ? 11.264 -4.870 57.688 1.00 17.39 249 VAL C CA 1
ATOM 5497 C C . VAL C 1 248 ? 10.802 -6.229 58.227 1.00 18.12 249 VAL C C 1
ATOM 5498 O O . VAL C 1 248 ? 11.288 -6.654 59.268 1.00 18.26 249 VAL C O 1
ATOM 5502 N N . ASP C 1 249 ? 9.872 -6.899 57.533 1.00 17.02 250 ASP C N 1
ATOM 5503 C CA . ASP C 1 249 ? 9.069 -7.914 58.225 1.00 16.47 250 ASP C CA 1
ATOM 5504 C C . ASP C 1 249 ? 8.695 -9.126 57.412 1.00 16.77 250 ASP C C 1
ATOM 5505 O O . ASP C 1 249 ? 7.826 -9.909 57.836 1.00 18.02 250 ASP C O 1
ATOM 5510 N N . GLY C 1 250 ? 9.350 -9.314 56.264 1.00 15.67 251 GLY C N 1
ATOM 5511 C CA . GLY C 1 250 ? 9.032 -10.437 55.381 1.00 15.34 251 GLY C CA 1
ATOM 5512 C C . GLY C 1 250 ? 7.552 -10.544 54.985 1.00 15.06 251 GLY C C 1
ATOM 5513 O O . GLY C 1 250 ? 7.052 -11.641 54.636 1.00 13.87 251 GLY C O 1
ATOM 5514 N N . GLY C 1 251 ? 6.844 -9.417 55.055 1.00 14.45 252 GLY C N 1
ATOM 5515 C CA . GLY C 1 251 ? 5.431 -9.355 54.664 1.00 15.20 252 GLY C CA 1
ATOM 5516 C C . GLY C 1 251 ? 4.401 -9.336 55.789 1.00 15.84 252 GLY C C 1
ATOM 5517 O O . GLY C 1 251 ? 3.192 -9.318 55.542 1.00 14.73 252 GLY C O 1
ATOM 5518 N N . TRP C 1 252 ? 4.873 -9.372 57.030 1.00 15.77 253 TRP C N 1
ATOM 5519 C CA . TRP C 1 252 ? 3.993 -9.511 58.210 1.00 17.17 253 TRP C CA 1
ATOM 5520 C C . TRP C 1 252 ? 2.811 -8.520 58.197 1.00 17.65 253 TRP C C 1
ATOM 5521 O O . TRP C 1 252 ? 1.640 -8.898 58.431 1.00 17.84 253 TRP C O 1
ATOM 5532 N N . LEU C 1 253 ? 3.106 -7.263 57.892 1.00 17.55 254 LEU C N 1
ATOM 5533 C CA . LEU C 1 253 ? 2.111 -6.205 58.005 1.00 16.71 254 LEU C CA 1
ATOM 5534 C C . LEU C 1 253 ? 1.320 -6.002 56.719 1.00 16.26 254 LEU C C 1
ATOM 5535 O O . LEU C 1 253 ? 0.324 -5.260 56.705 1.00 16.48 254 LEU C O 1
ATOM 5540 N N . ALA C 1 254 ? 1.752 -6.638 55.636 1.00 16.06 255 ALA C N 1
ATOM 5541 C CA . ALA C 1 254 ? 1.075 -6.463 54.355 1.00 15.80 255 ALA C CA 1
ATOM 5542 C C . ALA C 1 254 ? -0.252 -7.256 54.346 1.00 16.91 255 ALA C C 1
ATOM 5543 O O . ALA C 1 254 ? -1.130 -6.963 53.547 1.00 17.45 255 ALA C O 1
ATOM 5545 N N . GLN C 1 255 ? -0.386 -8.248 55.237 1.00 16.27 256 GLN C N 1
ATOM 5546 C CA . GLN C 1 255 ? -1.639 -9.022 55.334 1.00 16.48 256 GLN C CA 1
ATOM 5547 C C . GLN C 1 255 ? -2.381 -8.697 56.640 1.00 16.66 256 GLN C C 1
ATOM 5548 O O . GLN C 1 255 ? -3.501 -9.175 56.928 1.00 17.18 256 GLN C O 1
ATOM 5555 N N . THR D 1 1 ? 26.945 -1.539 42.567 1.00 29.11 2 THR D N 1
ATOM 5556 C CA . THR D 1 1 ? 26.312 -2.720 43.219 1.00 29.50 2 THR D CA 1
ATOM 5557 C C . THR D 1 1 ? 25.300 -3.416 42.287 1.00 28.24 2 THR D C 1
ATOM 5558 O O . THR D 1 1 ? 24.969 -4.591 42.485 1.00 27.93 2 THR D O 1
ATOM 5562 N N . LEU D 1 2 ? 24.828 -2.690 41.274 1.00 26.78 3 LEU D N 1
ATOM 5563 C CA . LEU D 1 2 ? 23.754 -3.173 40.392 1.00 26.09 3 LEU D CA 1
ATOM 5564 C C . LEU D 1 2 ? 24.236 -3.526 38.971 1.00 25.76 3 LEU D C 1
ATOM 5565 O O . LEU D 1 2 ? 23.426 -3.669 38.047 1.00 25.09 3 LEU D O 1
ATOM 5570 N N . LYS D 1 3 ? 25.550 -3.686 38.809 1.00 25.03 4 LYS D N 1
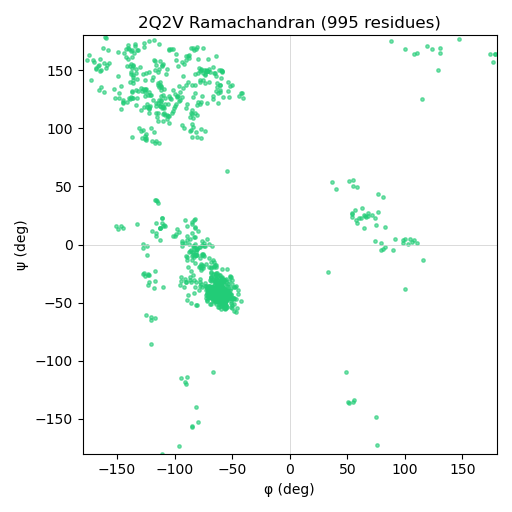ATOM 5571 C CA . LYS D 1 3 ? 26.138 -3.995 37.504 1.00 25.19 4 LYS D CA 1
ATOM 5572 C C . LYS D 1 3 ? 25.404 -5.028 36.638 1.00 24.87 4 LYS D C 1
ATOM 5573 O O . LYS D 1 3 ? 25.172 -4.785 35.465 1.00 24.87 4 LYS D O 1
ATOM 5579 N N . GLY D 1 4 ? 25.034 -6.183 37.175 1.00 24.47 5 GLY D N 1
ATOM 5580 C CA . GLY D 1 4 ? 24.326 -7.139 36.293 1.00 24.80 5 GLY D CA 1
ATOM 5581 C C . GLY D 1 4 ? 22.915 -6.744 35.812 1.00 24.15 5 GLY D C 1
ATOM 5582 O O . GLY D 1 4 ? 22.292 -7.465 35.019 1.00 23.89 5 GLY D O 1
ATOM 5583 N N . LYS D 1 5 ? 22.427 -5.588 36.254 1.00 22.74 6 LYS D N 1
ATOM 5584 C CA . LYS D 1 5 ? 20.989 -5.348 36.296 1.00 21.82 6 LYS D CA 1
ATOM 5585 C C . LYS D 1 5 ? 20.443 -4.269 35.348 1.00 20.93 6 LYS D C 1
ATOM 5586 O O . LYS D 1 5 ? 21.165 -3.333 34.974 1.00 20.19 6 LYS D O 1
ATOM 5592 N N . THR D 1 6 ? 19.180 -4.457 34.948 1.00 18.58 7 THR D N 1
ATOM 5593 C CA . THR D 1 6 ? 18.436 -3.474 34.170 1.00 17.73 7 THR D CA 1
ATOM 5594 C C . THR D 1 6 ? 17.286 -2.903 34.964 1.00 16.94 7 THR D C 1
ATOM 5595 O O . THR D 1 6 ? 16.401 -3.647 35.450 1.00 16.70 7 THR D O 1
ATOM 5599 N N . ALA D 1 7 ? 17.284 -1.576 35.074 1.00 16.60 8 ALA D N 1
ATOM 5600 C CA . ALA D 1 7 ? 16.195 -0.873 35.736 1.00 15.84 8 ALA D CA 1
ATOM 5601 C C . ALA D 1 7 ? 15.355 -0.088 34.743 1.00 15.88 8 ALA D C 1
ATOM 5602 O O . ALA D 1 7 ? 15.882 0.714 33.942 1.00 16.01 8 ALA D O 1
ATOM 5604 N N . LEU D 1 8 ? 14.045 -0.294 34.800 1.00 15.19 9 LEU D N 1
ATOM 5605 C CA . LEU D 1 8 ? 13.136 0.537 34.029 1.00 15.02 9 LEU D CA 1
ATOM 5606 C C . LEU D 1 8 ? 12.448 1.500 34.992 1.00 15.39 9 LEU D C 1
ATOM 5607 O O . LEU D 1 8 ? 11.837 1.083 35.974 1.00 15.06 9 LEU D O 1
ATOM 5612 N N . VAL D 1 9 ? 12.608 2.796 34.755 1.00 14.86 10 VAL D N 1
ATOM 5613 C CA . VAL D 1 9 ? 12.005 3.791 35.631 1.00 15.17 10 VAL D CA 1
ATOM 5614 C C . VAL D 1 9 ? 10.981 4.570 34.811 1.00 15.55 10 VAL D C 1
ATOM 5615 O O . VAL D 1 9 ? 11.360 5.275 33.889 1.00 15.30 10 VAL D O 1
ATOM 5619 N N . THR D 1 10 ? 9.695 4.434 35.118 1.00 14.92 11 THR D N 1
ATOM 5620 C CA . THR D 1 10 ? 8.691 5.144 34.309 1.00 15.73 11 THR D CA 1
ATOM 5621 C C . THR D 1 10 ? 8.690 6.636 34.672 1.00 16.11 11 THR D C 1
ATOM 5622 O O . THR D 1 10 ? 8.992 7.006 35.816 1.00 16.22 11 THR D O 1
ATOM 5626 N N . GLY D 1 11 ? 8.403 7.500 33.703 1.00 15.89 12 GLY D N 1
ATOM 5627 C CA . GLY D 1 11 ? 8.387 8.959 33.983 1.00 16.53 12 GLY D CA 1
ATOM 5628 C C . GLY D 1 11 ? 9.695 9.445 34.596 1.00 17.21 12 GLY D C 1
ATOM 5629 O O . GLY D 1 11 ? 9.710 10.108 35.634 1.00 17.04 12 GLY D O 1
ATOM 5630 N N . SER D 1 12 ? 10.798 9.085 33.944 1.00 17.14 13 SER D N 1
ATOM 5631 C CA . SER D 1 12 ? 12.134 9.434 34.395 1.00 17.94 13 SER D CA 1
ATOM 5632 C C . SER D 1 12 ? 12.819 10.493 33.513 1.00 18.30 13 SER D C 1
ATOM 5633 O O . SER D 1 12 ? 14.034 10.675 33.597 1.00 17.98 13 SER D O 1
ATOM 5636 N N . THR D 1 13 ? 12.058 11.198 32.666 1.00 18.29 14 THR D N 1
ATOM 5637 C CA . THR D 1 13 ? 12.648 12.302 31.888 1.00 18.56 14 THR D CA 1
ATOM 5638 C C . THR D 1 13 ? 12.760 13.586 32.719 1.00 19.56 14 THR D C 1
ATOM 5639 O O . THR D 1 13 ? 13.376 14.582 32.274 1.00 20.13 14 THR D O 1
ATOM 5643 N N . SER D 1 14 ? 12.162 13.566 33.906 1.00 19.97 15 SER D N 1
ATOM 5644 C CA . SER D 1 14 ? 12.269 14.672 34.873 1.00 21.57 15 SER D CA 1
ATOM 5645 C C . SER D 1 14 ? 11.958 14.301 36.328 1.00 20.84 15 SER D C 1
ATOM 5646 O O . SER D 1 14 ? 11.601 13.163 36.635 1.00 20.92 15 SER D O 1
ATOM 5649 N N . GLY D 1 15 ? 12.107 15.281 37.217 1.00 20.48 16 GLY D N 1
ATOM 5650 C CA . GLY D 1 15 ? 11.691 15.167 38.622 1.00 19.40 16 GLY D CA 1
ATOM 5651 C C . GLY D 1 15 ? 12.227 13.927 39.338 1.00 19.32 16 GLY D C 1
ATOM 5652 O O . GLY D 1 15 ? 13.398 13.543 39.171 1.00 19.37 16 GLY D O 1
ATOM 5653 N N . ILE D 1 16 ? 11.342 13.289 40.099 1.00 18.13 17 ILE D N 1
ATOM 5654 C CA . ILE D 1 16 ? 11.677 12.178 40.959 1.00 18.28 17 ILE D CA 1
ATOM 5655 C C . ILE D 1 16 ? 12.238 10.973 40.181 1.00 18.38 17 ILE D C 1
ATOM 5656 O O . ILE D 1 16 ? 13.267 10.418 40.579 1.00 16.92 17 ILE D O 1
ATOM 5661 N N . GLY D 1 17 ? 11.575 10.603 39.078 1.00 17.94 18 GLY D N 1
ATOM 5662 C CA . GLY D 1 17 ? 12.005 9.469 38.254 1.00 16.90 18 GLY D CA 1
ATOM 5663 C C . GLY D 1 17 ? 13.394 9.696 37.687 1.00 16.81 18 GLY D C 1
ATOM 5664 O O . GLY D 1 17 ? 14.229 8.781 37.682 1.00 15.65 18 GLY D O 1
ATOM 5665 N N . LEU D 1 18 ? 13.663 10.917 37.219 1.00 16.22 19 LEU D N 1
ATOM 5666 C CA . LEU D 1 18 ? 15.051 11.237 36.763 1.00 16.02 19 LEU D CA 1
ATOM 5667 C C . LEU D 1 18 ? 16.072 11.078 37.899 1.00 15.21 19 LEU D C 1
ATOM 5668 O O . LEU D 1 18 ? 17.133 10.465 37.707 1.00 15.48 19 LEU D O 1
ATOM 5673 N N . GLY D 1 19 ? 15.757 11.605 39.084 1.00 14.69 20 GLY D N 1
ATOM 5674 C CA . GLY D 1 19 ? 16.646 11.422 40.281 1.00 14.09 20 GLY D CA 1
ATOM 5675 C C . GLY D 1 19 ? 16.883 9.956 40.640 1.00 15.26 20 GLY D C 1
ATOM 5676 O O . GLY D 1 19 ? 18.007 9.531 40.926 1.00 14.66 20 GLY D O 1
ATOM 5677 N N . ILE D 1 20 ? 15.812 9.164 40.659 1.00 15.63 21 ILE D N 1
ATOM 5678 C CA . ILE D 1 20 ? 15.948 7.707 40.838 1.00 15.72 21 ILE D CA 1
ATOM 5679 C C . ILE D 1 20 ? 16.849 7.069 39.761 1.00 16.86 21 ILE D C 1
ATOM 5680 O O . ILE D 1 20 ? 17.809 6.358 40.075 1.00 16.08 21 ILE D O 1
ATOM 5685 N N . ALA D 1 21 ? 16.555 7.337 38.486 1.00 16.83 22 ALA D N 1
ATOM 5686 C CA . ALA D 1 21 ? 17.343 6.757 37.410 1.00 17.58 22 ALA D CA 1
ATOM 5687 C C . ALA D 1 21 ? 18.825 7.116 37.535 1.00 18.07 22 ALA D C 1
ATOM 5688 O O . ALA D 1 21 ? 19.670 6.251 37.320 1.00 18.53 22 ALA D O 1
ATOM 5690 N N . GLN D 1 22 ? 19.130 8.368 37.893 1.00 18.68 23 GLN D N 1
ATOM 5691 C CA . GLN D 1 22 ? 20.516 8.840 38.049 1.00 19.68 23 GLN D CA 1
ATOM 5692 C C . GLN D 1 22 ? 21.285 8.057 39.131 1.00 18.14 23 GLN D C 1
ATOM 5693 O O . GLN D 1 22 ? 22.425 7.680 38.920 1.00 17.48 23 GLN D O 1
ATOM 5699 N N . VAL D 1 23 ? 20.656 7.822 40.285 1.00 17.14 24 VAL D N 1
ATOM 5700 C CA . VAL D 1 23 ? 21.272 6.998 41.363 1.00 15.89 24 VAL D CA 1
ATOM 5701 C C . VAL D 1 23 ? 21.479 5.545 40.959 1.00 15.13 24 VAL D C 1
ATOM 5702 O O . VAL D 1 23 ? 22.550 4.996 41.192 1.00 15.00 24 VAL D O 1
ATOM 5706 N N . LEU D 1 24 ? 20.479 4.920 40.336 1.00 14.64 25 LEU D N 1
ATOM 5707 C CA . LEU D 1 24 ? 20.641 3.533 39.879 1.00 15.38 25 LEU D CA 1
ATOM 5708 C C . LEU D 1 24 ? 21.717 3.396 38.804 1.00 15.09 25 LEU D C 1
ATOM 5709 O O . LEU D 1 24 ? 22.516 2.451 38.863 1.00 15.05 25 LEU D O 1
ATOM 5714 N N . ALA D 1 25 ? 21.756 4.344 37.854 1.00 14.72 26 ALA D N 1
ATOM 5715 C CA . ALA D 1 25 ? 22.873 4.424 36.893 1.00 14.32 26 ALA D CA 1
ATOM 5716 C C . ALA D 1 25 ? 24.229 4.528 37.607 1.00 15.22 26 ALA D C 1
ATOM 5717 O O . ALA D 1 25 ? 25.227 3.894 37.207 1.00 13.06 26 ALA D O 1
ATOM 5719 N N . ARG D 1 26 ? 24.294 5.358 38.648 1.00 16.54 27 ARG D N 1
ATOM 5720 C CA . ARG D 1 26 ? 25.574 5.534 39.333 1.00 17.42 27 ARG D CA 1
ATOM 5721 C C . ARG D 1 26 ? 26.029 4.206 39.973 1.00 17.77 27 ARG D C 1
ATOM 5722 O O . ARG D 1 26 ? 27.221 3.921 40.051 1.00 16.97 27 ARG D O 1
ATOM 5730 N N . ALA D 1 27 ? 25.056 3.430 40.449 1.00 18.18 28 ALA D N 1
ATOM 5731 C CA . ALA D 1 27 ? 25.259 2.094 41.042 1.00 18.36 28 ALA D CA 1
ATOM 5732 C C . ALA D 1 27 ? 25.529 0.992 40.016 1.00 18.33 28 ALA D C 1
ATOM 5733 O O . ALA D 1 27 ? 25.856 -0.156 40.382 1.00 18.12 28 ALA D O 1
ATOM 5735 N N . GLY D 1 28 ? 25.363 1.323 38.733 1.00 18.35 29 GLY D N 1
ATOM 5736 C CA . GLY D 1 28 ? 25.777 0.433 37.651 1.00 17.36 29 GLY D CA 1
ATOM 5737 C C . GLY D 1 28 ? 24.697 -0.275 36.866 1.00 16.81 29 GLY D C 1
ATOM 5738 O O . GLY D 1 28 ? 24.997 -1.102 35.998 1.00 16.05 29 GLY D O 1
ATOM 5739 N N . ALA D 1 29 ? 23.440 0.021 37.173 1.00 16.85 30 ALA D N 1
ATOM 5740 C CA . ALA D 1 29 ? 22.302 -0.543 36.423 1.00 16.24 30 ALA D CA 1
ATOM 5741 C C . ALA D 1 29 ? 22.254 0.067 35.020 1.00 15.55 30 ALA D C 1
ATOM 5742 O O . ALA D 1 29 ? 22.474 1.260 34.859 1.00 15.90 30 ALA D O 1
ATOM 5744 N N . ASN D 1 30 ? 21.947 -0.752 34.020 1.00 14.27 31 ASN D N 1
ATOM 5745 C CA . ASN D 1 30 ? 21.490 -0.248 32.730 1.00 13.85 31 ASN D CA 1
ATOM 5746 C C . ASN D 1 30 ? 20.121 0.399 32.939 1.00 13.30 31 ASN D C 1
ATOM 5747 O O . ASN D 1 30 ? 19.393 0.024 33.854 1.00 11.59 31 ASN D O 1
ATOM 5752 N N . ILE D 1 31 ? 19.780 1.374 32.095 1.00 13.33 32 ILE D N 1
ATOM 5753 C CA . ILE D 1 31 ? 18.572 2.165 32.332 1.00 13.63 32 ILE D CA 1
ATOM 5754 C C . ILE D 1 31 ? 17.642 2.167 31.114 1.00 13.48 32 ILE D C 1
ATOM 5755 O O . ILE D 1 31 ? 18.091 2.370 29.973 1.00 12.17 32 ILE D O 1
ATOM 5760 N N . VAL D 1 32 ? 16.361 1.902 31.368 1.00 12.53 33 VAL D N 1
ATOM 5761 C CA . VAL D 1 32 ? 15.310 2.222 30.405 1.00 13.03 33 VAL D CA 1
ATOM 5762 C C . VAL D 1 32 ? 14.587 3.430 30.943 1.00 14.28 33 VAL D C 1
ATOM 5763 O O . VAL D 1 32 ? 13.862 3.348 31.963 1.00 14.36 33 VAL D O 1
ATOM 5767 N N . LEU D 1 33 ? 14.776 4.554 30.253 1.00 15.05 34 LEU D N 1
ATOM 5768 C CA . LEU D 1 33 ? 14.040 5.771 30.577 1.00 15.36 34 LEU D CA 1
ATOM 5769 C C . LEU D 1 33 ? 12.711 5.836 29.843 1.00 14.86 34 LEU D C 1
ATOM 5770 O O . LEU D 1 33 ? 12.509 5.219 28.805 1.00 14.19 34 LEU D O 1
ATOM 5775 N N . ASN D 1 34 ? 11.836 6.675 30.368 1.00 15.30 35 ASN D N 1
ATOM 5776 C CA . ASN D 1 34 ? 10.521 6.800 29.803 1.00 15.91 35 ASN D CA 1
ATOM 5777 C C . ASN D 1 34 ? 9.982 8.161 30.196 1.00 16.05 35 ASN D C 1
ATOM 5778 O O . ASN D 1 34 ? 10.419 8.734 31.190 1.00 16.68 35 ASN D O 1
ATOM 5783 N N . GLY D 1 35 ? 9.043 8.688 29.422 1.00 15.66 36 GLY D N 1
ATOM 5784 C CA . GLY D 1 35 ? 8.461 9.962 29.796 1.00 16.18 36 GLY D CA 1
ATOM 5785 C C . GLY D 1 35 ? 8.453 10.934 28.669 1.00 16.47 36 GLY D C 1
ATOM 5786 O O . GLY D 1 35 ? 9.082 10.725 27.623 1.00 15.78 36 GLY D O 1
ATOM 5787 N N . PHE D 1 36 ? 7.733 12.026 28.894 1.00 18.08 37 PHE D N 1
ATOM 5788 C CA . PHE D 1 36 ? 7.526 13.042 27.866 1.00 19.75 37 PHE D CA 1
ATOM 5789 C C . PHE D 1 36 ? 8.536 14.179 28.032 1.00 21.03 37 PHE D C 1
ATOM 5790 O O . PHE D 1 36 ? 9.437 14.088 28.868 1.00 20.40 37 PHE D O 1
ATOM 5798 N N . GLY D 1 37 ? 8.394 15.248 27.249 1.00 22.05 38 GLY D N 1
ATOM 5799 C CA . GLY D 1 37 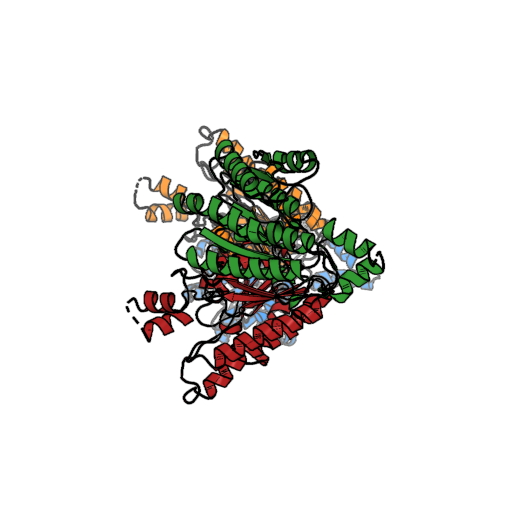? 9.372 16.360 27.322 1.00 24.52 38 GLY D CA 1
ATOM 5800 C C . GLY D 1 37 ? 10.665 15.928 26.619 1.00 25.61 38 GLY D C 1
ATOM 5801 O O . GLY D 1 37 ? 10.609 15.124 25.677 1.00 27.05 38 GLY D O 1
ATOM 5802 N N . ASP D 1 38 ? 11.829 16.405 27.066 1.00 24.87 39 ASP D N 1
ATOM 5803 C CA . ASP D 1 38 ? 13.070 16.143 26.301 1.00 24.46 39 ASP D CA 1
ATOM 5804 C C . ASP D 1 38 ? 13.989 15.113 26.968 1.00 24.44 39 ASP D C 1
ATOM 5805 O O . ASP D 1 38 ? 14.539 15.379 28.039 1.00 24.94 39 ASP D O 1
ATOM 5810 N N . PRO D 1 39 ? 14.132 13.930 26.350 1.00 24.15 40 PRO D N 1
ATOM 5811 C CA . PRO D 1 39 ? 14.945 12.830 26.906 1.00 24.51 40 PRO D CA 1
ATOM 5812 C C . PRO D 1 39 ? 16.446 12.974 26.733 1.00 24.19 40 PRO D C 1
ATOM 5813 O O . PRO D 1 39 ? 17.202 12.279 27.413 1.00 24.03 40 PRO D O 1
ATOM 5817 N N . ALA D 1 40 ? 16.870 13.828 25.811 1.00 23.33 41 ALA D N 1
ATOM 5818 C CA . ALA D 1 40 ? 18.292 13.947 25.487 1.00 23.29 41 ALA D CA 1
ATOM 5819 C C . ALA D 1 40 ? 19.127 14.358 26.705 1.00 23.14 41 ALA D C 1
ATOM 5820 O O . ALA D 1 40 ? 20.079 13.651 27.058 1.00 23.26 41 ALA D O 1
ATOM 5822 N N . PRO D 1 41 ? 18.776 15.496 27.356 1.00 22.84 42 PRO D N 1
ATOM 5823 C CA . PRO D 1 41 ? 19.532 15.919 28.535 1.00 22.62 42 PRO D CA 1
ATOM 5824 C C . PRO D 1 41 ? 19.500 14.891 29.651 1.00 22.13 42 PRO D C 1
ATOM 5825 O O . PRO D 1 41 ? 20.465 14.786 30.397 1.00 21.89 42 PRO D O 1
ATOM 5829 N N . ALA D 1 42 ? 18.386 14.163 29.772 1.00 22.18 43 ALA D N 1
ATOM 5830 C CA . ALA D 1 42 ? 18.215 13.143 30.795 1.00 21.96 43 ALA D CA 1
ATOM 5831 C C . ALA D 1 42 ? 19.139 11.954 30.540 1.00 21.96 43 ALA D C 1
ATOM 5832 O O . ALA D 1 42 ? 19.893 11.531 31.430 1.00 21.55 43 ALA D O 1
ATOM 5834 N N . LEU D 1 43 ? 19.094 11.436 29.318 1.00 21.57 44 LEU D N 1
ATOM 5835 C CA . LEU D 1 43 ? 19.994 10.357 28.918 1.00 22.14 44 LEU D CA 1
ATOM 5836 C C . LEU D 1 43 ? 21.485 10.719 29.047 1.00 22.56 44 LEU D C 1
ATOM 5837 O O . LEU D 1 43 ? 22.290 9.869 29.410 1.00 22.74 44 LEU D O 1
ATOM 5842 N N . ALA D 1 44 ? 21.852 11.960 28.716 1.00 23.28 45 ALA D N 1
ATOM 5843 C CA . ALA D 1 44 ? 23.179 12.485 29.044 1.00 24.48 45 ALA D CA 1
ATOM 5844 C C . ALA D 1 44 ? 23.156 12.753 30.546 1.00 25.38 45 ALA D C 1
ATOM 5845 O O . ALA D 1 44 ? 22.161 13.230 31.050 1.00 26.52 45 ALA D O 1
ATOM 5847 N N . GLU D 1 45 ? 24.217 12.444 31.281 1.00 26.70 46 GLU D N 1
ATOM 5848 C CA . GLU D 1 45 ? 24.109 12.376 32.774 1.00 26.69 46 GLU D CA 1
ATOM 5849 C C . GLU D 1 45 ? 23.209 11.242 33.277 1.00 25.73 46 GLU D C 1
ATOM 5850 O O . GLU D 1 45 ? 22.606 11.308 34.361 1.00 27.50 46 GLU D O 1
ATOM 5856 N N . ILE D 1 46 ? 23.067 10.239 32.433 1.00 23.27 47 ILE D N 1
ATOM 5857 C CA . ILE D 1 46 ? 23.055 8.861 32.852 1.00 20.75 47 ILE D CA 1
ATOM 5858 C C . ILE D 1 46 ? 24.278 8.314 32.120 1.00 19.34 47 ILE D C 1
ATOM 5859 O O . ILE D 1 46 ? 25.036 7.517 32.663 1.00 18.60 47 ILE D O 1
ATOM 5864 N N . ALA D 1 47 ? 24.481 8.808 30.896 1.00 17.85 48 ALA D N 1
ATOM 5865 C CA . ALA D 1 47 ? 25.535 8.321 30.021 1.00 17.39 48 ALA D CA 1
ATOM 5866 C C . ALA D 1 47 ? 26.899 8.650 30.603 1.00 17.37 48 ALA D C 1
ATOM 5867 O O . ALA D 1 47 ? 27.909 8.050 30.208 1.00 15.63 48 ALA D O 1
ATOM 5869 N N . ARG D 1 48 ? 26.927 9.611 31.534 1.00 17.22 49 ARG D N 1
ATOM 5870 C CA . ARG D 1 48 ? 28.190 10.002 32.150 1.00 17.68 49 ARG D CA 1
ATOM 5871 C C . ARG D 1 48 ? 28.776 8.834 32.952 1.00 17.28 49 ARG D C 1
ATOM 5872 O O . ARG D 1 48 ? 29.985 8.720 33.094 1.00 17.57 49 ARG D O 1
ATOM 5880 N N . HIS D 1 49 ? 27.902 7.942 33.413 1.00 17.06 50 HIS D N 1
ATOM 5881 C CA . HIS D 1 49 ? 28.332 6.733 34.126 1.00 16.78 50 HIS D CA 1
ATOM 5882 C C . HIS D 1 49 ? 28.776 5.576 33.202 1.00 16.25 50 HIS D C 1
ATOM 5883 O O . HIS D 1 49 ? 29.212 4.527 33.693 1.00 16.23 50 HIS D O 1
ATOM 5890 N N . GLY D 1 50 ? 28.675 5.756 31.879 1.00 14.67 51 GLY D N 1
ATOM 5891 C CA . GLY D 1 50 ? 29.020 4.679 30.937 1.00 14.10 51 GLY D CA 1
ATOM 5892 C C . GLY D 1 50 ? 28.002 3.536 30.853 1.00 13.75 51 GLY D C 1
ATOM 5893 O O . GLY D 1 50 ? 28.199 2.541 30.147 1.00 13.30 51 GLY D O 1
ATOM 5894 N N . VAL D 1 51 ? 26.908 3.673 31.576 1.00 13.68 52 VAL D N 1
ATOM 5895 C CA . VAL D 1 51 ? 25.848 2.680 31.566 1.00 13.94 52 VAL D CA 1
ATOM 5896 C C . VAL D 1 51 ? 25.096 2.702 30.214 1.00 13.86 52 VAL D C 1
ATOM 5897 O O . VAL D 1 51 ? 25.019 3.749 29.581 1.00 13.65 52 VAL D O 1
ATOM 5901 N N . LYS D 1 52 ? 24.576 1.547 29.775 1.00 14.04 53 LYS D N 1
ATOM 5902 C CA . LYS D 1 52 ? 23.722 1.467 28.584 1.00 14.00 53 LYS D CA 1
ATOM 5903 C C . LYS D 1 52 ? 22.352 1.997 28.961 1.00 13.92 53 LYS D C 1
ATOM 5904 O O . LYS D 1 52 ? 21.765 1.557 29.956 1.00 14.29 53 LYS D O 1
ATOM 5910 N N . ALA D 1 53 ? 21.840 2.953 28.192 1.00 13.12 54 ALA D N 1
ATOM 5911 C CA . ALA D 1 53 ? 20.577 3.584 28.570 1.00 13.43 54 ALA D CA 1
ATOM 5912 C C . ALA D 1 53 ? 19.813 3.939 27.304 1.00 13.20 54 ALA D C 1
ATOM 5913 O O . ALA D 1 53 ? 20.413 4.405 26.338 1.00 12.52 54 ALA D O 1
ATOM 5915 N N . VAL D 1 54 ? 18.511 3.671 27.300 1.00 13.30 55 VAL D N 1
ATOM 5916 C CA . VAL D 1 54 ? 17.676 3.924 26.117 1.00 14.26 55 VAL D CA 1
ATOM 5917 C C . VAL D 1 54 ? 16.388 4.523 26.662 1.00 14.43 55 VAL D C 1
ATOM 5918 O O . VAL D 1 54 ? 15.992 4.208 27.771 1.00 14.49 55 VAL D O 1
ATOM 5922 N N . HIS D 1 55 ? 15.768 5.401 25.880 1.00 14.04 56 HIS D N 1
ATOM 5923 C CA . HIS D 1 55 ? 14.503 6.033 26.261 1.00 14.33 56 HIS D CA 1
ATOM 5924 C C . HIS D 1 55 ? 13.435 5.512 25.294 1.00 14.94 56 HIS D C 1
ATOM 5925 O O . HIS D 1 55 ? 13.690 5.405 24.084 1.00 14.32 56 HIS D O 1
ATOM 5932 N N . HIS D 1 56 ? 12.258 5.182 25.840 1.00 15.55 57 HIS D N 1
ATOM 5933 C CA . HIS D 1 56 ? 11.083 4.833 25.044 1.00 17.08 57 HIS D CA 1
ATOM 5934 C C . HIS D 1 56 ? 9.955 5.827 25.437 1.00 17.32 57 HIS D C 1
ATOM 5935 O O . HIS D 1 56 ? 9.724 6.059 26.641 1.00 15.74 57 HIS D O 1
ATOM 5942 N N . PRO D 1 57 ? 9.283 6.442 24.429 1.00 17.53 58 PRO D N 1
ATOM 5943 C CA . PRO D 1 57 ? 8.299 7.479 24.742 1.00 17.83 58 PRO D CA 1
ATOM 5944 C C . PRO D 1 57 ? 6.891 6.982 25.071 1.00 18.31 58 PRO D C 1
ATOM 5945 O O . PRO D 1 57 ? 5.964 7.786 24.974 1.00 19.39 58 PRO D O 1
ATOM 5949 N N . ALA D 1 58 ? 6.725 5.706 25.444 1.00 16.95 59 ALA D N 1
ATOM 5950 C CA . ALA D 1 58 ? 5.389 5.146 25.806 1.00 16.64 59 ALA D CA 1
ATOM 5951 C C . ALA D 1 58 ? 4.541 6.050 26.670 1.00 16.52 59 ALA D C 1
ATOM 5952 O O . ALA D 1 58 ? 5.006 6.494 27.709 1.00 17.35 59 ALA D O 1
ATOM 5954 N N . ASP D 1 59 ? 3.285 6.247 26.255 1.00 16.35 60 ASP D N 1
ATOM 5955 C CA . ASP D 1 59 ? 2.238 6.819 27.091 1.00 16.49 60 ASP D CA 1
ATOM 5956 C C . ASP D 1 59 ? 1.616 5.651 27.871 1.00 17.19 60 ASP D C 1
ATOM 5957 O O . ASP D 1 59 ? 0.905 4.824 27.305 1.00 16.27 60 ASP D O 1
ATOM 5962 N N . LEU D 1 60 ? 1.870 5.603 29.168 1.00 18.17 61 LEU D N 1
ATOM 5963 C CA . LEU D 1 60 ? 1.506 4.428 29.983 1.00 19.75 61 LEU D CA 1
ATOM 5964 C C . LEU D 1 60 ? 0.001 4.320 30.290 1.00 20.88 61 LEU D C 1
ATOM 5965 O O . LEU D 1 60 ? -0.451 3.364 30.931 1.00 21.99 61 LEU D O 1
ATOM 5970 N N . SER D 1 61 ? -0.784 5.285 29.831 1.00 20.89 62 SER D N 1
ATOM 5971 C CA . SER D 1 61 ? -2.231 5.129 29.898 1.00 21.92 62 SER D CA 1
ATOM 5972 C C . SER D 1 61 ? -2.772 4.263 28.731 1.00 21.33 62 SER D C 1
ATOM 5973 O O . SER D 1 61 ? -3.971 3.976 28.681 1.00 21.51 62 SER D O 1
ATOM 5976 N N . ASP D 1 62 ? -1.890 3.870 27.810 1.00 20.87 63 ASP D N 1
ATOM 5977 C CA . ASP D 1 62 ? -2.242 3.059 26.630 1.00 21.68 63 ASP D CA 1
ATOM 5978 C C . ASP D 1 62 ? -1.546 1.739 26.821 1.00 21.69 63 ASP D C 1
ATOM 5979 O O . ASP D 1 62 ? -0.321 1.656 26.701 1.00 21.82 63 ASP D O 1
ATOM 5984 N N . VAL D 1 63 ? -2.329 0.714 27.153 1.00 22.58 64 VAL D N 1
ATOM 5985 C CA . VAL D 1 63 ? -1.788 -0.634 27.399 1.00 22.78 64 VAL D CA 1
ATOM 5986 C C . VAL D 1 63 ? -0.858 -1.126 26.280 1.00 22.69 64 VAL D C 1
ATOM 5987 O O . VAL D 1 63 ? 0.244 -1.628 26.564 1.00 22.85 64 VAL D O 1
ATOM 5991 N N . ALA D 1 64 ? -1.284 -0.968 25.026 1.00 21.48 65 ALA D N 1
ATOM 5992 C CA . ALA D 1 64 ? -0.439 -1.280 23.872 1.00 21.09 65 ALA D CA 1
ATOM 5993 C C . ALA D 1 64 ? 0.938 -0.598 23.944 1.00 20.62 65 ALA D C 1
ATOM 5994 O O . ALA D 1 64 ? 1.945 -1.197 23.580 1.00 20.10 65 ALA D O 1
ATOM 5996 N N . GLN D 1 65 ? 0.973 0.649 24.410 1.00 19.48 66 GLN D N 1
ATOM 5997 C CA . GLN D 1 65 ? 2.242 1.348 24.538 1.00 19.41 66 GLN D CA 1
ATOM 5998 C C . GLN D 1 65 ? 3.115 0.858 25.706 1.00 18.94 66 GLN D C 1
ATOM 5999 O O . GLN D 1 65 ? 4.340 0.828 25.567 1.00 18.52 66 GLN D O 1
ATOM 6005 N N . ILE D 1 66 ? 2.500 0.487 26.832 1.00 18.31 67 ILE D N 1
ATOM 6006 C CA . ILE D 1 66 ? 3.254 -0.149 27.918 1.00 19.16 67 ILE D CA 1
ATOM 6007 C C . ILE D 1 66 ? 3.827 -1.493 27.417 1.00 18.46 67 ILE D C 1
ATOM 6008 O O . ILE D 1 66 ? 4.949 -1.876 27.773 1.00 18.41 67 ILE D O 1
ATOM 6013 N N . GLU D 1 67 ? 3.048 -2.216 26.608 1.00 18.03 68 GLU D N 1
ATOM 6014 C CA . GLU D 1 67 ? 3.539 -3.511 26.095 1.00 17.98 68 GLU D CA 1
ATOM 6015 C C . GLU D 1 67 ? 4.737 -3.286 25.170 1.00 17.71 68 GLU D C 1
ATOM 6016 O O . GLU D 1 67 ? 5.730 -4.032 25.229 1.00 16.79 68 GLU D O 1
ATOM 6022 N N . ALA D 1 68 ? 4.670 -2.235 24.341 1.00 16.94 69 ALA D N 1
ATOM 6023 C CA . ALA D 1 68 ? 5.790 -1.931 23.437 1.00 17.07 69 ALA D CA 1
ATOM 6024 C C . ALA D 1 68 ? 7.048 -1.567 24.230 1.00 17.09 69 ALA D C 1
ATOM 6025 O O . ALA D 1 68 ? 8.153 -1.977 23.839 1.00 14.89 69 ALA D O 1
ATOM 6027 N N . LEU D 1 69 ? 6.851 -0.799 25.314 1.00 16.78 70 LEU D N 1
ATOM 6028 C CA . LEU D 1 69 ? 7.917 -0.422 26.276 1.00 16.73 70 LEU D CA 1
ATOM 6029 C C . LEU D 1 69 ? 8.650 -1.646 26.824 1.00 17.27 70 LEU D C 1
ATOM 6030 O O . LEU D 1 69 ? 9.888 -1.726 26.758 1.00 16.57 70 LEU D O 1
ATOM 6035 N N . PHE D 1 70 ? 7.891 -2.599 27.369 1.00 17.42 71 PHE D N 1
ATOM 6036 C CA . PHE D 1 70 ? 8.496 -3.806 27.901 1.00 18.01 71 PHE D CA 1
ATOM 6037 C C . PHE D 1 70 ? 9.115 -4.722 26.838 1.00 18.05 71 PHE D C 1
ATOM 6038 O O . PHE D 1 70 ? 10.182 -5.309 27.072 1.00 17.27 71 PHE D O 1
ATOM 6046 N N . ALA D 1 71 ? 8.485 -4.817 25.668 1.00 17.72 72 ALA D N 1
ATOM 6047 C CA . ALA D 1 71 ? 9.084 -5.566 24.566 1.00 18.12 72 ALA D CA 1
ATOM 6048 C C . ALA D 1 71 ? 10.427 -4.969 24.153 1.00 18.42 72 ALA D C 1
ATOM 6049 O O . ALA D 1 71 ? 11.368 -5.723 23.896 1.00 18.83 72 ALA D O 1
ATOM 6051 N N . LEU D 1 72 ? 10.542 -3.636 24.106 1.00 18.55 73 LEU D N 1
ATOM 6052 C CA . LEU D 1 72 ? 11.871 -2.991 23.870 1.00 18.38 73 LEU D CA 1
ATOM 6053 C C . LEU D 1 72 ? 12.896 -3.383 24.939 1.00 18.04 73 LEU D C 1
ATOM 6054 O O . LEU D 1 72 ? 14.046 -3.701 24.613 1.00 16.85 73 LEU D O 1
ATOM 6059 N N . ALA D 1 73 ? 12.489 -3.304 26.213 1.00 17.71 74 ALA D N 1
ATOM 6060 C CA . ALA D 1 73 ? 13.364 -3.678 27.325 1.00 18.37 74 ALA D CA 1
ATOM 6061 C C . ALA D 1 73 ? 13.846 -5.123 27.195 1.00 18.93 74 ALA D C 1
ATOM 6062 O O . ALA D 1 73 ? 15.028 -5.391 27.419 1.00 19.02 74 ALA D O 1
ATOM 6064 N N . GLU D 1 74 ? 12.953 -6.060 26.842 1.00 19.57 75 GLU D N 1
ATOM 6065 C CA . GLU D 1 74 ? 13.404 -7.452 26.633 1.00 21.04 75 GLU D CA 1
ATOM 6066 C C . GLU D 1 74 ? 14.312 -7.564 25.428 1.00 19.82 75 GLU D C 1
ATOM 6067 O O . GLU D 1 74 ? 15.347 -8.226 25.503 1.00 19.58 75 GLU D O 1
ATOM 6073 N N . ARG D 1 75 ? 13.946 -6.915 24.324 1.00 19.11 76 ARG D N 1
ATOM 6074 C CA . ARG D 1 75 ? 14.781 -6.953 23.104 1.00 20.01 76 ARG D CA 1
ATOM 6075 C C . ARG D 1 75 ? 16.166 -6.330 23.319 1.00 19.92 76 ARG D C 1
ATOM 6076 O O . ARG D 1 75 ? 17.169 -6.858 22.846 1.00 19.39 76 ARG D O 1
ATOM 6084 N N . GLU D 1 76 ? 16.228 -5.217 24.051 1.00 20.11 77 GLU D N 1
ATOM 6085 C CA . GLU D 1 76 ? 17.462 -4.440 24.116 1.00 20.87 77 GLU D CA 1
ATOM 6086 C C . GLU D 1 76 ? 18.357 -4.771 25.302 1.00 20.62 77 GLU D C 1
ATOM 6087 O O . GLU D 1 76 ? 19.582 -4.635 25.209 1.00 20.28 77 GLU D O 1
ATOM 6093 N N . PHE D 1 77 ? 17.745 -5.230 26.396 1.00 20.32 78 PHE D N 1
ATOM 6094 C CA . PHE D 1 77 ? 18.453 -5.472 27.655 1.00 20.97 78 PHE D CA 1
ATOM 6095 C C . PHE D 1 77 ? 18.286 -6.917 28.153 1.00 21.55 78 PHE D C 1
ATOM 6096 O O . PHE D 1 77 ? 18.963 -7.340 29.093 1.00 22.51 78 PHE D O 1
ATOM 6104 N N . GLY D 1 78 ? 17.401 -7.684 27.521 1.00 21.61 79 GLY D N 1
ATOM 6105 C CA . GLY D 1 78 ? 17.087 -9.034 28.009 1.00 21.54 79 GLY D CA 1
ATOM 6106 C C . GLY D 1 78 ? 16.167 -9.087 29.234 1.00 21.40 79 GLY D C 1
ATOM 6107 O O . GLY D 1 78 ? 16.247 -10.019 30.024 1.00 21.78 79 GLY D O 1
ATOM 6108 N N . GLY D 1 79 ? 15.300 -8.088 29.413 1.00 20.08 80 GLY D N 1
ATOM 6109 C CA . GLY D 1 79 ? 14.325 -8.107 30.511 1.00 20.01 80 GLY D CA 1
ATOM 6110 C C . GLY D 1 79 ? 14.616 -7.079 31.584 1.00 19.80 80 GLY D C 1
ATOM 6111 O O . GLY D 1 79 ? 15.723 -6.532 31.637 1.00 20.55 80 GLY D O 1
ATOM 6112 N N . VAL D 1 80 ? 13.629 -6.820 32.439 1.00 18.50 81 VAL D N 1
ATOM 6113 C CA . VAL D 1 80 ? 13.705 -5.765 33.460 1.00 18.66 81 VAL D CA 1
ATOM 6114 C C . VAL D 1 80 ? 13.944 -6.451 34.787 1.00 18.21 81 VAL D C 1
ATOM 6115 O O . VAL D 1 80 ? 13.171 -7.331 35.165 1.00 19.11 81 VAL D O 1
ATOM 6119 N N . ASP D 1 81 ? 14.991 -6.030 35.497 1.00 17.78 82 ASP D N 1
ATOM 6120 C CA . ASP D 1 81 ? 15.295 -6.565 36.835 1.00 17.28 82 ASP D CA 1
ATOM 6121 C C . ASP D 1 81 ? 14.729 -5.693 37.939 1.00 17.39 82 ASP D C 1
ATOM 6122 O O . ASP D 1 81 ? 14.297 -6.193 38.979 1.00 17.63 82 ASP D O 1
ATOM 6127 N N . ILE D 1 82 ? 14.731 -4.384 37.702 1.00 17.10 83 ILE D N 1
ATOM 6128 C CA . ILE D 1 82 ? 14.255 -3.418 38.693 1.00 16.97 83 ILE D CA 1
ATOM 6129 C C . ILE D 1 82 ? 13.217 -2.561 37.980 1.00 17.54 83 ILE D C 1
ATOM 6130 O O . ILE D 1 82 ? 13.516 -1.916 36.946 1.00 18.23 83 ILE D O 1
ATOM 6135 N N . LEU D 1 83 ? 11.988 -2.600 38.475 1.00 16.36 84 LEU D N 1
ATOM 6136 C CA . LEU D 1 83 ? 10.943 -1.810 37.865 1.00 17.16 84 LEU D CA 1
ATOM 6137 C C . LEU D 1 83 ? 10.560 -0.753 38.870 1.00 16.52 84 LEU D C 1
ATOM 6138 O O . LEU D 1 83 ? 10.104 -1.082 39.966 1.00 17.33 84 LEU D O 1
ATOM 6143 N N . VAL D 1 84 ? 10.725 0.514 38.510 1.00 16.09 85 VAL D N 1
ATOM 6144 C CA . VAL D 1 84 ? 10.251 1.585 39.370 1.00 16.27 85 VAL D CA 1
ATOM 6145 C C . VAL D 1 84 ? 9.025 2.230 38.674 1.00 16.05 85 VAL D C 1
ATOM 6146 O O . VAL D 1 84 ? 9.153 2.848 37.606 1.00 14.26 85 VAL D O 1
ATOM 6150 N N . ASN D 1 85 ? 7.854 2.062 39.278 1.00 16.41 86 ASN D N 1
ATOM 6151 C CA . ASN D 1 85 ? 6.636 2.592 38.688 1.00 16.72 86 ASN D CA 1
ATOM 6152 C C . ASN D 1 85 ? 6.412 3.955 39.298 1.00 17.58 86 ASN D C 1
ATOM 6153 O O . AS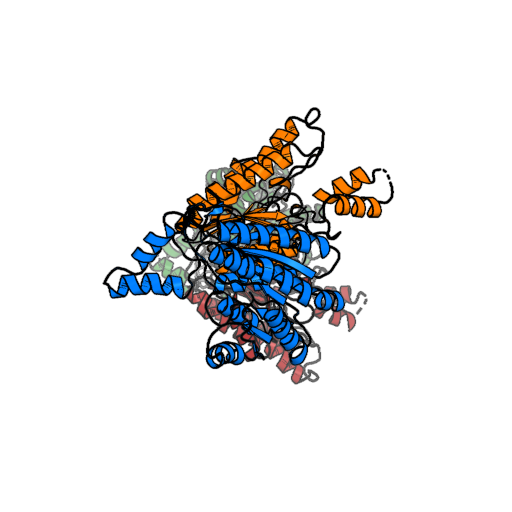N D 1 85 ? 5.933 4.072 40.449 1.00 17.84 86 ASN D O 1
ATOM 6158 N N . ASN D 1 86 ? 6.744 4.976 38.518 1.00 17.38 87 ASN D N 1
ATOM 6159 C CA . ASN D 1 86 ? 6.844 6.339 39.024 1.00 17.63 87 ASN D CA 1
ATOM 6160 C C . ASN D 1 86 ? 5.974 7.369 38.338 1.00 17.80 87 ASN D C 1
ATOM 6161 O O . ASN D 1 86 ? 5.581 8.314 38.963 1.00 18.30 87 ASN D O 1
ATOM 6166 N N . ALA D 1 87 ? 5.763 7.236 37.037 1.00 19.26 88 ALA D N 1
ATOM 6167 C CA . ALA D 1 87 ? 5.047 8.256 36.247 1.00 19.34 88 ALA D CA 1
ATOM 6168 C C . ALA D 1 87 ? 3.703 8.536 36.891 1.00 19.63 88 ALA D C 1
ATOM 6169 O O . ALA D 1 87 ? 3.009 7.614 37.357 1.00 18.94 88 ALA D O 1
ATOM 6171 N N . GLY D 1 88 ? 3.329 9.806 36.907 1.00 19.83 89 GLY D N 1
ATOM 6172 C CA . GLY D 1 88 ? 2.130 10.187 37.657 1.00 19.84 89 GLY D CA 1
ATOM 6173 C C . GLY D 1 88 ? 1.762 11.604 37.298 1.00 19.59 89 GLY D C 1
ATOM 6174 O O . GLY D 1 88 ? 2.631 12.413 36.948 1.00 19.15 89 GLY D O 1
ATOM 6175 N N . ILE D 1 89 ? 0.466 11.901 37.377 1.00 19.41 90 ILE D N 1
ATOM 6176 C CA . ILE D 1 89 ? -0.055 13.246 37.098 1.00 19.19 90 ILE D CA 1
ATOM 6177 C C . ILE D 1 89 ? -1.013 13.655 38.233 1.00 18.53 90 ILE D C 1
ATOM 6178 O O . ILE D 1 89 ? -1.419 12.807 39.037 1.00 16.77 90 ILE D O 1
ATOM 6183 N N . GLN D 1 90 ? -1.377 14.947 38.271 1.00 18.67 91 GLN D N 1
ATOM 6184 C CA . GLN D 1 90 ? -2.219 15.516 39.348 1.00 17.81 91 GLN D CA 1
ATOM 6185 C C . GLN D 1 90 ? -3.332 16.386 38.754 1.00 17.28 91 GLN D C 1
ATOM 6186 O O . GLN D 1 90 ? -3.174 16.973 37.685 1.00 16.99 91 GLN D O 1
ATOM 6192 N N . HIS D 1 91 ? -4.457 16.475 39.451 1.00 16.60 92 HIS D N 1
ATOM 6193 C CA . HIS D 1 91 ? -5.470 17.442 39.088 1.00 16.58 92 HIS D CA 1
ATOM 6194 C C . HIS D 1 91 ? -6.228 17.805 40.352 1.00 16.31 92 HIS D C 1
ATOM 6195 O O . HIS D 1 91 ? -6.715 16.926 41.042 1.00 16.90 92 HIS D O 1
ATOM 6202 N N . VAL D 1 92 ? -6.311 19.099 40.648 1.00 16.01 93 VAL D N 1
ATOM 6203 C CA . VAL D 1 92 ? -6.933 19.543 41.894 1.00 15.63 93 VAL D CA 1
ATOM 6204 C C . VAL D 1 92 ? -8.272 20.235 41.635 1.00 15.89 93 VAL D C 1
ATOM 6205 O O . VAL D 1 92 ? -8.331 21.305 40.984 1.00 15.45 93 VAL D O 1
ATOM 6209 N N . ALA D 1 93 ? -9.336 19.645 42.181 1.00 15.64 94 ALA D N 1
ATOM 6210 C CA . ALA D 1 93 ? -10.661 20.262 42.118 1.00 15.94 94 ALA D CA 1
ATOM 6211 C C . ALA D 1 93 ? -11.556 19.546 43.115 1.00 16.03 94 ALA D C 1
ATOM 6212 O O . ALA D 1 93 ? -11.315 18.381 43.421 1.00 15.61 94 ALA D O 1
ATOM 6214 N N . PRO D 1 94 ? -12.600 20.228 43.608 1.00 16.89 95 PRO D N 1
ATOM 6215 C CA . PRO D 1 94 ? -13.550 19.602 44.533 1.00 17.87 95 PRO D CA 1
ATOM 6216 C C . PRO D 1 94 ? -14.180 18.394 43.860 1.00 18.78 95 PRO D C 1
ATOM 6217 O O . PRO D 1 94 ? -14.366 18.421 42.621 1.00 17.79 95 PRO D O 1
ATOM 6221 N N . VAL D 1 95 ? -14.537 17.370 44.638 1.00 19.17 96 VAL D N 1
ATOM 6222 C CA . VAL D 1 95 ? -14.983 16.118 44.024 1.00 20.27 96 VAL D CA 1
ATOM 6223 C C . VAL D 1 95 ? -16.133 16.307 43.018 1.00 20.60 96 VAL D C 1
ATOM 6224 O O . VAL D 1 95 ? -16.135 15.672 41.955 1.00 20.59 96 VAL D O 1
ATOM 6228 N N . GLU D 1 96 ? -17.075 17.205 43.345 1.00 21.02 97 GLU D N 1
ATOM 6229 C CA . GLU D 1 96 ? -18.267 17.423 42.530 1.00 21.14 97 GLU D CA 1
ATOM 6230 C C . GLU D 1 96 ? -17.997 18.339 41.326 1.00 21.20 97 GLU D C 1
ATOM 6231 O O . GLU D 1 96 ? -18.874 18.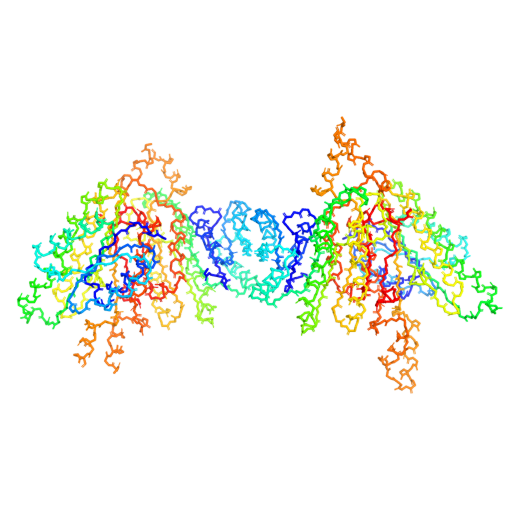566 40.489 1.00 21.69 97 GLU D O 1
ATOM 6237 N N . GLN D 1 97 ? -16.795 18.903 41.265 1.00 20.39 98 GLN D N 1
ATOM 6238 C CA . GLN D 1 97 ? -16.379 19.655 40.081 1.00 20.23 98 GLN D CA 1
ATOM 6239 C C . GLN D 1 97 ? -15.195 18.982 39.404 1.00 19.31 98 GLN D C 1
ATOM 6240 O O . GLN D 1 97 ? -14.623 19.548 38.473 1.00 19.11 98 GLN D O 1
ATOM 6246 N N . PHE D 1 98 ? -14.834 17.785 39.871 1.00 18.36 99 PHE D N 1
ATOM 6247 C CA . PHE D 1 98 ? -13.695 17.039 39.293 1.00 17.71 99 PHE D CA 1
ATOM 6248 C C . PHE D 1 98 ? -14.013 16.617 37.850 1.00 17.80 99 PHE D C 1
ATOM 6249 O O . PHE D 1 98 ? -15.080 16.012 37.597 1.00 16.87 99 PHE D O 1
ATOM 6257 N N . PRO D 1 99 ? -13.135 16.993 36.883 1.00 16.79 100 PRO D N 1
ATOM 6258 C CA . PRO D 1 99 ? -13.410 16.614 35.503 1.00 17.09 100 PRO D CA 1
ATOM 6259 C C . PRO D 1 99 ? -13.461 15.090 35.362 1.00 17.55 100 PRO D C 1
ATOM 6260 O O . PRO D 1 99 ? -12.595 14.397 35.881 1.00 17.63 100 PRO D O 1
ATOM 6264 N N . LEU D 1 100 ? -14.478 14.558 34.683 1.00 18.09 101 LEU D N 1
ATOM 6265 C CA . LEU D 1 100 ? -14.600 13.102 34.618 1.00 19.43 101 LEU D CA 1
ATOM 6266 C C . LEU D 1 100 ? -13.421 12.546 33.846 1.00 18.96 101 LEU D C 1
ATOM 6267 O O . LEU D 1 100 ? -12.959 11.461 34.152 1.00 18.80 101 LEU D O 1
ATOM 6272 N N . GLU D 1 101 ? -12.938 13.282 32.830 1.00 19.52 102 GLU D N 1
ATOM 6273 C CA . GLU D 1 101 ? -11.755 12.794 32.080 1.00 19.08 102 GLU D CA 1
ATOM 6274 C C . GLU D 1 101 ? -10.482 12.787 32.924 1.00 19.21 102 GLU D C 1
ATOM 6275 O O . GLU D 1 101 ? -9.593 11.923 32.714 1.00 18.96 102 GLU D O 1
ATOM 6281 N N . SER D 1 102 ? -10.383 13.719 33.883 1.00 18.19 103 SER D N 1
ATOM 6282 C CA . SER D 1 102 ? -9.234 13.746 34.786 1.00 17.70 103 SER D CA 1
ATOM 6283 C C . SER D 1 102 ? -9.267 12.569 35.754 1.00 17.54 103 SER D C 1
ATOM 6284 O O . SER D 1 102 ? -8.219 12.028 36.123 1.00 17.29 103 SER D O 1
ATOM 6287 N N . TRP D 1 103 ? -10.462 12.193 36.203 1.00 17.20 104 TRP D N 1
ATOM 6288 C CA . TRP D 1 103 ? -10.599 11.011 37.057 1.00 17.05 104 TRP D CA 1
ATOM 6289 C C . TRP D 1 103 ? -10.026 9.812 36.318 1.00 16.74 104 TRP D C 1
ATOM 6290 O O . TRP D 1 103 ? -9.167 9.083 36.870 1.00 16.28 104 TRP D O 1
ATOM 6301 N N . ASP D 1 104 ? -10.503 9.596 35.080 1.00 16.99 105 ASP D N 1
ATOM 6302 C CA . ASP D 1 104 ? -10.089 8.412 34.307 1.00 16.92 105 ASP D CA 1
ATOM 6303 C C . ASP D 1 104 ? -8.589 8.422 33.988 1.00 16.85 105 ASP D C 1
ATOM 6304 O O . ASP D 1 104 ? -7.919 7.386 34.043 1.00 15.48 105 ASP D O 1
ATOM 6309 N N . LYS D 1 105 ? -8.067 9.593 33.618 1.00 16.71 106 LYS D N 1
ATOM 6310 C CA . LYS D 1 105 ? -6.641 9.695 33.299 1.00 18.17 106 LYS D CA 1
ATOM 6311 C C . LYS D 1 105 ? -5.744 9.446 34.501 1.00 17.45 106 LYS D C 1
ATOM 6312 O O . LYS D 1 105 ? -4.710 8.785 34.383 1.00 18.07 106 LYS D O 1
ATOM 6318 N N . ILE D 1 106 ? -6.133 9.995 35.659 1.00 17.21 107 ILE D N 1
ATOM 6319 C CA . ILE D 1 106 ? -5.346 9.825 36.888 1.00 16.98 107 ILE D CA 1
ATOM 6320 C C . ILE D 1 106 ? -5.349 8.346 37.288 1.00 16.82 107 ILE D C 1
ATOM 6321 O O . ILE D 1 106 ? -4.280 7.770 37.592 1.00 15.88 107 ILE D O 1
ATOM 6326 N N . ILE D 1 107 ? -6.534 7.738 37.267 1.00 16.09 108 ILE D N 1
ATOM 6327 C CA . ILE D 1 107 ? -6.640 6.295 37.546 1.00 16.56 108 ILE D CA 1
ATOM 6328 C C . ILE D 1 107 ? -5.821 5.461 36.536 1.00 16.20 108 ILE D C 1
ATOM 6329 O O . ILE D 1 107 ? -5.108 4.533 36.923 1.00 15.34 108 ILE D O 1
ATOM 6334 N N . ALA D 1 108 ? -5.918 5.785 35.251 1.00 16.42 109 ALA D N 1
ATOM 6335 C CA . ALA D 1 108 ? -5.198 5.014 34.235 1.00 16.33 109 ALA D CA 1
ATOM 6336 C C . ALA D 1 108 ? -3.680 5.012 34.461 1.00 17.18 109 ALA D C 1
ATOM 6337 O O . ALA D 1 108 ? -3.016 3.970 34.352 1.00 16.53 109 ALA D O 1
ATOM 6339 N N . LEU D 1 109 ? -3.133 6.188 34.726 1.00 16.60 110 LEU D N 1
ATOM 6340 C CA . LEU D 1 109 ? -1.687 6.335 34.840 1.00 16.95 110 LEU D CA 1
ATOM 6341 C C . LEU D 1 109 ? -1.233 6.013 36.245 1.00 17.31 110 LEU D C 1
ATOM 6342 O O . LEU D 1 109 ? -0.317 5.233 36.435 1.00 17.84 110 LEU D O 1
ATOM 6347 N N . ASN D 1 110 ? -1.869 6.623 37.239 1.00 16.25 111 ASN D N 1
ATOM 6348 C CA . ASN D 1 110 ? -1.316 6.558 38.604 1.00 16.19 111 ASN D CA 1
ATOM 6349 C C . ASN D 1 110 ? -1.588 5.204 39.254 1.00 17.21 111 ASN D C 1
ATOM 6350 O O . ASN D 1 110 ? -0.907 4.828 40.190 1.00 18.50 111 ASN D O 1
ATOM 6355 N N . LEU D 1 111 ? -2.570 4.464 38.754 1.00 17.07 112 LEU D N 1
ATOM 6356 C CA . LEU D 1 111 ? -2.870 3.146 39.318 1.00 17.23 112 LEU D CA 1
ATOM 6357 C C . LEU D 1 111 ? -2.745 2.006 38.290 1.00 17.04 112 LEU D C 1
ATOM 6358 O O . LEU D 1 111 ? -1.894 1.144 38.447 1.00 16.56 112 LEU D O 1
ATOM 6363 N N . SER D 1 112 ? -3.562 2.009 37.225 1.00 17.66 113 SER D N 1
ATOM 6364 C CA . SER D 1 112 ? -3.602 0.871 36.313 1.00 17.57 113 SER D CA 1
ATOM 6365 C C . SER D 1 112 ? -2.261 0.581 35.658 1.00 18.11 113 SER D C 1
ATOM 6366 O O . SER D 1 112 ? -1.895 -0.600 35.462 1.00 16.77 113 SER D O 1
ATOM 6369 N N . ALA D 1 113 ? -1.517 1.649 35.362 1.00 17.66 114 ALA D N 1
ATOM 6370 C CA . ALA D 1 113 ? -0.210 1.468 34.708 1.00 18.03 114 ALA D CA 1
ATOM 6371 C C . ALA D 1 113 ? 0.737 0.695 35.597 1.00 16.88 114 ALA D C 1
ATOM 6372 O O . ALA D 1 113 ? 1.590 -0.012 35.090 1.00 16.02 114 ALA D O 1
ATOM 6374 N N . VAL D 1 114 ? 0.577 0.845 36.920 1.00 17.47 115 VAL D N 1
ATOM 6375 C CA . VAL D 1 114 ? 1.367 0.123 37.916 1.00 17.23 115 VAL D CA 1
ATOM 6376 C C . VAL D 1 114 ? 1.023 -1.379 37.854 1.00 17.02 115 VAL D C 1
ATOM 6377 O O . VAL D 1 114 ? 1.916 -2.234 37.872 1.00 16.51 115 VAL D O 1
ATOM 6381 N N . PHE D 1 115 ? -0.263 -1.706 37.756 1.00 16.49 116 PHE D N 1
ATOM 6382 C CA . PHE D 1 115 ? -0.665 -3.098 37.515 1.00 17.53 116 PHE D CA 1
ATOM 6383 C C . PHE D 1 115 ? -0.084 -3.638 36.181 1.00 18.15 116 PHE D C 1
ATOM 6384 O O . PHE D 1 115 ? 0.445 -4.765 36.114 1.00 18.72 116 PHE D O 1
ATOM 6392 N N . HIS D 1 116 ? -0.202 -2.850 35.122 1.00 17.53 117 HIS D N 1
ATOM 6393 C CA . HIS D 1 116 ? 0.291 -3.298 33.819 1.00 18.22 117 HIS D CA 1
ATOM 6394 C C . HIS D 1 116 ? 1.808 -3.476 33.852 1.00 18.16 117 HIS D C 1
ATOM 6395 O O . HIS D 1 116 ? 2.326 -4.503 33.386 1.00 17.74 117 HIS D O 1
ATOM 6402 N N . GLY D 1 117 ? 2.527 -2.505 34.421 1.00 17.64 118 GLY D N 1
ATOM 6403 C CA . GLY D 1 117 ? 3.992 -2.652 34.484 1.00 18.28 118 GLY D CA 1
ATOM 6404 C C . GLY D 1 117 ? 4.385 -3.902 35.295 1.00 18.30 118 GLY D C 1
ATOM 6405 O O . GLY D 1 117 ? 5.220 -4.710 34.883 1.00 16.99 118 GLY D O 1
ATOM 6406 N N . THR D 1 118 ? 3.729 -4.068 36.430 1.00 18.23 119 THR D N 1
ATOM 6407 C CA . THR D 1 118 ? 3.960 -5.222 37.311 1.00 19.17 119 THR D CA 1
ATOM 6408 C C . THR D 1 118 ? 3.730 -6.573 36.608 1.00 18.89 119 THR D C 1
ATOM 6409 O O . THR D 1 118 ? 4.559 -7.489 36.709 1.00 19.20 119 THR D O 1
ATOM 6413 N N . ARG D 1 119 ? 2.613 -6.685 35.893 1.00 17.84 120 ARG D N 1
ATOM 6414 C CA . ARG D 1 119 ? 2.234 -7.944 35.313 1.00 17.93 120 ARG D CA 1
ATOM 6415 C C . ARG D 1 119 ? 3.232 -8.312 34.184 1.00 17.81 120 ARG D C 1
ATOM 6416 O O . ARG D 1 119 ? 3.486 -9.488 33.943 1.00 16.52 120 ARG D O 1
ATOM 6424 N N . LEU D 1 120 ? 3.837 -7.291 33.555 1.00 16.89 121 LEU D N 1
ATOM 6425 C CA . LEU D 1 120 ? 4.730 -7.524 32.425 1.00 17.26 121 LEU D CA 1
ATOM 6426 C C . LEU D 1 120 ? 6.159 -7.793 32.885 1.00 17.61 121 LEU D C 1
ATOM 6427 O O . LEU D 1 120 ? 6.908 -8.517 32.227 1.00 17.48 121 LEU D O 1
ATOM 6432 N N . ALA D 1 121 ? 6.513 -7.252 34.037 1.00 17.46 122 ALA D N 1
ATOM 6433 C CA . ALA D 1 121 ? 7.848 -7.465 34.570 1.00 18.07 122 ALA D CA 1
ATOM 6434 C C . ALA D 1 121 ? 7.982 -8.756 35.384 1.00 18.25 122 ALA D C 1
ATOM 6435 O O . ALA D 1 121 ? 9.061 -9.364 35.408 1.00 17.03 122 ALA D O 1
ATOM 6437 N N . LEU D 1 122 ? 6.892 -9.155 36.058 1.00 19.19 123 LEU D N 1
ATOM 6438 C CA . LEU D 1 122 ? 6.943 -10.259 37.029 1.00 19.72 123 LEU D CA 1
ATOM 6439 C C . LEU D 1 122 ? 7.352 -11.632 36.479 1.00 19.24 123 LEU D C 1
ATOM 6440 O O . LEU D 1 122 ? 8.150 -12.316 37.113 1.00 18.65 123 LEU D O 1
ATOM 6445 N N . PRO D 1 123 ? 6.808 -12.060 35.313 1.00 19.73 124 PRO D N 1
ATOM 6446 C CA . PRO D 1 123 ? 7.246 -13.387 34.847 1.00 19.18 124 PRO D CA 1
ATOM 6447 C C . PRO D 1 123 ? 8.770 -13.528 34.717 1.00 18.62 124 PRO D C 1
ATOM 6448 O O . PRO D 1 123 ? 9.337 -14.523 35.190 1.00 17.79 124 PRO D O 1
ATOM 6452 N N . GLY D 1 124 ? 9.424 -12.538 34.107 1.00 17.28 125 GLY D N 1
ATOM 6453 C CA . GLY D 1 124 ? 10.876 -12.567 33.934 1.00 16.51 125 GLY D CA 1
ATOM 6454 C C . GLY D 1 124 ? 11.618 -12.587 35.263 1.00 16.29 125 GLY D C 1
ATOM 6455 O O . GLY D 1 124 ? 12.542 -13.379 35.445 1.00 15.93 125 GLY D O 1
ATOM 6456 N N . MET D 1 125 ? 11.215 -11.706 36.174 1.00 15.63 126 MET D N 1
ATOM 6457 C CA . MET D 1 125 ? 11.770 -11.659 37.536 1.00 15.93 126 MET D CA 1
ATOM 6458 C C . MET D 1 125 ? 11.632 -12.985 38.275 1.00 16.32 126 MET D C 1
ATOM 6459 O O . MET D 1 125 ? 12.543 -13.385 39.007 1.00 17.41 126 MET D O 1
ATOM 6464 N N . ARG D 1 126 ? 10.494 -13.654 38.096 1.00 15.38 127 ARG D N 1
ATOM 6465 C CA . ARG D 1 126 ? 10.299 -14.973 38.687 1.00 15.73 127 ARG D CA 1
ATOM 6466 C C . ARG D 1 126 ? 11.190 -16.006 38.020 1.00 15.43 127 ARG D C 1
ATOM 6467 O O . ARG D 1 126 ? 11.804 -16.819 38.695 1.00 15.20 127 ARG D O 1
ATOM 6475 N N . ALA D 1 127 ? 11.284 -15.937 36.700 1.00 16.35 128 ALA D N 1
ATOM 6476 C CA . ALA D 1 127 ? 12.103 -16.894 35.922 1.00 16.89 128 ALA D CA 1
ATOM 6477 C C . ALA D 1 127 ? 13.597 -16.832 36.305 1.00 16.96 128 ALA D C 1
ATOM 6478 O O . ALA D 1 127 ? 14.315 -17.860 36.322 1.00 17.92 128 ALA D O 1
ATOM 6480 N N . ARG D 1 128 ? 14.063 -15.620 36.587 1.00 16.30 129 ARG D N 1
ATOM 6481 C CA . ARG D 1 128 ? 15.455 -15.359 36.958 1.00 16.88 129 ARG D CA 1
ATOM 6482 C C . ARG D 1 128 ? 15.675 -15.366 38.478 1.00 16.59 129 ARG D C 1
ATOM 6483 O O . ARG D 1 128 ? 16.790 -15.195 38.973 1.00 16.65 129 ARG D O 1
ATOM 6491 N N . ASN D 1 129 ? 14.587 -15.627 39.195 1.00 16.92 130 ASN D N 1
ATOM 6492 C CA . ASN D 1 129 ? 14.476 -15.516 40.650 1.00 16.89 130 ASN D CA 1
ATOM 6493 C C . ASN D 1 129 ? 15.174 -14.311 41.273 1.00 17.29 130 ASN D C 1
ATOM 6494 O O . ASN D 1 129 ? 15.892 -14.411 42.272 1.00 17.43 130 ASN D O 1
ATOM 6499 N N . TRP D 1 130 ? 14.941 -13.146 40.677 1.00 16.76 131 TRP D N 1
ATOM 6500 C CA . TRP D 1 130 ? 15.426 -11.919 41.283 1.00 16.34 131 TRP D CA 1
ATOM 6501 C C . TRP D 1 130 ? 14.664 -10.782 40.688 1.00 15.82 131 TRP D C 1
ATOM 6502 O O . TRP D 1 130 ? 14.536 -10.667 39.460 1.00 15.97 131 TRP D O 1
ATOM 6513 N N . GLY D 1 131 ? 14.164 -9.919 41.546 1.00 15.18 132 GLY D N 1
ATOM 6514 C CA . GLY D 1 131 ? 13.486 -8.752 41.034 1.00 15.03 132 GLY D CA 1
ATOM 6515 C C . GLY D 1 131 ? 13.209 -7.789 42.152 1.00 15.57 132 GLY D C 1
ATOM 6516 O O . GLY D 1 131 ? 13.189 -8.166 43.364 1.00 14.74 132 GLY D O 1
ATOM 6517 N N . ARG D 1 132 ? 13.036 -6.536 41.740 1.00 15.72 133 ARG D N 1
ATOM 6518 C CA . ARG D 1 132 ? 12.553 -5.477 42.639 1.00 16.68 133 ARG D CA 1
ATOM 6519 C C . ARG D 1 132 ? 11.522 -4.649 41.924 1.00 16.53 133 ARG D C 1
ATOM 6520 O O . ARG D 1 132 ? 11.775 -4.111 40.843 1.00 17.25 133 ARG D O 1
ATOM 6528 N N . ILE D 1 133 ? 10.361 -4.519 42.541 1.00 15.92 134 ILE D N 1
ATOM 6529 C CA . ILE D 1 133 ? 9.342 -3.666 41.996 1.00 16.02 134 ILE D CA 1
ATOM 6530 C C . ILE D 1 133 ? 9.167 -2.588 43.050 1.00 17.41 134 ILE D C 1
ATOM 6531 O O . ILE D 1 133 ? 8.900 -2.893 44.206 1.00 17.33 134 ILE D O 1
ATOM 6536 N N . ILE D 1 134 ? 9.378 -1.334 42.653 1.00 17.04 135 ILE D N 1
ATOM 6537 C CA . ILE D 1 134 ? 9.243 -0.235 43.589 1.00 17.84 135 ILE D CA 1
ATOM 6538 C C . ILE D 1 134 ? 8.232 0.762 43.027 1.00 18.24 135 ILE D C 1
ATOM 6539 O O . ILE D 1 134 ? 8.396 1.279 41.932 1.00 18.08 135 ILE D O 1
ATOM 6544 N N . ASN D 1 135 ? 7.169 1.002 43.784 1.00 18.09 136 ASN D N 1
ATOM 6545 C CA . ASN D 1 135 ? 6.092 1.883 43.329 1.00 17.89 136 ASN D CA 1
ATOM 6546 C C . ASN D 1 135 ? 6.246 3.215 44.041 1.00 18.17 136 ASN D C 1
ATOM 6547 O O . ASN D 1 135 ? 6.309 3.256 45.274 1.00 17.08 136 ASN D O 1
ATOM 6552 N N . ILE D 1 136 ? 6.322 4.306 43.280 1.00 17.77 137 ILE D N 1
ATOM 6553 C CA . ILE D 1 136 ? 6.392 5.623 43.893 1.00 17.55 137 ILE D CA 1
ATOM 6554 C C . ILE D 1 136 ? 4.961 6.049 44.142 1.00 18.11 137 ILE D C 1
ATOM 6555 O O . ILE D 1 136 ? 4.259 6.434 43.204 1.00 19.17 137 ILE D O 1
ATOM 6560 N N . ALA D 1 137 ? 4.504 5.868 45.388 1.00 17.03 138 ALA D N 1
ATOM 6561 C CA . ALA D 1 137 ? 3.160 6.264 45.739 1.00 17.35 138 ALA D CA 1
ATOM 6562 C C . ALA D 1 137 ? 3.204 7.735 46.206 1.00 17.30 138 ALA D C 1
ATOM 6563 O O . ALA D 1 137 ? 3.549 8.613 45.418 1.00 17.11 138 ALA D O 1
ATOM 6565 N N . SER D 1 138 ? 2.921 8.002 47.477 1.00 17.23 139 SER D N 1
ATOM 6566 C CA . SER D 1 138 ? 2.859 9.360 47.963 1.00 16.99 139 SER D CA 1
ATOM 6567 C C . SER D 1 138 ? 2.360 9.233 49.380 1.00 17.19 139 SER D C 1
ATOM 6568 O O . SER D 1 138 ? 1.812 8.164 49.744 1.00 17.53 139 SER D O 1
ATOM 6571 N N . VAL D 1 139 ? 2.530 10.299 50.163 1.00 16.92 140 VAL D N 1
ATOM 6572 C CA . VAL D 1 139 ? 1.782 10.456 51.429 1.00 16.81 140 VAL D CA 1
ATOM 6573 C C . VAL D 1 139 ? 0.275 10.277 51.166 1.00 16.68 140 VAL D C 1
ATOM 6574 O O . VAL D 1 139 ? -0.491 9.790 52.014 1.00 17.14 140 VAL D O 1
ATOM 6578 N N . HIS D 1 140 ? -0.133 10.588 49.945 1.00 16.92 141 HIS D N 1
ATOM 6579 C CA . HIS D 1 140 ? -1.542 10.520 49.567 1.00 17.10 141 HIS D CA 1
ATOM 6580 C C . HIS D 1 140 ? -2.043 9.098 49.277 1.00 16.79 141 HIS D C 1
ATOM 6581 O O . HIS D 1 140 ? -3.230 8.877 49.004 1.00 15.76 141 HIS D O 1
ATOM 6588 N N . GLY D 1 141 ? -1.130 8.139 49.365 1.00 16.95 142 GLY D N 1
ATOM 6589 C CA . GLY D 1 141 ? -1.494 6.730 49.449 1.00 16.74 142 GLY D CA 1
ATOM 6590 C C . GLY D 1 141 ? -1.885 6.297 50.860 1.00 17.75 142 GLY D C 1
ATOM 6591 O O . GLY D 1 141 ? -2.357 5.186 51.057 1.00 18.13 142 GLY D O 1
ATOM 6592 N N . LEU D 1 142 ? -1.667 7.171 51.844 1.00 17.54 143 LEU D N 1
ATOM 6593 C CA . LEU D 1 142 ? -1.892 6.833 53.254 1.00 18.08 143 LEU D CA 1
ATOM 6594 C C . LEU D 1 142 ? -2.871 7.789 53.946 1.00 17.91 143 LEU D C 1
ATOM 6595 O O . LEU D 1 142 ? -3.516 7.405 54.950 1.00 17.75 143 LEU D O 1
ATOM 6600 N N . VAL D 1 143 ? -2.969 9.020 53.433 1.00 16.12 144 VAL D N 1
ATOM 6601 C CA . VAL D 1 143 ? -3.930 10.000 53.948 1.00 17.18 144 VAL D CA 1
ATOM 6602 C C . VAL D 1 143 ? -4.545 10.798 52.794 1.00 17.31 144 VAL D C 1
ATOM 6603 O O . VAL D 1 143 ? -4.052 10.724 51.659 1.00 17.16 144 VAL D O 1
ATOM 6607 N N . GLY D 1 144 ? -5.595 11.573 53.088 1.00 16.82 145 GLY D N 1
ATOM 6608 C CA . GLY D 1 144 ? -6.221 12.439 52.081 1.00 17.03 145 GLY D CA 1
ATOM 6609 C C . GLY D 1 144 ? -5.791 13.907 52.132 1.00 17.41 145 GLY D C 1
ATOM 6610 O O . GLY D 1 144 ? -5.193 14.358 53.121 1.00 18.23 145 GLY D O 1
ATOM 6611 N N . SER D 1 145 ? -6.068 14.641 51.045 1.00 16.93 146 SER D N 1
ATOM 6612 C CA . SER D 1 145 ? -6.107 16.112 51.053 1.00 16.20 146 SER D CA 1
ATOM 6613 C C . SER D 1 145 ? -7.339 16.561 50.275 1.00 15.87 146 SER D C 1
ATOM 6614 O O . SER D 1 145 ? -7.820 15.845 49.377 1.00 16.03 146 SER D O 1
ATOM 6617 N N . THR D 1 146 ? -7.848 17.739 50.599 1.00 14.65 147 THR D N 1
ATOM 6618 C CA . THR D 1 146 ? -8.956 18.292 49.834 1.00 15.11 147 THR D CA 1
ATOM 6619 C C . THR D 1 146 ? -8.512 18.500 48.375 1.00 15.45 147 THR D C 1
ATOM 6620 O O . THR D 1 146 ? -7.331 18.701 48.089 1.00 16.35 147 THR D O 1
ATOM 6624 N N . GLY D 1 147 ? -9.460 18.403 47.460 1.00 15.31 148 GLY D N 1
ATOM 6625 C CA . GLY D 1 147 ? -9.179 18.684 46.054 1.00 15.41 148 GLY D CA 1
ATOM 6626 C C . GLY D 1 147 ? -8.489 17.572 45.276 1.00 15.46 148 GLY D C 1
ATOM 6627 O O . GLY D 1 147 ? -8.360 17.678 44.067 1.00 16.02 148 GLY D O 1
ATOM 6628 N N . LYS D 1 148 ? -8.104 16.489 45.937 1.00 15.64 149 LYS D N 1
ATOM 6629 C CA . LYS D 1 148 ? -7.287 15.459 45.316 1.00 16.59 149 LYS D CA 1
ATOM 6630 C C . LYS D 1 148 ? -7.973 14.086 45.223 1.00 15.99 149 LYS D C 1
ATOM 6631 O O . LYS D 1 148 ? -7.323 13.055 45.386 1.00 15.05 149 LYS D O 1
ATOM 6637 N N . ALA D 1 149 ? -9.282 14.077 44.939 1.00 15.57 150 ALA D N 1
ATOM 6638 C CA . ALA D 1 149 ? -10.052 12.804 44.925 1.00 15.81 150 ALA D CA 1
ATOM 6639 C C . ALA D 1 149 ? -9.402 11.693 44.094 1.00 15.88 150 ALA D C 1
ATOM 6640 O O . ALA D 1 149 ? -9.185 10.597 44.611 1.00 16.40 150 ALA D O 1
ATOM 6642 N N . ALA D 1 150 ? -9.099 11.956 42.822 1.00 15.53 151 ALA D N 1
ATOM 6643 C CA . ALA D 1 150 ? -8.554 10.878 41.964 1.00 15.77 151 ALA D CA 1
ATOM 6644 C C . ALA D 1 150 ? -7.151 10.433 42.364 1.00 16.17 151 ALA D C 1
ATOM 6645 O O . ALA D 1 150 ? -6.823 9.235 42.280 1.00 16.30 151 ALA D O 1
ATOM 6647 N N . TYR D 1 151 ? -6.306 11.410 42.697 1.00 16.08 152 TYR D N 1
ATOM 6648 C CA . TYR D 1 151 ? -4.900 11.153 43.051 1.00 17.19 152 TYR D CA 1
ATOM 6649 C C . TYR D 1 151 ? -4.830 10.310 44.321 1.00 17.18 152 TYR D C 1
ATOM 6650 O O . TYR D 1 151 ? -4.128 9.271 44.352 1.00 16.65 152 TYR D O 1
ATOM 6659 N N . VAL D 1 152 ? -5.594 10.720 45.348 1.00 16.01 153 VAL D N 1
ATOM 6660 C CA . VAL D 1 152 ? -5.602 9.997 46.637 1.00 16.03 153 VAL D CA 1
ATOM 6661 C C . VAL D 1 152 ? -6.136 8.577 46.433 1.00 16.34 153 VAL D C 1
ATOM 6662 O O . VAL D 1 152 ? -5.541 7.605 46.926 1.00 16.67 153 VAL D O 1
ATOM 6666 N N . ALA D 1 153 ? -7.215 8.439 45.648 1.00 16.51 154 ALA D N 1
ATOM 6667 C CA . ALA D 1 153 ? -7.746 7.114 45.362 1.00 16.05 154 ALA D CA 1
ATOM 6668 C C . ALA D 1 153 ? -6.684 6.257 44.660 1.00 16.26 154 ALA D C 1
ATOM 6669 O O . ALA D 1 153 ? -6.468 5.086 45.040 1.00 15.65 154 ALA D O 1
ATOM 6671 N N . ALA D 1 154 ? -6.049 6.809 43.609 1.00 16.39 155 ALA D N 1
ATOM 6672 C CA . ALA D 1 154 ? -5.025 6.048 42.892 1.00 15.79 155 ALA D CA 1
ATOM 6673 C C . ALA D 1 154 ? -3.829 5.636 43.746 1.00 16.43 155 ALA D C 1
ATOM 6674 O O . ALA D 1 154 ? -3.355 4.500 43.668 1.00 15.00 155 ALA D O 1
ATOM 6676 N N . LYS D 1 155 ? -3.305 6.575 44.519 1.00 16.83 156 LYS D N 1
ATOM 6677 C CA . LYS D 1 155 ? -2.116 6.305 45.341 1.00 17.04 156 LYS D CA 1
ATOM 6678 C C . LYS D 1 155 ? -2.444 5.308 46.460 1.00 17.01 156 LYS D C 1
ATOM 6679 O O . LYS D 1 155 ? -1.643 4.433 46.786 1.00 17.82 156 LYS D O 1
ATOM 6685 N N . HIS D 1 156 ? -3.645 5.391 47.032 1.00 17.38 157 HIS D N 1
ATOM 6686 C CA . HIS D 1 156 ? -4.066 4.369 47.992 1.00 17.08 157 HIS D CA 1
ATOM 6687 C C . HIS D 1 156 ? -4.136 2.992 47.306 1.00 17.35 157 HIS D C 1
ATOM 6688 O O . HIS D 1 156 ? -3.652 1.987 47.829 1.00 17.77 157 HIS D O 1
ATOM 6695 N N . GLY D 1 157 ? -4.723 2.970 46.107 1.00 17.53 158 GLY D N 1
ATOM 6696 C CA . GLY D 1 157 ? -4.787 1.766 45.279 1.00 17.00 158 GLY D CA 1
ATOM 6697 C C . GLY D 1 157 ? -3.410 1.135 45.065 1.00 16.42 158 GLY D C 1
ATOM 6698 O O . GLY D 1 157 ? -3.268 -0.095 45.126 1.00 15.90 158 GLY D O 1
ATOM 6699 N N . VAL D 1 158 ? -2.418 1.972 44.785 1.00 16.54 159 VAL D N 1
ATOM 6700 C CA . VAL D 1 158 ? -1.028 1.514 44.606 1.00 17.12 159 VAL D CA 1
ATOM 6701 C C . VAL D 1 158 ? -0.468 0.925 45.885 1.00 16.96 159 VAL D C 1
ATOM 6702 O O . VAL D 1 158 ? 0.233 -0.105 45.875 1.00 17.67 159 VAL D O 1
ATOM 6706 N N . VAL D 1 159 ? -0.723 1.581 47.008 1.00 16.81 160 VAL D N 1
ATOM 6707 C CA . VAL D 1 159 ? -0.295 1.022 48.306 1.00 16.83 160 VAL D CA 1
ATOM 6708 C C . VAL D 1 159 ? -0.912 -0.366 48.539 1.00 17.12 160 VAL D C 1
ATOM 6709 O O . VAL D 1 159 ? -0.234 -1.293 49.003 1.00 16.31 160 VAL D O 1
ATOM 6713 N N . GLY D 1 160 ? -2.184 -0.507 48.184 1.00 17.51 161 GLY D N 1
ATOM 6714 C CA . GLY D 1 160 ? -2.874 -1.774 48.344 1.00 17.65 161 GLY D CA 1
ATOM 6715 C C . GLY D 1 160 ? -2.280 -2.815 47.409 1.00 17.09 161 GLY D C 1
ATOM 6716 O O . GLY D 1 160 ? -1.981 -3.923 47.814 1.00 16.27 161 GLY D O 1
ATOM 6717 N N . LEU D 1 161 ? -2.101 -2.439 46.154 1.00 16.78 162 LEU D N 1
ATOM 6718 C CA . LEU D 1 161 ? -1.550 -3.354 45.166 1.00 17.37 162 LEU D CA 1
ATOM 6719 C C . LEU D 1 161 ? -0.163 -3.855 45.576 1.00 17.64 162 LEU D C 1
ATOM 6720 O O . LEU D 1 161 ? 0.150 -5.044 45.417 1.00 17.72 162 LEU D O 1
ATOM 6725 N N . THR D 1 162 ? 0.685 -2.920 46.003 1.00 17.08 163 THR D N 1
ATOM 6726 C CA . THR D 1 162 ? 2.014 -3.238 46.544 1.00 17.11 163 THR D CA 1
ATOM 6727 C C . THR D 1 162 ? 1.947 -4.364 47.593 1.00 16.72 163 THR D C 1
ATOM 6728 O O . THR D 1 162 ? 2.739 -5.300 47.554 1.00 16.62 163 THR D O 1
ATOM 6732 N N . LYS D 1 163 ? 0.984 -4.288 48.527 1.00 17.00 164 LYS D N 1
ATOM 6733 C CA . LYS D 1 163 ? 0.819 -5.356 49.556 1.00 15.45 164 LYS D CA 1
ATOM 6734 C C . LYS D 1 163 ? 0.489 -6.696 48.910 1.00 16.09 164 LYS D C 1
ATOM 6735 O O . LYS D 1 163 ? 1.123 -7.673 49.217 1.00 15.27 164 LYS D O 1
ATOM 6741 N N . VAL D 1 164 ? -0.453 -6.718 47.968 1.00 15.61 165 VAL D N 1
ATOM 6742 C CA . VAL D 1 164 ? -0.740 -7.960 47.258 1.00 16.25 165 VAL D CA 1
ATOM 6743 C C . VAL D 1 164 ? 0.493 -8.560 46.569 1.00 16.26 165 VAL D C 1
ATOM 6744 O O . VAL D 1 164 ? 0.786 -9.766 46.692 1.00 15.00 165 VAL D O 1
ATOM 6748 N N . VAL D 1 165 ? 1.184 -7.732 45.804 1.00 15.80 166 VAL D N 1
ATOM 6749 C CA . VAL D 1 165 ? 2.337 -8.236 45.051 1.00 16.57 166 VAL D CA 1
ATOM 6750 C C . VAL D 1 165 ? 3.432 -8.690 46.035 1.00 16.32 166 VAL D C 1
ATOM 6751 O O . VAL D 1 165 ? 4.056 -9.740 45.823 1.00 16.81 166 VAL D O 1
ATOM 6755 N N . GLY D 1 166 ? 3.639 -7.927 47.115 1.00 15.71 167 GLY D N 1
ATOM 6756 C CA . GLY D 1 166 ? 4.614 -8.293 48.141 1.00 16.36 167 GLY D CA 1
ATOM 6757 C C . GLY D 1 166 ? 4.296 -9.628 48.799 1.00 16.38 167 GLY D C 1
ATOM 6758 O O . GLY D 1 166 ? 5.197 -10.407 49.113 1.00 17.15 167 GLY D O 1
ATOM 6759 N N . LEU D 1 167 ? 3.007 -9.904 48.984 1.00 15.48 168 LEU D N 1
ATOM 6760 C CA . LEU D 1 167 ? 2.580 -11.205 49.505 1.00 14.89 168 LEU D CA 1
ATOM 6761 C C . LEU D 1 167 ? 2.762 -12.334 48.502 1.00 14.65 168 LEU D C 1
ATOM 6762 O O . LEU D 1 167 ? 3.253 -13.412 48.862 1.00 13.36 168 LEU D O 1
ATOM 6767 N N . GLU D 1 168 ? 2.340 -12.097 47.261 1.00 14.55 169 GLU D N 1
ATOM 6768 C CA . GLU D 1 168 ? 2.382 -13.134 46.222 1.00 15.27 169 GLU D CA 1
ATOM 6769 C C . GLU D 1 168 ? 3.811 -13.581 45.938 1.00 16.43 169 GLU D C 1
ATOM 6770 O O . GLU D 1 168 ? 4.034 -14.778 45.625 1.00 15.55 169 GLU D O 1
ATOM 6776 N N . THR D 1 169 ? 4.758 -12.627 46.046 1.00 15.31 170 THR D N 1
ATOM 6777 C CA . THR D 1 169 ? 6.195 -12.911 45.796 1.00 15.85 170 THR D CA 1
ATOM 6778 C C . THR D 1 169 ? 7.018 -13.272 47.051 1.00 15.94 170 THR D C 1
ATOM 6779 O O . THR D 1 169 ? 8.241 -13.504 46.956 1.00 15.66 170 THR D O 1
ATOM 6783 N N . ALA D 1 170 ? 6.364 -13.352 48.213 1.00 16.60 171 ALA D N 1
ATOM 6784 C CA . ALA D 1 170 ? 7.096 -13.407 49.486 1.00 17.18 171 ALA D CA 1
ATOM 6785 C C . ALA D 1 170 ? 8.060 -14.603 49.606 1.00 17.96 171 ALA D C 1
ATOM 6786 O O . ALA D 1 170 ? 9.098 -14.484 50.243 1.00 17.92 171 ALA D O 1
ATOM 6788 N N . THR D 1 171 ? 7.738 -15.740 48.991 1.00 17.96 172 THR D N 1
ATOM 6789 C CA . THR D 1 171 ? 8.628 -16.892 49.094 1.00 18.73 172 THR D CA 1
ATOM 6790 C C . THR D 1 171 ? 9.706 -16.926 47.981 1.00 19.66 172 THR D C 1
ATOM 6791 O O . THR D 1 171 ? 10.467 -17.901 47.875 1.00 20.37 172 THR D O 1
ATOM 6795 N N . SER D 1 172 ? 9.790 -15.861 47.183 1.00 18.71 173 SER D N 1
ATOM 6796 C CA . SER D 1 172 ? 10.802 -15.762 46.110 1.00 18.76 173 SER D CA 1
ATOM 6797 C C . SER D 1 172 ? 11.825 -14.686 46.474 1.00 18.62 173 SER D C 1
ATOM 6798 O O . SER D 1 172 ? 11.700 -14.036 47.519 1.00 17.57 173 SER D O 1
ATOM 6801 N N . ASN D 1 173 ? 12.809 -14.485 45.584 1.00 18.86 174 ASN D N 1
ATOM 6802 C CA . ASN D 1 173 ? 13.767 -13.373 45.690 1.00 19.28 174 ASN D CA 1
ATOM 6803 C C . ASN D 1 173 ? 13.302 -12.124 44.942 1.00 19.15 174 ASN D C 1
ATOM 6804 O O . ASN D 1 173 ? 14.108 -11.261 44.567 1.00 20.61 174 ASN D O 1
ATOM 6809 N N . VAL D 1 174 ? 12.002 -12.042 44.691 1.00 17.80 175 VAL D N 1
ATOM 6810 C CA . VAL D 1 174 ? 11.409 -10.820 44.123 1.00 16.58 175 VAL D CA 1
ATOM 6811 C C . VAL D 1 174 ? 10.688 -10.136 45.240 1.00 16.54 175 VAL D C 1
ATOM 6812 O O . VAL D 1 174 ? 9.873 -10.762 45.928 1.00 15.74 175 VAL D O 1
ATOM 6816 N N . THR D 1 175 ? 10.979 -8.854 45.436 1.00 16.57 176 THR D N 1
ATOM 6817 C CA . THR D 1 175 ? 10.188 -8.043 46.381 1.00 16.04 176 THR D CA 1
ATOM 6818 C C . THR D 1 175 ? 9.390 -6.977 45.653 1.00 17.06 176 THR D C 1
ATOM 6819 O O . THR D 1 175 ? 9.740 -6.577 44.540 1.00 16.66 176 THR D O 1
ATOM 6823 N N . CYS D 1 176 ? 8.325 -6.502 46.305 1.00 16.91 177 CYS D N 1
ATOM 6824 C CA . CYS D 1 176 ? 7.590 -5.344 45.840 1.00 17.16 177 CYS D CA 1
ATOM 6825 C C . CYS D 1 176 ? 7.289 -4.480 47.052 1.00 17.98 177 CYS D C 1
ATOM 6826 O O . CYS D 1 176 ? 6.809 -4.993 48.066 1.00 17.50 177 CYS D O 1
ATOM 6829 N N . ASN D 1 177 ? 7.555 -3.177 46.920 1.00 17.81 178 ASN D N 1
ATOM 6830 C CA . ASN D 1 177 ? 7.394 -2.211 47.975 1.00 17.64 178 ASN D CA 1
ATOM 6831 C C . ASN D 1 177 ? 7.024 -0.847 47.415 1.00 18.29 178 ASN D C 1
ATOM 6832 O O . ASN D 1 177 ? 7.132 -0.623 46.205 1.00 18.52 178 ASN D O 1
ATOM 6837 N N . ALA D 1 178 ? 6.558 0.056 48.274 1.00 17.51 179 ALA D N 1
ATOM 6838 C CA . ALA D 1 178 ? 6.214 1.401 47.805 1.00 17.68 179 ALA D CA 1
ATOM 6839 C C . ALA D 1 178 ? 7.013 2.442 48.573 1.00 17.31 179 ALA D C 1
ATOM 6840 O O . ALA D 1 178 ? 7.323 2.238 49.750 1.00 18.99 179 ALA D O 1
ATOM 6842 N N . ILE D 1 179 ? 7.337 3.557 47.925 1.00 16.68 180 ILE D N 1
ATOM 6843 C CA . ILE D 1 179 ? 7.910 4.699 48.640 1.00 17.82 180 ILE D CA 1
ATOM 6844 C C . ILE D 1 179 ? 6.875 5.792 48.593 1.00 17.63 180 ILE D C 1
ATOM 6845 O O . ILE D 1 179 ? 6.276 6.035 47.532 1.00 17.62 180 ILE D O 1
ATOM 6850 N N . CYS D 1 180 ? 6.661 6.440 49.735 1.00 17.05 181 CYS D N 1
ATOM 6851 C CA . CYS D 1 180 ? 5.593 7.442 49.854 1.00 17.55 181 CYS D CA 1
ATOM 6852 C C . CYS D 1 180 ? 6.184 8.837 50.146 1.00 17.33 181 CYS D C 1
ATOM 6853 O O . CYS D 1 180 ? 6.416 9.185 51.321 1.00 17.78 181 CYS D O 1
ATOM 6856 N N . PRO D 1 181 ? 6.520 9.610 49.086 1.00 17.29 182 PRO D N 1
ATOM 6857 C CA . PRO D 1 181 ? 7.062 10.954 49.352 1.00 17.27 182 PRO D CA 1
ATOM 6858 C C . PRO D 1 181 ? 6.040 12.002 49.867 1.00 17.69 182 PRO D C 1
ATOM 6859 O O . PRO D 1 181 ? 4.869 11.915 49.551 1.00 17.31 182 PRO D O 1
ATOM 6863 N N . GLY D 1 182 ? 6.502 12.945 50.682 1.00 17.34 183 GLY D N 1
ATOM 6864 C CA . GLY D 1 182 ? 5.808 14.200 50.892 1.00 17.81 183 GLY D CA 1
ATOM 6865 C C . GLY D 1 182 ? 6.243 15.131 49.769 1.00 18.26 183 GLY D C 1
ATOM 6866 O O . GLY D 1 182 ? 6.641 14.671 48.705 1.00 17.99 183 GLY D O 1
ATOM 6867 N N . TRP D 1 183 ? 6.149 16.434 49.980 1.00 18.46 184 TRP D N 1
ATOM 6868 C CA . TRP D 1 183 ? 6.442 17.382 48.896 1.00 19.69 184 TRP D CA 1
ATOM 6869 C C . TRP D 1 183 ? 7.874 17.271 48.371 1.00 19.26 184 TRP D C 1
ATOM 6870 O O . TRP D 1 183 ? 8.820 17.285 49.143 1.00 17.39 184 TRP D O 1
ATOM 6881 N N . VAL D 1 184 ? 8.000 17.196 47.036 1.00 19.41 185 VAL D N 1
ATOM 6882 C CA . VAL D 1 184 ? 9.265 17.260 46.329 1.00 18.64 185 VAL D CA 1
ATOM 6883 C C . VAL D 1 184 ? 9.098 18.389 45.287 1.00 18.65 185 VAL D C 1
ATOM 6884 O O . VAL D 1 184 ? 8.046 18.466 44.605 1.00 18.51 185 VAL D O 1
ATOM 6888 N N . LEU D 1 185 ? 10.068 19.286 45.179 1.00 18.06 186 LEU D N 1
ATOM 6889 C CA . LEU D 1 185 ? 9.886 20.406 44.237 1.00 18.38 186 LEU D CA 1
ATOM 6890 C C . LEU D 1 185 ? 10.107 19.973 42.779 1.00 18.05 186 LEU D C 1
ATOM 6891 O O . LEU D 1 185 ? 11.249 19.824 42.320 1.00 17.77 186 LEU D O 1
ATOM 6896 N N . THR D 1 186 ? 8.990 19.728 42.087 1.00 17.96 187 THR D N 1
ATOM 6897 C CA . THR D 1 186 ? 8.964 19.449 40.632 1.00 17.65 187 THR D CA 1
ATOM 6898 C C . THR D 1 186 ? 7.837 20.281 40.014 1.00 17.68 187 THR D C 1
ATOM 6899 O O . THR D 1 186 ? 7.065 20.888 40.763 1.00 17.38 187 THR D O 1
ATOM 6903 N N . PRO D 1 187 ? 7.717 20.304 38.653 1.00 17.56 188 PRO D N 1
ATOM 6904 C CA . PRO D 1 187 ? 6.546 20.896 37.985 1.00 17.74 188 PRO D CA 1
ATOM 6905 C C . PRO D 1 187 ? 5.161 20.533 38.574 1.00 17.76 188 PRO D C 1
ATOM 6906 O O . PRO D 1 187 ? 4.282 21.392 38.626 1.00 17.55 188 PRO D O 1
ATOM 6910 N N . LEU D 1 188 ? 4.977 19.280 38.995 1.00 18.24 189 LEU D N 1
ATOM 6911 C CA . LEU D 1 188 ? 3.733 18.808 39.626 1.00 18.66 189 LEU D CA 1
ATOM 6912 C C . LEU D 1 188 ? 3.322 19.665 40.842 1.00 19.02 189 LEU D C 1
ATOM 6913 O O . LEU D 1 188 ? 2.132 19.956 41.048 1.00 19.46 189 LEU D O 1
ATOM 6918 N N . VAL D 1 189 ? 4.315 20.054 41.636 1.00 19.04 190 VAL D N 1
ATOM 6919 C CA . VAL D 1 189 ? 4.105 20.878 42.831 1.00 19.19 190 VAL D CA 1
ATOM 6920 C C . VAL D 1 189 ? 4.156 22.375 42.499 1.00 19.59 190 VAL D C 1
ATOM 6921 O O . VAL D 1 189 ? 3.309 23.150 42.969 1.00 19.86 190 VAL D O 1
ATOM 6925 N N . GLN D 1 190 ? 5.131 22.766 41.678 1.00 19.54 191 GLN D N 1
ATOM 6926 C CA . GLN D 1 190 ? 5.309 24.166 41.288 1.00 19.16 191 GLN D CA 1
ATOM 6927 C C . GLN D 1 190 ? 4.035 24.728 40.654 1.00 19.28 191 GLN D C 1
ATOM 6928 O O . GLN D 1 190 ? 3.752 25.929 40.745 1.00 19.03 191 GLN D O 1
ATOM 6934 N N . LYS D 1 191 ? 3.277 23.846 40.001 1.00 18.83 192 LYS D N 1
ATOM 6935 C CA . LYS D 1 191 ? 1.980 24.202 39.448 1.00 18.98 192 LYS D CA 1
ATOM 6936 C C . LYS D 1 191 ? 0.991 24.575 40.562 1.00 18.60 192 LYS D C 1
ATOM 6937 O O . LYS D 1 191 ? 0.228 25.546 40.436 1.00 18.24 192 LYS D O 1
ATOM 6943 N N . GLN D 1 192 ? 1.006 23.791 41.640 1.00 18.34 193 GLN D N 1
ATOM 6944 C CA . GLN D 1 192 ? 0.150 24.046 42.793 1.00 18.29 193 GLN D CA 1
ATOM 6945 C C . GLN D 1 192 ? 0.561 25.328 43.526 1.00 18.32 193 GLN D C 1
ATOM 6946 O O . GLN D 1 192 ? -0.303 26.113 43.924 1.00 18.08 193 GLN D O 1
ATOM 6952 N N . ILE D 1 193 ? 1.872 25.540 43.673 1.00 18.60 194 ILE D N 1
ATOM 6953 C CA . ILE D 1 193 ? 2.413 26.803 44.226 1.00 19.08 194 ILE D CA 1
ATOM 6954 C C . ILE D 1 193 ? 1.924 28.007 43.404 1.00 18.92 194 ILE D C 1
ATOM 6955 O O . ILE D 1 193 ? 1.471 29.019 43.957 1.00 18.47 194 ILE D O 1
ATOM 6960 N N . ASP D 1 194 ? 2.004 27.866 42.080 1.00 19.29 195 ASP D N 1
ATOM 6961 C CA . ASP D 1 194 ? 1.585 28.909 41.136 1.00 19.68 195 ASP D CA 1
ATOM 6962 C C . ASP D 1 194 ? 0.121 29.290 41.311 1.00 19.88 195 ASP D C 1
ATOM 6963 O O . ASP D 1 194 ? -0.214 30.478 41.311 1.00 19.54 195 ASP D O 1
ATOM 6968 N N . ASP D 1 195 ? -0.736 28.281 41.470 1.00 20.29 196 ASP D N 1
ATOM 6969 C CA . ASP D 1 195 ? -2.168 28.500 41.676 1.00 20.95 196 ASP D CA 1
ATOM 6970 C C . ASP D 1 195 ? -2.484 29.219 43.000 1.00 21.21 196 ASP D C 1
ATOM 6971 O O . ASP D 1 195 ? -3.390 30.066 43.046 1.00 21.26 196 ASP D O 1
ATOM 6976 N N . ARG D 1 196 ? -1.727 28.898 44.053 1.00 21.29 197 ARG D N 1
ATOM 6977 C CA . ARG D 1 196 ? -1.824 29.600 45.343 1.00 21.52 197 ARG D CA 1
ATOM 6978 C C . ARG D 1 196 ? -1.341 31.052 45.221 1.00 21.47 197 ARG D C 1
ATOM 6979 O O . ARG D 1 196 ? -1.897 31.961 45.846 1.00 21.64 197 ARG D O 1
ATOM 6987 N N . GLN D 1 205 ? 6.148 32.991 49.055 1.00 18.85 206 GLN D N 1
ATOM 6988 C CA . GLN D 1 205 ? 5.421 32.770 50.301 1.00 18.97 206 GLN D CA 1
ATOM 6989 C C . GLN D 1 205 ? 4.378 31.689 50.122 1.00 19.17 206 GLN D C 1
ATOM 6990 O O . GLN D 1 205 ? 3.953 31.062 51.090 1.00 18.75 206 GLN D O 1
ATOM 6996 N N . ALA D 1 206 ? 3.961 31.500 48.872 1.00 19.21 207 ALA D N 1
ATOM 6997 C CA . ALA D 1 206 ? 3.024 30.457 48.498 1.00 19.41 207 ALA D CA 1
ATOM 6998 C C . ALA D 1 206 ? 3.692 29.093 48.663 1.00 19.69 207 ALA D C 1
ATOM 6999 O O . ALA D 1 206 ? 3.023 28.089 48.916 1.00 20.25 207 ALA D O 1
ATOM 7001 N N . GLN D 1 207 ? 5.015 29.079 48.516 1.00 19.60 208 GLN D N 1
ATOM 7002 C CA . GLN D 1 207 ? 5.817 27.888 48.704 1.00 19.80 208 GLN D CA 1
ATOM 7003 C C . GLN D 1 207 ? 5.901 27.518 50.195 1.00 19.85 208 GLN D C 1
ATOM 7004 O O . GLN D 1 207 ? 5.677 26.361 50.554 1.00 19.83 208 GLN D O 1
ATOM 7010 N N . HIS D 1 208 ? 6.214 28.509 51.039 1.00 19.21 209 HIS D N 1
ATOM 7011 C CA . HIS D 1 208 ? 6.255 28.342 52.498 1.00 19.09 209 HIS D CA 1
ATOM 7012 C C . HIS D 1 208 ? 4.894 27.968 53.073 1.00 18.51 209 HIS D C 1
ATOM 7013 O O . HIS D 1 208 ? 4.816 27.131 53.966 1.00 18.36 209 HIS D O 1
ATOM 7020 N N . ASP D 1 209 ? 3.831 28.596 52.573 1.00 18.42 210 ASP D N 1
ATOM 7021 C CA . ASP D 1 209 ? 2.466 28.252 52.984 1.00 18.57 210 ASP D CA 1
ATOM 7022 C C . ASP D 1 209 ? 2.119 26.806 52.591 1.00 18.71 210 ASP D C 1
ATOM 7023 O O . ASP D 1 209 ? 1.526 26.067 53.383 1.00 18.13 210 ASP D O 1
ATOM 7028 N N . LEU D 1 210 ? 2.512 26.427 51.369 1.00 19.22 211 LEU D N 1
ATOM 7029 C CA . LEU D 1 210 ? 2.313 25.073 50.827 1.00 19.52 211 LEU D CA 1
ATOM 7030 C C . LEU D 1 210 ? 2.949 24.017 51.721 1.00 19.33 211 LEU D C 1
ATOM 7031 O O . LEU D 1 210 ? 2.280 23.071 52.141 1.00 19.58 211 LEU D O 1
ATOM 7036 N N . LEU D 1 211 ? 4.243 24.198 51.994 1.00 19.27 212 LEU D N 1
ATOM 7037 C CA . LEU D 1 211 ? 4.999 23.384 52.940 1.00 19.16 212 LEU D CA 1
ATOM 7038 C C . LEU D 1 211 ? 4.402 23.392 54.350 1.00 19.51 212 LEU D C 1
ATOM 7039 O O . LEU D 1 211 ? 4.190 22.324 54.917 1.00 18.75 212 LEU D O 1
ATOM 7044 N N . ALA D 1 212 ? 4.134 24.585 54.906 1.00 20.20 213 ALA D N 1
ATOM 7045 C CA . ALA D 1 212 ? 3.735 24.724 56.318 1.00 21.11 213 ALA D CA 1
ATOM 7046 C C . ALA D 1 212 ? 2.466 23.964 56.685 1.00 21.44 213 ALA D C 1
ATOM 7047 O O . ALA D 1 212 ? 2.330 23.429 57.803 1.00 22.31 213 ALA D O 1
ATOM 7049 N N . GLU D 1 213 ? 1.529 23.937 55.750 1.00 21.53 214 GLU D N 1
ATOM 7050 C CA . GLU D 1 213 ? 0.245 23.268 55.983 1.00 22.29 214 GLU D CA 1
ATOM 7051 C C . GLU D 1 213 ? 0.369 21.764 56.181 1.00 20.65 214 GLU D C 1
ATOM 7052 O O . GLU D 1 213 ? -0.383 21.187 56.936 1.00 22.45 214 GLU D O 1
ATOM 7058 N N . LYS D 1 214 ? 1.333 21.131 55.527 1.00 19.19 215 LYS D N 1
ATOM 7059 C CA . LYS D 1 214 ? 1.346 19.667 55.474 1.00 17.87 215 LYS D CA 1
ATOM 7060 C C . LYS D 1 214 ? 2.652 19.009 55.923 1.00 16.63 215 LYS D C 1
ATOM 7061 O O . LYS D 1 214 ? 2.651 17.848 56.312 1.00 15.57 215 LYS D O 1
ATOM 7067 N N . GLN D 1 215 ? 3.759 19.746 55.833 1.00 16.98 216 GLN D N 1
ATOM 7068 C CA . GLN D 1 215 ? 5.109 19.147 55.962 1.00 16.49 216 GLN D CA 1
ATOM 7069 C C . GLN D 1 215 ? 5.887 19.898 57.068 1.00 16.42 216 GLN D C 1
ATOM 7070 O O . GLN D 1 215 ? 6.526 20.934 56.806 1.00 16.26 216 GLN D O 1
ATOM 7076 N N . PRO D 1 216 ? 5.775 19.404 58.327 1.00 15.52 217 PRO D N 1
ATOM 7077 C CA . PRO D 1 216 ? 6.329 20.078 59.508 1.00 15.31 217 PRO D CA 1
ATOM 7078 C C . PRO D 1 216 ? 7.815 20.488 59.381 1.00 14.53 217 PRO D C 1
ATOM 7079 O O . PRO D 1 216 ? 8.228 21.465 60.002 1.00 13.52 217 PRO D O 1
ATOM 7083 N N . SER D 1 217 ? 8.602 19.763 58.581 1.00 14.01 218 SER D N 1
ATOM 7084 C CA . SER D 1 217 ? 10.031 20.105 58.424 1.00 14.90 218 SER D CA 1
ATOM 7085 C C . SER D 1 217 ? 10.275 21.418 57.684 1.00 15.18 218 SER D C 1
ATOM 7086 O O . SER D 1 217 ? 11.384 21.970 57.740 1.00 15.26 218 SER D O 1
ATOM 7089 N N . LEU D 1 218 ? 9.268 21.876 56.925 1.00 15.28 219 LEU D N 1
ATOM 7090 C CA . LEU D 1 218 ? 9.359 23.107 56.107 1.00 15.59 219 LEU D CA 1
ATOM 7091 C C . LEU D 1 218 ? 10.454 22.976 55.043 1.00 16.21 219 LEU D C 1
ATOM 7092 O O . LEU D 1 218 ? 11.002 23.974 54.558 1.00 15.69 219 LEU D O 1
ATOM 7097 N N . ALA D 1 219 ? 10.794 21.737 54.707 1.00 16.43 220 ALA D N 1
ATOM 7098 C CA . ALA D 1 219 ? 11.825 21.455 53.704 1.00 16.89 220 ALA D CA 1
ATOM 7099 C C . ALA D 1 219 ? 11.335 20.398 52.719 1.00 17.26 220 ALA D C 1
ATOM 7100 O O . ALA D 1 219 ? 10.646 19.463 53.098 1.00 16.04 220 ALA D O 1
ATOM 7102 N N . PHE D 1 220 ? 11.698 20.579 51.448 1.00 16.29 221 PHE D N 1
ATOM 7103 C CA . PHE D 1 220 ? 11.353 19.646 50.398 1.00 17.42 221 PHE D CA 1
ATOM 7104 C C . PHE D 1 220 ? 12.159 18.376 50.535 1.00 16.71 221 PHE D C 1
ATOM 7105 O O . PHE D 1 220 ? 13.262 18.404 51.054 1.00 17.56 221 PHE D O 1
ATOM 7113 N N . VAL D 1 221 ? 11.574 17.262 50.119 1.00 17.01 222 VAL D N 1
ATOM 7114 C CA . VAL D 1 221 ? 12.307 15.996 49.960 1.00 16.10 222 VAL D CA 1
ATOM 7115 C C . VAL D 1 221 ? 12.996 16.072 48.578 1.00 17.11 222 VAL D C 1
ATOM 7116 O O . VAL D 1 221 ? 12.475 16.715 47.679 1.00 15.76 222 VAL D O 1
ATOM 7120 N N . THR D 1 222 ? 14.174 15.482 48.406 1.00 16.96 223 THR D N 1
ATOM 7121 C CA . THR D 1 222 ? 14.856 15.653 47.112 1.00 18.35 223 THR D CA 1
ATOM 7122 C C . THR D 1 222 ? 14.818 14.367 46.287 1.00 17.85 223 THR D C 1
ATOM 7123 O O . THR D 1 222 ? 14.851 13.275 46.863 1.00 18.75 223 THR D O 1
ATOM 7127 N N . PRO D 1 223 ? 14.742 14.479 44.933 1.00 17.66 224 PRO D N 1
ATOM 7128 C CA . PRO D 1 223 ? 14.770 13.234 44.121 1.00 17.57 224 PRO D CA 1
ATOM 7129 C C . PRO D 1 223 ? 15.957 12.310 44.419 1.00 18.00 224 PRO D C 1
ATOM 7130 O O . PRO D 1 223 ? 15.782 11.099 44.487 1.00 18.00 224 PRO D O 1
ATOM 7134 N N . GLU D 1 224 ? 17.141 12.881 44.617 1.00 18.13 225 GLU D N 1
ATOM 7135 C CA . GLU D 1 224 ? 18.346 12.098 44.844 1.00 19.09 225 GLU D CA 1
ATOM 7136 C C . GLU D 1 224 ? 18.195 11.221 46.089 1.00 19.16 225 GLU D C 1
ATOM 7137 O O . GLU D 1 224 ? 18.476 10.028 46.056 1.00 19.12 225 GLU D O 1
ATOM 7143 N N . HIS D 1 225 ? 17.671 11.800 47.155 1.00 19.08 226 HIS D N 1
ATOM 7144 C CA . HIS D 1 225 ? 17.434 11.042 48.365 1.00 19.87 226 HIS D CA 1
ATOM 7145 C C . HIS D 1 225 ? 16.417 9.913 48.166 1.00 19.56 226 HIS D C 1
ATOM 7146 O O . HIS D 1 225 ? 16.618 8.807 48.655 1.00 20.08 226 HIS D O 1
ATOM 7153 N N . LEU D 1 226 ? 15.361 10.168 47.399 1.00 19.80 227 LEU D N 1
ATOM 7154 C CA . LEU D 1 226 ? 14.429 9.098 47.027 1.00 20.03 227 LEU D CA 1
ATOM 7155 C C . LEU D 1 226 ? 15.119 7.998 46.196 1.00 19.80 227 LEU D C 1
ATOM 7156 O O . LEU D 1 226 ? 14.884 6.791 46.398 1.00 19.95 227 LEU D O 1
ATOM 7161 N N . GLY D 1 227 ? 15.986 8.398 45.270 1.00 18.90 228 GLY D N 1
ATOM 7162 C CA . GLY D 1 227 ? 16.796 7.405 44.537 1.00 18.30 228 GLY D CA 1
ATOM 7163 C C . GLY D 1 227 ? 17.690 6.528 45.412 1.00 17.67 228 GLY D C 1
ATOM 7164 O O . GLY D 1 227 ? 17.840 5.334 45.125 1.00 17.25 228 GLY D O 1
ATOM 7165 N N . GLU D 1 228 ? 18.332 7.116 46.439 1.00 16.68 229 GLU D N 1
ATOM 7166 C CA . GLU D 1 228 ? 19.117 6.329 47.429 1.00 16.90 229 GLU D CA 1
ATOM 7167 C C . GLU D 1 228 ? 18.255 5.315 48.207 1.00 16.86 229 GLU D C 1
ATOM 7168 O O . GLU D 1 228 ? 18.691 4.192 48.554 1.00 15.76 229 GLU D O 1
ATOM 7174 N N . LEU D 1 229 ? 17.021 5.693 48.479 1.00 16.86 230 LEU D N 1
ATOM 7175 C CA . LEU D 1 229 ? 16.107 4.733 49.107 1.00 17.75 230 LEU D CA 1
ATOM 7176 C C . LEU D 1 229 ? 15.781 3.577 48.162 1.00 17.98 230 LEU D C 1
ATOM 7177 O O . LEU D 1 229 ? 15.698 2.426 48.583 1.00 17.95 230 LEU D O 1
ATOM 7182 N N . VAL D 1 230 ? 15.581 3.878 46.881 1.00 18.44 231 VAL D N 1
ATOM 7183 C CA . VAL D 1 230 ? 15.301 2.832 45.897 1.00 18.82 231 VAL D CA 1
ATOM 7184 C C . VAL D 1 230 ? 16.527 1.912 45.859 1.00 18.93 231 VAL D C 1
ATOM 7185 O O . VAL D 1 230 ? 16.414 0.666 45.963 1.00 18.59 231 VAL D O 1
ATOM 7189 N N . LEU D 1 231 ? 17.705 2.527 45.776 1.00 18.71 232 LEU D N 1
ATOM 7190 C CA . LEU D 1 231 ? 18.948 1.782 45.827 1.00 19.18 232 LEU D CA 1
ATOM 7191 C C . LEU D 1 231 ? 19.020 0.903 47.080 1.00 19.10 232 LEU D C 1
ATOM 7192 O O . LEU D 1 231 ? 19.353 -0.278 46.990 1.00 18.00 232 LEU D O 1
ATOM 7197 N N . PHE D 1 232 ? 18.703 1.462 48.248 1.00 18.61 233 PHE D N 1
ATOM 7198 C CA . PHE D 1 232 ? 18.645 0.608 49.448 1.00 18.57 233 PHE D CA 1
ATOM 7199 C C . PHE D 1 232 ? 17.688 -0.617 49.289 1.00 18.62 233 PHE D C 1
ATOM 7200 O O . PHE D 1 232 ? 18.058 -1.750 49.607 1.00 18.82 233 PHE D O 1
ATOM 7208 N N . LEU D 1 233 ? 16.472 -0.388 48.802 1.00 18.58 234 LEU D N 1
ATOM 7209 C CA . LEU D 1 233 ? 15.524 -1.483 48.562 1.00 19.13 234 LEU D CA 1
ATOM 7210 C C . LEU D 1 233 ? 16.046 -2.547 47.560 1.00 19.77 234 LEU D C 1
ATOM 7211 O O . LEU D 1 233 ? 15.690 -3.730 47.645 1.00 20.73 234 LEU D O 1
ATOM 7216 N N . CYS D 1 234 ? 16.900 -2.132 46.632 1.00 18.68 235 CYS D N 1
ATOM 7217 C CA . CYS D 1 234 ? 17.528 -3.081 45.692 1.00 20.21 235 CYS D CA 1
ATOM 7218 C C . CYS D 1 234 ? 18.687 -3.867 46.299 1.00 20.03 235 CYS D C 1
ATOM 7219 O O . CYS D 1 234 ? 19.176 -4.839 45.698 1.00 20.57 235 CYS D O 1
ATOM 7222 N N . SER D 1 235 ? 19.151 -3.460 47.480 1.00 19.72 236 SER D N 1
ATOM 7223 C CA . SER D 1 235 ? 20.314 -4.139 48.084 1.00 19.66 236 SER D CA 1
ATOM 7224 C C . SER D 1 235 ? 19.867 -5.411 48.775 1.00 19.88 236 SER D C 1
ATOM 7225 O O . SER D 1 235 ? 18.680 -5.629 48.993 1.00 18.25 236 SER D O 1
ATOM 7228 N N . GLU D 1 236 ? 20.830 -6.241 49.147 1.00 20.14 237 GLU D N 1
ATOM 7229 C CA . GLU D 1 236 ? 20.551 -7.434 49.910 1.00 21.36 237 GLU D CA 1
ATOM 7230 C C . GLU D 1 236 ? 19.788 -7.071 51.186 1.00 20.68 237 GLU D C 1
ATOM 7231 O O . GLU D 1 236 ? 18.971 -7.855 51.645 1.00 20.10 237 GLU D O 1
ATOM 7237 N N . ALA D 1 237 ? 20.043 -5.886 51.753 1.00 20.08 238 ALA D N 1
ATOM 7238 C CA . ALA D 1 237 ? 19.367 -5.471 52.998 1.00 20.05 238 ALA D CA 1
ATOM 7239 C C . ALA D 1 237 ? 17.878 -5.210 52.806 1.00 19.49 238 ALA D C 1
ATOM 7240 O O . ALA D 1 237 ? 17.099 -5.142 53.780 1.00 19.22 238 ALA D O 1
ATOM 7242 N N . GLY D 1 238 ? 17.472 -5.080 51.548 1.00 19.13 239 GLY D N 1
ATOM 7243 C CA . GLY D 1 238 ? 16.056 -4.959 51.208 1.00 18.90 239 GLY D CA 1
ATOM 7244 C C . GLY D 1 238 ? 15.337 -6.282 50.995 1.00 19.09 239 GLY D C 1
ATOM 7245 O O . GLY D 1 238 ? 14.147 -6.288 50.708 1.00 18.75 239 GLY D O 1
ATOM 7246 N N . SER D 1 239 ? 16.047 -7.399 51.143 1.00 18.99 240 SER D N 1
ATOM 7247 C CA . SER D 1 239 ? 15.544 -8.695 50.690 1.00 18.76 240 SER D CA 1
ATOM 7248 C C . SER D 1 239 ? 14.305 -9.198 51.470 1.00 19.20 240 SER D C 1
ATOM 7249 O O . SER D 1 239 ? 13.518 -9.991 50.939 1.00 19.48 240 SER D O 1
ATOM 7252 N N . GLN D 1 240 ? 14.144 -8.754 52.718 1.00 17.82 241 GLN D N 1
ATOM 7253 C CA . GLN D 1 240 ? 12.942 -9.064 53.464 1.00 17.69 241 GLN D CA 1
ATOM 7254 C C . GLN D 1 240 ? 12.063 -7.861 53.702 1.00 17.24 241 GLN D C 1
ATOM 7255 O O . GLN D 1 240 ? 11.212 -7.882 54.600 1.00 16.60 241 GLN D O 1
ATOM 7261 N N . VAL D 1 241 ? 12.264 -6.801 52.913 1.00 16.33 242 VAL D N 1
ATOM 7262 C CA . VAL D 1 241 ? 11.293 -5.719 52.920 1.00 15.59 242 VAL D CA 1
ATOM 7263 C C . VAL D 1 241 ? 10.296 -6.113 51.838 1.00 16.30 242 VAL D C 1
ATOM 7264 O O . VAL D 1 241 ? 10.679 -6.224 50.660 1.00 17.53 242 VAL D O 1
ATOM 7268 N N . ARG D 1 242 ? 9.036 -6.334 52.229 1.00 15.51 243 ARG D N 1
ATOM 7269 C CA . ARG D 1 242 ? 8.053 -6.935 51.341 1.00 15.48 243 ARG D CA 1
ATOM 7270 C C . ARG D 1 242 ? 6.655 -6.375 51.609 1.00 15.57 243 ARG D C 1
ATOM 7271 O O . ARG D 1 242 ? 6.118 -6.537 52.722 1.00 14.22 243 ARG D O 1
ATOM 7279 N N . GLY D 1 243 ? 6.110 -5.695 50.596 1.00 16.05 244 GLY D N 1
ATOM 7280 C CA . GLY D 1 243 ? 4.736 -5.153 50.618 1.00 15.70 244 GLY D CA 1
ATOM 7281 C C . GLY D 1 243 ? 4.610 -3.963 51.561 1.00 17.38 244 GLY D C 1
ATOM 7282 O O . GLY D 1 243 ? 3.531 -3.669 52.075 1.00 17.28 244 GLY D O 1
ATOM 7283 N N . ALA D 1 244 ? 5.726 -3.286 51.772 1.00 17.29 245 ALA D N 1
ATOM 7284 C CA . ALA D 1 244 ? 5.824 -2.160 52.682 1.00 17.64 245 ALA D CA 1
ATOM 7285 C C . ALA D 1 244 ? 5.606 -0.833 51.939 1.00 18.07 245 ALA D C 1
ATOM 7286 O O . ALA D 1 244 ? 5.776 -0.739 50.718 1.00 18.68 245 ALA D O 1
ATOM 7288 N N . ALA D 1 245 ? 5.209 0.194 52.676 1.00 17.83 246 ALA D N 1
ATOM 7289 C CA . ALA D 1 245 ? 5.052 1.488 52.093 1.00 18.92 246 ALA D CA 1
ATOM 7290 C C . ALA D 1 245 ? 5.799 2.467 53.032 1.00 19.60 246 ALA D C 1
ATOM 7291 O O . ALA D 1 245 ? 5.339 2.830 54.122 1.00 20.21 246 ALA D O 1
ATOM 7293 N N . TRP D 1 246 ? 7.002 2.835 52.642 1.00 18.04 247 TRP D N 1
ATOM 7294 C CA . TRP D 1 246 ? 7.845 3.614 53.520 1.00 17.06 247 TRP D CA 1
ATOM 7295 C C . TRP D 1 246 ? 7.735 5.071 53.155 1.00 17.32 247 TRP D C 1
ATOM 7296 O O . TRP D 1 246 ? 7.931 5.412 51.996 1.00 16.77 247 TRP D O 1
ATOM 7307 N N . ASN D 1 247 ? 7.450 5.927 54.148 1.00 16.92 248 ASN D N 1
ATOM 7308 C CA . ASN D 1 247 ? 7.242 7.352 53.912 1.00 16.71 248 ASN D CA 1
ATOM 7309 C C . ASN D 1 247 ? 8.505 8.172 54.163 1.00 16.69 248 ASN D C 1
ATOM 7310 O O . ASN D 1 247 ? 9.219 7.944 55.138 1.00 15.81 248 ASN D O 1
ATOM 7315 N N . VAL D 1 248 ? 8.773 9.107 53.250 1.00 16.10 249 VAL D N 1
ATOM 7316 C CA . VAL D 1 248 ? 9.866 10.079 53.344 1.00 15.93 249 VAL D CA 1
ATOM 7317 C C . VAL D 1 248 ? 9.160 11.391 53.093 1.00 16.28 249 VAL D C 1
ATOM 7318 O O . VAL D 1 248 ? 8.909 11.758 51.932 1.00 16.27 249 VAL D O 1
ATOM 7322 N N . ASP D 1 249 ? 8.819 12.094 54.168 1.00 16.52 250 ASP D N 1
ATOM 7323 C CA . ASP D 1 249 ? 7.783 13.124 54.095 1.00 16.28 250 ASP D CA 1
ATOM 7324 C C . ASP D 1 249 ? 7.934 14.316 55.041 1.00 16.20 250 ASP D C 1
ATOM 7325 O O . ASP D 1 249 ? 6.994 15.098 55.179 1.00 15.99 250 ASP D O 1
ATOM 7330 N N . GLY D 1 250 ? 9.097 14.489 55.669 1.00 15.24 251 GLY D N 1
ATOM 7331 C CA . GLY D 1 250 ? 9.316 15.693 56.487 1.00 15.58 251 GLY D CA 1
ATOM 7332 C C . GLY D 1 250 ? 8.372 15.740 57.698 1.00 15.53 251 GLY D C 1
ATOM 7333 O O . GLY D 1 250 ? 8.212 16.790 58.325 1.00 15.35 251 GLY D O 1
ATOM 7334 N N . GLY D 1 251 ? 7.728 14.609 58.001 1.00 14.89 252 GLY D N 1
ATOM 7335 C CA . GLY D 1 251 ? 6.837 14.522 59.178 1.00 15.95 252 GLY D CA 1
ATOM 7336 C C . GLY D 1 251 ? 5.343 14.553 58.851 1.00 15.92 252 GLY D C 1
ATOM 7337 O O . GLY D 1 251 ? 4.506 14.581 59.748 1.00 15.99 252 GLY D O 1
ATOM 7338 N N . TRP D 1 252 ? 5.009 14.558 57.558 1.00 15.01 253 TRP D N 1
ATOM 7339 C CA . TRP D 1 252 ? 3.611 14.686 57.107 1.00 14.55 253 TRP D CA 1
ATOM 7340 C C . TRP D 1 252 ? 2.658 13.689 57.789 1.00 14.59 253 TRP D C 1
ATOM 7341 O O . TRP D 1 252 ? 1.624 14.074 58.280 1.00 15.28 253 TRP D O 1
ATOM 7352 N N . LEU D 1 253 ? 3.014 12.404 57.804 1.00 14.05 254 LEU D N 1
ATOM 7353 C CA . LEU D 1 253 ? 2.148 11.349 58.338 1.00 14.14 254 LEU D CA 1
ATOM 7354 C C . LEU D 1 253 ? 2.275 11.164 59.868 1.00 14.30 254 LEU D C 1
ATOM 7355 O O . LEU D 1 253 ? 1.469 10.445 60.469 1.00 15.20 254 LEU D O 1
ATOM 7360 N N . ALA D 1 254 ? 3.258 11.809 60.475 1.00 14.79 255 ALA D N 1
ATOM 7361 C CA . ALA D 1 254 ? 3.462 11.644 61.925 1.00 15.73 255 ALA D CA 1
ATOM 7362 C C . ALA D 1 254 ? 2.421 12.414 62.706 1.00 16.07 255 ALA D C 1
ATOM 7363 O O . ALA D 1 254 ? 2.220 12.129 63.876 1.00 15.58 255 ALA D O 1
ATOM 7365 N N . GLN D 1 255 ? 1.755 13.389 62.055 1.00 17.09 256 GLN D N 1
ATOM 7366 C CA . GLN D 1 255 ? 0.683 14.192 62.713 1.00 16.83 256 GLN D CA 1
ATOM 7367 C C . GLN D 1 255 ? -0.674 13.874 62.099 1.00 16.68 256 GLN D C 1
ATOM 7368 O O . GLN D 1 255 ? -1.757 14.363 62.489 1.00 16.41 256 GLN D O 1
#

Secondary structure (DSSP, 8-state):
--TT-EEEESS-SSHHHHHHHHHHHHTT-EEEEE-SS--HHHHHHHHTTS--EEEE---TTSHHHHHHHHHHHHHHHSS-SEEEE-------B-GGG--HHHHHHHHIIIIIHHHHHHHHHHHHHHHTT-EEEEEE--GGGTS--TTBHHHHHHHHHHHHHHHHHHHHTTTSSEEEEEEEESSB--HHHHHHHHHHHHHT--HHHHHHHHHTTT-TT---B-HHHHHHHHHHHTSGGGTT--S-EEEESTTGGG-/--TT-EEEETT-SSHHHHHHHHHHHHTT-EEEEE-SS-SHHHHHHHHTTS--EEEE---TTSHHHHHHHHHHHHHHHSS-SEEEE-------B-GGG--HHHHHHHHIIIIIHHHHHHHHHHHHHHHTT-EEEEEE--GGGTS--TTBHHHHHHHHHHHHHHHHHHHHTTTTTEEEEEEEE--B-SHHHHHHHHHHH---HHHHHHHHHHTT-TT-S-B-HHHHHHHHHHHTSGGGTT--S-EEEESTTGGG-/--TT-EEEETT-SSHHHHHHHHHHHHTT-EEEEE-SS--HHHHHHHHTTT--EEEE---TTSHHHHHHHHHHHHHHHSS-SEEEE---------GGG--HHHHHHHIIIIIIHHHHHHHHHHHHHHHHT-EEEEEE--GGGTS--TT-HHHHHHHHHHHHHHHHHHHHTTTSSEEEEEEEE--B-SHHHHHHHHT--HHHHHHHHHH-TT-S-B-HHHHHHHHHHHHSGGGTT--S-EEEESTTGGG-/--TT-EEEETT-SSHHHHHHHHHHHHTT-EEEEE-SS-HHHHHTTTGGGT--EEEE---TTSHHHHHHHHHHHHHHHSS-SEEEE-------B-GGG--HHHHHHHIIIIIIHHHHHHHHHHHHHHHTT-EEEEEE--GGGTS--TTBHHHHHHHHHHHHHHHHHHHHTTTTTEEEEEEEE--B-SHHHHHHHHH--HHHHHHHHH-TT-S-B-HHHHHHHHHHHHSGGGTT--S-EEEESTTGGG-

Foldseek 3Di:
DQAPAEEEFEQCLFFLSVLLLLLVLLVHYEYEYEADDDSVVSQVSSCVSVHHYDYAHAPQLDLVSLVVSQVVCCVPPVAHQEYEQDFDDFFFDAPVPPDPVVLSSLLSTLAVSLVSNCVSRPVVCQVVQGHEYEYAAAVLLVDPDHRTVSNSVRSVNVLVVQQVQLVVCVVTQYAGEYEHEAAEDTVVLVVQLVVCVVVPDDSLVSLLVVQVPAAVQSDHDYSNNVSVVSVVCNDPNVRNVHSYYHYDYNCRVVD/DCALAAEEFEACQWFLSLLLLLLVLLVHHEYEAEEDDDNVVSQVSSCVSVHHYDYQHQPLLDLVSLVVSQVVCCVVRNGHAEYELEDAAFDFDAPVPQDPVNLSSRLSRLAVSLVSNCVSRVVVCQVVQAHEYEYAAAVLLVDPDGRGVSNSVRSVNQLVVQQVVLVVCQVTNYAGEYEHEAAEDTPRVLVVLVVQPCPDSVVSVQVVCVVAAVQSDHDYSNNVSVVSVVCRDPVVRNVHSYYHYDYNCRPVD/DQALAAEEQEQCQFFLSVLLLLLVLLVHHAYEYEHDDDNVVSQVSSVVNVHHYDYDHFDLLDLVSLLVSQVVCCVPRNAHQEYELEDAAFFFDAPVGQDPVNLSSRLSRLAVSLVSNCVSRPVVNQVVQGHEYEYAAAVLLVDPDGRGVSNSVSSVNVLVVQQVVLVVCVVTNYAGEYEHEAAEDTPRVVVVLVVFVVSVLVRCVVAAVQSDHDGSNNVSVVSVCCRDPVVSNVHSYYHYDYNCRPVD/DQQLFAEEQEQCQDFLSLLLLLLVLLVHHAYEYEHDDDNPVSVVSSCVSVHHYYYQHFPLLDLVSLVVSQVCCCVPPVAHAEYELEDAAFFFDAPVPDDPVNLSSRLSRLAVSLVSNCVSRPVVCVVVQGHEYEYAAAVLLVDPDGRTVSNSVRSVNVLVVQQVVLVVCVVTQYAGEYEHEAAADDPRVVVVLVVEVSLQVVCVVAAVQSDHDGSNVVSVVSVVCNDPVVRNVHSYYHYDYNCRVVD